Protein AF-A0A2T7P1R1-F1 (afdb_monomer)

Solvent-accessible surface area (backbone atoms only — not comparable to full-atom values): 69213 Å² total; per-residue (Å²): 134,92,81,88,89,84,87,91,80,90,84,89,86,89,85,93,90,84,89,88,86,89,87,84,90,86,80,84,81,90,82,87,88,85,83,91,80,88,87,81,92,81,88,85,82,89,59,103,78,83,73,90,87,89,89,87,87,83,90,79,90,82,96,78,89,86,86,85,87,86,88,88,86,88,86,89,87,87,91,80,94,73,84,82,79,66,96,85,70,65,67,47,66,36,38,63,54,80,79,52,82,91,86,77,96,69,100,64,36,40,35,37,44,75,50,29,29,43,46,54,66,71,33,78,72,79,47,53,31,37,38,31,36,27,38,30,46,50,71,72,76,76,31,31,19,33,38,39,49,90,87,58,80,74,47,77,28,65,37,41,79,77,46,60,80,55,64,59,90,72,69,91,55,94,46,41,44,33,35,36,29,35,38,26,60,50,94,66,65,78,91,70,46,83,72,23,25,39,34,69,34,74,51,99,65,68,80,92,26,49,8,38,27,42,63,47,41,72,42,60,76,35,85,88,26,29,33,38,31,24,45,67,43,47,45,94,79,64,53,59,37,61,43,48,46,42,54,52,48,42,46,62,32,57,45,59,34,36,38,37,31,36,48,74,55,51,71,70,49,46,50,54,51,52,51,37,36,75,72,59,36,39,47,77,41,86,48,70,69,81,56,56,68,77,83,63,69,98,43,80,86,43,65,80,42,78,50,44,61,37,69,49,24,40,40,37,52,50,38,52,48,52,50,42,30,25,50,34,39,30,42,48,48,83,50,48,42,82,44,46,65,87,48,81,33,46,64,66,50,46,42,63,68,40,67,83,30,93,46,57,9,33,42,33,29,23,26,21,47,25,33,60,80,70,41,59,71,36,71,73,32,45,41,68,76,56,12,43,28,35,20,38,63,74,33,70,71,86,19,34,38,39,31,29,44,54,32,43,66,50,52,45,73,63,48,72,42,46,32,93,87,33,41,71,48,76,46,57,65,80,54,26,28,27,44,34,58,41,71,72,60,88,87,45,98,56,84,74,68,79,68,43,79,54,66,77,69,52,82,45,46,83,64,48,51,48,70,59,43,74,73,74,79,94,73,75,94,69,80,97,80,69,86,58,61,48,69,37,46,58,48,82,80,52,85,88,83,64,49,47,61,43,37,36,35,40,38,68,49,33,35,46,50,55,67,78,34,81,73,77,48,48,32,41,36,32,39,25,40,31,37,64,70,67,76,79,30,30,24,36,36,36,43,90,91,54,78,75,45,77,27,64,36,40,80,79,43,58,83,51,62,60,89,71,67,90,55,96,50,52,49,35,45,33,28,34,37,25,66,46,100,57,59,75,78,72,46,69,78,14,30,37,33,66,35,73,49,97,68,70,82,86,59,69,77,57,42,39,64,44,42,72,46,61,76,36,87,89,26,33,31,36,33,33,52,76,43,49,42,95,78,64,53,57,66,61,44,44,47,44,53,50,50,42,48,63,30,58,48,60,34,36,38,37,34,36,57,58,63,49,71,70,50,47,51,53,52,51,52,36,36,74,71,60,36,38,47,78,43,86,47,76,60,81,53,62,68,74,79,58,68,98,44,82,85,42,68,79,42,79,56,44,60,49,66,58,21,44,52,41,51,52,36,54,57,54,48,41,32,28,49,33,40,30,44,47,48,86,49,48,43,84,42,51,66,87,51,79,40,48,60,69,55,50,50,47,61,50,60,78,35,82,44,53,13,34,40,32,29,27,29,24,48,25,34,60,85,74,42,60,73,36,74,78,45,92,43,70,81,61,12,44,31,36,19,37,63,77,33,75,93,67,34,34,40,38,30,27,44,65,37,44,66,45,54,41,76,68,48,72,40,48,34,92,87,36,42,72,50,75,46,57,65,82,54,25,28,24,45,35,59,42,69,74,56,88,89,47,95,62,94,73,73,74,72,42,78,56,67,76,71,55,81,46,46,86,60,46,54,59,49,37,47,51,51,31,41,76,75,61,73,48,82,92,76,88,52,71,59,51,76,77,45,58,80,58,66,83,90,72,67,87,77,85,48,79,68,73,51,68,41,69,52,65,71,70,100,66,57,79,78,69,40,61,83,36,65,48,71,86,68,97,54,98,61,79,79,77,56,73,88,68,44,46,75,53,80,79,50,63,74,34,88,88,26,32,33,39,35,28,52,67,44,54,48,89,81,63,52,55,66,56,43,45,48,41,53,48,48,42,49,60,31,56,46,60,36,36,39,36,37,35,52,59,59,53,69,69,45,44,40,54,52,51,48,37,35,75,73,61,37,36,48,77,41,86,53,79,75,80,51,67,69,74,82,65,70,96,45,81,85,39,66,79,41,83,56,44,66,44,62,51,31,41,41,41,48,56,38,51,60,54,49,43,32,26,55,32,37,29,47,48,49,81,50,49,44,80,43,55,63,87,50,83,38,48,63,66,53,49,52,56,63,50,62,74,38,93,44,47,14,33,41,32,24,30,27,24,48,25,34,60,82,76,41,59,74,35,82,82,44,93,43,71,78,57,12,44,28,35,20,36,65,78,35,74,93,71,25,36,40,38,32,27,46,92,36,41,66,48,50,49,84,65,50,72,44,46,34,95,87,35,42,73,48,75,47,54,66,82,53,26,30,25,41,35,58,43,68,73,56,88,91,44,97,59,90,75,71,75,67,44,79,54,67,75,68,54,79,44,44,86,56,49,51,59,51,33,44,52,51,28,32,68,64,24,65

Sequence (1197 aa):
MMMNVGDEWEKEGGGIDGSGKMNGKRGMDGGGGMDEADEWMMMREMDGGGGWRVLLFVSSPDNEPVENLTIYTVNPTTPGTTPVVRRDKLVEIFPNWTTADPHDAVPVKRVYLYSATLTLQQTPPSGSHIRLTAFQEKRVGQLTCCFRRHGSDTITSPAHIVHSLADPDNINDQREVFAVVYQCHVPFSPLELTGARVTVTPDPACPVEDNNYIPVYTPEVVKGGLAICGKVAFGSLLDPLKLVEWFEMQKLLGVDKIQILDFGNPENVTRVFKYYQNTGLLSIFPYKLPGRPWGRGFTDETRVLYQLNQDEDFPILECRLRLAGYEYVMGIDMDEIILPRNELSLKPCFQQIFGENPVLAAAFFHVQFFVEEFGPEDKDAPLHVLRYLKSTPARWECQKYTYIPARTNQGTTHSVSPYPGFYTTRIASDKAVIHHYRKCPHVWPTCTPTTITDRSITRFKTDLVPRVRPSVPETTSVPRNSPLVEIFPNWTTADPHDVVPVKRVYLYSATLTLHQTPPNGSHIRLTAFQEKRVGQLTCCLRGHGSDTVTSPAHIVHSLANPDNINDQREVFAVVYQCHVPFSPLDLTGARVTVTPDPACPVEDNYYIPVYTPEVVKGGLAICGKVAFGSLLDPLKLVEWFEMQRLLVVDKIQILDFGNPENVSRVFKYYQNTGLLSIFPYKLPGRPWGRGFTDETRVLYQLNQDEDFPILECRLRLAGYEYVMGIDMDEIILPRNELSLKPFLQQIFGDDPVLAAAYFYVQFFVEEFGPEDKDAPLHVLRYLRSTPARWECYKYTYIPARTNQGTTHGVSPYPGFDTTVIESDKAVIHHYRKCPHVWPTCTPTTITDRSITRFQTDLVPRVKDVLSKIGFYATVTSPAPIVHSLDDPEKVNDGRQVFAVVYQCHVPFSPLELTGARVTVTPDPACPVEDNCYIPVYTPEVVKGGLAICGKIAFGSLLDPLKLVEWFEMQRLLGVDKIQILDFGNPENVSRVFKYYQTLGLLSFYPYKLPGFPWGRGFTDETRVLYQLPQDENFALFECRLRLAGYDYVMGIDMDEIILPRNSKSLKPLFQEILSQSSELAAAYFYVQFFVEEFGPEDKDAPLHVLRYLRSTPARWECYKYTYIPARTNQGTTHSVSPYPGFDTTVVPSATAVLHHYRKCPHVWPTCTPVHITDRSIARFQRVLVPRVRDVLKTLKL

InterPro domains:
  IPR008166 Glycosyltransferase family 92 [PF01697] (228-446)
  IPR008166 Glycosyltransferase family 92 [PF01697] (622-853)
  IPR008166 Glycosyltransferase family 92 [PF01697] (947-1163)

Secondary structure (DSSP, 8-state):
---------------------------------PPP-----------TTS----------SS------------------------SS--EEEEE-GGG------S--EEEEEEEEEEPPTTSSSSS-EEEEEEEESS----EEEEEE-TTSPPEEEEEEEEEESS-TT----TT--EEEEEEEE--S-GGG-TT-EEEEESSSSPPS-TTSPEEEEPPP-EEEEEEEEPPPB-TTT--HHHHHHHHHHHHHTT--EEEEEE----HHHHHHHHHHHHTTSEEEEE----SSSTT--S-TTTTTSTHHHHHHHHHHHHHHHHTTTEEEEEE--TTEEEEESS-SSHHHHHHHHHHT-TTEEEEEEEEEEEEGGG--SSTT-SSHHHH--EEPPPEEEEEEEEE-GGGEEEE-SS-EEEPTT-EEEEEPTTTEEEEEEESPPTT-SSS----EE--GGGGGHHHHHHHHSPPPP--S---S-S--EEEEETGGGS-----S-PEEEEEEEEEEPPTTSSSPS-EEEEEEEESS----EEEEEE-TTS--EEEEEEEEEESS-TT----TT--EEEEEEEE--S-GGGGTT-EEEEESSSSPPSSGGG-EEEEPPP-EEEEEEEEPPPB-TTS--HHHHHHHHHHHHHTT--EEEEEES---HHHHHHHHHHHHTTSEEEEE----SSSTT--S-TTGGG-THHHHHHHHHHHHHHHHTTTEEEEEE--TTEEEEESS-S-HHHHHHHHHHH-TTEEEEEEEEEEEEGGG--S-TT-SSHHHH--EEPSPEEEEEEEEE-GGGEEEEETTEEEEPTT-EEEEE-TTTEEEEEEESPPTT-SSS----EE--GGGGGHHHHHHHHHHHHHHTT----------EEEESS-GGG--SS-----EEE-----S-TTTTTT-EE---SSSSPPS-GGG-EEPPPPP-EEEEEEEEPPPB-GGG--HHHHHHHHHHHHHHT--EEEEEES---HHHHHHHHHHHHTTSEEEEE----SSSTT--S-TTGGGSTHHHHHHHHHHHHHHHHTTTEEEEEE--TTEEEEESS-SSHHHHHHHHHTS-TTEEEEEEEEEEEEGGG--S-TT-SSHHHH--EEPSPEEEEEEEEE-GGGEEEE-SS-EEEPTT-EEEEE-TTTEEEEEEESPPTTSSSS----EE--GGGGGHHHHHHHHHHHHHHS--

Organism: Pomacea canaliculata (NCBI:txid400727)

Mean predicted aligned error: 21.73 Å

Foldseek 3Di:
DDDDDDDDDYDDDDDDDDDDDDDDDDDDDDDDDDDDDDDDDDDDDDDDPDDGDDDDDDDDPDDDDDDDDDDDDDDDDDDDDDDPPDPPAQEAEAEPCLVPAADDDDLGKYKYWDAKEWFDCLAPPRATKIKIKIKIQADHDWKKKWKDADPDDIDIFTKDFLDWPDDRVPDPDSFAITITMIMGGDPDDPVRLVFMWMAIGPDPDDDLFQALTDRYHYADADELAEEEQEWADDAQPDALALLLLLLLLQVQQPHQAYEYEYDDHDPSNVVSQVVCVVVVRYDYHYDDDYTPPPPDDDDPVCVVPPRVQRVGFSSVQVVLRNNLNGQKYWLDYSQKDKFFQPDRHVSVLVCVVPVVPVQAFKEKAFEWEQACVVDFPQLFQFAPCQGRQKTAPGHLPQIIMMGGSSFWRDDGSRDTHGDPSHDYYYDDVNGIHMYGYYHQDPPDPDSDDDIDGHNSCCVCSVPSVCSQPPDDDDDDDDDPDFQAEAEAECCLVDADDYGGPHWYKDWNAKEWDDCLAPPHATKIKTKTWTQADDPWKWKWKDFDPDDIDIFIWDWLDWPDDSHDDPDRQAITITIIMGHDPDDPVRLVFMWMAIGNDPDDDPDPSRTHTYHYADADELAEEEQAWEDDAVPDDLLLLLLLLLLCVQQVHQEYEYEYADHDPSNVLSQVLCVVVVRYDYHYDADDTPPHRDDPDPVCVPDPNVQRVRFSSVVVCLRNNLNGFKYWQDYSQKDKFFQPDRHVSVLVCVVCVVPVQAFKEKAFAWEQACVVDFPAQPQLGPVQRRQKTAPTHDPAIIMMGGSSQWSGDGNRDTDGDPSHDYYYDDVNGIHMYGYYHDDPVDPDSDHDIDGHNSVCVCVVPSVVSSQVVCVVSLRDDDDDFDFDFPDWPDDPVPPDPVQADFDTHTDGDDPDDLVSLQQPWDADDPDPDDRSDPVRTDRDDDADADVLAEEEQEWEDDDDPDDLLLLLLLLLLQVQQPHQAYEYEYPDYRPSNVLSQVVCVVVVRYDYHYDADDGPPHPDDPDPVCVPPPRPQRVGQVSQFVVLVNNLNGQKYWHDYSQKDKFFQPDSHCSVLCCVPQVVDPQAFKEKFFEWEQACVVDFPAPPQSGPVQRRQKTAPTHDPAIIMMGGSVQWDGDGNRDTHGDPRHDYYYDPVNGIHMYGYYHQDPVDPDSDDDIDGHNSCVVCSVPSVVSSSVSSSNSSD

Nearest PDB structures (foldseek):
  2z86-assembly1_B  TM=2.792E-01  e=9.702E-10  Escherichia coli
  2z87-assembly3_B  TM=2.874E-01  e=4.144E-09  Escherichia coli
  2z86-assembly2_C  TM=2.907E-01  e=4.899E-09  Escherichia coli
  2z87-assembly2_A  TM=2.815E-01  e=4.324E-08  Escherichia coli
  3j2y-assembly1_A  TM=4.107E-01  e=2.821E-01  Mus musculus

pLDDT: mean 77.03, std 19.68, range [20.84, 97.62]

Radius of gyration: 38.77 Å; Cα contacts (8 Å, |Δi|>4): 2301; chains: 1; bounding box: 122×95×92 Å

Structure (mmCIF, N/CA/C/O backbone):
data_AF-A0A2T7P1R1-F1
#
_entry.id   AF-A0A2T7P1R1-F1
#
loop_
_atom_site.group_PDB
_atom_site.id
_atom_site.type_symbol
_atom_site.label_atom_id
_atom_site.label_alt_id
_atom_site.label_comp_id
_atom_site.label_asym_id
_atom_site.label_entity_id
_atom_site.label_seq_id
_atom_site.pdbx_PDB_ins_code
_atom_site.Cartn_x
_atom_site.Cartn_y
_atom_site.Cartn_z
_atom_site.occupancy
_atom_site.B_iso_or_equiv
_atom_site.auth_seq_id
_atom_site.auth_comp_id
_atom_site.auth_asym_id
_atom_site.auth_atom_id
_atom_site.pdbx_PDB_model_num
ATOM 1 N N . MET A 1 1 ? 57.101 -28.926 31.310 1.00 27.59 1 MET A N 1
ATOM 2 C CA . MET A 1 1 ? 58.447 -29.495 31.531 1.00 27.59 1 MET A CA 1
ATOM 3 C C . MET A 1 1 ? 59.397 -28.660 30.674 1.00 27.59 1 MET A C 1
ATOM 5 O O . MET A 1 1 ? 59.111 -28.577 29.493 1.00 27.59 1 MET A O 1
ATOM 9 N N . MET A 1 2 ? 60.331 -27.941 31.329 1.00 21.30 2 MET A N 1
ATOM 10 C CA . MET A 1 2 ? 61.591 -27.255 30.901 1.00 21.30 2 MET A CA 1
ATOM 11 C C . MET A 1 2 ? 61.930 -27.149 29.395 1.00 21.30 2 MET A C 1
ATOM 13 O O . MET A 1 2 ? 61.678 -28.100 28.676 1.00 21.30 2 MET A O 1
ATOM 17 N N . MET A 1 3 ? 62.622 -26.151 28.824 1.00 20.84 3 MET A N 1
ATOM 18 C CA . MET A 1 3 ? 63.426 -24.957 29.195 1.00 20.84 3 MET A CA 1
ATOM 19 C C . MET A 1 3 ? 63.701 -24.246 27.830 1.00 20.84 3 MET A C 1
ATOM 21 O O . MET A 1 3 ? 63.849 -24.953 26.842 1.00 20.84 3 MET A O 1
ATOM 25 N N . ASN A 1 4 ? 63.568 -22.929 27.635 1.00 24.80 4 ASN A N 1
ATOM 26 C CA . ASN A 1 4 ? 64.412 -21.779 28.024 1.00 24.80 4 ASN A CA 1
ATOM 27 C C . ASN A 1 4 ? 65.618 -21.463 27.094 1.00 24.80 4 ASN A C 1
ATOM 29 O O . ASN A 1 4 ? 66.271 -22.383 26.612 1.00 24.80 4 ASN A O 1
ATOM 33 N N . VAL A 1 5 ? 65.943 -20.153 27.025 1.00 26.08 5 VAL A N 1
ATOM 34 C CA . VAL A 1 5 ? 67.156 -19.447 26.506 1.00 26.08 5 VAL A CA 1
ATOM 35 C C . VAL A 1 5 ? 67.137 -19.058 25.007 1.00 26.08 5 VAL A C 1
ATOM 37 O O . VAL A 1 5 ? 66.884 -19.914 24.172 1.00 26.08 5 VAL A O 1
ATOM 40 N N . GLY A 1 6 ? 67.424 -17.827 24.550 1.00 24.66 6 GLY A N 1
ATOM 41 C CA . GLY A 1 6 ? 67.847 -16.564 25.185 1.00 24.66 6 GLY A CA 1
ATOM 42 C C . GLY A 1 6 ? 68.648 -15.672 24.201 1.00 24.66 6 GLY A C 1
ATOM 43 O O . GLY A 1 6 ? 69.545 -16.177 23.537 1.00 24.66 6 GLY A O 1
ATOM 44 N N . ASP A 1 7 ? 68.278 -14.385 24.148 1.00 27.28 7 ASP A N 1
ATOM 45 C CA . ASP A 1 7 ? 69.118 -13.171 24.282 1.00 27.28 7 ASP A CA 1
ATOM 46 C C . ASP A 1 7 ? 70.105 -12.588 23.228 1.00 27.28 7 ASP A C 1
ATOM 48 O O . ASP A 1 7 ? 70.912 -13.278 22.613 1.00 27.28 7 ASP A O 1
ATOM 52 N N . GLU A 1 8 ? 70.067 -11.231 23.227 1.00 26.81 8 GLU A N 1
ATOM 53 C CA . GLU A 1 8 ? 71.158 -10.217 23.127 1.00 26.81 8 GLU A CA 1
ATOM 54 C C . GLU A 1 8 ? 71.694 -9.747 21.744 1.00 26.81 8 GLU A C 1
ATOM 56 O O . GLU A 1 8 ? 71.878 -10.553 20.845 1.00 26.81 8 GLU A O 1
ATOM 61 N N . TRP A 1 9 ? 72.063 -8.474 21.465 1.00 22.91 9 TRP A N 1
ATOM 62 C CA . TRP A 1 9 ? 71.916 -7.117 22.061 1.00 22.91 9 TRP A CA 1
ATOM 63 C C . TRP A 1 9 ? 72.583 -6.056 21.119 1.00 22.91 9 TRP A C 1
ATOM 65 O O . TRP A 1 9 ? 73.552 -6.399 20.452 1.00 22.91 9 TRP A O 1
ATOM 75 N N . GLU A 1 10 ? 72.121 -4.782 21.173 1.00 23.88 10 GLU A N 1
ATOM 76 C CA . GLU A 1 10 ? 72.886 -3.485 21.107 1.00 23.88 10 GLU A CA 1
ATOM 77 C C . GLU A 1 10 ? 73.664 -3.058 19.817 1.00 23.88 10 GLU A C 1
ATOM 79 O O . GLU A 1 10 ? 74.148 -3.898 19.080 1.00 23.88 10 GLU A O 1
ATOM 84 N N . LYS A 1 11 ? 73.903 -1.777 19.438 1.00 25.52 11 LYS A N 1
ATOM 85 C CA . LYS A 1 11 ? 73.641 -0.402 19.948 1.00 25.52 11 LYS A CA 1
ATOM 86 C C . LYS A 1 11 ? 74.073 0.668 18.899 1.00 25.52 11 LYS A C 1
ATOM 88 O O . LYS A 1 11 ? 74.751 0.329 17.939 1.00 25.52 11 LYS A O 1
ATOM 93 N N . GLU A 1 12 ? 73.805 1.945 19.242 1.00 23.95 12 GLU A N 1
ATOM 94 C CA . GLU A 1 12 ? 74.425 3.234 18.803 1.00 23.95 12 GLU A CA 1
ATOM 95 C C . GLU A 1 12 ? 73.909 3.900 17.503 1.00 23.95 12 GLU A C 1
ATOM 97 O O . GLU A 1 12 ? 73.775 3.253 16.479 1.00 23.95 12 GLU A O 1
ATOM 102 N N . GLY A 1 13 ? 73.614 5.211 17.415 1.00 23.92 13 GLY A N 1
ATOM 103 C CA . GLY A 1 13 ? 73.672 6.342 18.358 1.00 23.92 13 GLY A CA 1
ATOM 104 C C . GLY A 1 13 ? 73.860 7.701 17.630 1.00 23.92 13 GLY A C 1
ATOM 105 O O . GLY A 1 13 ? 74.651 7.783 16.697 1.00 23.92 13 GLY A O 1
ATOM 106 N N . GLY A 1 14 ? 73.182 8.768 18.100 1.00 22.91 14 GLY A N 1
ATOM 107 C CA . GLY A 1 14 ? 73.448 10.205 17.813 1.00 22.91 14 GLY A CA 1
ATOM 108 C C . GLY A 1 14 ? 72.397 10.925 16.936 1.00 22.91 14 GLY A C 1
ATOM 109 O O . GLY A 1 14 ? 71.988 10.388 15.922 1.00 22.91 14 GLY A O 1
ATOM 110 N N . GLY A 1 15 ? 71.894 12.143 17.191 1.00 25.75 15 GLY A N 1
ATOM 111 C CA . GLY A 1 15 ? 72.055 13.122 18.271 1.00 25.75 15 GLY A CA 1
ATOM 112 C C . GLY A 1 15 ? 71.672 14.558 17.811 1.00 25.75 15 GLY A C 1
ATOM 113 O O . GLY A 1 15 ? 72.291 15.070 16.893 1.00 25.75 15 GLY A O 1
ATOM 114 N N . ILE A 1 16 ? 70.722 15.184 18.533 1.00 28.22 16 ILE A N 1
ATOM 115 C CA . ILE A 1 16 ? 70.644 16.601 19.010 1.00 28.22 16 ILE A CA 1
ATOM 116 C C . ILE A 1 16 ? 70.150 17.793 18.120 1.00 28.22 16 ILE A C 1
ATOM 118 O O . ILE A 1 16 ? 70.612 18.024 17.010 1.00 28.22 16 ILE A O 1
ATOM 122 N N . ASP A 1 17 ? 69.315 18.609 18.810 1.00 26.72 17 ASP A N 1
ATOM 123 C CA . ASP A 1 17 ? 68.915 20.048 18.725 1.00 26.72 17 ASP A CA 1
ATOM 124 C C . ASP A 1 17 ? 67.609 20.402 17.967 1.00 26.72 17 ASP A C 1
ATOM 126 O O . ASP A 1 17 ? 67.440 20.019 16.821 1.00 26.72 17 ASP A O 1
ATOM 130 N N . GLY A 1 18 ? 66.605 21.146 18.462 1.00 27.33 18 GLY A N 1
ATOM 131 C CA . GLY A 1 18 ? 66.343 21.808 19.745 1.00 27.33 18 GLY A CA 1
ATOM 132 C C . GLY A 1 18 ? 65.264 22.909 19.634 1.00 27.33 18 GLY A C 1
ATOM 133 O O . GLY A 1 18 ? 65.469 23.924 18.981 1.00 27.33 18 GLY A O 1
ATOM 134 N N . SER A 1 19 ? 64.173 22.771 20.402 1.00 25.53 19 SER A N 1
ATOM 135 C CA . SER A 1 19 ? 63.571 23.815 21.269 1.00 25.53 19 SER A CA 1
ATOM 136 C C . SER A 1 19 ? 62.400 24.675 20.741 1.00 25.53 19 SER A C 1
ATOM 138 O O . SER A 1 19 ? 62.413 25.180 19.626 1.00 25.53 19 SER A O 1
ATOM 140 N N . GLY A 1 20 ? 61.403 24.908 21.616 1.00 23.91 20 GLY A N 1
ATOM 141 C CA . GLY A 1 20 ? 60.438 26.018 21.503 1.00 23.91 20 GLY A CA 1
ATOM 142 C C . GLY A 1 20 ? 58.989 25.686 21.891 1.00 23.91 20 GLY A C 1
ATOM 143 O O . GLY A 1 20 ? 58.289 24.998 21.166 1.00 23.91 20 GLY A O 1
ATOM 144 N N . LYS A 1 21 ? 58.531 26.192 23.043 1.00 23.33 21 LYS A N 1
ATOM 145 C CA . LYS A 1 21 ? 57.253 25.894 23.725 1.00 23.33 21 LYS A CA 1
ATOM 146 C C . LYS A 1 21 ? 56.028 26.714 23.250 1.00 23.33 21 LYS A C 1
ATOM 148 O O . LYS A 1 21 ? 56.143 27.907 23.016 1.00 23.33 21 LYS A O 1
ATOM 153 N N . MET A 1 22 ? 54.863 26.064 23.394 1.00 22.98 22 MET A N 1
ATOM 154 C CA . MET A 1 22 ? 53.559 26.505 23.958 1.00 22.98 22 MET A CA 1
ATOM 155 C C . MET A 1 22 ? 52.600 27.505 23.263 1.00 22.98 22 MET A C 1
ATOM 157 O O . MET A 1 22 ? 52.901 28.672 23.053 1.00 22.98 22 MET A O 1
ATOM 161 N N . ASN A 1 23 ? 51.341 27.025 23.244 1.00 23.25 23 ASN A N 1
ATOM 162 C CA . ASN A 1 23 ? 50.036 27.674 23.480 1.00 23.25 23 ASN A CA 1
ATOM 163 C C . ASN A 1 23 ? 49.254 28.336 22.325 1.00 23.25 23 ASN A C 1
ATOM 165 O O . ASN A 1 23 ? 49.557 29.441 21.899 1.00 23.25 23 ASN A O 1
ATOM 169 N N . GLY A 1 24 ? 48.070 27.758 22.044 1.00 23.66 24 GLY A N 1
ATOM 170 C CA . GLY A 1 24 ? 46.817 28.533 22.089 1.00 23.66 24 GLY A CA 1
ATOM 171 C C . GLY A 1 24 ? 45.878 28.509 20.872 1.00 23.66 24 GLY A C 1
ATOM 172 O O . GLY A 1 24 ? 45.910 29.424 20.065 1.00 23.66 24 GLY A O 1
ATOM 173 N N . LYS A 1 25 ? 44.935 27.551 20.872 1.00 25.78 25 LYS A N 1
ATOM 174 C CA . LYS A 1 25 ? 43.550 27.582 20.329 1.00 25.78 25 LYS A CA 1
ATOM 175 C C . LYS A 1 25 ? 43.285 28.086 18.891 1.00 25.78 25 LYS A C 1
ATOM 177 O O . LYS A 1 25 ? 43.161 29.287 18.669 1.00 25.78 25 LYS A O 1
ATOM 182 N N . ARG A 1 26 ? 42.866 27.155 18.018 1.00 23.72 26 ARG A N 1
ATOM 183 C CA . ARG A 1 26 ? 41.548 27.110 17.326 1.00 23.72 26 ARG A CA 1
ATOM 184 C C . ARG A 1 26 ? 41.481 25.895 16.393 1.00 23.72 26 ARG A C 1
ATOM 186 O O . ARG A 1 26 ? 42.444 25.639 15.687 1.00 23.72 26 ARG A O 1
ATOM 193 N N . GLY A 1 27 ? 40.306 25.269 16.317 1.00 22.86 27 GLY A N 1
ATOM 194 C CA . GLY A 1 27 ? 39.903 24.433 15.183 1.00 22.86 27 GLY A CA 1
ATOM 195 C C . GLY A 1 27 ? 39.558 22.993 15.548 1.00 22.86 27 GLY A C 1
ATOM 196 O O . GLY A 1 27 ? 40.408 22.296 16.073 1.00 22.86 27 GLY A O 1
ATOM 197 N N . MET A 1 28 ? 38.299 22.643 15.268 1.00 24.70 28 MET A N 1
ATOM 198 C CA . MET A 1 28 ? 37.817 21.415 14.617 1.00 24.70 28 MET A CA 1
ATOM 199 C C . MET A 1 28 ? 38.349 20.027 15.016 1.00 24.70 28 MET A C 1
ATOM 201 O O . MET A 1 28 ? 39.540 19.787 15.142 1.00 24.70 28 MET A O 1
ATOM 205 N N . ASP A 1 29 ? 37.372 19.118 15.011 1.00 24.70 29 ASP A N 1
ATOM 206 C CA . ASP A 1 29 ? 37.452 17.685 14.734 1.00 24.70 29 ASP A CA 1
ATOM 207 C C . ASP A 1 29 ? 38.053 16.737 15.777 1.00 24.70 29 ASP A C 1
ATOM 209 O O . ASP A 1 29 ? 39.151 16.910 16.289 1.00 24.70 29 ASP A O 1
ATOM 213 N N . GLY A 1 30 ? 37.309 15.643 15.971 1.00 28.42 30 GLY A N 1
ATOM 214 C CA . GLY A 1 30 ? 37.884 14.302 15.989 1.00 28.42 30 GLY A CA 1
ATOM 215 C C . GLY A 1 30 ? 38.500 13.819 17.301 1.00 28.42 30 GLY A C 1
ATOM 216 O O . GLY A 1 30 ? 39.574 14.235 17.711 1.00 28.42 30 GLY A O 1
ATOM 217 N N . GLY A 1 31 ? 37.855 12.813 17.883 1.00 22.67 31 GLY A N 1
ATOM 218 C CA . GLY A 1 31 ? 38.417 11.906 18.882 1.00 22.67 31 GLY A CA 1
ATOM 219 C C . GLY A 1 31 ? 37.264 11.087 19.461 1.00 22.67 31 GLY A C 1
ATOM 220 O O . GLY A 1 31 ? 36.418 11.648 20.141 1.00 22.67 31 GLY A O 1
ATOM 221 N N . GLY A 1 32 ? 37.062 9.808 19.151 1.00 25.23 32 GLY A N 1
ATOM 222 C CA . GLY A 1 32 ? 38.029 8.777 18.790 1.00 25.23 32 GLY A CA 1
ATOM 223 C C . GLY A 1 32 ? 38.183 7.842 19.988 1.00 25.23 32 GLY A C 1
ATOM 224 O O . GLY A 1 32 ? 38.808 8.215 20.973 1.00 25.23 32 GLY A O 1
ATOM 225 N N . GLY A 1 33 ? 37.591 6.652 19.895 1.00 23.02 33 GLY A N 1
ATOM 226 C CA . GLY A 1 33 ? 37.992 5.469 20.651 1.00 23.02 33 GLY A CA 1
ATOM 227 C C . GLY A 1 33 ? 38.470 4.446 19.625 1.00 23.02 33 GLY A C 1
ATOM 228 O O . GLY A 1 33 ? 37.676 4.022 18.788 1.00 23.02 33 GLY A O 1
ATOM 229 N N . MET A 1 34 ? 39.775 4.179 19.615 1.00 24.08 34 MET A N 1
ATOM 230 C CA . MET A 1 34 ? 40.464 3.211 18.757 1.00 24.08 34 MET A CA 1
ATOM 231 C C . MET A 1 34 ? 40.632 1.902 19.534 1.00 24.08 34 MET A C 1
ATOM 233 O O . MET A 1 34 ? 41.120 1.948 20.660 1.00 24.08 34 MET A O 1
ATOM 237 N N . ASP A 1 35 ? 40.284 0.778 18.908 1.00 28.78 35 ASP A N 1
ATOM 238 C CA . ASP A 1 35 ? 40.668 -0.573 19.331 1.00 28.78 35 ASP A CA 1
ATOM 239 C C . ASP A 1 35 ? 41.839 -1.048 18.447 1.00 28.78 35 ASP A C 1
ATOM 241 O O . ASP A 1 35 ? 41.817 -0.866 17.225 1.00 28.78 35 ASP A O 1
ATOM 245 N N . GLU A 1 36 ? 42.892 -1.565 19.085 1.00 26.75 36 GLU A N 1
ATOM 246 C CA . GLU A 1 36 ? 44.229 -1.804 18.520 1.00 26.75 36 GLU A CA 1
ATOM 247 C C . GLU A 1 36 ? 44.358 -3.071 17.657 1.00 26.75 36 GLU A C 1
ATOM 249 O O . GLU A 1 36 ? 43.597 -4.032 17.763 1.00 26.75 36 GLU A O 1
ATOM 254 N N . ALA A 1 37 ? 45.359 -3.011 16.778 1.00 24.34 37 ALA A N 1
ATOM 255 C CA . ALA A 1 37 ? 45.618 -3.858 15.624 1.00 24.34 37 ALA A CA 1
ATOM 256 C C . ALA A 1 37 ? 46.848 -4.763 15.818 1.00 24.34 37 ALA A C 1
ATOM 258 O O . ALA A 1 37 ? 47.795 -4.365 16.491 1.00 24.34 37 ALA A O 1
ATOM 259 N N . ASP A 1 38 ? 46.867 -5.908 15.125 1.00 24.47 38 ASP A N 1
ATOM 260 C CA . ASP A 1 38 ? 48.092 -6.660 14.820 1.00 24.47 38 ASP A CA 1
ATOM 261 C C . ASP A 1 38 ? 48.686 -6.228 13.463 1.00 24.47 38 ASP A C 1
ATOM 263 O O . ASP A 1 38 ? 47.985 -5.873 12.510 1.00 24.47 38 ASP A O 1
ATOM 267 N N . GLU A 1 39 ? 50.016 -6.239 13.428 1.00 24.70 39 GLU A N 1
ATOM 268 C CA . GLU A 1 39 ? 50.933 -5.526 12.537 1.00 24.70 39 GLU A CA 1
ATOM 269 C C . GLU A 1 39 ? 51.067 -6.082 11.101 1.00 24.70 39 GLU A C 1
ATOM 271 O O . GLU A 1 39 ? 51.135 -7.287 10.871 1.00 24.70 39 GLU A O 1
ATOM 276 N N . TRP A 1 40 ? 51.271 -5.177 10.131 1.00 23.75 40 TRP A N 1
ATOM 277 C CA . TRP A 1 40 ? 52.021 -5.445 8.894 1.00 23.75 40 TRP A CA 1
ATOM 278 C C . TRP A 1 40 ? 53.161 -4.423 8.771 1.00 23.75 40 TRP A C 1
ATOM 280 O O . TRP A 1 40 ? 52.917 -3.222 8.649 1.00 23.75 40 TRP A O 1
ATOM 290 N N . MET A 1 41 ? 54.412 -4.892 8.758 1.00 21.97 41 MET A N 1
ATOM 291 C CA . MET A 1 41 ? 55.586 -4.079 8.419 1.00 21.97 41 MET A CA 1
ATOM 292 C C . MET A 1 41 ? 55.661 -3.871 6.898 1.00 21.97 41 MET A C 1
ATOM 294 O O . MET A 1 41 ? 55.797 -4.824 6.134 1.00 21.97 41 MET A O 1
ATOM 298 N N . MET A 1 42 ? 55.625 -2.613 6.451 1.00 24.34 42 MET A N 1
ATOM 299 C CA . MET A 1 42 ? 55.897 -2.207 5.067 1.00 24.34 42 MET A CA 1
ATOM 300 C C . MET A 1 42 ? 57.222 -1.426 5.054 1.00 24.34 42 MET A C 1
ATOM 302 O O . MET A 1 42 ? 57.242 -0.248 5.405 1.00 24.34 42 MET A O 1
ATOM 306 N N . MET A 1 43 ? 58.342 -2.051 4.673 1.00 24.31 43 MET A N 1
ATOM 307 C CA . MET A 1 43 ? 59.584 -1.307 4.412 1.00 24.31 43 MET A CA 1
ATOM 308 C C . MET A 1 43 ? 59.588 -0.777 2.975 1.00 24.31 43 MET A C 1
ATOM 310 O O . MET A 1 43 ? 59.401 -1.526 2.017 1.00 24.31 43 MET A O 1
ATOM 314 N N . ARG A 1 44 ? 59.776 0.541 2.837 1.00 26.50 44 ARG A N 1
ATOM 315 C CA . ARG A 1 44 ? 59.998 1.241 1.566 1.00 26.50 44 ARG A CA 1
ATOM 316 C C . ARG A 1 44 ? 61.476 1.579 1.463 1.00 26.50 44 ARG A C 1
ATOM 318 O O . ARG A 1 44 ? 61.982 2.290 2.324 1.00 26.50 44 ARG A O 1
ATOM 325 N N . GLU A 1 45 ? 62.117 1.173 0.378 1.00 27.41 45 GLU A N 1
ATOM 326 C CA . GLU A 1 45 ? 63.431 1.689 0.003 1.00 27.41 45 GLU A CA 1
ATOM 327 C C . GLU A 1 45 ? 63.353 2.255 -1.421 1.00 27.41 45 GLU A C 1
ATOM 329 O O . GLU A 1 45 ? 62.786 1.635 -2.325 1.00 27.41 45 GLU A O 1
ATOM 334 N N . MET A 1 46 ? 63.840 3.487 -1.590 1.00 30.59 46 MET A N 1
ATOM 335 C CA . MET A 1 46 ? 64.052 4.108 -2.895 1.00 30.59 46 MET A CA 1
ATOM 336 C C . MET A 1 46 ? 65.452 3.751 -3.363 1.00 30.59 46 MET A C 1
ATOM 338 O O . MET A 1 46 ? 66.406 4.019 -2.641 1.00 30.59 46 MET A O 1
ATOM 342 N N . ASP A 1 47 ? 65.569 3.287 -4.604 1.00 34.34 47 ASP A N 1
ATOM 343 C CA . ASP A 1 47 ? 66.852 3.249 -5.296 1.00 34.34 47 ASP A CA 1
ATOM 344 C C . ASP A 1 47 ? 66.846 4.194 -6.504 1.00 34.34 47 ASP A C 1
ATOM 346 O O . ASP A 1 47 ? 65.800 4.456 -7.114 1.00 34.34 47 ASP A O 1
ATOM 350 N N . GLY A 1 48 ? 68.025 4.746 -6.807 1.00 41.41 48 GLY A N 1
ATOM 351 C CA . GLY A 1 48 ? 68.301 5.932 -7.638 1.00 41.41 48 GLY A CA 1
ATOM 352 C C . GLY A 1 48 ? 67.958 5.870 -9.136 1.00 41.41 48 GLY A C 1
ATOM 353 O O . GLY A 1 48 ? 68.736 6.339 -9.962 1.00 41.41 48 GLY A O 1
ATOM 354 N N . GLY A 1 49 ? 66.790 5.338 -9.501 1.00 37.66 49 GLY A N 1
ATOM 355 C CA . GLY A 1 49 ? 66.283 5.263 -10.876 1.00 37.66 49 GLY A CA 1
ATOM 356 C C . GLY A 1 49 ? 64.752 5.283 -11.031 1.00 37.66 49 GLY A C 1
ATOM 357 O O . GLY A 1 49 ? 64.267 5.066 -12.137 1.00 37.66 49 GLY A O 1
ATOM 358 N N . GLY A 1 50 ? 63.978 5.548 -9.968 1.00 38.59 50 GLY A N 1
ATOM 359 C CA . GLY A 1 50 ? 62.559 5.938 -10.074 1.00 38.59 50 GLY A CA 1
ATOM 360 C C . GLY A 1 50 ? 61.509 4.833 -10.305 1.00 38.59 50 GLY A C 1
ATOM 361 O O . GLY A 1 50 ? 60.521 5.095 -10.989 1.00 38.59 50 GLY A O 1
ATOM 362 N N . GLY A 1 51 ? 61.654 3.630 -9.731 1.00 31.36 51 GLY A N 1
ATOM 363 C CA . GLY A 1 51 ? 60.620 2.573 -9.764 1.00 31.36 51 GLY A CA 1
ATOM 364 C C . GLY A 1 51 ? 60.487 1.790 -8.446 1.00 31.36 51 GLY A C 1
ATOM 365 O O . GLY A 1 51 ? 61.470 1.630 -7.731 1.00 31.36 51 GLY A O 1
ATOM 366 N N . TRP A 1 52 ? 59.277 1.301 -8.127 1.00 30.70 52 TRP A N 1
ATOM 367 C CA . TRP A 1 52 ? 58.946 0.551 -6.895 1.00 30.70 52 TRP A CA 1
ATOM 368 C C . TRP A 1 52 ? 59.002 -0.981 -7.105 1.00 30.70 52 TRP A C 1
ATOM 370 O O . TRP A 1 52 ? 58.551 -1.467 -8.142 1.00 30.70 52 TRP A O 1
ATOM 380 N N . ARG A 1 53 ? 59.479 -1.757 -6.115 1.00 29.53 53 ARG A N 1
ATOM 381 C CA . ARG A 1 53 ? 59.389 -3.239 -6.048 1.00 29.53 53 ARG A CA 1
ATOM 382 C C . ARG A 1 53 ? 58.673 -3.686 -4.760 1.00 29.53 53 ARG A C 1
ATOM 384 O O . ARG A 1 53 ? 58.862 -3.062 -3.723 1.00 29.53 53 ARG A O 1
ATOM 391 N N . VAL A 1 54 ? 57.897 -4.775 -4.821 1.00 29.84 54 VAL A N 1
ATOM 392 C CA . VAL A 1 54 ? 57.275 -5.469 -3.669 1.00 29.84 54 VAL A CA 1
ATOM 393 C C . VAL A 1 54 ? 57.687 -6.949 -3.722 1.00 29.84 54 VAL A C 1
ATOM 395 O O . VAL A 1 54 ? 57.562 -7.568 -4.776 1.00 29.84 54 VAL A O 1
ATOM 398 N N . LEU A 1 55 ? 58.189 -7.502 -2.611 1.00 26.61 55 LEU A N 1
ATOM 399 C CA . LEU A 1 55 ? 58.561 -8.915 -2.420 1.00 26.61 55 LEU A CA 1
ATOM 400 C C . LEU A 1 55 ? 57.641 -9.540 -1.353 1.00 26.61 55 LEU A C 1
ATOM 402 O O . LEU A 1 55 ? 57.444 -8.934 -0.303 1.00 26.61 55 LEU A O 1
ATOM 406 N N . LEU A 1 56 ? 57.113 -10.745 -1.595 1.00 27.34 56 LEU A N 1
ATOM 407 C CA . LEU A 1 56 ? 56.401 -11.576 -0.608 1.00 27.34 56 LEU A CA 1
ATOM 408 C C . LEU A 1 56 ? 57.017 -12.986 -0.603 1.00 27.34 56 LEU A C 1
ATOM 410 O O . LEU A 1 56 ? 57.157 -13.596 -1.663 1.00 27.34 56 LEU A O 1
ATOM 414 N N . PHE A 1 57 ? 57.391 -13.480 0.582 1.00 26.03 57 PHE A N 1
ATOM 415 C CA . PHE A 1 57 ? 57.901 -14.837 0.826 1.00 26.03 57 PHE A CA 1
ATOM 416 C C . PHE A 1 57 ? 56.755 -15.798 1.190 1.00 26.03 57 PHE A C 1
ATOM 418 O O . PHE A 1 57 ? 55.817 -15.408 1.881 1.00 26.03 57 PHE A O 1
ATOM 425 N N . VAL A 1 58 ? 56.870 -17.066 0.782 1.00 28.17 58 VAL A N 1
ATOM 426 C CA . VAL A 1 58 ? 56.044 -18.196 1.249 1.00 28.17 58 VAL A CA 1
ATOM 427 C C . VAL A 1 58 ? 56.949 -19.126 2.063 1.00 28.17 58 VAL A C 1
ATOM 429 O O . VAL A 1 58 ? 58.029 -19.477 1.589 1.00 28.17 58 VAL A O 1
ATOM 432 N N . SER A 1 59 ? 56.538 -19.522 3.271 1.00 26.05 59 SER A N 1
ATOM 433 C CA . SER A 1 59 ? 57.193 -20.584 4.046 1.00 26.05 59 SER A CA 1
ATOM 434 C C . SER A 1 59 ? 56.557 -21.949 3.752 1.00 26.05 59 SER A C 1
ATOM 436 O O . SER A 1 59 ? 55.345 -22.065 3.582 1.00 26.05 59 SER A O 1
ATOM 438 N N . SER A 1 60 ? 57.396 -22.984 3.703 1.00 26.44 60 SER A N 1
ATOM 439 C CA . SER A 1 60 ? 57.030 -24.405 3.646 1.00 26.44 60 SER A CA 1
ATOM 440 C C . SER A 1 60 ? 57.480 -25.084 4.945 1.00 26.44 60 SER A C 1
ATOM 442 O O . SER A 1 60 ? 58.568 -24.751 5.421 1.00 26.44 60 SER A O 1
ATOM 444 N N . PRO A 1 61 ? 56.728 -26.039 5.516 1.00 29.03 61 PRO A N 1
ATOM 445 C CA . PRO A 1 61 ? 57.256 -26.993 6.480 1.00 29.03 61 PRO A CA 1
ATOM 446 C C . PRO A 1 61 ? 57.744 -28.263 5.752 1.00 29.03 61 PRO A C 1
ATOM 448 O O . PRO A 1 61 ? 57.014 -28.834 4.952 1.00 29.03 61 PRO A O 1
ATOM 451 N N . ASP A 1 62 ? 58.973 -28.675 6.069 1.00 26.22 62 ASP A N 1
ATOM 452 C CA . ASP A 1 62 ? 59.750 -29.840 5.596 1.00 26.22 62 ASP A CA 1
ATOM 453 C C . ASP A 1 62 ? 60.755 -29.591 4.442 1.00 26.22 62 ASP A C 1
ATOM 455 O O . ASP A 1 62 ? 60.422 -29.222 3.318 1.00 26.22 62 ASP A O 1
ATOM 459 N N . ASN A 1 63 ? 62.031 -29.778 4.808 1.00 37.22 63 ASN A N 1
ATOM 460 C CA . ASN A 1 63 ? 63.295 -29.452 4.133 1.00 37.22 63 ASN A CA 1
ATOM 461 C C . ASN A 1 63 ? 63.558 -30.187 2.799 1.00 37.22 63 ASN A C 1
ATOM 463 O O . ASN A 1 63 ? 63.961 -31.343 2.859 1.00 37.22 63 ASN A O 1
ATOM 467 N N . GLU A 1 64 ? 63.545 -29.487 1.654 1.00 28.48 64 GLU A N 1
ATOM 468 C CA . GLU A 1 64 ? 64.498 -29.663 0.528 1.00 28.48 64 GLU A CA 1
ATOM 469 C C . GLU A 1 64 ? 64.606 -28.362 -0.319 1.00 28.48 64 GLU A C 1
ATOM 471 O O . GLU A 1 64 ? 63.649 -27.585 -0.365 1.00 28.48 64 GLU A O 1
ATOM 476 N N . PRO A 1 65 ? 65.764 -28.052 -0.947 1.00 26.89 65 PRO A N 1
ATOM 477 C CA . PRO A 1 65 ? 66.040 -26.737 -1.530 1.00 26.89 65 PRO A CA 1
ATOM 478 C C . PRO A 1 65 ? 65.464 -26.576 -2.947 1.00 26.89 65 PRO A C 1
ATOM 480 O O . PRO A 1 65 ? 65.675 -27.413 -3.820 1.00 26.89 65 PRO A O 1
ATOM 483 N N . VAL A 1 66 ? 64.804 -25.443 -3.206 1.00 27.95 66 VAL A N 1
ATOM 484 C CA . VAL A 1 66 ? 64.411 -25.015 -4.559 1.00 27.95 66 VAL A CA 1
ATOM 485 C C . VAL A 1 66 ? 65.493 -24.090 -5.120 1.00 27.95 66 VAL A C 1
ATOM 487 O O . VAL A 1 66 ? 65.636 -22.952 -4.673 1.00 27.95 66 VAL A O 1
ATOM 490 N N . GLU A 1 67 ? 66.246 -24.560 -6.115 1.00 28.22 67 GLU A N 1
ATOM 491 C CA . GLU A 1 67 ? 67.091 -23.706 -6.954 1.00 28.22 67 GLU A CA 1
ATOM 492 C C . GLU A 1 67 ? 66.276 -23.082 -8.105 1.00 28.22 67 GLU A C 1
ATOM 494 O O . GLU A 1 67 ? 65.534 -23.764 -8.809 1.00 28.22 67 GLU A O 1
ATOM 499 N N . ASN A 1 68 ? 66.525 -21.784 -8.322 1.00 26.62 68 ASN A N 1
ATOM 500 C CA . ASN A 1 68 ? 66.198 -20.936 -9.481 1.00 26.62 68 ASN A CA 1
ATOM 501 C C . ASN A 1 68 ? 64.818 -20.251 -9.547 1.00 26.62 68 ASN A C 1
ATOM 503 O O . ASN A 1 68 ? 63.874 -20.709 -10.186 1.00 26.62 68 ASN A O 1
ATOM 507 N N . LEU A 1 69 ? 64.788 -19.022 -9.015 1.00 23.30 69 LEU A N 1
ATOM 508 C CA . LEU A 1 69 ? 63.850 -17.955 -9.379 1.00 23.30 69 LEU A CA 1
ATOM 509 C C . LEU A 1 69 ? 64.419 -17.135 -10.557 1.00 23.30 69 LEU A C 1
ATOM 511 O O . LEU A 1 69 ? 65.589 -16.757 -10.537 1.00 23.30 69 LEU A O 1
ATOM 515 N N . THR A 1 70 ? 63.601 -16.772 -11.550 1.00 23.06 70 THR A N 1
ATOM 516 C CA . THR A 1 70 ? 63.953 -15.746 -12.556 1.00 23.06 70 THR A CA 1
ATOM 517 C C . THR A 1 70 ? 62.860 -14.678 -12.615 1.00 23.06 70 THR A C 1
ATOM 519 O O . THR A 1 70 ? 61.683 -14.996 -12.759 1.00 23.06 70 THR A O 1
ATOM 522 N N . ILE A 1 71 ? 63.256 -13.408 -12.490 1.00 23.56 71 ILE A N 1
ATOM 523 C CA . ILE A 1 71 ? 62.382 -12.223 -12.453 1.00 23.56 71 ILE A CA 1
ATOM 524 C C . ILE A 1 71 ? 62.518 -11.460 -13.780 1.00 23.56 71 ILE A C 1
ATOM 526 O O . ILE A 1 71 ? 63.640 -11.208 -14.216 1.00 23.56 71 ILE A O 1
ATOM 530 N N . TYR A 1 72 ? 61.407 -11.009 -14.377 1.00 23.61 72 TYR A N 1
ATOM 531 C CA . TYR A 1 72 ? 61.418 -10.056 -15.500 1.00 23.61 72 TYR A CA 1
ATOM 532 C C . TYR A 1 72 ? 60.814 -8.703 -15.099 1.00 23.61 72 TYR A C 1
ATOM 534 O O . TYR A 1 72 ? 59.798 -8.639 -14.413 1.00 23.61 72 TYR A O 1
ATOM 542 N N . THR A 1 73 ? 61.449 -7.618 -15.556 1.00 23.12 73 THR A N 1
ATOM 543 C CA . THR A 1 73 ? 61.029 -6.215 -15.364 1.00 23.12 73 THR A CA 1
ATOM 544 C C . THR A 1 73 ? 60.937 -5.543 -16.738 1.00 23.12 73 THR A C 1
ATOM 546 O O . THR A 1 73 ? 61.837 -5.756 -17.547 1.00 23.12 73 THR A O 1
ATOM 549 N N . VAL A 1 74 ? 59.922 -4.710 -17.014 1.00 24.98 74 VAL A N 1
ATOM 550 C CA . VAL A 1 74 ? 59.864 -3.879 -18.240 1.00 24.98 74 VAL A CA 1
ATOM 551 C C . VAL A 1 74 ? 59.324 -2.474 -17.934 1.00 24.98 74 VAL A C 1
ATOM 553 O O . VAL A 1 74 ? 58.305 -2.338 -17.263 1.00 24.98 74 VAL A O 1
ATOM 556 N N . ASN A 1 75 ? 60.013 -1.452 -18.462 1.00 23.14 75 ASN A N 1
ATOM 557 C CA . ASN A 1 75 ? 59.688 -0.015 -18.416 1.00 23.14 75 ASN A CA 1
ATOM 558 C C . ASN A 1 75 ? 59.429 0.548 -19.848 1.00 23.14 75 ASN A C 1
ATOM 560 O O . ASN A 1 75 ? 59.781 -0.115 -20.825 1.00 23.14 75 ASN A O 1
ATOM 564 N N . PRO A 1 76 ? 58.820 1.748 -19.998 1.00 37.09 76 PRO A N 1
ATOM 565 C CA . PRO A 1 76 ? 57.971 2.125 -21.139 1.00 37.09 76 PRO A CA 1
ATOM 566 C C . PRO A 1 76 ? 58.624 3.070 -22.168 1.00 37.09 76 PRO A C 1
ATOM 568 O O . PRO A 1 76 ? 59.413 3.934 -21.800 1.00 37.09 76 PRO A O 1
ATOM 571 N N . THR A 1 77 ? 58.191 3.006 -23.437 1.00 26.27 77 THR A N 1
ATOM 572 C CA . THR A 1 77 ? 58.271 4.126 -24.407 1.00 26.27 77 THR A CA 1
ATOM 573 C C . THR A 1 77 ? 57.113 4.085 -25.430 1.00 26.27 77 THR A C 1
ATOM 575 O O . THR A 1 77 ? 56.826 3.058 -26.036 1.00 26.27 77 THR A O 1
ATOM 578 N N . THR A 1 78 ? 56.417 5.218 -25.582 1.00 31.53 78 THR A N 1
ATOM 579 C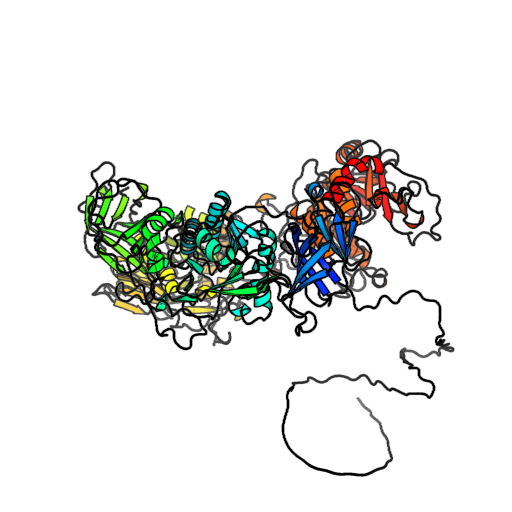 CA . THR A 1 78 ? 55.348 5.580 -26.559 1.00 31.53 78 THR A CA 1
ATOM 580 C C . THR A 1 78 ? 55.939 6.124 -27.884 1.00 31.53 78 THR A C 1
ATOM 582 O O . THR A 1 78 ? 57.123 6.460 -27.834 1.00 31.53 78 THR A O 1
ATOM 585 N N . PRO A 1 79 ? 55.207 6.334 -29.026 1.00 39.59 79 PRO A N 1
ATOM 586 C CA . PRO A 1 79 ? 53.769 6.675 -29.154 1.00 39.59 79 PRO A CA 1
ATOM 587 C C . PRO A 1 79 ? 52.976 6.110 -30.372 1.00 39.59 79 PRO A C 1
ATOM 589 O O . PRO A 1 79 ? 53.445 6.070 -31.504 1.00 39.59 79 PRO A O 1
ATOM 592 N N . GLY A 1 80 ? 51.687 5.816 -30.159 1.00 26.62 80 GLY A N 1
ATOM 593 C CA . GLY A 1 80 ? 50.680 5.592 -31.206 1.00 26.62 80 GLY A CA 1
ATOM 594 C C . GLY A 1 80 ? 49.282 5.664 -30.588 1.00 26.62 80 GLY A C 1
ATOM 595 O O . GLY A 1 80 ? 48.930 4.851 -29.743 1.00 26.62 80 GLY A O 1
ATOM 596 N N . THR A 1 81 ? 48.530 6.713 -30.903 1.00 39.12 81 THR A N 1
ATOM 597 C CA . THR A 1 81 ? 47.344 7.168 -30.163 1.00 39.12 81 THR A CA 1
ATOM 598 C C . THR A 1 81 ? 46.085 6.335 -30.423 1.00 39.12 81 THR A C 1
ATOM 600 O O . THR A 1 81 ? 45.474 6.461 -31.481 1.00 39.12 81 THR A O 1
ATOM 603 N N . THR A 1 82 ? 45.614 5.616 -29.403 1.00 24.53 82 THR A N 1
ATOM 604 C CA . THR A 1 82 ? 44.178 5.385 -29.151 1.00 24.53 82 THR A CA 1
ATOM 605 C C . THR A 1 82 ? 43.776 6.139 -27.882 1.00 24.53 82 THR A C 1
ATOM 607 O O . THR A 1 82 ? 44.567 6.182 -26.935 1.00 24.53 82 THR A O 1
ATOM 610 N N . PRO A 1 83 ? 42.596 6.784 -27.835 1.00 26.61 83 PRO A N 1
ATOM 611 C CA . PRO A 1 83 ? 42.274 7.720 -26.771 1.00 26.61 83 PRO A CA 1
ATOM 612 C C . PRO A 1 83 ? 42.046 6.973 -25.461 1.00 26.61 83 PRO A C 1
ATOM 614 O O . PRO A 1 83 ? 41.255 6.036 -25.384 1.00 26.61 83 PRO A O 1
ATOM 617 N N . VAL A 1 84 ? 42.700 7.452 -24.411 1.00 28.47 84 VAL A N 1
ATOM 618 C CA . VAL A 1 84 ? 42.331 7.185 -23.024 1.00 28.47 84 VAL A CA 1
ATOM 619 C C . VAL A 1 84 ? 40.861 7.576 -22.834 1.00 28.47 84 VAL A C 1
ATOM 621 O O . VAL A 1 84 ? 40.542 8.765 -22.760 1.00 28.47 84 VAL A O 1
ATOM 624 N N . VAL A 1 85 ? 39.952 6.606 -22.715 1.00 29.92 85 VAL A N 1
ATOM 625 C CA . VAL A 1 85 ? 38.653 6.866 -22.083 1.00 29.92 85 VAL A CA 1
ATOM 626 C C . VAL A 1 85 ? 38.907 6.859 -20.579 1.00 29.92 85 VAL A C 1
ATOM 628 O O . VAL A 1 85 ? 39.066 5.813 -19.954 1.00 29.92 85 VAL A O 1
ATOM 631 N N . ARG A 1 86 ? 39.044 8.061 -20.012 1.00 29.83 86 ARG A N 1
ATOM 632 C CA . ARG A 1 86 ? 39.203 8.281 -18.571 1.00 29.83 86 ARG A CA 1
ATOM 633 C C . ARG A 1 86 ? 38.050 7.626 -17.805 1.00 29.83 86 ARG A C 1
ATOM 635 O O . ARG A 1 86 ? 36.891 7.797 -18.182 1.00 29.83 86 ARG A O 1
ATOM 642 N N . ARG A 1 87 ? 38.366 6.970 -16.687 1.00 36.16 87 ARG A N 1
ATOM 643 C CA . ARG A 1 87 ? 37.435 6.327 -15.736 1.00 36.16 87 ARG A CA 1
ATOM 644 C C . ARG A 1 87 ? 36.564 7.323 -14.930 1.00 36.16 87 ARG A C 1
ATOM 646 O O . ARG A 1 87 ? 36.053 6.976 -13.875 1.00 36.16 87 ARG A O 1
ATOM 653 N N . ASP A 1 88 ? 36.318 8.527 -15.452 1.00 34.78 88 ASP A N 1
ATOM 654 C CA . ASP A 1 88 ? 35.670 9.643 -14.737 1.00 34.78 88 ASP A CA 1
ATOM 655 C C . ASP A 1 88 ? 34.184 9.854 -15.144 1.00 34.78 88 ASP A C 1
ATOM 657 O O . ASP A 1 88 ? 33.574 10.865 -14.781 1.00 34.78 88 ASP A O 1
ATOM 661 N N . LYS A 1 89 ? 33.596 8.960 -15.966 1.00 44.38 89 LYS A N 1
ATOM 662 C CA . LYS A 1 89 ? 32.388 9.250 -16.777 1.00 44.38 89 LYS A CA 1
ATOM 663 C C . LYS A 1 89 ? 31.327 8.129 -16.887 1.00 44.38 89 LYS A C 1
ATOM 665 O O . LYS A 1 89 ? 30.709 7.999 -17.940 1.00 44.38 89 LYS A O 1
ATOM 670 N N . LEU A 1 90 ? 31.063 7.331 -15.851 1.00 55.03 90 LEU A N 1
ATOM 671 C CA . LEU A 1 90 ? 29.852 6.490 -15.859 1.00 55.03 90 LEU A CA 1
ATOM 672 C C . LEU A 1 90 ? 28.641 7.378 -15.531 1.00 55.03 90 LEU A C 1
ATOM 674 O O . LEU A 1 90 ? 28.503 7.844 -14.398 1.00 55.03 90 LEU A O 1
ATOM 678 N N . VAL A 1 91 ? 27.843 7.688 -16.558 1.00 56.22 91 VAL A N 1
ATOM 679 C CA . VAL A 1 91 ? 26.583 8.431 -16.446 1.00 56.22 91 VAL A CA 1
ATOM 680 C C . VAL A 1 91 ? 25.442 7.497 -16.822 1.00 56.22 91 VAL A C 1
ATOM 682 O O . VAL A 1 91 ? 25.314 7.136 -17.989 1.00 56.22 91 VAL A O 1
ATOM 685 N N . GLU A 1 92 ? 24.627 7.108 -15.848 1.00 66.00 92 GLU A N 1
ATOM 686 C CA . GLU A 1 92 ? 23.452 6.260 -16.068 1.00 66.00 92 GLU A CA 1
ATOM 687 C C . GLU A 1 92 ? 22.209 7.121 -16.272 1.00 66.00 92 GLU A C 1
ATOM 689 O O . GLU A 1 92 ? 21.930 8.023 -15.482 1.00 66.00 92 GLU A O 1
ATOM 694 N N . ILE A 1 93 ? 21.455 6.842 -17.334 1.00 64.94 93 ILE A N 1
ATOM 695 C CA . ILE A 1 93 ? 20.199 7.525 -17.633 1.00 64.94 93 ILE A CA 1
ATOM 696 C C . ILE A 1 93 ? 19.053 6.587 -17.246 1.00 64.94 93 ILE A C 1
ATOM 698 O O . ILE A 1 93 ? 18.953 5.482 -17.773 1.00 64.94 93 ILE A O 1
ATOM 702 N N . PHE A 1 94 ? 18.176 7.031 -16.347 1.00 63.62 94 PHE A N 1
ATOM 703 C CA . PHE A 1 94 ? 16.997 6.301 -15.886 1.00 63.62 94 PHE A CA 1
ATOM 704 C C . PHE A 1 94 ? 15.741 6.992 -16.355 1.00 63.62 94 PHE A C 1
ATOM 706 O O . PHE A 1 94 ? 15.247 7.914 -15.702 1.00 63.62 94 PHE A O 1
ATOM 713 N N . PRO A 1 95 ? 15.140 6.554 -17.452 1.00 53.31 95 PRO A N 1
ATOM 714 C CA . PRO A 1 95 ? 13.796 6.978 -17.727 1.00 53.31 95 PRO A CA 1
ATOM 715 C C . PRO A 1 95 ? 12.864 5.947 -17.010 1.00 53.31 95 PRO A C 1
ATOM 717 O O . PRO A 1 95 ? 13.126 4.751 -17.006 1.00 53.31 95 PRO A O 1
ATOM 720 N N . ASN A 1 96 ? 11.717 6.367 -16.449 1.00 52.38 96 ASN A N 1
ATOM 721 C CA . ASN A 1 96 ? 10.685 5.496 -15.796 1.00 52.38 96 ASN A CA 1
ATOM 722 C C . ASN A 1 96 ? 10.962 5.010 -14.366 1.00 52.38 96 ASN A C 1
ATOM 724 O O . ASN A 1 96 ? 10.262 4.125 -13.866 1.00 52.38 96 ASN A O 1
ATOM 728 N N . TRP A 1 97 ? 11.920 5.631 -13.688 1.00 51.19 97 TRP A N 1
ATOM 729 C CA . TRP A 1 97 ? 12.212 5.426 -12.265 1.00 51.19 97 TRP A CA 1
ATOM 730 C C . TRP A 1 97 ? 10.981 5.600 -11.345 1.00 51.19 97 TRP A C 1
ATOM 732 O O . TRP A 1 97 ? 10.928 5.058 -10.249 1.00 51.19 97 TRP A O 1
ATOM 742 N N . THR A 1 98 ? 9.901 6.237 -11.810 1.00 44.53 98 THR A N 1
ATOM 743 C CA . THR A 1 98 ? 8.607 6.289 -11.104 1.00 44.53 98 THR A CA 1
ATOM 744 C C . THR A 1 98 ? 7.948 4.909 -10.890 1.00 44.53 98 THR A C 1
ATOM 746 O O . THR A 1 98 ? 6.921 4.812 -10.216 1.00 44.53 98 THR A O 1
ATOM 749 N N . THR A 1 99 ? 8.523 3.810 -11.399 1.00 34.66 99 THR A N 1
ATOM 750 C CA . THR A 1 99 ? 8.015 2.429 -11.243 1.00 34.66 99 THR A CA 1
ATOM 751 C C . THR A 1 99 ? 9.023 1.435 -10.632 1.00 34.66 99 THR A C 1
ATOM 753 O O . THR A 1 99 ? 8.638 0.320 -10.264 1.00 34.66 99 THR A O 1
ATOM 756 N N . ALA A 1 100 ? 10.289 1.816 -10.435 1.00 36.25 100 ALA A N 1
ATOM 757 C CA . ALA A 1 100 ? 11.325 0.976 -9.826 1.00 36.25 100 ALA A CA 1
ATOM 758 C C . ALA A 1 100 ? 12.421 1.835 -9.184 1.00 36.25 100 ALA A C 1
ATOM 760 O O . ALA A 1 100 ? 12.812 2.834 -9.779 1.00 36.25 100 ALA A O 1
ATOM 761 N N . ASP A 1 101 ? 12.878 1.435 -7.994 1.00 40.69 101 ASP A N 1
ATOM 762 C CA . ASP A 1 101 ? 13.920 2.144 -7.248 1.00 40.69 101 ASP A CA 1
ATOM 763 C C . ASP A 1 101 ? 15.292 1.483 -7.511 1.00 40.69 101 ASP A C 1
ATOM 765 O O . ASP A 1 101 ? 15.398 0.259 -7.366 1.00 40.69 101 ASP A O 1
ATOM 769 N N . PRO A 1 102 ? 16.321 2.242 -7.921 1.00 45.38 102 PRO A N 1
ATOM 770 C CA . PRO A 1 102 ? 17.695 1.760 -8.044 1.00 45.38 102 PRO A CA 1
ATOM 771 C C . PRO A 1 102 ? 18.285 1.361 -6.685 1.00 45.38 102 PRO A C 1
ATOM 773 O O . PRO A 1 102 ? 18.360 2.185 -5.776 1.00 45.38 102 PRO A O 1
ATOM 776 N N . HIS A 1 103 ? 18.825 0.155 -6.525 1.00 45.91 103 HIS A N 1
ATOM 777 C CA . HIS A 1 103 ? 19.585 -0.213 -5.321 1.00 45.91 103 HIS A CA 1
ATOM 778 C C . HIS A 1 103 ? 20.943 -0.806 -5.710 1.00 45.91 103 HIS A C 1
ATOM 780 O O . HIS A 1 103 ? 21.076 -2.017 -5.799 1.00 45.91 103 HIS A O 1
ATOM 786 N N . ASP A 1 104 ? 21.957 0.047 -5.909 1.00 44.91 104 ASP A N 1
ATOM 787 C CA . ASP A 1 104 ? 23.349 -0.383 -6.131 1.00 44.91 104 ASP A CA 1
ATOM 788 C C . ASP A 1 104 ? 24.335 0.299 -5.166 1.00 44.91 104 ASP A C 1
ATOM 790 O O . ASP A 1 104 ? 24.109 1.414 -4.687 1.00 44.91 104 ASP A O 1
ATOM 794 N N . ALA A 1 105 ? 25.454 -0.373 -4.876 1.00 38.34 105 ALA A N 1
ATOM 795 C CA . ALA A 1 105 ? 26.481 0.038 -3.906 1.00 38.34 105 ALA A CA 1
ATOM 796 C C . ALA A 1 105 ? 27.660 0.851 -4.503 1.00 38.34 105 ALA A C 1
ATOM 798 O O . ALA A 1 105 ? 28.606 1.164 -3.782 1.00 38.34 105 ALA A O 1
ATOM 799 N N . VAL A 1 106 ? 27.630 1.202 -5.796 1.00 39.22 106 VAL A N 1
ATOM 800 C CA . VAL A 1 106 ? 28.773 1.784 -6.542 1.00 39.22 106 VAL A CA 1
ATOM 801 C C . VAL A 1 106 ? 28.565 3.289 -6.820 1.00 39.22 106 VAL A C 1
ATOM 803 O O . VAL A 1 106 ? 27.437 3.684 -7.116 1.00 39.22 106 VAL A O 1
ATOM 806 N N . PRO A 1 107 ? 29.603 4.158 -6.768 1.00 47.88 107 PRO A N 1
ATOM 807 C CA . PRO A 1 107 ? 29.447 5.592 -7.028 1.00 47.88 107 PRO A CA 1
ATOM 808 C C . PRO A 1 107 ? 29.368 5.882 -8.541 1.00 47.88 107 PRO A C 1
ATOM 810 O O . PRO A 1 107 ? 30.375 6.185 -9.183 1.00 47.88 107 PRO A O 1
ATOM 813 N N . VAL A 1 108 ? 28.166 5.793 -9.116 1.00 56.94 108 VAL A N 1
ATOM 814 C CA . VAL A 1 108 ? 27.855 6.160 -10.513 1.00 56.94 108 VAL A CA 1
ATOM 815 C C . VAL A 1 108 ? 27.103 7.496 -10.538 1.00 56.94 108 VAL A C 1
ATOM 817 O O . VAL A 1 108 ? 26.329 7.769 -9.630 1.00 56.94 108 VAL A O 1
ATOM 820 N N . LYS A 1 109 ? 27.327 8.363 -11.540 1.00 69.81 109 LYS A N 1
ATOM 821 C CA . LYS A 1 109 ? 26.561 9.617 -11.682 1.00 69.81 109 LYS A CA 1
ATOM 822 C C . LYS A 1 109 ? 25.255 9.317 -12.417 1.00 69.81 109 LYS A C 1
ATOM 824 O O . LYS A 1 109 ? 25.305 8.826 -13.538 1.00 69.81 109 LYS A O 1
ATOM 829 N N . ARG A 1 110 ? 24.094 9.631 -11.846 1.00 77.69 110 ARG A N 1
ATOM 830 C CA . ARG A 1 110 ? 22.799 9.262 -12.450 1.00 77.69 110 ARG A CA 1
ATOM 831 C C . ARG A 1 110 ? 22.011 10.465 -12.954 1.00 77.69 110 ARG A C 1
ATOM 833 O O . ARG A 1 110 ? 22.116 11.545 -12.376 1.00 77.69 110 ARG A O 1
ATOM 840 N N . VAL A 1 111 ? 21.233 10.275 -14.022 1.00 82.06 111 VAL A N 1
ATOM 841 C CA . VAL A 1 111 ? 20.255 11.231 -14.568 1.00 82.06 111 VAL A CA 1
ATOM 842 C C . VAL A 1 111 ? 18.902 10.534 -14.723 1.00 82.06 111 VAL A C 1
ATOM 844 O O . VAL A 1 111 ? 18.745 9.621 -15.525 1.00 82.06 111 VAL A O 1
ATOM 847 N N . TYR A 1 112 ? 17.894 10.986 -13.993 1.00 85.25 112 TYR A N 1
ATOM 848 C CA . TYR A 1 112 ? 16.558 10.406 -13.937 1.00 85.25 112 TYR A CA 1
ATOM 849 C C . TYR A 1 112 ? 15.582 11.217 -14.795 1.00 85.25 112 TYR A C 1
ATOM 851 O O . TYR A 1 112 ? 15.058 12.236 -14.346 1.00 85.25 112 TYR A O 1
ATOM 859 N N . LEU A 1 113 ? 15.316 10.794 -16.034 1.00 84.31 113 LEU A N 1
ATOM 860 C CA . LEU A 1 113 ? 14.401 11.514 -16.929 1.00 84.31 113 LEU A CA 1
ATOM 861 C C . LEU A 1 113 ? 12.942 11.302 -16.509 1.00 84.31 113 LEU A C 1
ATOM 863 O O . LEU A 1 113 ? 12.477 10.165 -16.369 1.00 84.31 113 LEU A O 1
ATOM 867 N N . TYR A 1 114 ? 12.202 12.399 -16.374 1.00 86.44 114 TYR A N 1
ATOM 868 C CA . TYR A 1 114 ? 10.792 12.393 -15.995 1.00 86.44 114 TYR A CA 1
ATOM 869 C C . TYR A 1 114 ? 9.871 12.596 -17.201 1.00 86.44 114 TYR A C 1
ATOM 871 O O . TYR A 1 114 ? 9.001 11.763 -17.460 1.00 86.44 114 TYR A O 1
ATOM 879 N N . SER A 1 115 ? 10.084 13.662 -17.978 1.00 88.81 115 SER A N 1
ATOM 880 C CA . SER A 1 115 ? 9.247 13.989 -19.136 1.00 88.81 115 SER A CA 1
ATOM 881 C C . SER A 1 115 ? 10.042 14.579 -20.291 1.00 88.81 115 SER A C 1
ATOM 883 O O . SER A 1 115 ? 11.170 15.036 -20.119 1.00 88.81 115 SER A O 1
ATOM 885 N N . ALA A 1 116 ? 9.425 14.563 -21.471 1.00 89.12 116 ALA A N 1
ATOM 886 C CA . ALA A 1 116 ? 9.883 15.277 -22.645 1.00 89.12 116 ALA A CA 1
ATOM 887 C C . ALA A 1 116 ? 8.726 16.076 -23.225 1.00 89.12 116 ALA A C 1
ATOM 889 O O . ALA A 1 116 ? 7.662 15.519 -23.489 1.00 89.12 116 ALA A O 1
ATOM 890 N N . THR A 1 117 ? 8.941 17.364 -23.460 1.00 87.56 117 THR A N 1
ATOM 891 C CA . THR A 1 117 ? 7.904 18.277 -23.932 1.00 87.56 117 THR A CA 1
ATOM 892 C C . THR A 1 117 ? 8.395 19.078 -25.130 1.00 87.56 117 THR A C 1
ATOM 894 O O . THR A 1 117 ? 9.485 19.653 -25.101 1.00 87.56 117 THR A O 1
ATOM 897 N N . LEU A 1 118 ? 7.594 19.116 -26.194 1.00 85.56 118 LEU A N 1
ATOM 898 C CA . LEU A 1 118 ? 7.841 19.954 -27.362 1.00 85.56 118 LEU A CA 1
ATOM 899 C C . LEU A 1 118 ? 7.689 21.433 -26.987 1.00 85.56 118 LEU A C 1
ATOM 901 O O . LEU A 1 118 ? 6.656 21.844 -26.462 1.00 85.56 118 LEU A O 1
ATOM 905 N N . THR A 1 119 ? 8.694 22.248 -27.292 1.00 81.00 119 THR A N 1
ATOM 906 C CA . THR A 1 119 ? 8.605 23.701 -27.146 1.00 81.00 119 THR A CA 1
ATOM 907 C C . THR A 1 119 ? 7.792 24.280 -28.293 1.00 81.00 119 THR A C 1
ATOM 909 O O . THR A 1 119 ? 8.068 24.007 -29.464 1.00 81.00 119 THR A O 1
ATOM 912 N N . LEU A 1 120 ? 6.821 25.128 -27.976 1.00 73.31 120 LEU A N 1
ATOM 913 C CA . LEU A 1 120 ? 6.068 25.849 -28.995 1.00 73.31 120 LEU A CA 1
ATOM 914 C C . LEU A 1 120 ? 6.977 26.874 -29.693 1.00 73.31 120 LEU A C 1
ATOM 916 O O . LEU A 1 120 ? 7.881 27.437 -29.081 1.00 73.31 120 LEU A O 1
ATOM 920 N N . GLN A 1 121 ? 6.726 27.166 -30.972 1.00 59.91 121 GLN A N 1
ATOM 921 C CA . GLN A 1 121 ? 7.559 28.086 -31.773 1.00 59.91 121 GLN A CA 1
ATOM 922 C C . GLN A 1 121 ? 7.725 29.490 -31.165 1.00 59.91 121 GLN A C 1
ATOM 924 O O . GLN A 1 121 ? 8.663 30.207 -31.500 1.00 59.91 121 GLN A O 1
ATOM 929 N N . GLN A 1 122 ? 6.808 29.882 -30.281 1.00 59.00 122 GLN A N 1
ATOM 930 C CA . GLN A 1 122 ? 6.765 31.189 -29.629 1.00 59.00 122 GLN A CA 1
ATOM 931 C C . GLN A 1 122 ? 7.701 31.282 -28.408 1.00 59.00 122 GLN A C 1
ATOM 933 O O . GLN A 1 122 ? 7.916 32.375 -27.896 1.00 59.00 122 GLN A O 1
ATOM 938 N N . THR A 1 123 ? 8.254 30.157 -27.932 1.00 60.44 123 THR A N 1
ATOM 939 C CA . THR A 1 123 ? 9.203 30.112 -26.805 1.00 60.44 123 THR A CA 1
ATOM 940 C C . THR A 1 123 ? 10.656 30.166 -27.296 1.00 60.44 123 THR A C 1
ATOM 942 O O . THR A 1 123 ? 11.058 29.274 -28.038 1.00 60.44 123 THR A O 1
ATOM 945 N N . PRO A 1 124 ? 11.471 31.153 -26.872 1.00 59.94 124 PRO A N 1
ATOM 946 C CA . PRO A 1 124 ? 12.893 31.221 -27.208 1.00 59.94 124 PRO A CA 1
ATOM 947 C C . PRO A 1 124 ? 13.714 30.012 -26.705 1.00 59.94 124 PRO A C 1
ATOM 949 O O . PRO A 1 124 ? 13.451 29.508 -25.602 1.00 59.94 124 PRO A O 1
ATOM 952 N N . PRO A 1 125 ? 14.764 29.588 -27.443 1.00 57.47 125 PRO A N 1
ATOM 953 C CA . PRO A 1 125 ? 15.177 30.084 -28.764 1.00 57.47 125 PRO A CA 1
ATOM 954 C C . PRO A 1 125 ? 14.188 29.685 -29.874 1.00 57.47 125 PRO A C 1
ATOM 956 O O . PRO A 1 125 ? 13.566 28.632 -29.809 1.00 57.47 125 PRO A O 1
ATOM 959 N N . SER A 1 126 ? 14.025 30.545 -30.886 1.00 56.91 126 SER A N 1
ATOM 960 C CA . SER A 1 126 ? 13.097 30.320 -32.001 1.00 56.91 126 SER A CA 1
ATOM 961 C C . SER A 1 126 ? 13.532 29.107 -32.829 1.00 56.91 126 SER A C 1
ATOM 963 O O . SER A 1 126 ? 14.567 29.143 -33.496 1.00 56.91 126 SER A O 1
ATOM 965 N N . GLY A 1 127 ? 12.737 28.045 -32.778 1.00 61.31 127 GLY A N 1
ATOM 966 C CA . GLY A 1 127 ? 13.003 26.767 -33.424 1.00 61.31 127 GLY A CA 1
ATOM 967 C C . GLY A 1 127 ? 12.132 25.678 -32.802 1.00 61.31 127 GLY A C 1
ATOM 968 O O . GLY A 1 127 ? 11.511 25.881 -31.760 1.00 61.31 127 GLY A O 1
ATOM 969 N N . SER A 1 128 ? 12.057 24.515 -33.440 1.00 68.12 128 SER A N 1
ATOM 970 C CA . SER A 1 128 ? 11.385 23.357 -32.845 1.00 68.12 128 SER A CA 1
ATOM 971 C C . SER A 1 128 ? 12.385 22.676 -31.912 1.00 68.12 128 SER A C 1
ATOM 973 O O . SER A 1 128 ? 13.396 22.150 -32.374 1.00 68.12 128 SER A O 1
ATOM 975 N N . HIS A 1 129 ? 12.159 22.727 -30.600 1.00 84.62 129 HIS A N 1
ATOM 976 C CA . HIS A 1 129 ? 13.017 22.085 -29.602 1.00 84.62 129 HIS A CA 1
ATOM 977 C C . HIS A 1 129 ? 12.206 21.120 -28.741 1.00 84.62 129 HIS A C 1
ATOM 979 O O . HIS A 1 129 ? 11.009 21.294 -28.548 1.00 84.62 129 HIS A O 1
ATOM 985 N N . ILE A 1 130 ? 12.855 20.104 -28.187 1.00 87.06 130 ILE A N 1
ATOM 986 C CA . ILE A 1 130 ? 12.265 19.269 -27.139 1.00 87.06 130 ILE A CA 1
ATOM 987 C C . ILE A 1 130 ? 13.038 19.520 -25.852 1.00 87.06 130 ILE A C 1
ATOM 989 O O . ILE A 1 130 ? 14.269 19.492 -25.852 1.00 87.06 130 ILE A O 1
ATOM 993 N N . ARG A 1 131 ? 12.315 19.786 -24.764 1.00 89.56 131 ARG A N 1
ATOM 994 C CA . ARG A 1 131 ? 12.880 19.939 -23.423 1.00 89.56 131 ARG A CA 1
ATOM 995 C C . ARG A 1 131 ? 12.597 18.699 -22.590 1.00 89.56 131 ARG A C 1
ATOM 997 O O . ARG A 1 131 ? 11.449 18.266 -22.540 1.00 89.56 131 ARG A O 1
ATOM 1004 N N . LEU A 1 132 ? 13.624 18.143 -21.953 1.00 90.19 132 LEU A N 1
ATOM 1005 C CA . LEU A 1 132 ? 13.491 17.031 -21.018 1.00 90.19 132 LEU A CA 1
ATOM 1006 C C . LEU A 1 132 ? 13.703 17.508 -19.588 1.00 90.19 132 LEU A C 1
ATOM 1008 O O . LEU A 1 132 ? 14.751 18.083 -19.300 1.00 90.19 132 LEU A O 1
ATOM 1012 N N . THR A 1 133 ? 12.755 17.218 -18.704 1.00 90.00 133 THR A N 1
ATOM 1013 C CA . THR A 1 133 ? 12.886 17.460 -17.260 1.00 90.00 133 THR A CA 1
ATOM 1014 C C . THR A 1 133 ? 13.453 16.212 -16.587 1.00 90.00 133 THR A C 1
ATOM 1016 O O . THR A 1 133 ? 12.979 15.102 -16.856 1.00 90.00 133 THR A O 1
ATOM 1019 N N . ALA A 1 134 ? 14.454 16.365 -15.719 1.00 89.81 134 ALA A N 1
ATOM 1020 C CA . ALA A 1 134 ? 15.138 15.246 -15.073 1.00 89.81 134 ALA A CA 1
ATOM 1021 C C . ALA A 1 134 ? 15.725 15.597 -13.697 1.00 89.81 134 ALA A C 1
ATOM 1023 O O . ALA A 1 134 ? 15.919 16.771 -13.397 1.00 89.81 134 ALA A O 1
ATOM 1024 N N . PHE A 1 135 ? 16.040 14.586 -12.884 1.00 87.44 135 PHE A N 1
ATOM 1025 C CA . PHE A 1 135 ? 16.928 14.722 -11.719 1.00 87.44 135 PHE A CA 1
ATOM 1026 C C . PHE A 1 135 ? 18.343 14.251 -12.053 1.00 87.44 135 PHE A C 1
ATOM 1028 O O . PHE A 1 135 ? 18.505 13.407 -12.928 1.00 87.44 135 PHE A O 1
ATOM 1035 N N . GLN A 1 136 ? 19.367 14.742 -11.358 1.00 84.38 136 GLN A N 1
ATOM 1036 C CA . GLN A 1 136 ? 20.761 14.365 -11.595 1.00 84.38 136 GLN A CA 1
ATOM 1037 C C . GLN A 1 136 ? 21.594 14.366 -10.304 1.00 84.38 136 GLN A C 1
ATOM 1039 O O . GLN A 1 136 ? 21.445 15.274 -9.506 1.00 84.38 136 GLN A O 1
ATOM 1044 N N . GLU A 1 137 ? 22.485 13.389 -10.093 1.00 76.06 137 GLU A N 1
ATOM 1045 C CA . GLU A 1 137 ? 23.275 13.264 -8.841 1.00 76.06 137 GLU A CA 1
ATOM 1046 C C . GLU A 1 137 ? 24.552 14.133 -8.818 1.00 76.06 137 GLU A C 1
ATOM 1048 O O . GLU A 1 137 ? 24.938 14.649 -7.777 1.00 76.06 137 GLU A O 1
ATOM 1053 N N . LYS A 1 138 ? 25.232 14.333 -9.962 1.00 72.00 138 LYS A N 1
ATOM 1054 C CA . LYS A 1 138 ? 26.437 15.194 -10.108 1.00 72.00 138 LYS A CA 1
ATOM 1055 C C . LYS A 1 138 ? 26.587 15.694 -11.538 1.00 72.00 138 LYS A C 1
ATOM 1057 O O . LYS A 1 138 ? 25.992 15.115 -12.441 1.00 72.00 138 LYS A O 1
ATOM 1062 N N . ARG A 1 139 ? 27.434 16.700 -11.803 1.00 70.06 139 ARG A N 1
ATOM 1063 C CA . ARG A 1 139 ? 27.724 17.155 -13.178 1.00 70.06 139 ARG A CA 1
ATOM 1064 C C . ARG A 1 139 ? 28.168 16.006 -14.095 1.00 70.06 139 ARG A C 1
ATOM 1066 O O . ARG A 1 139 ? 29.163 15.315 -13.831 1.00 70.06 139 ARG A O 1
ATOM 1073 N N . VAL A 1 140 ? 27.427 15.844 -15.186 1.00 73.75 140 VAL A N 1
ATOM 1074 C CA . VAL A 1 140 ? 27.681 14.880 -16.262 1.00 73.75 140 VAL A CA 1
ATOM 1075 C C . VAL A 1 140 ? 28.325 15.584 -17.460 1.00 73.75 140 VAL A C 1
ATOM 1077 O O . VAL A 1 140 ? 28.225 16.803 -17.600 1.00 73.75 140 VAL A O 1
ATOM 1080 N N . GLY A 1 141 ? 29.053 14.832 -18.292 1.00 71.19 141 GLY A N 1
ATOM 1081 C CA . GLY A 1 141 ? 29.646 15.364 -19.526 1.00 71.19 141 GLY A CA 1
ATOM 1082 C C . GLY A 1 141 ? 28.587 15.784 -20.555 1.00 71.19 141 GLY A C 1
ATOM 1083 O O . GLY A 1 141 ? 27.393 15.629 -20.319 1.00 71.19 141 GLY A O 1
ATOM 1084 N N . GLN A 1 142 ? 29.017 16.310 -21.708 1.00 82.19 142 GLN A N 1
ATOM 1085 C CA . GLN A 1 142 ? 28.094 16.671 -22.788 1.00 82.19 142 GLN A CA 1
ATOM 1086 C C . GLN A 1 142 ? 27.282 15.448 -23.230 1.00 82.19 142 GLN A C 1
ATOM 1088 O O . GLN A 1 142 ? 27.864 14.418 -23.564 1.00 82.19 142 GLN A O 1
ATOM 1093 N N . LEU A 1 143 ? 25.954 15.578 -23.206 1.00 88.56 143 LEU A N 1
ATOM 1094 C CA . LEU A 1 143 ? 25.035 14.533 -23.642 1.00 88.56 143 LEU A CA 1
ATOM 1095 C C . LEU A 1 143 ? 24.549 14.818 -25.072 1.00 88.56 143 LEU A C 1
ATOM 1097 O O . LEU A 1 143 ? 24.538 15.960 -25.536 1.00 88.56 143 LEU A O 1
ATOM 1101 N N . THR A 1 144 ? 24.107 13.772 -25.754 1.00 88.19 144 THR A N 1
ATOM 1102 C CA . THR A 1 144 ? 23.490 13.779 -27.079 1.00 88.19 144 THR A CA 1
ATOM 1103 C C . THR A 1 144 ? 22.028 13.385 -26.931 1.00 88.19 144 THR A C 1
ATOM 1105 O O . THR A 1 144 ? 21.712 12.377 -26.306 1.00 88.19 144 THR A O 1
ATOM 1108 N N . CYS A 1 145 ? 21.121 14.175 -27.494 1.00 89.56 145 CYS A N 1
ATOM 1109 C CA . CYS A 1 145 ? 19.718 13.823 -27.624 1.00 89.56 145 CYS A CA 1
ATOM 1110 C C . CYS A 1 145 ? 19.490 12.910 -28.815 1.00 89.56 145 CYS A C 1
ATOM 1112 O O . CYS A 1 145 ? 20.041 13.126 -29.894 1.00 89.56 145 CYS A O 1
ATOM 1114 N N . CYS A 1 146 ? 18.592 11.958 -28.623 1.00 87.31 146 CYS A N 1
ATOM 1115 C CA . CYS A 1 146 ? 18.226 10.973 -29.619 1.00 87.31 146 CYS A CA 1
ATOM 1116 C C . CYS A 1 146 ? 16.724 11.011 -29.839 1.00 87.31 146 CYS A C 1
ATOM 1118 O O . CYS A 1 146 ? 15.963 10.814 -28.892 1.00 87.31 146 CYS A O 1
ATOM 1120 N N . PHE A 1 147 ? 16.299 11.251 -31.077 1.00 84.94 147 PHE A N 1
ATOM 1121 C CA . PHE A 1 147 ? 14.893 11.290 -31.466 1.00 84.94 147 PHE A CA 1
ATOM 1122 C C . PHE A 1 147 ? 14.511 10.030 -32.222 1.00 84.94 147 PHE A C 1
ATOM 1124 O O . PHE A 1 147 ? 15.222 9.606 -33.133 1.00 84.94 147 PHE A O 1
ATOM 1131 N N . ARG A 1 148 ? 13.353 9.466 -31.879 1.00 76.44 148 ARG A N 1
ATOM 1132 C CA . ARG A 1 148 ? 12.803 8.284 -32.539 1.00 76.44 148 ARG A CA 1
ATOM 1133 C C . ARG A 1 148 ? 11.345 8.503 -32.944 1.00 76.44 148 ARG A C 1
ATOM 1135 O O . ARG A 1 148 ? 10.519 8.889 -32.116 1.00 76.44 148 ARG A O 1
ATOM 1142 N N . ARG A 1 149 ? 11.032 8.234 -34.217 1.00 69.69 149 ARG A N 1
ATOM 1143 C CA . ARG A 1 149 ? 9.679 8.258 -34.809 1.00 69.69 149 ARG A CA 1
ATOM 1144 C C . ARG A 1 149 ? 9.176 6.826 -35.021 1.00 69.69 149 ARG A C 1
ATOM 1146 O O . ARG A 1 149 ? 9.958 5.879 -35.050 1.00 69.69 149 ARG A O 1
ATOM 1153 N N . HIS A 1 150 ? 7.864 6.660 -35.176 1.00 56.84 150 HIS A N 1
ATOM 1154 C CA . HIS A 1 150 ? 7.245 5.380 -35.519 1.00 56.84 150 HIS A CA 1
ATOM 1155 C C . HIS A 1 150 ? 7.726 4.887 -36.905 1.00 56.84 150 HIS A C 1
ATOM 1157 O O . HIS A 1 150 ? 7.146 5.239 -37.927 1.00 56.84 150 HIS A O 1
ATOM 1163 N N . GLY A 1 151 ? 8.802 4.090 -36.936 1.00 51.84 151 GLY A N 1
ATOM 1164 C CA . GLY A 1 151 ? 9.281 3.384 -38.132 1.00 51.84 151 GLY A CA 1
ATOM 1165 C C . GLY A 1 151 ? 10.397 4.038 -38.967 1.00 51.84 151 GLY A C 1
ATOM 1166 O O . GLY A 1 151 ? 10.576 3.595 -40.096 1.00 51.84 151 GLY A O 1
ATOM 1167 N N . SER A 1 152 ? 11.148 5.033 -38.466 1.00 54.25 152 SER A N 1
ATOM 1168 C CA . SER A 1 152 ? 12.291 5.649 -39.186 1.00 54.25 152 SER A CA 1
ATOM 1169 C C . SER A 1 152 ? 13.561 5.797 -38.325 1.00 54.25 152 SER A C 1
ATOM 1171 O O . SER A 1 152 ? 13.495 5.637 -37.104 1.00 54.25 152 SER A O 1
ATOM 1173 N N . ASP A 1 153 ? 14.691 6.125 -38.970 1.00 57.41 153 ASP A N 1
ATOM 1174 C CA . ASP A 1 153 ? 16.036 6.272 -38.382 1.00 57.41 153 ASP A CA 1
ATOM 1175 C C . ASP A 1 153 ? 16.101 7.242 -37.187 1.00 57.41 153 ASP A C 1
ATOM 1177 O O . ASP A 1 153 ? 15.372 8.237 -37.121 1.00 57.41 153 ASP A O 1
ATOM 1181 N N . THR A 1 154 ? 16.993 6.951 -36.230 1.00 67.44 154 THR A N 1
ATOM 1182 C CA . THR A 1 154 ? 17.275 7.818 -35.076 1.00 67.44 154 THR A CA 1
ATOM 1183 C C . THR A 1 154 ? 18.082 9.031 -35.497 1.00 67.44 154 THR A C 1
ATOM 1185 O O . THR A 1 154 ? 19.194 8.895 -36.003 1.00 67.44 154 THR A O 1
ATOM 1188 N N . ILE A 1 155 ? 17.549 10.216 -35.224 1.00 74.56 155 ILE A N 1
ATOM 1189 C CA . ILE A 1 155 ? 18.248 11.469 -35.494 1.00 74.56 155 ILE A CA 1
ATOM 1190 C C . ILE A 1 155 ? 18.832 11.994 -34.183 1.00 74.56 155 ILE A C 1
ATOM 1192 O O . ILE A 1 155 ? 18.170 11.943 -33.144 1.00 74.56 155 ILE A O 1
ATOM 1196 N N . THR A 1 156 ? 20.067 12.486 -34.224 1.00 83.69 156 THR A N 1
ATOM 1197 C CA . THR A 1 156 ? 20.760 13.051 -33.066 1.00 83.69 156 THR A CA 1
ATOM 1198 C C . THR A 1 156 ? 20.755 14.572 -33.085 1.00 83.69 156 THR A C 1
ATOM 1200 O O . THR A 1 156 ? 20.791 15.214 -34.133 1.00 83.69 156 THR A O 1
ATOM 1203 N N . SER A 1 157 ? 20.770 15.166 -31.899 1.00 86.44 157 SER A N 1
ATOM 1204 C CA . SER A 1 157 ? 21.165 16.562 -31.706 1.00 86.44 157 SER A CA 1
ATOM 1205 C C . SER A 1 157 ? 21.917 16.684 -30.386 1.00 86.44 157 SER A C 1
ATOM 1207 O O . SER A 1 157 ? 21.560 15.968 -29.458 1.00 86.44 157 SER A O 1
ATOM 1209 N N . PRO A 1 158 ? 22.872 17.603 -30.212 1.00 87.50 158 PRO A N 1
ATOM 1210 C CA . PRO A 1 158 ? 23.473 17.836 -28.901 1.00 87.50 158 PRO A CA 1
ATOM 1211 C C . PRO A 1 158 ? 22.422 18.203 -27.837 1.00 87.50 158 PRO A C 1
ATOM 1213 O O . PRO A 1 158 ? 21.480 18.947 -28.121 1.00 87.50 158 PRO A O 1
ATOM 1216 N N . ALA A 1 159 ? 22.588 17.685 -26.618 1.00 88.75 159 ALA A N 1
ATOM 1217 C CA . ALA A 1 159 ? 21.783 18.060 -25.462 1.00 88.75 159 ALA A CA 1
ATOM 1218 C C . ALA A 1 159 ? 22.451 19.219 -24.726 1.00 88.75 159 ALA A C 1
ATOM 1220 O O . ALA A 1 159 ? 23.601 19.129 -24.287 1.00 88.75 159 ALA A O 1
ATOM 1221 N N . HIS A 1 160 ? 21.709 20.304 -24.551 1.00 88.31 160 HIS A N 1
ATOM 1222 C CA . HIS A 1 160 ? 22.180 21.465 -23.811 1.00 88.31 160 HIS A CA 1
ATOM 1223 C C . HIS A 1 160 ? 21.404 21.589 -22.510 1.00 88.31 160 HIS A C 1
ATOM 1225 O O . HIS A 1 160 ? 20.176 21.611 -22.530 1.00 88.31 160 HIS A O 1
ATOM 1231 N N . ILE A 1 161 ? 22.101 21.697 -21.380 1.00 86.38 161 ILE A N 1
ATOM 1232 C CA . ILE A 1 161 ? 21.447 22.099 -20.134 1.00 86.38 161 ILE A CA 1
ATOM 1233 C C . ILE A 1 161 ? 21.026 23.554 -20.307 1.00 86.38 161 ILE A C 1
ATOM 1235 O O . ILE A 1 161 ? 21.868 24.434 -20.481 1.00 86.38 161 ILE A O 1
ATOM 1239 N N . VAL A 1 162 ? 19.720 23.793 -20.292 1.00 83.56 162 VAL A N 1
ATOM 1240 C CA . VAL A 1 162 ? 19.145 25.142 -20.371 1.00 83.56 162 VAL A CA 1
ATOM 1241 C C . VAL A 1 162 ? 18.668 25.636 -19.013 1.00 83.56 162 VAL A C 1
ATOM 1243 O O . VAL A 1 162 ? 18.455 26.834 -18.847 1.00 83.56 162 VAL A O 1
ATOM 1246 N N . HIS A 1 163 ? 18.520 24.730 -18.043 1.00 81.19 163 HIS A N 1
ATOM 1247 C CA . HIS A 1 163 ? 18.170 25.073 -16.673 1.00 81.19 163 HIS A CA 1
ATOM 1248 C C . HIS A 1 163 ? 18.645 24.011 -15.665 1.00 81.19 163 HIS A C 1
ATOM 1250 O O . HIS A 1 163 ? 18.650 22.822 -15.980 1.00 81.19 163 HIS A O 1
ATOM 1256 N N . SER A 1 164 ? 19.013 24.450 -14.459 1.00 83.75 164 SER A N 1
ATOM 1257 C CA . SER A 1 164 ? 19.368 23.625 -13.297 1.00 83.75 164 SER A CA 1
ATOM 1258 C C . SER A 1 164 ? 18.998 24.384 -12.019 1.00 83.75 164 SER A C 1
ATOM 1260 O O . SER A 1 164 ? 19.237 25.591 -11.952 1.00 83.75 164 SER A O 1
ATOM 1262 N N . LEU A 1 165 ? 18.433 23.702 -11.019 1.00 76.38 165 LEU A N 1
ATOM 1263 C CA . LEU A 1 165 ? 18.055 24.312 -9.731 1.00 76.38 165 LEU A CA 1
ATOM 1264 C C . LEU A 1 165 ? 19.196 24.389 -8.713 1.00 76.38 165 LEU A C 1
ATOM 1266 O O . LEU A 1 165 ? 19.089 25.121 -7.732 1.00 76.38 165 LEU A O 1
ATOM 1270 N N . ALA A 1 166 ? 20.272 23.637 -8.922 1.00 73.12 166 ALA A N 1
ATOM 1271 C CA . ALA A 1 166 ? 21.492 23.709 -8.125 1.00 73.12 166 ALA A CA 1
ATOM 1272 C C . ALA A 1 166 ? 22.702 23.902 -9.042 1.00 73.12 166 ALA A C 1
ATOM 1274 O O . ALA A 1 166 ? 22.655 23.537 -10.223 1.00 73.12 166 ALA A O 1
ATOM 1275 N N . ASP A 1 167 ? 23.780 24.470 -8.497 1.00 66.69 167 ASP A N 1
ATOM 1276 C CA . ASP A 1 167 ? 25.073 24.483 -9.178 1.00 66.69 167 ASP A CA 1
ATOM 1277 C C . ASP A 1 167 ? 25.636 23.051 -9.178 1.00 66.69 167 ASP A C 1
ATOM 1279 O O . ASP A 1 167 ? 25.933 22.522 -8.102 1.00 66.69 167 ASP A O 1
ATOM 1283 N N . PRO A 1 168 ? 25.794 22.409 -10.351 1.00 61.34 168 PRO A N 1
ATOM 1284 C CA . PRO A 1 168 ? 26.294 21.040 -10.443 1.00 61.34 168 PRO A CA 1
ATOM 1285 C C . PRO A 1 168 ? 27.694 20.840 -9.845 1.00 61.34 168 PRO A C 1
ATOM 1287 O O . PRO A 1 168 ? 28.077 19.693 -9.603 1.00 61.34 168 PRO A O 1
ATOM 1290 N N . ASP A 1 169 ? 28.456 21.925 -9.660 1.00 60.09 169 ASP A N 1
ATOM 1291 C CA . ASP A 1 169 ? 29.827 21.917 -9.146 1.00 60.09 169 ASP A CA 1
ATOM 1292 C C . ASP A 1 169 ? 29.908 22.188 -7.622 1.00 60.09 169 ASP A C 1
ATOM 1294 O O . ASP A 1 169 ? 30.988 22.063 -7.047 1.00 60.09 169 ASP A O 1
ATOM 1298 N N . ASN A 1 170 ? 28.789 22.503 -6.948 1.00 57.19 170 ASN A N 1
ATOM 1299 C CA . ASN A 1 170 ? 28.743 22.901 -5.526 1.00 57.19 170 ASN A CA 1
ATOM 1300 C C . ASN A 1 170 ? 27.842 21.996 -4.650 1.00 57.19 170 ASN A C 1
ATOM 1302 O O . ASN A 1 170 ? 27.284 22.436 -3.644 1.00 57.19 170 ASN A O 1
ATOM 1306 N N . ILE A 1 171 ? 27.659 20.731 -5.044 1.00 61.28 171 ILE A N 1
ATOM 1307 C CA . ILE A 1 171 ? 26.874 19.735 -4.293 1.00 61.28 171 ILE A CA 1
ATOM 1308 C C . ILE A 1 171 ? 27.817 18.963 -3.366 1.00 61.28 171 ILE A C 1
ATOM 1310 O O . ILE A 1 171 ? 28.663 18.192 -3.826 1.00 61.28 171 ILE A O 1
ATOM 1314 N N . ASN A 1 172 ? 27.683 19.195 -2.059 1.00 52.97 172 ASN A N 1
ATOM 1315 C CA . ASN A 1 172 ? 28.619 18.702 -1.044 1.00 52.97 172 ASN A CA 1
ATOM 1316 C C . ASN A 1 172 ? 28.348 17.254 -0.588 1.00 52.97 172 ASN A C 1
ATOM 1318 O O . ASN A 1 172 ? 29.265 16.612 -0.075 1.00 52.97 172 ASN A O 1
ATOM 1322 N N . ASP A 1 173 ? 27.139 16.714 -0.787 1.00 57.62 173 ASP A N 1
ATOM 1323 C CA . ASP A 1 173 ? 26.773 15.344 -0.394 1.00 57.62 173 ASP A CA 1
ATOM 1324 C C . ASP A 1 173 ? 26.600 14.437 -1.627 1.00 57.62 173 ASP A C 1
ATOM 1326 O O . ASP A 1 173 ? 25.905 14.769 -2.583 1.00 57.62 173 ASP A O 1
ATOM 1330 N N . GLN A 1 174 ? 27.220 13.252 -1.615 1.00 56.53 174 GLN A N 1
ATOM 1331 C CA . GLN A 1 174 ? 27.113 12.275 -2.709 1.00 56.53 174 GLN A CA 1
ATOM 1332 C C . GLN A 1 174 ? 25.749 11.565 -2.775 1.00 56.53 174 GLN A C 1
ATOM 1334 O O . GLN A 1 174 ? 25.559 10.705 -3.633 1.00 56.53 174 GLN A O 1
ATOM 1339 N N . ARG A 1 175 ? 24.829 11.875 -1.854 1.00 57.84 175 ARG A N 1
ATOM 1340 C CA . ARG A 1 175 ? 23.496 11.265 -1.741 1.00 57.84 175 ARG A CA 1
ATOM 1341 C C . ARG A 1 175 ? 22.375 12.090 -2.385 1.00 57.84 175 ARG A C 1
ATOM 1343 O O . ARG A 1 175 ? 21.282 11.553 -2.552 1.00 57.84 175 ARG A O 1
ATOM 1350 N N . GLU A 1 176 ? 22.641 13.343 -2.748 1.00 69.06 176 GLU A N 1
ATOM 1351 C CA . GLU A 1 176 ? 21.643 14.306 -3.237 1.00 69.06 176 GLU A CA 1
ATOM 1352 C C . GLU A 1 176 ? 21.483 14.288 -4.773 1.00 69.06 176 GLU A C 1
ATOM 1354 O O . GLU A 1 176 ? 22.407 13.951 -5.513 1.00 69.06 176 GLU A O 1
ATOM 1359 N N . VAL A 1 177 ? 20.294 14.666 -5.255 1.00 79.19 177 VAL A N 1
ATOM 1360 C CA . VAL A 1 177 ? 19.931 14.874 -6.665 1.00 79.19 177 VAL A CA 1
ATOM 1361 C C . VAL A 1 177 ? 19.391 16.287 -6.899 1.00 79.19 177 VAL A C 1
ATOM 1363 O O . VAL A 1 177 ? 18.648 16.829 -6.089 1.00 79.19 177 VAL A O 1
ATOM 1366 N N . PHE A 1 178 ? 19.673 16.879 -8.055 1.00 82.81 178 PHE A N 1
ATOM 1367 C CA . PHE A 1 178 ? 19.156 18.195 -8.438 1.00 82.81 178 PHE A CA 1
ATOM 1368 C C . PHE A 1 178 ? 18.328 18.140 -9.716 1.00 82.81 178 PHE A C 1
ATOM 1370 O O . PHE A 1 178 ? 18.582 17.323 -10.602 1.00 82.81 178 PHE A O 1
ATOM 1377 N N . ALA A 1 179 ? 17.336 19.021 -9.824 1.00 86.94 179 ALA A N 1
ATOM 1378 C CA . ALA A 1 179 ? 16.505 19.112 -11.017 1.00 86.94 179 ALA A CA 1
ATOM 1379 C C . ALA A 1 179 ? 17.243 19.831 -12.157 1.00 86.94 179 ALA A C 1
ATOM 1381 O O . ALA A 1 179 ? 17.846 20.890 -11.962 1.00 86.94 179 ALA A O 1
ATOM 1382 N N . VAL A 1 180 ? 17.146 19.282 -13.366 1.00 88.19 180 VAL A N 1
ATOM 1383 C CA . VAL A 1 180 ? 17.806 19.766 -14.582 1.00 88.19 180 VAL A CA 1
ATOM 1384 C C . VAL A 1 180 ? 16.858 19.681 -15.781 1.00 88.19 180 VAL A C 1
ATOM 1386 O O . VAL A 1 180 ? 16.073 18.740 -15.911 1.00 88.19 180 VAL A O 1
ATOM 1389 N N . VAL A 1 181 ? 16.936 20.669 -16.680 1.00 89.56 181 VAL A N 1
ATOM 1390 C CA . VAL A 1 181 ? 16.223 20.673 -17.964 1.00 89.56 181 VAL A CA 1
ATOM 1391 C C . VAL A 1 181 ? 17.219 20.648 -19.115 1.00 89.56 181 VAL A C 1
ATOM 1393 O O . VAL A 1 181 ? 17.996 21.588 -19.317 1.00 89.56 181 VAL A O 1
ATOM 1396 N N . TYR A 1 182 ? 17.149 19.583 -19.905 1.00 90.38 182 TYR A N 1
ATOM 1397 C CA . TYR A 1 182 ? 17.904 19.424 -21.142 1.00 90.38 182 TYR A CA 1
ATOM 1398 C C . TYR A 1 182 ? 17.095 19.933 -22.330 1.00 90.38 182 TYR A C 1
ATOM 1400 O O . TYR A 1 182 ? 15.897 19.693 -22.406 1.00 90.38 182 TYR A O 1
ATOM 1408 N N . GLN A 1 183 ? 17.737 20.600 -23.284 1.00 90.12 183 GLN A N 1
ATOM 1409 C CA . GLN A 1 183 ? 17.139 21.041 -24.538 1.00 90.12 183 GLN A CA 1
ATOM 1410 C C . GLN A 1 183 ? 17.818 20.362 -25.720 1.00 90.12 183 GLN A C 1
ATOM 1412 O O . GLN A 1 183 ? 19.043 20.384 -25.850 1.00 90.12 183 GLN A O 1
ATOM 1417 N N . CYS A 1 184 ? 16.983 19.832 -26.604 1.00 88.69 184 CYS A N 1
ATOM 1418 C CA . CYS A 1 184 ? 17.358 19.141 -27.824 1.00 88.69 184 CYS A CA 1
ATOM 1419 C C . CYS A 1 184 ? 16.791 19.893 -29.028 1.00 88.69 184 CYS A C 1
ATOM 1421 O O . CYS A 1 184 ? 15.625 20.291 -29.015 1.00 88.69 184 CYS A O 1
ATOM 1423 N N . HIS A 1 185 ? 17.587 20.098 -30.074 1.00 86.00 185 HIS A N 1
ATOM 1424 C CA . HIS A 1 185 ? 17.109 20.727 -31.306 1.00 86.00 185 HIS A CA 1
ATOM 1425 C C . HIS A 1 185 ? 16.424 19.692 -32.198 1.00 86.00 185 HIS A C 1
ATOM 1427 O O . HIS A 1 185 ? 17.020 18.659 -32.473 1.00 86.00 185 HIS A O 1
ATOM 1433 N N . VAL A 1 186 ? 15.189 19.953 -32.640 1.00 77.44 186 VAL A N 1
ATOM 1434 C CA . VAL A 1 186 ? 14.428 19.041 -33.506 1.00 77.44 186 VAL A CA 1
ATOM 1435 C C . VAL A 1 186 ? 14.755 19.351 -34.971 1.00 77.44 186 VAL A C 1
ATOM 1437 O O . VAL A 1 186 ? 14.392 20.424 -35.452 1.00 77.44 186 VAL A O 1
ATOM 1440 N N . PRO A 1 187 ? 15.399 18.431 -35.708 1.00 65.62 187 PRO A N 1
ATOM 1441 C CA . PRO A 1 187 ? 15.864 18.681 -37.074 1.00 65.62 187 PRO A CA 1
ATOM 1442 C C . PRO A 1 187 ? 14.811 18.390 -38.167 1.00 65.62 187 PRO A C 1
ATOM 1444 O O . PRO A 1 187 ? 15.159 18.305 -39.341 1.00 65.62 187 PRO A O 1
ATOM 1447 N N . PHE A 1 188 ? 13.532 18.220 -37.810 1.00 66.75 188 PHE A N 1
ATOM 1448 C CA . PHE A 1 188 ? 12.425 17.874 -38.720 1.00 66.75 188 PHE A CA 1
ATOM 1449 C C . PHE A 1 188 ? 11.136 18.657 -38.397 1.00 66.75 188 PHE A C 1
ATOM 1451 O O . PHE A 1 188 ? 11.050 19.349 -37.380 1.00 66.75 188 PHE A O 1
ATOM 1458 N N . SER A 1 189 ? 10.138 18.599 -39.290 1.00 62.12 189 SER A N 1
ATOM 1459 C CA . SER A 1 189 ? 8.933 19.445 -39.227 1.00 62.12 189 SER A CA 1
ATOM 1460 C C . SER A 1 189 ? 8.037 19.129 -38.012 1.00 62.12 189 SER A C 1
ATOM 1462 O O . SER A 1 189 ? 7.797 17.954 -37.729 1.00 62.12 189 SER A O 1
ATOM 1464 N N . PRO A 1 190 ? 7.451 20.139 -37.328 1.00 58.19 190 PRO A N 1
ATOM 1465 C CA . PRO A 1 190 ? 6.555 19.928 -36.187 1.00 58.19 190 PRO A CA 1
ATOM 1466 C C . PRO A 1 190 ? 5.329 19.052 -36.460 1.00 58.19 190 PRO A C 1
ATOM 1468 O O . PRO A 1 190 ? 4.842 18.373 -35.562 1.00 58.19 190 PRO A O 1
ATOM 1471 N N . LEU A 1 191 ? 4.840 19.049 -37.704 1.00 56.56 191 LEU A N 1
ATOM 1472 C CA . LEU A 1 191 ? 3.702 18.232 -38.146 1.00 56.56 191 LEU A CA 1
ATOM 1473 C C . LEU A 1 191 ? 4.002 16.723 -38.106 1.00 56.56 191 LEU A C 1
ATOM 1475 O O . LEU A 1 191 ? 3.085 15.910 -38.160 1.00 56.56 191 LEU A O 1
ATOM 1479 N N . GLU A 1 192 ? 5.275 16.342 -37.988 1.00 57.62 192 GLU A N 1
ATOM 1480 C CA . GLU A 1 192 ? 5.732 14.951 -37.952 1.00 57.62 192 GLU A CA 1
ATOM 1481 C C . GLU A 1 192 ? 6.013 14.432 -36.529 1.00 57.62 192 GLU A C 1
ATOM 1483 O O . GLU A 1 192 ? 6.455 13.294 -36.365 1.00 57.62 192 GLU A O 1
ATOM 1488 N N . LEU A 1 193 ? 5.754 15.246 -35.494 1.00 61.78 193 LEU A N 1
ATOM 1489 C CA . LEU A 1 193 ? 6.056 14.932 -34.088 1.00 61.78 193 LEU A CA 1
ATOM 1490 C C . LEU A 1 193 ? 5.020 14.043 -33.391 1.00 61.78 193 LEU A C 1
ATOM 1492 O O . LEU A 1 193 ? 5.280 13.560 -32.287 1.00 61.78 193 LEU A O 1
ATOM 1496 N N . THR A 1 194 ? 3.858 13.801 -34.001 1.00 59.94 194 THR A N 1
ATOM 1497 C CA . THR A 1 194 ? 2.824 12.938 -33.419 1.00 59.94 194 THR A CA 1
ATOM 1498 C C . THR A 1 194 ? 3.363 11.510 -33.256 1.00 59.94 194 THR A C 1
ATOM 1500 O O . THR A 1 194 ? 3.560 10.788 -34.231 1.00 59.94 194 THR A O 1
ATOM 1503 N N . GLY A 1 195 ? 3.632 11.108 -32.009 1.00 63.53 195 GLY A N 1
ATOM 1504 C CA . GLY A 1 195 ? 4.205 9.799 -31.667 1.00 63.53 195 GLY A CA 1
ATOM 1505 C C . GLY A 1 195 ? 5.737 9.750 -31.561 1.00 63.53 195 GLY A C 1
ATOM 1506 O O . GLY A 1 195 ? 6.290 8.655 -31.431 1.00 63.53 195 GLY A O 1
ATOM 1507 N N . ALA A 1 196 ? 6.428 10.897 -31.600 1.00 75.56 196 ALA A N 1
ATOM 1508 C CA . ALA A 1 196 ? 7.873 10.980 -31.391 1.00 75.56 196 ALA A CA 1
ATOM 1509 C C . ALA A 1 196 ? 8.270 10.690 -29.931 1.00 75.56 196 ALA A C 1
ATOM 1511 O O . ALA A 1 196 ? 7.538 10.992 -28.984 1.00 75.56 196 ALA A O 1
ATOM 1512 N N . ARG A 1 197 ? 9.456 10.107 -29.743 1.00 84.81 197 ARG A N 1
ATOM 1513 C CA . ARG A 1 197 ? 10.054 9.824 -28.432 1.00 84.81 197 ARG A CA 1
ATOM 1514 C C . ARG A 1 197 ? 11.490 10.320 -28.395 1.00 84.81 197 ARG A C 1
ATOM 1516 O O . ARG A 1 197 ? 12.154 10.353 -29.431 1.00 84.81 197 ARG A O 1
ATOM 1523 N N . VAL A 1 198 ? 11.971 10.697 -27.216 1.00 86.62 198 VAL A N 1
ATOM 1524 C CA . VAL A 1 198 ? 13.317 11.258 -27.040 1.00 86.62 198 VAL A CA 1
ATOM 1525 C C . VAL A 1 198 ? 14.017 10.681 -25.812 1.00 86.62 198 VAL A C 1
ATOM 1527 O O . VAL A 1 198 ? 13.366 10.332 -24.828 1.00 86.62 198 VAL A O 1
ATOM 1530 N N . THR A 1 199 ? 15.342 10.611 -25.866 1.00 88.31 199 THR A N 1
ATOM 1531 C CA . THR A 1 199 ? 16.217 10.363 -24.714 1.00 88.31 199 THR A CA 1
ATOM 1532 C C . THR A 1 199 ? 17.499 11.188 -24.823 1.00 88.31 199 THR A C 1
ATOM 1534 O O . THR A 1 199 ? 17.715 11.852 -25.840 1.00 88.31 199 THR A O 1
ATOM 1537 N N . VAL A 1 200 ? 18.341 11.148 -23.792 1.00 86.62 200 VAL A N 1
ATOM 1538 C CA . VAL A 1 200 ? 19.699 11.712 -23.791 1.00 86.62 200 VAL A CA 1
ATOM 1539 C C . VAL A 1 200 ? 20.706 10.626 -23.448 1.00 86.62 200 VAL A C 1
ATOM 1541 O O . VAL A 1 200 ? 20.381 9.698 -22.719 1.00 86.62 200 VAL A O 1
ATOM 1544 N N . THR A 1 201 ? 21.923 10.736 -23.965 1.00 84.56 201 THR A N 1
ATOM 1545 C CA . THR A 1 201 ? 22.999 9.769 -23.721 1.00 84.56 201 THR A CA 1
ATOM 1546 C C . THR A 1 201 ? 24.361 10.465 -23.703 1.00 84.56 201 THR A C 1
ATOM 1548 O O . THR A 1 201 ? 24.557 11.411 -24.461 1.00 84.56 201 THR A O 1
ATOM 1551 N N . PRO A 1 202 ? 25.323 10.051 -22.861 1.00 79.12 202 PRO A N 1
ATOM 1552 C CA . PRO A 1 202 ? 26.710 10.514 -22.967 1.00 79.12 202 PRO A CA 1
ATOM 1553 C C . PRO A 1 202 ? 27.453 9.897 -24.167 1.00 79.12 202 PRO A C 1
ATOM 1555 O O . PRO A 1 202 ? 28.570 10.316 -24.472 1.00 79.12 202 PRO A O 1
ATOM 1558 N N . ASP A 1 203 ? 26.864 8.887 -24.813 1.00 76.56 203 ASP A N 1
ATOM 1559 C CA . ASP A 1 203 ? 27.453 8.140 -25.922 1.00 76.56 203 ASP A CA 1
ATOM 1560 C C . ASP A 1 203 ? 27.252 8.877 -27.268 1.00 76.56 203 ASP A C 1
ATOM 1562 O O . ASP A 1 203 ? 26.200 9.489 -27.492 1.00 76.56 203 ASP A O 1
ATOM 1566 N N . PRO A 1 204 ? 28.235 8.852 -28.188 1.00 66.69 204 PRO A N 1
ATOM 1567 C CA . PRO A 1 204 ? 28.034 9.284 -29.572 1.00 66.69 204 PRO A CA 1
ATOM 1568 C C . PRO A 1 204 ? 26.923 8.522 -30.325 1.00 66.69 204 PRO A C 1
ATOM 1570 O O . PRO A 1 204 ? 26.380 9.068 -31.287 1.00 66.69 204 PRO A O 1
ATOM 1573 N N . ALA A 1 205 ? 26.570 7.300 -29.916 1.00 75.44 205 ALA A N 1
ATOM 1574 C CA . ALA A 1 205 ? 25.501 6.497 -30.504 1.00 75.44 205 ALA A CA 1
ATOM 1575 C C . ALA A 1 205 ? 24.203 6.539 -29.676 1.00 75.44 205 ALA A C 1
ATOM 1577 O O . ALA A 1 205 ? 24.201 6.464 -28.446 1.00 75.44 205 ALA A O 1
ATOM 1578 N N . CYS A 1 206 ? 23.064 6.619 -30.367 1.00 80.19 206 CYS A N 1
ATOM 1579 C CA . CYS A 1 206 ? 21.756 6.610 -29.722 1.00 80.19 206 CYS A CA 1
ATOM 1580 C C . CYS A 1 206 ? 21.374 5.239 -29.159 1.00 80.19 206 CYS A C 1
ATOM 1582 O O . CYS A 1 206 ? 21.594 4.239 -29.846 1.00 80.19 206 CYS A O 1
ATOM 1584 N N . PRO A 1 207 ? 20.700 5.173 -27.990 1.00 75.56 207 PRO A N 1
ATOM 1585 C CA . PRO A 1 207 ? 20.199 3.910 -27.459 1.00 75.56 207 PRO A CA 1
ATOM 1586 C C . PRO A 1 207 ? 19.303 3.206 -28.484 1.00 75.56 207 PRO A C 1
ATOM 1588 O O . PRO A 1 207 ? 18.398 3.816 -29.051 1.00 75.56 207 PRO A O 1
ATOM 1591 N N . VAL A 1 208 ? 19.527 1.920 -28.752 1.00 69.44 208 VAL A N 1
ATOM 1592 C CA . VAL A 1 208 ? 18.774 1.137 -29.770 1.00 69.44 208 VAL A CA 1
ATOM 1593 C C . VAL A 1 208 ? 17.342 0.824 -29.321 1.00 69.44 208 VAL A C 1
ATOM 1595 O O . VAL A 1 208 ? 16.460 0.420 -30.066 1.00 69.44 208 VAL A O 1
ATOM 1598 N N . GLU A 1 209 ? 17.052 1.197 -28.106 1.00 68.88 209 GLU A N 1
ATOM 1599 C CA . GLU A 1 209 ? 16.279 0.440 -27.168 1.00 68.88 209 GLU A CA 1
ATOM 1600 C C . GLU A 1 209 ? 15.166 1.478 -26.843 1.00 68.88 209 GLU A C 1
ATOM 1602 O O . GLU A 1 209 ? 15.407 2.552 -26.298 1.00 68.88 209 GLU A O 1
ATOM 1607 N N . ASP A 1 210 ? 13.993 1.319 -27.486 1.00 67.06 210 ASP A N 1
ATOM 1608 C CA . ASP A 1 210 ? 12.831 2.262 -27.614 1.00 67.06 210 ASP A CA 1
ATOM 1609 C C . ASP A 1 210 ? 12.317 2.841 -26.273 1.00 67.06 210 ASP A C 1
ATOM 1611 O O . ASP A 1 210 ? 11.578 3.822 -26.147 1.00 67.06 210 ASP A O 1
ATOM 1615 N N . ASN A 1 211 ? 12.709 2.118 -25.272 1.00 67.00 211 ASN A N 1
ATOM 1616 C CA . ASN A 1 211 ? 12.462 2.093 -23.890 1.00 67.00 211 ASN A CA 1
ATOM 1617 C C . ASN A 1 211 ? 13.137 3.321 -23.378 1.00 67.00 211 ASN A C 1
ATOM 1619 O O . ASN A 1 211 ? 12.494 4.120 -22.719 1.00 67.00 211 ASN A O 1
ATOM 1623 N N . ASN A 1 212 ? 14.445 3.451 -23.620 1.00 70.06 212 ASN A N 1
ATOM 1624 C CA . ASN A 1 212 ? 15.275 4.526 -23.109 1.00 70.06 212 ASN A CA 1
ATOM 1625 C C . ASN A 1 212 ? 14.670 5.895 -23.468 1.00 70.06 212 ASN A C 1
ATOM 1627 O O . ASN A 1 212 ? 14.983 6.906 -22.844 1.00 70.06 212 ASN A O 1
ATOM 1631 N N . TYR A 1 213 ? 13.758 5.924 -24.443 1.00 79.25 213 TYR A N 1
ATOM 1632 C CA . TYR A 1 213 ? 13.017 7.074 -24.909 1.00 79.25 213 TYR A CA 1
ATOM 1633 C C . TYR A 1 213 ? 11.687 7.247 -24.188 1.00 79.25 213 TYR A C 1
ATOM 1635 O O . TYR A 1 213 ? 10.859 6.340 -24.106 1.00 79.25 213 TYR A O 1
ATOM 1643 N N . ILE A 1 214 ? 11.412 8.473 -23.772 1.00 82.38 214 ILE A N 1
ATOM 1644 C CA . ILE A 1 214 ? 10.108 8.889 -23.260 1.00 82.38 214 ILE A CA 1
ATOM 1645 C C . ILE A 1 214 ? 9.263 9.535 -24.356 1.00 82.38 214 ILE A C 1
ATOM 1647 O O . ILE A 1 214 ? 9.818 10.165 -25.259 1.00 82.38 214 ILE A O 1
ATOM 1651 N N . PRO A 1 215 ? 7.926 9.370 -24.312 1.00 84.19 215 PRO A N 1
ATOM 1652 C CA . PRO A 1 215 ? 7.039 10.031 -25.258 1.00 84.19 215 PRO A CA 1
ATOM 1653 C C . PRO A 1 215 ? 7.171 11.547 -25.161 1.00 84.19 215 PRO A C 1
ATOM 1655 O O . PRO A 1 215 ? 7.209 12.105 -24.065 1.00 84.19 215 PRO A O 1
ATOM 1658 N N . VAL A 1 216 ? 7.225 12.199 -26.323 1.00 83.94 216 VAL A N 1
ATOM 1659 C CA . VAL A 1 216 ? 7.205 13.656 -26.417 1.00 83.94 216 VAL A CA 1
ATOM 1660 C C . VAL A 1 216 ? 5.767 14.123 -26.246 1.00 83.94 216 VAL A C 1
ATOM 1662 O O . VAL A 1 216 ? 4.892 13.831 -27.062 1.00 83.94 216 VAL A O 1
ATOM 1665 N N . TYR A 1 217 ? 5.523 14.862 -25.174 1.00 85.19 217 TYR A N 1
ATOM 1666 C CA . TYR A 1 217 ? 4.271 15.555 -24.945 1.00 85.19 217 TYR A CA 1
ATOM 1667 C C . TYR A 1 217 ? 4.223 16.831 -25.789 1.00 85.19 217 TYR A C 1
ATOM 1669 O O . TYR A 1 217 ? 5.181 17.605 -25.822 1.00 85.19 217 TYR A O 1
ATOM 1677 N N . THR A 1 218 ? 3.101 17.057 -26.468 1.00 83.94 218 THR A N 1
ATOM 1678 C CA . THR A 1 218 ? 2.843 18.314 -27.177 1.00 83.94 218 THR A CA 1
ATOM 1679 C C . THR A 1 218 ? 1.899 19.157 -26.326 1.00 83.94 218 THR A C 1
ATOM 1681 O O . THR A 1 218 ? 0.780 18.705 -26.078 1.00 83.94 218 THR A O 1
ATOM 1684 N N . PRO A 1 219 ? 2.324 20.346 -25.861 1.00 85.50 219 PRO A N 1
ATOM 1685 C CA . PRO A 1 219 ? 1.456 21.244 -25.112 1.00 85.50 219 PRO A CA 1
ATOM 1686 C C . PRO A 1 219 ? 0.211 21.627 -25.908 1.00 85.50 219 PRO A C 1
ATOM 1688 O O . PRO A 1 219 ? 0.295 21.962 -27.091 1.00 85.50 219 PRO A O 1
ATOM 1691 N N . GLU A 1 220 ? -0.939 21.608 -25.242 1.00 85.94 220 GLU A N 1
ATOM 1692 C CA . GLU A 1 220 ? -2.184 22.136 -25.790 1.00 85.94 220 GLU A CA 1
ATOM 1693 C C . GLU A 1 220 ? -2.075 23.658 -25.945 1.00 85.94 220 GLU A C 1
ATOM 1695 O O . GLU A 1 220 ? -1.599 24.341 -25.037 1.00 85.94 220 GLU A O 1
ATOM 1700 N N . VAL A 1 221 ? -2.522 24.190 -27.085 1.00 87.25 221 VAL A N 1
ATOM 1701 C CA . VAL A 1 221 ? -2.568 25.636 -27.328 1.00 87.25 221 VAL A CA 1
ATOM 1702 C C . VAL A 1 221 ? -3.966 26.149 -27.008 1.00 87.25 221 VAL A C 1
ATOM 1704 O O . VAL A 1 221 ? -4.904 25.928 -27.773 1.00 87.25 221 VAL A O 1
ATOM 1707 N N . VAL A 1 222 ? -4.091 26.868 -25.895 1.00 89.50 222 VAL A N 1
ATOM 1708 C CA . VAL A 1 222 ? -5.348 27.449 -25.413 1.00 89.50 222 VAL A CA 1
ATOM 1709 C C . VAL A 1 222 ? -5.206 28.967 -25.409 1.00 89.50 222 VAL A C 1
ATOM 1711 O O . VAL A 1 222 ? -4.706 29.573 -24.461 1.00 89.50 222 VAL A O 1
ATOM 1714 N N . LYS A 1 223 ? -5.626 29.603 -26.507 1.00 86.12 223 LYS A N 1
ATOM 1715 C CA . LYS A 1 223 ? -5.589 31.067 -26.652 1.00 86.12 223 LYS A CA 1
ATOM 1716 C C . LYS A 1 223 ? -6.518 31.722 -25.623 1.00 86.12 223 LYS A C 1
ATOM 1718 O O . LYS A 1 223 ? -7.658 31.290 -25.483 1.00 86.12 223 LYS A O 1
ATOM 1723 N N . GLY A 1 224 ? -6.059 32.754 -24.913 1.00 88.69 224 GLY A N 1
ATOM 1724 C CA . GLY A 1 224 ? -6.796 33.325 -23.780 1.00 88.69 224 GLY A CA 1
ATOM 1725 C C . GLY A 1 224 ? -6.876 32.399 -22.564 1.00 88.69 224 GLY A C 1
ATOM 1726 O O . GLY A 1 224 ? -7.626 32.692 -21.633 1.00 88.69 224 GLY A O 1
ATOM 1727 N N . GLY A 1 225 ? -6.162 31.269 -22.583 1.00 93.88 225 GLY A N 1
ATOM 1728 C CA . GLY A 1 225 ? -6.181 30.267 -21.530 1.00 93.88 225 GLY A CA 1
ATOM 1729 C C . GLY A 1 225 ? -5.413 30.717 -20.292 1.00 93.88 225 GLY A C 1
ATOM 1730 O O . GLY A 1 225 ? -4.321 31.278 -20.396 1.00 93.88 225 GLY A O 1
ATOM 1731 N N . LEU A 1 226 ? -5.966 30.422 -19.122 1.00 96.94 226 LEU A N 1
ATOM 1732 C CA . LEU A 1 226 ? -5.349 30.600 -17.817 1.00 96.94 226 LEU A CA 1
ATOM 1733 C C . LEU A 1 226 ? -5.170 29.233 -17.160 1.00 96.94 226 LEU A C 1
ATOM 1735 O O . LEU A 1 226 ? -6.149 28.517 -16.949 1.00 96.94 226 LEU A O 1
ATOM 1739 N N . ALA A 1 227 ? -3.937 28.895 -16.792 1.00 97.12 227 ALA A N 1
ATOM 1740 C CA . ALA A 1 227 ? -3.647 27.653 -16.092 1.00 97.12 227 ALA A CA 1
ATOM 1741 C C . ALA A 1 227 ? -2.923 27.853 -14.757 1.00 97.12 227 ALA A C 1
ATOM 1743 O O . ALA A 1 227 ? -2.262 28.867 -14.527 1.00 97.12 227 ALA A O 1
ATOM 1744 N N . ILE A 1 228 ? -3.030 26.853 -13.885 1.00 96.69 228 ILE A N 1
ATOM 1745 C CA . ILE A 1 228 ? -2.276 26.758 -12.635 1.00 96.69 228 ILE A CA 1
ATOM 1746 C C . ILE A 1 228 ? -1.258 25.639 -12.730 1.00 96.69 228 ILE A C 1
ATOM 1748 O O . ILE A 1 228 ? -1.572 24.508 -13.105 1.00 96.69 228 ILE A O 1
ATOM 1752 N N . CYS A 1 229 ? -0.055 25.981 -12.298 1.00 93.19 229 CYS A N 1
ATOM 1753 C CA . CYS A 1 229 ? 1.040 25.087 -12.044 1.00 93.19 229 CYS A CA 1
ATOM 1754 C C . CYS A 1 229 ? 1.187 24.874 -10.541 1.00 93.19 229 CYS A C 1
ATOM 1756 O O . CYS A 1 229 ? 1.698 25.747 -9.839 1.00 93.19 229 CYS A O 1
ATOM 1758 N N . GLY A 1 230 ? 0.667 23.748 -10.054 1.00 88.69 230 GLY A N 1
ATOM 1759 C CA . GLY A 1 230 ? 0.642 23.439 -8.633 1.00 88.69 230 GLY A CA 1
ATOM 1760 C C . GLY A 1 230 ? 1.868 22.661 -8.171 1.00 88.69 230 GLY A C 1
ATOM 1761 O O . GLY A 1 230 ? 2.489 21.909 -8.928 1.00 88.69 230 GLY A O 1
ATOM 1762 N N . LYS A 1 231 ? 2.179 22.825 -6.886 1.00 85.88 231 LYS A N 1
ATOM 1763 C CA . LYS A 1 231 ? 3.159 22.014 -6.158 1.00 85.88 231 LYS A CA 1
ATOM 1764 C C . LYS A 1 231 ? 2.731 20.535 -6.090 1.00 85.88 231 LYS A C 1
ATOM 1766 O O . LYS A 1 231 ? 1.600 20.178 -6.428 1.00 85.88 231 LYS A O 1
ATOM 1771 N N . VAL A 1 232 ? 3.638 19.667 -5.637 1.00 85.12 232 VAL A N 1
ATOM 1772 C CA . VAL A 1 232 ? 3.346 18.255 -5.342 1.00 85.12 232 VAL A CA 1
ATOM 1773 C C . VAL A 1 232 ? 2.154 18.107 -4.382 1.00 85.12 232 VAL A C 1
ATOM 1775 O O . VAL A 1 232 ? 2.047 18.814 -3.381 1.00 85.12 232 VAL A O 1
ATOM 1778 N N . ALA A 1 233 ? 1.260 17.167 -4.689 1.00 83.31 233 ALA A N 1
ATOM 1779 C CA . ALA A 1 233 ? 0.127 16.782 -3.862 1.00 83.31 233 ALA A CA 1
ATOM 1780 C C . ALA A 1 233 ? 0.486 15.575 -2.989 1.00 83.31 233 ALA A C 1
ATOM 1782 O O . ALA A 1 233 ? 0.768 14.494 -3.512 1.00 83.31 233 ALA A O 1
ATOM 1783 N N . PHE A 1 234 ? 0.434 15.742 -1.666 1.00 77.44 234 PHE A N 1
ATOM 1784 C CA . PHE A 1 234 ? 0.816 14.716 -0.693 1.00 77.44 234 PHE A CA 1
ATOM 1785 C C . PHE A 1 234 ? -0.197 14.594 0.459 1.00 77.44 234 PHE A C 1
ATOM 1787 O O . PHE A 1 234 ? -0.659 15.591 1.021 1.00 77.44 234 PHE A O 1
ATOM 1794 N N . GLY A 1 235 ? -0.519 13.344 0.805 1.00 53.62 235 GLY A N 1
ATOM 1795 C CA . GLY A 1 235 ? -1.771 12.955 1.454 1.00 53.62 235 GLY A CA 1
ATOM 1796 C C . GLY A 1 235 ? -1.997 13.404 2.892 1.00 53.62 235 GLY A C 1
ATOM 1797 O O . GLY A 1 235 ? -3.151 13.567 3.278 1.00 53.62 235 GLY A O 1
ATOM 1798 N N . SER A 1 236 ? -0.952 13.642 3.686 1.00 53.03 236 SER A N 1
ATOM 1799 C CA . SER A 1 236 ? -1.131 14.037 5.093 1.00 53.03 236 SER A CA 1
ATOM 1800 C C . SER A 1 236 ? -1.486 15.519 5.278 1.00 53.03 236 SER A C 1
ATOM 1802 O O . SER A 1 236 ? -1.894 15.920 6.368 1.00 53.03 236 SER A O 1
ATOM 1804 N N . LEU A 1 237 ? -1.362 16.340 4.226 1.00 59.16 237 LEU A N 1
ATOM 1805 C CA . LEU A 1 237 ? -1.522 17.799 4.294 1.00 59.16 237 LEU A CA 1
ATOM 1806 C C . LEU A 1 237 ? -2.770 18.327 3.568 1.00 59.16 237 LEU A C 1
ATOM 1808 O O . LEU A 1 237 ? -3.110 19.501 3.729 1.00 59.16 237 LEU A O 1
ATOM 1812 N N . LEU A 1 238 ? -3.458 17.492 2.783 1.00 73.81 238 LEU A N 1
ATOM 1813 C CA . LEU A 1 238 ? -4.586 17.914 1.951 1.00 73.81 238 LEU A CA 1
ATOM 1814 C C . LEU A 1 238 ? -5.931 17.585 2.596 1.00 73.81 238 LEU A C 1
ATOM 1816 O O . LEU A 1 238 ? -6.269 16.433 2.850 1.00 73.81 238 LEU A O 1
ATOM 1820 N N . ASP A 1 239 ? -6.737 18.622 2.803 1.00 80.38 239 ASP A N 1
ATOM 1821 C CA . ASP A 1 239 ? -8.118 18.490 3.250 1.00 80.38 239 ASP A CA 1
ATOM 1822 C C . ASP A 1 239 ? -9.055 18.473 2.029 1.00 80.38 239 ASP A C 1
ATOM 1824 O O . ASP A 1 239 ? -9.098 19.474 1.306 1.00 80.38 239 ASP A O 1
ATOM 1828 N N . PRO A 1 240 ? -9.833 17.395 1.788 1.00 81.94 240 PRO A N 1
ATOM 1829 C CA . PRO A 1 240 ? -10.669 17.266 0.590 1.00 81.94 240 PRO A CA 1
ATOM 1830 C C . PRO A 1 240 ? -11.626 18.444 0.368 1.00 81.94 240 PRO A C 1
ATOM 1832 O O . PRO A 1 240 ? -11.960 18.770 -0.764 1.00 81.94 240 PRO A O 1
ATOM 1835 N N . LEU A 1 241 ? -12.051 19.102 1.447 1.00 79.69 241 LEU A N 1
ATOM 1836 C CA . LEU A 1 241 ? -13.029 20.183 1.419 1.00 79.69 241 LEU A CA 1
ATOM 1837 C C . LEU A 1 241 ? -12.417 21.517 1.048 1.00 79.69 241 LEU A C 1
ATOM 1839 O O . LEU A 1 241 ? -12.898 22.171 0.128 1.00 79.69 241 LEU A O 1
ATOM 1843 N N . LYS A 1 242 ? -11.317 21.885 1.705 1.00 86.50 242 LYS A N 1
ATOM 1844 C CA . LYS A 1 242 ? -10.531 23.055 1.294 1.00 86.50 242 LYS A CA 1
ATOM 1845 C C . LYS A 1 242 ? -10.041 22.911 -0.145 1.00 86.50 242 LYS A C 1
ATOM 1847 O O . LYS A 1 242 ? -9.968 23.893 -0.870 1.00 86.50 242 LYS A O 1
ATOM 1852 N N . LEU A 1 243 ? -9.764 21.681 -0.569 1.00 89.19 243 LEU A N 1
ATOM 1853 C CA . LEU A 1 243 ? -9.359 21.379 -1.931 1.00 89.19 243 LEU A CA 1
ATOM 1854 C C . LEU A 1 243 ? -10.501 21.601 -2.940 1.00 89.19 243 LEU A C 1
ATOM 1856 O O . LEU A 1 243 ? -10.286 22.266 -3.949 1.00 89.19 243 LEU A O 1
ATOM 1860 N N . VAL A 1 244 ? -11.719 21.116 -2.662 1.00 92.25 244 VAL A N 1
ATOM 1861 C CA . VAL A 1 244 ? -12.917 21.418 -3.478 1.00 92.25 244 VAL A CA 1
ATOM 1862 C C . VAL A 1 244 ? -13.184 22.923 -3.524 1.00 92.25 244 VAL A C 1
ATOM 1864 O O . VAL A 1 244 ? -13.439 23.466 -4.596 1.00 92.25 244 VAL A O 1
ATOM 1867 N N . GLU A 1 245 ? -13.088 23.601 -2.381 1.00 92.75 245 GLU A N 1
ATOM 1868 C CA . GLU A 1 245 ? -13.253 25.051 -2.276 1.00 92.75 245 GLU A CA 1
ATOM 1869 C C . GLU A 1 245 ? -12.250 25.807 -3.144 1.00 92.75 245 GLU A C 1
ATOM 1871 O O . GLU A 1 245 ? -12.632 26.697 -3.904 1.00 92.75 245 GLU A O 1
ATOM 1876 N N . TRP A 1 246 ? -10.978 25.417 -3.066 1.00 94.94 246 TRP A N 1
ATOM 1877 C CA . TRP A 1 246 ? -9.922 25.976 -3.888 1.00 94.94 246 TRP A CA 1
ATOM 1878 C C . TRP A 1 246 ? -10.215 25.733 -5.371 1.00 94.94 246 TRP A C 1
ATOM 1880 O O . TRP A 1 246 ? -10.257 26.697 -6.128 1.00 94.94 246 TRP A O 1
ATOM 1890 N N . PHE A 1 247 ? -10.531 24.501 -5.789 1.00 95.88 247 PHE A N 1
ATOM 1891 C CA . PHE A 1 247 ? -10.867 24.188 -7.184 1.00 95.88 247 PHE A CA 1
ATOM 1892 C C . PHE A 1 247 ? -12.036 25.026 -7.727 1.00 95.88 247 PHE A C 1
ATOM 1894 O O . PHE A 1 247 ? -11.929 25.597 -8.817 1.00 95.88 247 PHE A O 1
ATOM 1901 N N . GLU A 1 248 ? -13.139 25.142 -6.985 1.00 95.50 248 GLU A N 1
ATOM 1902 C CA . GLU A 1 248 ? -14.283 25.954 -7.414 1.00 95.50 248 GLU A CA 1
ATOM 1903 C C . GLU A 1 248 ? -13.964 27.455 -7.419 1.00 95.50 248 GLU A C 1
ATOM 1905 O O . GLU A 1 248 ? -14.412 28.173 -8.316 1.00 95.50 248 GLU A O 1
ATOM 1910 N N . MET A 1 249 ? -13.131 27.934 -6.491 1.00 95.94 249 MET A N 1
ATOM 1911 C CA . MET A 1 249 ? -12.659 29.318 -6.503 1.00 95.94 249 MET A CA 1
ATOM 1912 C C . MET A 1 249 ? -11.772 29.604 -7.718 1.00 95.94 249 MET A C 1
ATOM 1914 O O . MET A 1 249 ? -11.955 30.626 -8.380 1.00 95.94 249 MET A O 1
ATOM 1918 N N . GLN A 1 250 ? -10.867 28.690 -8.076 1.00 97.06 250 GLN A N 1
ATOM 1919 C CA . GLN A 1 250 ? -10.050 28.831 -9.282 1.00 97.06 250 GLN A CA 1
ATOM 1920 C C . GLN A 1 250 ? -10.925 28.871 -10.546 1.00 97.06 250 GLN A C 1
ATOM 1922 O O . GLN A 1 250 ? -10.707 29.715 -11.418 1.00 97.06 250 GLN A O 1
ATOM 1927 N N . LYS A 1 251 ? -11.980 28.046 -10.623 1.00 95.12 251 LYS A N 1
ATOM 1928 C CA . LYS A 1 251 ? -12.961 28.110 -11.724 1.00 95.12 251 LYS A CA 1
ATOM 1929 C C . LYS A 1 251 ? -13.657 29.469 -11.796 1.00 95.12 251 LYS A C 1
ATOM 1931 O O . LYS A 1 251 ? -13.780 30.020 -12.887 1.00 95.12 251 LYS A O 1
ATOM 1936 N N . LEU A 1 252 ? -14.094 30.029 -10.663 1.00 95.56 252 LEU A N 1
ATOM 1937 C CA . LEU A 1 252 ? -14.717 31.362 -10.628 1.00 95.56 252 LEU A CA 1
ATOM 1938 C C . LEU A 1 252 ? -13.771 32.469 -11.083 1.00 95.56 252 LEU A C 1
ATOM 1940 O O . LEU A 1 252 ? -14.187 33.394 -11.777 1.00 95.56 252 LEU A O 1
ATOM 1944 N N . LEU A 1 253 ? -12.491 32.349 -10.744 1.00 96.44 253 LEU A N 1
ATOM 1945 C CA . LEU A 1 253 ? -11.459 33.278 -11.191 1.00 96.44 253 LEU A CA 1
ATOM 1946 C C . LEU A 1 253 ? -11.097 33.115 -12.676 1.00 96.44 253 LEU A C 1
ATOM 1948 O O . LEU A 1 253 ? -10.319 33.913 -13.205 1.00 96.44 253 LEU A O 1
ATOM 1952 N N . GLY A 1 254 ? -11.697 32.141 -13.365 1.00 95.31 254 GLY A N 1
ATOM 1953 C CA . GLY A 1 254 ? -11.550 31.914 -14.798 1.00 95.31 254 GLY A CA 1
ATOM 1954 C C . GLY A 1 254 ? -10.381 31.005 -15.166 1.00 95.31 254 GLY A C 1
ATOM 1955 O O . GLY A 1 254 ? -9.875 31.123 -16.278 1.00 95.31 254 GLY A O 1
ATOM 1956 N N . VAL A 1 255 ? -9.918 30.144 -14.255 1.00 97.62 255 VAL A N 1
ATOM 1957 C CA . VAL A 1 255 ? -8.879 29.144 -14.543 1.00 97.62 255 VAL A CA 1
ATOM 1958 C C . VAL A 1 255 ? -9.464 28.014 -15.389 1.00 97.62 255 VAL A C 1
ATOM 1960 O O . VAL A 1 255 ? -10.479 27.421 -15.028 1.00 97.62 255 VAL A O 1
ATOM 1963 N N . ASP A 1 256 ? -8.799 27.696 -16.500 1.00 96.56 256 ASP A N 1
ATOM 1964 C CA . ASP A 1 256 ? -9.231 26.668 -17.453 1.00 96.56 256 ASP A CA 1
ATOM 1965 C C . ASP A 1 256 ? -8.566 25.308 -17.197 1.00 96.56 256 ASP A C 1
ATOM 1967 O O . ASP A 1 256 ? -9.136 24.264 -17.514 1.00 96.56 256 ASP A O 1
ATOM 1971 N N . LYS A 1 257 ? -7.347 25.304 -16.640 1.00 96.69 257 LYS A N 1
ATOM 1972 C CA . LYS A 1 257 ? -6.575 24.079 -16.400 1.00 96.69 257 LYS A CA 1
ATOM 1973 C C . LYS A 1 257 ? -5.721 24.176 -15.146 1.00 96.69 257 LYS A C 1
ATOM 1975 O O . LYS A 1 257 ? -5.130 25.208 -14.854 1.00 96.69 257 LYS A O 1
ATOM 1980 N N . ILE A 1 258 ? -5.604 23.073 -14.429 1.00 96.62 258 ILE A N 1
ATOM 1981 C CA . ILE A 1 258 ? -4.750 22.923 -13.257 1.00 96.62 258 ILE A CA 1
ATOM 1982 C C . ILE A 1 258 ? -3.909 21.677 -13.463 1.00 96.62 258 ILE A C 1
ATOM 1984 O O . ILE A 1 258 ? -4.439 20.623 -13.814 1.00 96.62 258 ILE A O 1
ATOM 1988 N N . GLN A 1 259 ? -2.605 21.790 -13.249 1.00 94.12 259 GLN A N 1
ATOM 1989 C CA . GLN A 1 259 ? -1.702 20.654 -13.283 1.00 94.12 259 GLN A CA 1
ATOM 1990 C C . GLN A 1 259 ? -1.019 20.462 -11.930 1.00 94.12 259 GLN A C 1
ATOM 1992 O O . GLN A 1 259 ? -0.441 21.408 -11.400 1.00 94.12 259 GLN A O 1
ATOM 1997 N N . ILE A 1 260 ? -1.037 19.226 -11.423 1.00 92.31 260 ILE A N 1
ATOM 1998 C CA . ILE A 1 260 ? -0.329 18.822 -10.198 1.00 92.31 260 ILE A CA 1
ATOM 1999 C C . ILE A 1 260 ? 0.370 17.466 -10.377 1.00 92.31 260 ILE A C 1
ATOM 2001 O O . ILE A 1 260 ? 0.038 16.683 -11.273 1.00 92.31 260 ILE A O 1
ATOM 2005 N N . LEU A 1 261 ? 1.337 17.186 -9.507 1.00 89.31 261 LEU A N 1
ATOM 2006 C CA . LEU A 1 261 ? 2.043 15.907 -9.422 1.00 89.31 261 LEU A CA 1
ATOM 2007 C C . LEU A 1 261 ? 1.600 15.161 -8.148 1.00 89.31 261 LEU A C 1
ATOM 2009 O O . LEU A 1 261 ? 1.598 15.752 -7.075 1.00 89.31 261 LEU A O 1
ATOM 2013 N N . ASP A 1 262 ? 1.212 13.889 -8.259 1.00 85.44 262 ASP A N 1
ATOM 2014 C CA . ASP A 1 262 ? 0.641 13.054 -7.188 1.00 85.44 262 ASP A CA 1
ATOM 2015 C C . ASP A 1 262 ? 1.696 12.164 -6.525 1.00 85.44 262 ASP A C 1
ATOM 2017 O O . ASP A 1 262 ? 2.271 11.292 -7.180 1.00 85.44 262 ASP A O 1
ATOM 2021 N N . PHE A 1 263 ? 1.910 12.359 -5.223 1.00 83.19 263 PHE A N 1
ATOM 2022 C CA . PHE A 1 263 ? 2.820 11.573 -4.392 1.00 83.19 263 PHE A CA 1
ATOM 2023 C C . PHE A 1 263 ? 2.054 10.667 -3.409 1.00 83.19 263 PHE A C 1
ATOM 2025 O O . PHE A 1 263 ? 2.268 10.711 -2.202 1.00 83.19 263 PHE A O 1
ATOM 2032 N N . GLY A 1 264 ? 1.127 9.853 -3.922 1.00 71.62 264 GLY A N 1
ATOM 2033 C CA . GLY A 1 264 ? 0.457 8.798 -3.153 1.00 71.62 264 GLY A CA 1
ATOM 2034 C C . GLY A 1 264 ? -0.532 9.332 -2.115 1.00 71.62 264 GLY A C 1
ATOM 2035 O O . GLY A 1 264 ? -0.250 9.354 -0.919 1.00 71.62 264 GLY A O 1
ATOM 2036 N N . ASN A 1 265 ? -1.713 9.749 -2.573 1.00 75.75 265 ASN A N 1
ATOM 2037 C CA . ASN A 1 265 ? -2.759 10.309 -1.716 1.00 75.75 265 ASN A CA 1
ATOM 2038 C C . ASN A 1 265 ? -3.793 9.262 -1.236 1.00 75.75 265 ASN A C 1
ATOM 2040 O O . ASN A 1 265 ? -4.061 8.285 -1.940 1.00 75.75 265 ASN A O 1
ATOM 2044 N N . PRO A 1 266 ? -4.429 9.473 -0.063 1.00 68.56 266 PRO A N 1
ATOM 2045 C CA . PRO A 1 266 ? -5.512 8.621 0.430 1.00 68.56 266 PRO A CA 1
ATOM 2046 C C . PRO A 1 266 ? -6.741 8.649 -0.494 1.00 68.56 266 PRO A C 1
ATOM 2048 O O . PRO A 1 266 ? -6.894 9.520 -1.361 1.00 68.56 266 PRO A O 1
ATOM 2051 N N . GLU A 1 267 ? -7.644 7.681 -0.316 1.00 74.88 267 GLU A N 1
ATOM 2052 C CA . GLU A 1 267 ? -8.771 7.471 -1.234 1.00 74.88 267 GLU A CA 1
ATOM 2053 C C . GLU A 1 267 ? -9.706 8.692 -1.333 1.00 74.88 267 GLU A C 1
ATOM 2055 O O . GLU A 1 267 ? -10.158 9.035 -2.424 1.00 74.88 267 GLU A O 1
ATOM 2060 N N . ASN A 1 268 ? -9.957 9.397 -0.230 1.00 69.56 268 ASN A N 1
ATOM 2061 C CA . ASN A 1 268 ? -10.827 10.576 -0.178 1.00 69.56 268 ASN A CA 1
ATOM 2062 C C . ASN A 1 268 ? -10.304 11.767 -1.009 1.00 69.56 268 ASN A C 1
ATOM 2064 O O . ASN A 1 268 ? -11.070 12.390 -1.744 1.00 69.56 268 ASN A O 1
ATOM 2068 N N . VAL A 1 269 ? -9.001 12.054 -0.957 1.00 79.94 269 VAL A N 1
ATOM 2069 C CA . VAL A 1 269 ? -8.337 13.063 -1.800 1.00 79.94 269 VAL A CA 1
ATOM 2070 C C . VAL A 1 269 ? -8.308 12.590 -3.255 1.00 79.94 269 VAL A C 1
ATOM 2072 O O . VAL A 1 269 ? -8.634 13.348 -4.170 1.00 79.94 269 VAL A O 1
ATOM 2075 N N . THR A 1 270 ? -8.031 11.301 -3.471 1.00 80.94 270 THR A N 1
ATOM 2076 C CA . THR A 1 270 ? -8.047 10.684 -4.805 1.00 80.94 270 THR A CA 1
ATOM 2077 C C . THR A 1 270 ? -9.424 10.791 -5.474 1.00 80.94 270 THR A C 1
ATOM 2079 O O . THR A 1 270 ? -9.505 10.999 -6.684 1.00 80.94 270 THR A O 1
ATOM 2082 N N . ARG A 1 271 ? -10.527 10.694 -4.719 1.00 80.56 271 ARG A N 1
ATOM 2083 C CA . ARG A 1 271 ? -11.892 10.896 -5.243 1.00 80.56 271 ARG A CA 1
ATOM 2084 C C . ARG A 1 271 ? -12.118 12.330 -5.731 1.00 80.56 271 ARG A C 1
ATOM 2086 O O . ARG A 1 271 ? -12.664 12.501 -6.820 1.00 80.56 271 ARG A O 1
ATOM 2093 N N . VAL A 1 272 ? -11.654 13.340 -4.988 1.00 85.25 272 VAL A N 1
ATOM 2094 C CA . VAL A 1 272 ? -11.729 14.754 -5.407 1.00 85.25 272 VAL A CA 1
ATOM 2095 C C . VAL A 1 272 ? -10.921 14.982 -6.683 1.00 85.25 272 VAL A C 1
ATOM 2097 O O . VAL A 1 272 ? -11.434 15.558 -7.643 1.00 85.25 272 VAL A O 1
ATOM 2100 N N . PHE A 1 273 ? -9.687 14.472 -6.742 1.00 91.06 273 PHE A N 1
ATOM 2101 C CA . PHE A 1 273 ? -8.871 14.567 -7.952 1.00 91.06 273 PHE A CA 1
ATOM 2102 C C . PHE A 1 273 ? -9.537 13.890 -9.149 1.00 91.06 273 PHE A C 1
ATOM 2104 O O . PHE A 1 273 ? -9.657 14.518 -10.198 1.00 91.06 273 PHE A O 1
ATOM 2111 N N . LYS A 1 274 ? -10.068 12.672 -8.987 1.00 85.50 274 LYS A N 1
ATOM 2112 C CA . LYS A 1 274 ? -10.808 11.976 -10.053 1.00 85.50 274 LYS A CA 1
ATOM 2113 C C . LYS A 1 274 ? -11.998 12.791 -10.557 1.00 85.50 274 LYS A C 1
ATOM 2115 O O . LYS A 1 274 ? -12.211 12.860 -11.765 1.00 85.50 274 LYS A O 1
ATOM 2120 N N . TYR A 1 275 ? -12.750 13.439 -9.667 1.00 90.06 275 TYR A N 1
ATOM 2121 C CA . TYR A 1 275 ? -13.851 14.314 -10.071 1.00 90.06 275 TYR A CA 1
ATOM 2122 C C . TYR A 1 275 ? -13.359 15.468 -10.959 1.00 90.06 275 TYR A C 1
ATOM 2124 O O . TYR A 1 275 ? -13.850 15.631 -12.074 1.00 90.06 275 TYR A O 1
ATOM 2132 N N . TYR A 1 276 ? -12.342 16.224 -10.531 1.00 91.12 276 TYR A N 1
ATOM 2133 C CA . TYR A 1 276 ? -11.831 17.352 -11.321 1.00 91.12 276 TYR A CA 1
ATOM 2134 C C . TYR A 1 276 ? -11.025 16.944 -12.560 1.00 91.12 276 TYR A C 1
ATOM 2136 O O . TYR A 1 276 ? -10.935 17.720 -13.512 1.00 91.12 276 TYR A O 1
ATOM 2144 N N . GLN A 1 277 ? -10.484 15.725 -12.600 1.00 89.62 277 GLN A N 1
ATOM 2145 C CA . GLN A 1 277 ? -9.958 15.136 -13.831 1.00 89.62 277 GLN A CA 1
ATOM 2146 C C . GLN A 1 277 ? -11.082 14.889 -14.837 1.00 89.62 277 GLN A C 1
ATOM 2148 O O . GLN A 1 277 ? -10.958 15.259 -16.002 1.00 89.62 277 GLN A O 1
ATOM 2153 N N . ASN A 1 278 ? -12.200 14.315 -14.381 1.00 86.94 278 ASN A N 1
ATOM 2154 C CA . ASN A 1 278 ? -13.348 14.013 -15.233 1.00 86.94 278 ASN A CA 1
ATOM 2155 C C . ASN A 1 278 ? -14.045 15.277 -15.756 1.00 86.94 278 ASN A C 1
ATOM 2157 O O . ASN A 1 278 ? -14.590 15.253 -16.856 1.00 86.94 278 ASN A O 1
ATOM 2161 N N . THR A 1 279 ? -14.006 16.389 -15.013 1.00 87.56 279 THR A N 1
ATOM 2162 C CA . THR A 1 279 ? -14.495 17.687 -15.516 1.00 87.56 279 THR A CA 1
ATOM 2163 C C . THR A 1 279 ? -13.540 18.350 -16.514 1.00 87.56 279 THR A C 1
ATOM 2165 O O . THR A 1 279 ? -13.908 19.341 -17.139 1.00 87.56 279 THR A O 1
ATOM 2168 N N . GLY A 1 280 ? -12.320 17.824 -16.680 1.00 88.00 280 GLY A N 1
ATOM 2169 C CA . GLY A 1 280 ? -11.293 18.363 -17.572 1.00 88.00 280 GLY A CA 1
ATOM 2170 C C . GLY A 1 280 ? -10.465 19.512 -16.985 1.00 88.00 280 GLY A C 1
ATOM 2171 O O . GLY A 1 280 ? -9.515 19.954 -17.641 1.00 88.00 280 GLY A O 1
ATOM 2172 N N . LEU A 1 281 ? -10.776 19.964 -15.762 1.00 93.94 281 LEU A N 1
ATOM 2173 C CA . LEU A 1 281 ? -10.042 21.029 -15.073 1.00 93.94 281 LEU A CA 1
ATOM 2174 C C . LEU A 1 281 ? -8.663 20.557 -14.597 1.00 93.94 281 LEU A C 1
ATOM 2176 O O . LEU A 1 281 ? -7.694 21.296 -14.729 1.00 93.94 281 LEU A O 1
ATOM 2180 N N . LEU A 1 282 ? -8.557 19.343 -14.051 1.00 96.38 282 LEU A N 1
ATOM 2181 C CA . LEU A 1 282 ? -7.331 18.833 -13.432 1.00 96.38 282 LEU A CA 1
ATOM 2182 C C . LEU A 1 282 ? -6.581 17.849 -14.340 1.00 96.38 282 LEU A C 1
ATOM 2184 O O . LEU A 1 282 ? -7.143 16.878 -14.836 1.00 96.38 282 LEU A O 1
ATOM 2188 N N . SER A 1 283 ? -5.276 18.056 -14.496 1.00 92.44 283 SER A N 1
ATOM 2189 C CA . SER A 1 283 ? -4.318 17.074 -15.010 1.00 92.44 283 SER A CA 1
ATOM 2190 C C . SER A 1 283 ? -3.374 16.658 -13.888 1.00 92.44 283 SER A C 1
ATOM 2192 O O . SER A 1 283 ? -2.643 17.483 -13.345 1.00 92.44 283 SER A O 1
ATOM 2194 N N . ILE A 1 284 ? -3.394 15.377 -13.535 1.00 89.31 284 ILE A N 1
ATOM 2195 C CA . ILE A 1 284 ? -2.591 14.817 -12.445 1.00 89.31 284 ILE A CA 1
ATOM 2196 C C . ILE A 1 284 ? -1.631 13.768 -12.999 1.00 89.31 284 ILE A C 1
ATOM 2198 O O . ILE A 1 284 ? -2.009 12.966 -13.857 1.00 89.31 284 ILE A O 1
ATOM 2202 N N . PHE A 1 285 ? -0.386 13.786 -12.530 1.00 86.62 285 PHE A N 1
ATOM 2203 C CA . PHE A 1 285 ? 0.666 12.880 -12.992 1.00 86.62 285 PHE A CA 1
ATOM 2204 C C . PHE A 1 285 ? 1.349 12.199 -11.807 1.00 86.62 285 PHE A C 1
ATOM 2206 O O . PHE A 1 285 ? 1.594 12.868 -10.807 1.00 86.62 285 PHE A O 1
ATOM 2213 N N . PRO A 1 286 ? 1.694 10.904 -11.896 1.00 81.06 286 PRO A N 1
ATOM 2214 C CA . PRO A 1 286 ? 2.366 10.214 -10.805 1.00 81.06 286 PRO A CA 1
ATOM 2215 C C . PRO A 1 286 ? 3.748 10.816 -10.543 1.00 81.06 286 PRO A C 1
ATOM 2217 O O . PRO A 1 286 ? 4.489 11.165 -11.471 1.00 81.06 286 PRO A O 1
ATOM 2220 N N . TYR A 1 287 ? 4.109 10.886 -9.270 1.00 83.44 287 TYR A N 1
ATOM 2221 C CA . TYR A 1 287 ? 5.389 11.385 -8.805 1.00 83.44 287 TYR A CA 1
ATOM 2222 C C . TYR A 1 287 ? 5.969 10.449 -7.753 1.00 83.44 287 TYR A C 1
ATOM 2224 O O . TYR A 1 287 ? 5.267 9.904 -6.906 1.00 83.44 287 TYR A O 1
ATOM 2232 N N . LYS A 1 288 ? 7.276 10.236 -7.845 1.00 76.56 288 LYS A N 1
ATOM 2233 C CA . LYS A 1 288 ? 8.089 9.549 -6.841 1.00 76.56 288 LYS A CA 1
ATOM 2234 C C . LYS A 1 288 ? 9.324 10.407 -6.598 1.00 76.56 288 LYS A C 1
ATOM 2236 O O . LYS A 1 288 ? 9.505 11.380 -7.318 1.00 76.56 288 LYS A O 1
ATOM 2241 N N . LEU A 1 289 ? 10.180 10.055 -5.646 1.00 79.12 289 LEU A N 1
ATOM 2242 C CA . LEU A 1 289 ? 11.440 10.768 -5.417 1.00 79.12 289 LEU A CA 1
ATOM 2243 C C . LEU A 1 289 ? 12.633 9.849 -5.723 1.00 79.12 289 LEU A C 1
ATOM 2245 O O . LEU A 1 289 ? 12.668 8.749 -5.176 1.00 79.12 289 LEU A O 1
ATOM 2249 N N . PRO A 1 290 ? 13.581 10.248 -6.599 1.00 72.56 290 PRO A N 1
ATOM 2250 C CA . PRO A 1 290 ? 14.777 9.465 -6.897 1.00 72.56 290 PRO A CA 1
ATOM 2251 C C . PRO A 1 290 ? 15.937 9.890 -5.988 1.00 72.56 290 PRO A C 1
ATOM 2253 O O . PRO A 1 290 ? 15.938 11.001 -5.459 1.00 72.56 290 PRO A O 1
ATOM 2256 N N . GLY A 1 291 ? 16.958 9.052 -5.827 1.00 64.94 291 GLY A N 1
ATOM 2257 C CA . GLY A 1 291 ? 18.131 9.368 -5.001 1.00 64.94 291 GLY A CA 1
ATOM 2258 C C . GLY A 1 291 ? 17.955 9.023 -3.516 1.00 64.94 291 GLY A C 1
ATOM 2259 O O . GLY A 1 291 ? 16.902 8.548 -3.090 1.00 64.94 291 GLY A O 1
ATOM 2260 N N . ARG A 1 292 ? 19.007 9.231 -2.716 1.00 66.69 292 ARG A N 1
ATOM 2261 C CA . ARG A 1 292 ? 19.098 8.718 -1.339 1.00 66.69 292 ARG A CA 1
ATOM 2262 C C . ARG A 1 292 ? 18.683 9.775 -0.297 1.00 66.69 292 ARG A C 1
ATOM 2264 O O . ARG A 1 292 ? 18.912 10.958 -0.518 1.00 66.69 292 ARG A O 1
ATOM 2271 N N . PRO A 1 293 ? 18.156 9.369 0.873 1.00 60.81 293 PRO A N 1
ATOM 2272 C CA . PRO A 1 293 ? 17.759 8.007 1.230 1.00 60.81 293 PRO A CA 1
ATOM 2273 C C . PRO A 1 293 ? 16.563 7.524 0.395 1.00 60.81 293 PRO A C 1
ATOM 2275 O O . PRO A 1 293 ? 15.672 8.303 0.052 1.00 60.81 293 PRO A O 1
ATOM 2278 N N . TRP A 1 294 ? 16.586 6.235 0.047 1.00 60.94 294 TRP A N 1
ATOM 2279 C CA . TRP A 1 294 ? 15.539 5.594 -0.750 1.00 60.94 294 TRP A CA 1
ATOM 2280 C C . TRP A 1 294 ? 14.207 5.609 0.002 1.00 60.94 294 TRP A C 1
ATOM 2282 O O . TRP A 1 294 ? 14.180 5.417 1.217 1.00 60.94 294 TRP A O 1
ATOM 2292 N N . GLY A 1 295 ? 13.109 5.857 -0.715 1.00 58.69 295 GLY A N 1
ATOM 2293 C CA . GLY A 1 295 ? 11.773 5.929 -0.115 1.00 58.69 295 GLY A CA 1
ATOM 2294 C C . GLY A 1 295 ? 11.505 7.165 0.754 1.00 58.69 295 GLY A C 1
ATOM 2295 O O . GLY A 1 295 ? 10.547 7.149 1.525 1.00 58.69 295 GLY A O 1
ATOM 2296 N N . ARG A 1 296 ? 12.310 8.236 0.648 1.00 69.06 296 ARG A N 1
ATOM 2297 C CA . ARG A 1 296 ? 12.025 9.499 1.355 1.00 69.06 296 ARG A CA 1
ATOM 2298 C C . ARG A 1 296 ? 10.681 10.094 0.914 1.00 69.06 296 ARG A C 1
ATOM 2300 O O . ARG A 1 296 ? 10.302 9.985 -0.252 1.00 69.06 296 ARG A O 1
ATOM 2307 N N . GLY A 1 297 ? 9.979 10.726 1.853 1.00 71.38 297 GLY A N 1
ATOM 2308 C CA . GLY A 1 297 ? 8.699 11.400 1.624 1.00 71.38 297 GLY A CA 1
ATOM 2309 C C . GLY A 1 297 ? 8.760 12.898 1.920 1.00 71.38 297 GLY A C 1
ATOM 2310 O O . GLY A 1 297 ? 9.834 13.445 2.130 1.00 71.38 297 GLY A O 1
ATOM 2311 N N . PHE A 1 298 ? 7.595 13.549 1.953 1.00 70.69 298 PHE A N 1
ATOM 2312 C CA . PHE A 1 298 ? 7.438 14.959 2.333 1.00 70.69 298 PHE A CA 1
ATOM 2313 C C . PHE A 1 298 ? 6.999 15.076 3.807 1.00 70.69 298 PHE A C 1
ATOM 2315 O O . PHE A 1 298 ? 5.898 15.545 4.098 1.00 70.69 298 PHE A O 1
ATOM 2322 N N . THR A 1 299 ? 7.835 14.607 4.740 1.00 64.69 299 THR A N 1
ATOM 2323 C CA . THR A 1 299 ? 7.574 14.621 6.199 1.00 64.69 299 THR A CA 1
ATOM 2324 C C . THR A 1 299 ? 8.392 15.693 6.928 1.00 64.69 299 THR A C 1
ATOM 2326 O O . THR A 1 299 ? 9.376 16.200 6.384 1.00 64.69 299 THR A O 1
ATOM 2329 N N . ASP A 1 300 ? 8.030 16.033 8.169 1.00 58.22 300 ASP A N 1
ATOM 2330 C CA . ASP A 1 300 ? 8.774 17.014 8.976 1.00 58.22 300 ASP A CA 1
ATOM 2331 C C . ASP A 1 300 ? 10.221 16.573 9.258 1.00 58.22 300 ASP A C 1
ATOM 2333 O O . ASP A 1 300 ? 11.136 17.395 9.229 1.00 58.22 300 ASP A O 1
ATOM 2337 N N . GLU A 1 301 ? 10.460 15.270 9.408 1.00 56.38 301 GLU A N 1
ATOM 2338 C CA . GLU A 1 301 ? 11.796 14.688 9.588 1.00 56.38 301 GLU A CA 1
ATOM 2339 C C . GLU A 1 301 ? 12.658 14.837 8.328 1.00 56.38 301 GLU A C 1
ATOM 2341 O O . GLU A 1 301 ? 13.876 14.968 8.413 1.00 56.38 301 GLU A O 1
ATOM 2346 N N . THR A 1 302 ? 12.034 14.851 7.147 1.00 63.44 302 THR A N 1
ATOM 2347 C CA . THR A 1 302 ? 12.723 15.070 5.864 1.00 63.44 302 THR A CA 1
ATOM 2348 C C . THR A 1 302 ? 12.842 16.548 5.477 1.00 63.44 302 THR A C 1
ATOM 2350 O O . THR A 1 302 ? 13.672 16.882 4.635 1.00 63.44 302 THR A O 1
ATOM 2353 N N . ARG A 1 303 ? 12.088 17.460 6.118 1.00 62.00 303 ARG A N 1
ATOM 2354 C CA . ARG A 1 303 ? 12.121 18.919 5.856 1.00 62.00 303 ARG A CA 1
ATOM 2355 C C . ARG A 1 303 ? 13.432 19.605 6.200 1.00 62.00 303 ARG A C 1
ATOM 2357 O O . ARG A 1 303 ? 13.679 20.710 5.725 1.00 62.00 303 ARG A O 1
ATOM 2364 N N . VAL A 1 304 ? 14.281 18.957 6.987 1.00 62.28 304 VAL A N 1
ATOM 2365 C CA . VAL A 1 304 ? 15.633 19.444 7.288 1.00 62.28 304 VAL A CA 1
ATOM 2366 C C . VAL A 1 304 ? 16.653 19.080 6.202 1.00 62.28 304 VAL A C 1
ATOM 2368 O O . VAL A 1 304 ? 17.777 19.577 6.240 1.00 62.28 304 VAL A O 1
ATOM 2371 N N . LEU A 1 305 ? 16.290 18.222 5.240 1.00 67.25 305 LEU A N 1
ATOM 2372 C CA . LEU A 1 305 ? 17.176 17.813 4.152 1.00 67.25 305 LEU A CA 1
ATOM 2373 C C . LEU A 1 305 ? 17.223 18.892 3.067 1.00 67.25 305 LEU A C 1
ATOM 2375 O O . LEU A 1 305 ? 16.187 19.340 2.576 1.00 67.25 305 LEU A O 1
ATOM 2379 N N . TYR A 1 306 ? 18.428 19.250 2.621 1.00 72.56 306 TYR A N 1
ATOM 2380 C CA . TYR A 1 306 ? 18.623 20.188 1.509 1.00 72.56 306 TYR A CA 1
ATOM 2381 C C . TYR A 1 306 ? 17.941 19.701 0.215 1.00 72.56 306 TYR A C 1
ATOM 2383 O O . TYR A 1 306 ? 17.373 20.502 -0.533 1.00 72.56 306 TYR A O 1
ATOM 2391 N N . GLN A 1 307 ? 17.899 18.378 0.024 1.00 78.06 307 GLN A N 1
ATOM 2392 C CA . GLN A 1 307 ? 17.206 17.690 -1.063 1.00 78.06 307 GLN A CA 1
ATOM 2393 C C . GLN A 1 307 ? 15.723 18.074 -1.216 1.00 78.06 307 GLN A C 1
ATOM 2395 O O . GLN A 1 307 ? 15.214 18.105 -2.337 1.00 78.06 307 GLN A O 1
ATOM 2400 N N . LEU A 1 308 ? 15.020 18.405 -0.126 1.00 78.25 308 LEU A N 1
ATOM 2401 C CA . LEU A 1 308 ? 13.576 18.627 -0.192 1.00 78.25 308 LEU A CA 1
ATOM 2402 C C . LEU A 1 308 ? 13.206 19.836 -1.068 1.00 78.25 308 LEU A C 1
ATOM 2404 O O . LEU A 1 308 ? 12.214 19.788 -1.787 1.00 78.25 308 LEU A O 1
ATOM 2408 N N . ASN A 1 309 ? 14.028 20.890 -1.087 1.00 76.94 309 ASN A N 1
ATOM 2409 C CA . ASN A 1 309 ? 13.780 22.060 -1.940 1.00 76.94 309 ASN A CA 1
ATOM 2410 C C . ASN A 1 309 ? 13.768 21.682 -3.432 1.00 76.94 309 ASN A C 1
ATOM 2412 O O . ASN A 1 309 ? 12.932 22.160 -4.194 1.00 76.94 309 ASN A O 1
ATOM 2416 N N . GLN A 1 310 ? 14.670 20.784 -3.843 1.00 81.06 310 GLN A N 1
ATOM 2417 C CA . GLN A 1 310 ? 14.730 20.266 -5.213 1.00 81.06 310 GLN A CA 1
ATOM 2418 C C . GLN A 1 310 ? 13.494 19.416 -5.530 1.00 81.06 310 GLN A C 1
ATOM 2420 O O . GLN A 1 310 ? 12.900 19.553 -6.600 1.00 81.06 310 GLN A O 1
ATOM 2425 N N . ASP A 1 311 ? 13.095 18.569 -4.581 1.00 84.88 311 ASP A N 1
ATOM 2426 C CA . ASP A 1 311 ? 11.938 17.682 -4.698 1.00 84.88 311 ASP A CA 1
ATOM 2427 C C . ASP A 1 311 ? 10.612 18.462 -4.800 1.00 84.88 311 ASP A C 1
ATOM 2429 O O . ASP A 1 311 ? 9.684 18.017 -5.482 1.00 84.88 311 ASP A O 1
ATOM 2433 N N . GLU A 1 312 ? 10.530 19.628 -4.151 1.00 83.06 312 GLU A N 1
ATOM 2434 C CA . GLU A 1 312 ? 9.371 20.528 -4.155 1.00 83.06 312 GLU A CA 1
ATOM 2435 C C . GLU A 1 312 ? 9.302 21.447 -5.384 1.00 83.06 312 GLU A C 1
ATOM 2437 O O . GLU A 1 312 ? 8.205 21.715 -5.880 1.00 83.06 312 GLU A O 1
ATOM 2442 N N . ASP A 1 313 ? 10.445 21.907 -5.898 1.00 85.44 313 ASP A N 1
ATOM 2443 C CA . ASP A 1 313 ? 10.516 22.805 -7.058 1.00 85.44 313 ASP A CA 1
ATOM 2444 C C . ASP A 1 313 ? 10.438 22.065 -8.405 1.00 85.44 313 ASP A C 1
ATOM 2446 O O . ASP A 1 313 ? 10.037 22.646 -9.420 1.00 85.44 313 ASP A O 1
ATOM 2450 N N . PHE A 1 314 ? 10.771 20.771 -8.433 1.00 88.62 314 PHE A N 1
ATOM 2451 C CA . PHE A 1 314 ? 10.698 19.938 -9.634 1.00 88.62 314 PHE A CA 1
ATOM 2452 C C . PHE A 1 314 ? 9.311 19.945 -10.323 1.00 88.62 314 PHE A C 1
ATOM 2454 O O . PHE A 1 314 ? 9.262 20.154 -11.542 1.00 88.62 314 PHE A O 1
ATOM 2461 N N . PRO A 1 315 ? 8.175 19.795 -9.604 1.00 88.94 315 PRO A N 1
ATOM 2462 C CA . PRO A 1 315 ? 6.833 19.978 -10.163 1.00 88.94 315 PRO A CA 1
ATOM 2463 C C . PRO A 1 315 ? 6.644 21.272 -10.964 1.00 88.94 315 PRO A C 1
ATOM 2465 O O . PRO A 1 315 ? 6.057 21.236 -12.045 1.00 88.94 315 PRO A O 1
ATOM 2468 N N . ILE A 1 316 ? 7.166 22.403 -10.477 1.00 87.81 316 ILE A N 1
ATOM 2469 C CA . ILE A 1 316 ? 7.002 23.719 -11.114 1.00 87.81 316 ILE A CA 1
ATOM 2470 C C . ILE A 1 316 ? 7.775 23.788 -12.434 1.00 87.81 316 ILE A C 1
ATOM 2472 O O . ILE A 1 316 ? 7.267 24.308 -13.435 1.00 87.81 316 ILE A O 1
ATOM 2476 N N . LEU A 1 317 ? 8.978 23.210 -12.466 1.00 86.38 317 LEU A N 1
ATOM 2477 C CA . LEU A 1 317 ? 9.765 23.092 -13.692 1.00 86.38 317 LEU A CA 1
ATOM 2478 C C . LEU A 1 317 ? 9.065 22.255 -14.752 1.00 86.38 317 LEU A C 1
ATOM 2480 O O . LEU A 1 317 ? 8.992 22.658 -15.914 1.00 86.38 317 LEU A O 1
ATOM 2484 N N . GLU A 1 318 ? 8.543 21.107 -14.340 1.00 87.25 318 GLU A N 1
ATOM 2485 C CA . GLU A 1 318 ? 7.867 20.170 -15.223 1.00 87.25 318 GLU A CA 1
ATOM 2486 C C . GLU A 1 318 ? 6.590 20.766 -15.816 1.00 87.25 318 GLU A C 1
ATOM 2488 O O . GLU A 1 318 ? 6.355 20.743 -17.029 1.00 87.25 318 GLU A O 1
ATOM 2493 N N . CYS A 1 319 ? 5.737 21.303 -14.954 1.00 88.69 319 CYS A N 1
ATOM 2494 C CA . CYS A 1 319 ? 4.420 21.746 -15.361 1.00 88.69 319 CYS A CA 1
ATOM 2495 C C . CYS A 1 319 ? 4.479 23.018 -16.229 1.00 88.69 319 CYS A C 1
ATOM 2497 O O . CYS A 1 319 ? 3.704 23.141 -17.182 1.00 88.69 319 CYS A O 1
ATOM 2499 N N . ARG A 1 320 ? 5.464 23.908 -16.020 1.00 87.19 320 ARG A N 1
ATOM 2500 C CA . ARG A 1 320 ? 5.693 25.054 -16.917 1.00 87.19 320 ARG A CA 1
ATOM 2501 C C . ARG A 1 320 ? 5.844 24.635 -18.380 1.00 87.19 320 ARG A C 1
ATOM 2503 O O . ARG A 1 320 ? 5.378 25.343 -19.271 1.00 87.19 320 ARG A O 1
ATOM 2510 N N . LEU A 1 321 ? 6.512 23.512 -18.643 1.00 87.44 321 LEU A N 1
ATOM 2511 C CA . LEU A 1 321 ? 6.706 23.034 -20.010 1.00 87.44 321 LEU A CA 1
ATOM 2512 C C . LEU A 1 321 ? 5.390 22.542 -20.619 1.00 87.44 321 LEU A C 1
ATOM 2514 O O . LEU A 1 321 ? 5.086 22.861 -21.767 1.00 87.44 321 LEU A O 1
ATOM 2518 N N . ARG A 1 322 ? 4.581 21.808 -19.852 1.00 88.62 322 ARG A N 1
ATOM 2519 C CA . ARG A 1 322 ? 3.310 21.239 -20.330 1.00 88.62 322 ARG A CA 1
ATOM 2520 C C . ARG A 1 322 ? 2.207 22.270 -20.517 1.00 88.62 322 ARG A C 1
ATOM 2522 O O . ARG A 1 322 ? 1.368 22.095 -21.397 1.00 88.62 322 ARG A O 1
ATOM 2529 N N . LEU A 1 323 ? 2.232 23.339 -19.726 1.00 91.25 323 LEU A N 1
ATOM 2530 C CA . LEU A 1 323 ? 1.289 24.453 -19.811 1.00 91.25 323 LEU A CA 1
ATOM 2531 C C . LEU A 1 323 ? 1.777 25.582 -20.736 1.00 91.25 323 LEU A C 1
ATOM 2533 O O . LEU A 1 323 ? 1.171 26.648 -20.773 1.00 91.25 323 LEU A O 1
ATOM 2537 N N . ALA A 1 324 ? 2.841 25.366 -21.518 1.00 88.56 324 ALA A N 1
ATOM 2538 C CA . ALA A 1 324 ? 3.448 26.411 -22.345 1.00 88.56 324 ALA A CA 1
ATOM 2539 C C . ALA A 1 324 ? 2.526 27.000 -23.432 1.00 88.56 324 ALA A C 1
ATOM 2541 O O . ALA A 1 324 ? 2.823 28.076 -23.949 1.00 88.56 324 ALA A O 1
ATOM 2542 N N . GLY A 1 325 ? 1.441 26.309 -23.798 1.00 88.62 325 GLY A N 1
ATOM 2543 C CA . GLY A 1 325 ? 0.459 26.793 -24.773 1.00 88.62 325 GLY A CA 1
ATOM 2544 C C . GLY A 1 325 ? -0.706 27.590 -24.190 1.00 88.62 325 GLY A C 1
ATOM 2545 O O . GLY A 1 325 ? -1.582 27.998 -24.951 1.00 88.62 325 GLY A O 1
ATOM 2546 N N . TYR A 1 326 ? -0.713 27.834 -22.879 1.00 93.12 326 TYR A N 1
ATOM 2547 C CA . TYR A 1 326 ? -1.643 28.755 -22.225 1.00 93.12 326 TYR A CA 1
ATOM 2548 C C . TYR A 1 326 ? -1.094 30.185 -22.276 1.00 93.12 326 TYR A C 1
ATOM 2550 O O . TYR A 1 326 ? 0.119 30.402 -22.298 1.00 93.12 326 TYR A O 1
ATOM 2558 N N . GLU A 1 327 ? -1.985 31.175 -22.292 1.00 91.94 327 GLU A N 1
ATOM 2559 C CA . GLU A 1 327 ? -1.594 32.587 -22.353 1.00 91.94 327 GLU A CA 1
ATOM 2560 C C . GLU A 1 327 ? -1.018 33.072 -21.017 1.00 91.94 327 GLU A C 1
ATOM 2562 O O . GLU A 1 327 ? 0.012 33.751 -20.991 1.00 91.94 327 GLU A O 1
ATOM 2567 N N . TYR A 1 328 ? -1.636 32.648 -19.913 1.00 94.94 328 TYR A N 1
ATOM 2568 C CA . TYR A 1 328 ? -1.187 32.933 -18.554 1.00 94.94 328 TYR A CA 1
ATOM 2569 C C . TYR A 1 328 ? -1.037 31.643 -17.752 1.00 94.94 328 TYR A C 1
ATOM 2571 O O . TYR A 1 328 ? -1.920 30.782 -17.774 1.00 94.94 328 TYR A O 1
ATOM 2579 N N . VAL A 1 329 ? 0.048 31.534 -16.987 1.00 95.25 329 VAL A N 1
ATOM 2580 C CA . VAL A 1 329 ? 0.260 30.432 -16.043 1.00 95.25 329 VAL A CA 1
ATOM 2581 C C . VAL A 1 329 ? 0.612 30.987 -14.669 1.00 95.25 329 VAL A C 1
ATOM 2583 O O . VAL A 1 329 ? 1.492 31.835 -14.540 1.00 95.25 329 VAL A O 1
ATOM 2586 N N . MET A 1 330 ? -0.061 30.493 -13.635 1.00 95.12 330 MET A N 1
ATOM 2587 C CA . MET A 1 330 ? 0.191 30.849 -12.237 1.00 95.12 330 MET A CA 1
ATOM 2588 C C . MET A 1 330 ? 0.970 29.739 -11.544 1.00 95.12 330 MET A C 1
ATOM 2590 O O . MET A 1 330 ? 0.590 28.579 -11.660 1.00 95.12 330 MET A O 1
ATOM 2594 N N . GLY A 1 331 ? 2.031 30.078 -10.816 1.00 93.12 331 GLY A N 1
ATOM 2595 C CA . GLY A 1 331 ? 2.694 29.148 -9.900 1.00 93.12 331 GLY A CA 1
ATOM 2596 C C . GLY A 1 331 ? 2.199 29.407 -8.486 1.00 93.12 331 GLY A C 1
ATOM 2597 O O . GLY A 1 331 ? 2.724 30.311 -7.846 1.00 93.12 331 GLY A O 1
ATOM 2598 N N . ILE A 1 332 ? 1.174 28.682 -8.037 1.00 92.62 332 ILE A N 1
ATOM 2599 C CA . ILE A 1 332 ? 0.558 28.841 -6.708 1.00 92.62 332 ILE A CA 1
ATOM 2600 C C . ILE A 1 332 ? 0.280 27.480 -6.072 1.00 92.62 332 ILE A C 1
ATOM 2602 O O . ILE A 1 332 ? 0.067 26.486 -6.772 1.00 92.62 332 ILE A O 1
ATOM 2606 N N . ASP A 1 333 ? 0.258 27.454 -4.747 1.00 91.00 333 ASP A N 1
ATOM 2607 C CA . ASP A 1 333 ? -0.018 26.270 -3.944 1.00 91.00 333 ASP A CA 1
ATOM 2608 C C . ASP A 1 333 ? -1.547 26.070 -3.770 1.00 91.00 333 ASP A C 1
ATOM 2610 O O . ASP A 1 333 ? -2.355 26.970 -4.019 1.00 91.00 333 ASP A O 1
ATOM 2614 N N . MET A 1 334 ? -1.977 24.866 -3.363 1.00 90.25 334 MET A N 1
ATOM 2615 C CA . MET A 1 334 ? -3.407 24.498 -3.233 1.00 90.25 334 MET A CA 1
ATOM 2616 C C . MET A 1 334 ? -4.124 25.151 -2.032 1.00 90.25 334 MET A C 1
ATOM 2618 O O . MET A 1 334 ? -5.278 24.844 -1.740 1.00 90.25 334 MET A O 1
ATOM 2622 N N . ASP A 1 335 ? -3.443 26.053 -1.334 1.00 90.12 335 ASP A N 1
ATOM 2623 C CA . ASP A 1 335 ? -3.929 26.889 -0.238 1.00 90.12 335 ASP A CA 1
ATOM 2624 C C . ASP A 1 335 ? -3.789 28.398 -0.542 1.00 90.12 335 ASP A C 1
ATOM 2626 O O . ASP A 1 335 ? -4.015 29.248 0.327 1.00 90.12 335 ASP A O 1
ATOM 2630 N N . GLU A 1 336 ? -3.455 28.743 -1.789 1.00 93.62 336 GLU A N 1
ATOM 2631 C CA . GLU A 1 336 ? -3.219 30.110 -2.246 1.00 93.62 336 GLU A CA 1
ATOM 2632 C C . GLU A 1 336 ? -4.190 30.533 -3.349 1.00 93.62 336 GLU A C 1
ATOM 2634 O O . GLU A 1 336 ? -4.524 29.771 -4.258 1.00 93.62 336 GLU A O 1
ATOM 2639 N N . ILE A 1 337 ? -4.646 31.784 -3.294 1.00 96.06 337 ILE A N 1
ATOM 2640 C CA . ILE A 1 337 ? -5.568 32.367 -4.273 1.00 96.06 337 ILE A CA 1
ATOM 2641 C C . ILE A 1 337 ? -5.053 33.747 -4.673 1.00 96.06 337 ILE A C 1
ATOM 2643 O O . ILE A 1 337 ? -4.997 34.652 -3.842 1.00 96.06 337 ILE A O 1
ATOM 2647 N N . ILE A 1 338 ? -4.713 33.943 -5.950 1.00 96.06 338 ILE A N 1
ATOM 2648 C CA . ILE A 1 338 ? -4.461 35.291 -6.478 1.00 96.06 338 ILE A CA 1
ATOM 2649 C C . ILE A 1 338 ? -5.812 35.982 -6.633 1.00 96.06 338 ILE A C 1
ATOM 2651 O O . ILE A 1 338 ? -6.673 35.520 -7.377 1.00 96.06 338 ILE A O 1
ATOM 2655 N N . LEU A 1 339 ? -5.999 37.092 -5.927 1.00 95.50 339 LEU A N 1
ATOM 2656 C CA . LEU A 1 339 ? -7.260 37.808 -5.881 1.00 95.50 339 LEU A CA 1
ATOM 2657 C C . LEU A 1 339 ? -7.107 39.223 -6.471 1.00 95.50 339 LEU A C 1
ATOM 2659 O O . LEU A 1 339 ? -6.459 40.082 -5.861 1.00 95.50 339 LEU A O 1
ATOM 2663 N N . PRO A 1 340 ? -7.707 39.510 -7.641 1.00 95.00 340 PRO A N 1
ATOM 2664 C CA . PRO A 1 340 ? -7.658 40.835 -8.255 1.00 95.00 340 PRO A CA 1
ATOM 2665 C C . PRO A 1 340 ? -8.597 41.792 -7.521 1.00 95.00 340 PRO A C 1
ATOM 2667 O O . PRO A 1 340 ? -9.755 41.462 -7.311 1.00 95.00 340 PRO A O 1
ATOM 2670 N N . ARG A 1 341 ? -8.158 42.985 -7.117 1.00 92.06 341 ARG A N 1
ATOM 2671 C CA . ARG A 1 341 ? -8.953 43.885 -6.254 1.00 92.06 341 ARG A CA 1
ATOM 2672 C C . ARG A 1 341 ? -10.153 44.520 -6.949 1.00 92.06 341 ARG A C 1
ATOM 2674 O O . ARG A 1 341 ? -11.191 44.671 -6.314 1.00 92.06 341 ARG A O 1
ATOM 2681 N N . ASN A 1 342 ? -10.021 44.825 -8.238 1.00 86.25 342 ASN A N 1
ATOM 2682 C CA . ASN A 1 342 ? -11.029 45.574 -8.998 1.00 86.25 342 ASN A CA 1
ATOM 2683 C C . ASN A 1 342 ? -11.808 44.718 -10.013 1.00 86.25 342 ASN A C 1
ATOM 2685 O O . ASN A 1 342 ? -12.836 45.161 -10.506 1.00 86.25 342 ASN A O 1
ATOM 2689 N N . GLU A 1 343 ? -11.359 43.490 -10.289 1.00 89.06 343 GLU A N 1
ATOM 2690 C CA . GLU A 1 343 ? -11.974 42.575 -11.264 1.00 89.06 343 GLU A CA 1
ATOM 2691 C C . GLU A 1 343 ? -12.570 41.338 -10.576 1.00 89.06 343 GLU A C 1
ATOM 2693 O O . GLU A 1 343 ? -12.145 40.973 -9.479 1.00 89.06 343 GLU A O 1
ATOM 2698 N N . LEU A 1 344 ? -13.534 40.665 -11.218 1.00 87.69 344 LEU A N 1
ATOM 2699 C CA . LEU A 1 344 ? -14.088 39.381 -10.743 1.00 87.69 344 LEU A CA 1
ATOM 2700 C C . LEU A 1 344 ? -13.349 38.155 -11.294 1.00 87.69 344 LEU A C 1
ATOM 2702 O O . LEU A 1 344 ? -13.519 37.059 -10.784 1.00 87.69 344 LEU A O 1
ATOM 2706 N N . SER A 1 345 ? -12.512 38.303 -12.316 1.00 92.12 345 SER A N 1
ATOM 2707 C CA . SER A 1 345 ? -11.720 37.191 -12.847 1.00 92.12 345 SER A CA 1
ATOM 2708 C C . SER A 1 345 ? -10.283 37.617 -13.098 1.00 92.12 345 SER A C 1
ATOM 2710 O O . SER A 1 345 ? -9.965 38.805 -13.191 1.00 92.12 345 SER A O 1
ATOM 2712 N N . LEU A 1 346 ? -9.393 36.634 -13.181 1.00 95.75 346 LEU A N 1
ATOM 2713 C CA . LEU A 1 346 ? -7.964 36.872 -13.334 1.00 95.75 346 LEU A CA 1
ATOM 2714 C C . LEU A 1 346 ? -7.585 37.257 -14.761 1.00 95.75 346 LEU A C 1
ATOM 2716 O O . LEU A 1 346 ? -6.670 38.052 -14.935 1.00 95.75 346 LEU A O 1
ATOM 2720 N N . LYS A 1 347 ? -8.302 36.771 -15.782 1.00 94.69 347 LYS A N 1
ATOM 2721 C CA . LYS A 1 347 ? -7.984 37.067 -17.189 1.00 94.69 347 LYS A CA 1
ATOM 2722 C C . LYS A 1 347 ? -8.034 38.572 -17.518 1.00 94.69 347 LYS A C 1
ATOM 2724 O O . LYS A 1 347 ? -7.040 39.063 -18.043 1.00 94.69 347 LYS A O 1
ATOM 2729 N N . PRO A 1 348 ? -9.086 39.349 -17.174 1.00 93.25 348 PRO A N 1
ATOM 2730 C CA . PRO A 1 348 ? -9.089 40.803 -17.371 1.00 93.25 348 PRO A CA 1
ATOM 2731 C C . PRO A 1 348 ? -7.991 41.518 -16.577 1.00 93.25 348 PRO A C 1
ATOM 2733 O O . PRO A 1 348 ? -7.339 42.418 -17.100 1.00 93.25 348 PRO A O 1
ATOM 2736 N N . CYS A 1 349 ? -7.733 41.083 -15.338 1.00 92.75 349 CYS A N 1
ATOM 2737 C CA . CYS A 1 349 ? -6.657 41.639 -14.516 1.00 92.75 349 CYS A CA 1
ATOM 2738 C C . CYS A 1 349 ? -5.279 41.396 -15.155 1.00 92.75 349 CYS A C 1
ATOM 2740 O O . CYS A 1 349 ? -4.460 42.308 -15.254 1.00 92.75 349 CYS A O 1
ATOM 2742 N N . PHE A 1 350 ? -5.028 40.186 -15.651 1.00 94.19 350 PHE A N 1
ATOM 2743 C CA . PHE A 1 350 ? -3.791 39.839 -16.343 1.00 94.19 350 PHE A CA 1
ATOM 2744 C C . PHE A 1 350 ? -3.689 40.537 -17.699 1.00 94.19 350 PHE A C 1
ATOM 2746 O O . PHE A 1 350 ? -2.605 40.990 -18.055 1.00 94.19 350 PHE A O 1
ATOM 2753 N N . GLN A 1 351 ? -4.800 40.752 -18.401 1.00 92.06 351 GLN A N 1
ATOM 2754 C CA . GLN A 1 351 ? -4.821 41.559 -19.617 1.00 92.06 351 GLN A CA 1
ATOM 2755 C C . GLN A 1 351 ? -4.422 43.016 -19.343 1.00 92.06 351 GLN A C 1
ATOM 2757 O O . GLN A 1 351 ? -3.671 43.589 -20.124 1.00 92.06 351 GLN A O 1
ATOM 2762 N N . GLN A 1 352 ? -4.845 43.608 -18.222 1.00 90.38 352 GLN A N 1
ATOM 2763 C CA . GLN A 1 352 ? -4.389 44.945 -17.815 1.00 90.38 352 GLN A CA 1
ATOM 2764 C C . GLN A 1 352 ? -2.901 44.953 -17.428 1.00 90.38 352 GLN A C 1
ATOM 2766 O O . GLN A 1 352 ? -2.177 45.882 -17.766 1.00 90.38 352 GLN A O 1
ATOM 2771 N N . ILE A 1 353 ? -2.421 43.913 -16.738 1.00 91.31 353 ILE A N 1
ATOM 2772 C CA . ILE A 1 353 ? -1.021 43.822 -16.291 1.00 91.31 353 ILE A CA 1
ATOM 2773 C C . ILE A 1 353 ? -0.056 43.592 -17.465 1.00 91.31 353 ILE A C 1
ATOM 2775 O O . ILE A 1 353 ? 0.987 44.241 -17.543 1.00 91.31 353 ILE A O 1
ATOM 2779 N N . PHE A 1 354 ? -0.376 42.656 -18.361 1.00 92.06 354 PHE A N 1
ATOM 2780 C CA . PHE A 1 354 ? 0.514 42.216 -19.438 1.00 92.06 354 PHE A CA 1
ATOM 2781 C C . PHE A 1 354 ? 0.183 42.817 -20.806 1.00 92.06 354 PHE A C 1
ATOM 2783 O O . PHE A 1 354 ? 1.086 42.960 -21.629 1.00 92.06 354 PHE A O 1
ATOM 2790 N N . GLY A 1 355 ? -1.081 43.142 -21.081 1.00 83.50 355 GLY A N 1
ATOM 2791 C CA . GLY A 1 355 ? -1.531 43.609 -22.397 1.00 83.50 355 GLY A CA 1
ATOM 2792 C C . GLY A 1 355 ? -0.980 44.984 -22.770 1.00 83.50 355 GLY A C 1
ATOM 2793 O O . GLY A 1 355 ? -0.667 45.220 -23.933 1.00 83.50 355 GLY A O 1
ATOM 2794 N N . GLU A 1 356 ? -0.769 45.858 -21.784 1.00 76.50 356 GLU A N 1
ATOM 2795 C CA . GLU A 1 356 ? -0.130 47.169 -21.976 1.00 76.50 356 GLU A CA 1
ATOM 2796 C C . GLU A 1 356 ? 1.395 47.070 -22.142 1.00 76.50 356 GLU A C 1
ATOM 2798 O O . GLU A 1 356 ? 2.048 48.039 -22.530 1.00 76.50 356 GLU A O 1
ATOM 2803 N N . ASN A 1 357 ? 1.984 45.904 -21.852 1.00 85.94 357 ASN A N 1
ATOM 2804 C CA . ASN A 1 357 ? 3.425 45.740 -21.766 1.00 85.94 357 ASN A CA 1
ATOM 2805 C C . ASN A 1 357 ? 3.934 44.498 -22.521 1.00 85.94 357 ASN A C 1
ATOM 2807 O O . ASN A 1 357 ? 3.985 43.389 -21.971 1.00 85.94 357 ASN A O 1
ATOM 2811 N N . PRO A 1 358 ? 4.391 44.666 -23.775 1.00 86.75 358 PRO A N 1
ATOM 2812 C CA . PRO A 1 358 ? 4.824 43.548 -24.608 1.00 86.75 358 PRO A CA 1
ATOM 2813 C C . PRO A 1 358 ? 6.112 42.869 -24.113 1.00 86.75 358 PRO A C 1
ATOM 2815 O O . PRO A 1 358 ? 6.393 41.749 -24.536 1.00 86.75 358 PRO A O 1
ATOM 2818 N N . VAL A 1 359 ? 6.871 43.502 -23.208 1.00 91.94 359 VAL A N 1
ATOM 2819 C CA . VAL A 1 359 ? 8.146 42.986 -22.674 1.00 91.94 359 VAL A CA 1
ATOM 2820 C C . VAL A 1 359 ? 8.058 42.520 -21.209 1.00 91.94 359 VAL A C 1
ATOM 2822 O O . VAL A 1 359 ? 9.055 42.078 -20.636 1.00 91.94 359 VAL A O 1
ATOM 2825 N N . LEU A 1 360 ? 6.874 42.553 -20.588 1.00 94.50 360 LEU A N 1
ATOM 2826 C CA . LEU A 1 360 ? 6.668 41.998 -19.248 1.00 94.50 360 LEU A CA 1
ATOM 2827 C C . LEU A 1 360 ? 6.511 40.472 -19.317 1.00 94.50 360 LEU A C 1
ATOM 2829 O O . LEU A 1 360 ? 5.607 39.975 -19.988 1.00 94.50 360 LEU A O 1
ATOM 2833 N N . ALA A 1 361 ? 7.369 39.728 -18.619 1.00 94.19 361 ALA A N 1
ATOM 2834 C CA . ALA A 1 361 ? 7.337 38.263 -18.593 1.00 94.19 361 ALA A CA 1
ATOM 2835 C C . ALA A 1 361 ? 6.520 37.688 -17.440 1.00 94.19 361 ALA A C 1
ATOM 2837 O O . ALA A 1 361 ? 5.766 36.737 -17.634 1.00 94.19 361 ALA A O 1
ATOM 2838 N N . ALA A 1 362 ? 6.685 38.249 -16.243 1.00 95.62 362 ALA A N 1
ATOM 2839 C CA . ALA A 1 362 ? 6.018 37.761 -15.048 1.00 95.62 362 ALA A CA 1
ATOM 2840 C C . ALA A 1 362 ? 5.696 38.889 -14.072 1.00 95.62 362 ALA A C 1
ATOM 2842 O O . ALA A 1 362 ? 6.375 39.920 -14.018 1.00 95.62 362 ALA A O 1
ATOM 2843 N N . ALA A 1 363 ? 4.664 38.650 -13.280 1.00 95.00 363 ALA A N 1
ATOM 2844 C CA . ALA A 1 363 ? 4.168 39.544 -12.257 1.00 95.00 363 ALA A CA 1
ATOM 2845 C C . ALA A 1 363 ? 4.141 38.799 -10.919 1.00 95.00 363 ALA A C 1
ATOM 2847 O O . ALA A 1 363 ? 3.489 37.762 -10.797 1.00 95.00 363 ALA A O 1
ATOM 2848 N N . PHE A 1 364 ? 4.864 39.328 -9.935 1.00 95.62 364 PHE A N 1
ATOM 2849 C CA . PHE A 1 364 ? 4.851 38.848 -8.557 1.00 95.62 364 PHE A CA 1
ATOM 2850 C C . PHE A 1 364 ? 3.782 39.574 -7.754 1.00 95.62 364 PHE A C 1
ATOM 2852 O O . PHE A 1 364 ? 3.615 40.788 -7.895 1.00 95.62 364 PHE A O 1
ATOM 2859 N N . PHE A 1 365 ? 3.119 38.852 -6.860 1.00 94.94 365 PHE A N 1
ATOM 2860 C CA . PHE A 1 365 ? 2.103 39.413 -5.981 1.00 94.94 365 PHE A CA 1
ATOM 2861 C C . PHE A 1 365 ? 2.556 39.305 -4.531 1.00 94.94 365 PHE A C 1
ATOM 2863 O O . PHE A 1 365 ? 3.185 38.327 -4.124 1.00 94.94 365 PHE A O 1
ATOM 2870 N N . HIS A 1 366 ? 2.239 40.331 -3.747 1.00 93.25 366 HIS A N 1
ATOM 2871 C CA . HIS A 1 366 ? 2.407 40.263 -2.302 1.00 93.25 366 HIS A CA 1
ATOM 2872 C C . HIS A 1 366 ? 1.426 39.262 -1.695 1.00 93.25 366 HIS A C 1
ATOM 2874 O O . HIS A 1 366 ? 0.331 39.055 -2.220 1.00 93.25 366 HIS A O 1
ATOM 2880 N N . VAL A 1 367 ? 1.821 38.673 -0.573 1.00 92.56 367 VAL A N 1
ATOM 2881 C CA . VAL A 1 367 ? 1.048 37.668 0.149 1.00 92.56 367 VAL A CA 1
ATOM 2882 C C . VAL A 1 367 ? 0.420 38.294 1.381 1.00 92.56 367 VAL A C 1
ATOM 2884 O O . VAL A 1 367 ? 1.076 38.970 2.174 1.00 92.56 367 VAL A O 1
ATOM 2887 N N . GLN A 1 368 ? -0.870 38.057 1.546 1.00 93.00 368 GLN A N 1
ATOM 2888 C CA . GLN A 1 368 ? -1.581 38.235 2.797 1.00 93.00 368 GLN A CA 1
ATOM 2889 C C . GLN A 1 368 ? -1.799 36.855 3.402 1.00 93.00 368 GLN A C 1
ATOM 2891 O O . GLN A 1 368 ? -2.490 36.014 2.827 1.00 93.00 368 GLN A O 1
ATOM 2896 N N . PHE A 1 369 ? -1.199 36.621 4.566 1.00 91.38 369 PHE A N 1
ATOM 2897 C CA . PHE A 1 369 ? -1.367 35.360 5.274 1.00 91.38 369 PHE A CA 1
ATOM 2898 C C . PHE A 1 369 ? -2.650 35.412 6.092 1.00 91.38 369 PHE A C 1
ATOM 2900 O O . PHE A 1 369 ? -2.748 36.199 7.035 1.00 91.38 369 PHE A O 1
ATOM 2907 N N . PHE A 1 370 ? -3.609 34.568 5.730 1.00 92.31 370 PHE A N 1
ATOM 2908 C CA . PHE A 1 370 ? -4.836 34.302 6.469 1.00 92.31 370 PHE A CA 1
ATOM 2909 C C . PHE A 1 370 ? -4.575 33.115 7.388 1.00 92.31 370 PHE A C 1
ATOM 2911 O O . PHE A 1 370 ? -4.693 31.951 6.998 1.00 92.31 370 PHE A O 1
ATOM 2918 N N . VAL A 1 371 ? -4.135 33.434 8.603 1.00 88.38 371 VAL A N 1
ATOM 2919 C CA . VAL A 1 371 ? -3.727 32.445 9.598 1.00 88.38 371 VAL A CA 1
ATOM 2920 C C . VAL A 1 371 ? -4.923 32.069 10.464 1.00 88.38 371 VAL A C 1
ATOM 2922 O O . VAL A 1 371 ? -5.583 32.945 11.023 1.00 88.38 371 VAL A O 1
ATOM 2925 N N . GLU A 1 372 ? -5.219 30.772 10.572 1.00 87.88 372 GLU A N 1
ATOM 2926 C CA . GLU A 1 372 ? -6.404 30.275 11.291 1.00 87.88 372 GLU A CA 1
ATOM 2927 C C . GLU A 1 372 ? -6.445 30.747 12.757 1.00 87.88 372 GLU A C 1
ATOM 2929 O O . GLU A 1 372 ? -7.510 31.059 13.297 1.00 87.88 372 GLU A O 1
ATOM 2934 N N . GLU A 1 373 ? -5.277 30.865 13.386 1.00 88.19 373 GLU A N 1
ATOM 2935 C CA . GLU A 1 373 ? -5.079 31.311 14.763 1.00 88.19 373 GLU A CA 1
ATOM 2936 C C . GLU A 1 373 ? -5.425 32.797 14.980 1.00 88.19 373 GLU A C 1
ATOM 2938 O O . GLU A 1 373 ? -5.672 33.203 16.114 1.00 88.19 373 GLU A O 1
ATOM 2943 N N . PHE A 1 374 ? -5.542 33.614 13.920 1.00 86.00 374 PHE A N 1
ATOM 2944 C CA . PHE A 1 374 ? -6.063 34.991 14.025 1.00 86.00 374 PHE A CA 1
ATOM 2945 C C . PHE A 1 374 ? -7.563 35.029 14.356 1.00 86.00 374 PHE A C 1
ATOM 2947 O O . PHE A 1 374 ? -8.112 36.073 14.735 1.00 86.00 374 PHE A O 1
ATOM 2954 N N . GLY A 1 375 ? -8.219 33.876 14.228 1.00 80.44 375 GLY A N 1
ATOM 2955 C CA . GLY A 1 375 ? -9.630 33.678 14.476 1.00 80.44 375 GLY A CA 1
ATOM 2956 C C . GLY A 1 375 ? -10.499 34.059 13.271 1.00 80.44 375 GLY A C 1
ATOM 2957 O O . GLY A 1 375 ? -10.170 34.975 12.512 1.00 80.44 375 GLY A O 1
ATOM 2958 N N . PRO A 1 376 ? -11.636 33.370 13.091 1.00 83.69 376 PRO A N 1
ATOM 2959 C CA . PRO A 1 376 ? -12.590 33.686 12.037 1.00 83.69 376 PRO A CA 1
ATOM 2960 C C . PRO A 1 376 ? -13.273 35.036 12.283 1.00 83.69 376 PRO A C 1
ATOM 2962 O O . PRO A 1 376 ? -13.623 35.370 13.417 1.00 83.69 376 PRO A O 1
ATOM 2965 N N . GLU A 1 377 ? -13.499 35.782 11.205 1.00 83.88 377 GLU A N 1
ATOM 2966 C CA . GLU A 1 377 ? -14.228 37.054 11.228 1.00 83.88 377 GLU A CA 1
ATOM 2967 C C . GLU A 1 377 ? -15.743 36.821 11.147 1.00 83.88 377 GLU A C 1
ATOM 2969 O O . GLU A 1 377 ? -16.510 37.442 11.874 1.00 83.88 377 GLU A O 1
ATOM 2974 N N . ASP A 1 378 ? -16.165 35.888 10.292 1.00 79.00 378 ASP A N 1
ATOM 2975 C CA . ASP A 1 378 ? -17.545 35.417 10.178 1.00 79.00 378 ASP A CA 1
ATOM 2976 C C . ASP A 1 378 ? -17.548 33.924 10.514 1.00 79.00 378 ASP A C 1
ATOM 2978 O O . ASP A 1 378 ? -17.222 33.098 9.670 1.00 79.00 378 ASP A O 1
ATOM 2982 N N . LYS A 1 379 ? -17.836 33.572 11.774 1.00 76.25 379 LYS A N 1
ATOM 2983 C CA . LYS A 1 379 ? -17.797 32.180 12.271 1.00 76.25 379 LYS A CA 1
ATOM 2984 C C . LYS A 1 379 ? -18.795 31.262 11.571 1.00 76.25 379 LYS A C 1
ATOM 2986 O O . LYS A 1 379 ? -18.546 30.060 11.533 1.00 76.25 379 LYS A O 1
ATOM 2991 N N . ASP A 1 380 ? -19.872 31.834 11.044 1.00 77.50 380 ASP A N 1
ATOM 2992 C CA . ASP A 1 380 ? -20.974 31.119 10.410 1.00 77.50 380 ASP A CA 1
ATOM 2993 C C . ASP A 1 380 ? -20.819 31.090 8.880 1.00 77.50 380 ASP A C 1
ATOM 2995 O O . ASP A 1 380 ? -21.581 30.413 8.184 1.00 77.50 380 ASP A O 1
ATOM 2999 N N . ALA A 1 381 ? -19.814 31.792 8.332 1.00 72.75 381 ALA A N 1
ATOM 3000 C CA . ALA A 1 381 ? -19.528 31.771 6.908 1.00 72.75 381 ALA A CA 1
ATOM 3001 C C . ALA A 1 381 ? -19.203 30.348 6.455 1.00 72.75 381 ALA A C 1
ATOM 3003 O O . ALA A 1 381 ? -18.284 29.735 7.009 1.00 72.75 381 ALA A O 1
ATOM 3004 N N . PRO A 1 382 ? -19.888 29.857 5.409 1.00 76.50 382 PRO A N 1
ATOM 3005 C CA . PRO A 1 382 ? -19.711 28.512 4.921 1.00 76.50 382 PRO A CA 1
ATOM 3006 C C . PRO A 1 382 ? -18.256 28.204 4.581 1.00 76.50 382 PRO A C 1
ATOM 3008 O O . PRO A 1 382 ? -17.559 27.489 5.286 1.00 76.50 382 PRO A O 1
ATOM 3011 N N . LEU A 1 383 ? -17.720 28.822 3.561 1.00 84.88 383 LEU A N 1
ATOM 3012 C CA . LEU A 1 383 ? -16.442 28.374 3.036 1.00 84.88 383 LEU A CA 1
ATOM 3013 C C . LEU A 1 383 ? -15.270 28.869 3.899 1.00 84.88 383 LEU A C 1
ATOM 3015 O O . LEU A 1 383 ? -15.378 29.920 4.539 1.00 84.88 383 LEU A O 1
ATOM 3019 N N . HIS A 1 384 ? -14.169 28.112 3.963 1.00 90.12 384 HIS A N 1
ATOM 3020 C CA . HIS A 1 384 ? -12.996 28.449 4.782 1.00 90.12 384 HIS A CA 1
ATOM 3021 C C . HIS A 1 384 ? -12.469 29.852 4.456 1.00 90.12 384 HIS A C 1
ATOM 3023 O O . HIS A 1 384 ? -12.287 30.664 5.367 1.00 90.12 384 HIS A O 1
ATOM 3029 N N . VAL A 1 385 ? -12.360 30.188 3.170 1.00 90.69 385 VAL A N 1
ATOM 3030 C CA . VAL A 1 385 ? -11.884 31.487 2.676 1.00 90.69 385 VAL A CA 1
ATOM 3031 C C . VAL A 1 385 ? -12.831 32.639 3.004 1.00 90.69 385 VAL A C 1
ATOM 3033 O O . VAL A 1 385 ? -12.400 33.785 3.091 1.00 90.69 385 VAL A O 1
ATOM 3036 N N . LEU A 1 386 ? -14.120 32.349 3.215 1.00 92.25 386 LEU A N 1
ATOM 3037 C CA . LEU A 1 386 ? -15.127 33.332 3.629 1.00 92.25 386 LEU A CA 1
ATOM 3038 C C . LEU A 1 386 ? -15.156 33.530 5.150 1.00 92.25 386 LEU A C 1
ATOM 3040 O O . LEU A 1 386 ? -15.633 34.561 5.623 1.00 92.25 386 LEU A O 1
ATOM 3044 N N . ARG A 1 387 ? -14.655 32.548 5.905 1.00 91.50 387 ARG A N 1
ATOM 3045 C CA . ARG A 1 387 ? -14.640 32.525 7.371 1.00 91.50 387 ARG A CA 1
ATOM 3046 C C . ARG A 1 387 ? -13.441 33.268 7.946 1.00 91.50 387 ARG A C 1
ATOM 3048 O O . ARG A 1 387 ? -13.577 34.067 8.876 1.00 91.50 387 ARG A O 1
ATOM 3055 N N . TYR A 1 388 ? -12.261 33.016 7.386 1.00 91.94 388 TYR A N 1
ATOM 3056 C CA . TYR A 1 388 ? -11.004 33.619 7.819 1.00 91.94 388 TYR A CA 1
ATOM 3057 C C . TYR A 1 388 ? -10.697 34.841 6.955 1.00 91.94 388 TYR A C 1
ATOM 3059 O O . TYR A 1 388 ? -10.096 34.724 5.897 1.00 91.94 388 TYR A O 1
ATOM 3067 N N . LEU A 1 389 ? -11.136 36.019 7.410 1.00 93.12 389 LEU A N 1
ATOM 3068 C CA . LEU A 1 389 ? -10.937 37.294 6.701 1.00 93.12 389 LEU A CA 1
ATOM 3069 C C . LEU A 1 389 ? -9.864 38.178 7.350 1.00 93.12 389 LEU A C 1
ATOM 3071 O O . LEU A 1 389 ? -9.561 39.253 6.841 1.00 93.12 389 LEU A O 1
ATOM 3075 N N . LYS A 1 390 ? -9.295 37.757 8.483 1.00 92.56 390 LYS A N 1
ATOM 3076 C CA . LYS A 1 390 ? -8.154 38.439 9.094 1.00 92.56 390 LYS A CA 1
ATOM 3077 C C . LYS A 1 390 ? -6.872 37.953 8.447 1.00 92.56 390 LYS A C 1
ATOM 3079 O O . LYS A 1 390 ? -6.638 36.749 8.368 1.00 92.56 390 LYS A O 1
ATOM 3084 N N . SER A 1 391 ? -6.032 38.891 8.043 1.00 91.75 391 SER A N 1
ATOM 3085 C CA . SER A 1 391 ? -4.742 38.604 7.438 1.00 91.75 391 SER A CA 1
ATOM 3086 C C . SER A 1 391 ? -3.646 39.483 8.015 1.00 91.75 391 SER A C 1
ATOM 3088 O O . SER A 1 391 ? -3.895 40.483 8.687 1.00 91.75 391 SER A O 1
ATOM 3090 N N . THR A 1 392 ? -2.397 39.169 7.704 1.00 91.44 392 THR A N 1
ATOM 3091 C CA . THR A 1 392 ? -1.327 40.165 7.814 1.00 91.44 392 THR A CA 1
ATOM 3092 C C . THR A 1 392 ? -1.538 41.294 6.796 1.00 91.44 392 THR A C 1
ATOM 3094 O O . THR A 1 392 ? -2.208 41.084 5.777 1.00 91.44 392 THR A O 1
ATOM 3097 N N . PRO A 1 393 ? -0.914 42.474 6.984 1.00 90.62 393 PRO A N 1
ATOM 3098 C CA . PRO A 1 393 ? -0.617 43.367 5.869 1.00 90.62 393 PRO A CA 1
ATOM 3099 C C . PRO A 1 393 ? 0.061 42.596 4.734 1.00 90.62 393 PRO A C 1
ATOM 3101 O O . PRO A 1 393 ? 0.741 41.600 4.994 1.00 90.62 393 PRO A O 1
ATOM 3104 N N . ALA A 1 394 ? -0.135 43.041 3.493 1.00 90.31 394 ALA A N 1
ATOM 3105 C CA . ALA A 1 394 ? 0.483 42.409 2.335 1.00 90.31 394 ALA A CA 1
ATOM 3106 C C . ALA A 1 394 ? 2.010 42.475 2.465 1.00 90.31 394 ALA A C 1
ATOM 3108 O O . ALA A 1 394 ? 2.570 43.556 2.665 1.00 90.31 394 ALA A O 1
ATOM 3109 N N . ARG A 1 395 ? 2.670 41.321 2.379 1.00 86.88 395 ARG A N 1
ATOM 3110 C CA . ARG A 1 395 ? 4.120 41.201 2.522 1.00 86.88 395 ARG A CA 1
ATOM 3111 C C . ARG A 1 395 ? 4.760 40.601 1.277 1.00 86.88 395 ARG A C 1
ATOM 3113 O O . ARG A 1 395 ? 4.079 40.014 0.439 1.00 86.88 395 ARG A O 1
ATOM 3120 N N . TRP A 1 396 ? 6.065 40.786 1.130 1.00 81.62 396 TRP A N 1
ATOM 3121 C CA . TRP A 1 396 ? 6.804 40.292 -0.036 1.00 81.62 396 TRP A CA 1
ATOM 3122 C C . TRP A 1 396 ? 7.368 38.882 0.190 1.00 81.62 396 TRP A C 1
ATOM 3124 O O . TRP A 1 396 ? 7.717 38.187 -0.765 1.00 81.62 396 TRP A O 1
ATOM 3134 N N . GLU A 1 397 ? 7.442 38.460 1.448 1.00 73.44 397 GLU A N 1
ATOM 3135 C CA . GLU A 1 397 ? 7.860 37.143 1.897 1.00 73.44 397 GLU A CA 1
ATOM 3136 C C . GLU A 1 397 ? 6.906 36.064 1.352 1.00 73.44 397 GLU A C 1
ATOM 3138 O O . GLU A 1 397 ? 5.688 36.217 1.405 1.00 73.44 397 GLU A O 1
ATOM 3143 N N . CYS A 1 398 ? 7.463 34.962 0.838 1.00 75.69 398 CYS A N 1
ATOM 3144 C CA . CYS A 1 398 ? 6.730 33.848 0.208 1.00 75.69 398 CYS A CA 1
ATOM 3145 C C . CYS A 1 398 ? 5.890 34.214 -1.030 1.00 75.69 398 CYS A C 1
ATOM 3147 O O . CYS A 1 398 ? 4.995 33.455 -1.390 1.00 75.69 398 CYS A O 1
ATOM 3149 N N . GLN A 1 399 ? 6.184 35.332 -1.704 1.00 87.19 399 GLN A N 1
ATOM 3150 C CA . GLN A 1 399 ? 5.521 35.725 -2.953 1.00 87.19 399 GLN A CA 1
ATOM 3151 C C . GLN A 1 399 ? 5.351 34.575 -3.956 1.00 87.19 399 GLN A C 1
ATOM 3153 O O . GLN A 1 399 ? 6.195 33.680 -4.070 1.00 87.19 399 GLN A O 1
ATOM 3158 N N . LYS A 1 400 ? 4.287 34.686 -4.747 1.00 92.31 400 LYS A N 1
ATOM 3159 C CA . LYS A 1 400 ? 4.028 33.855 -5.921 1.00 92.31 400 LYS A CA 1
ATOM 3160 C C . LYS A 1 400 ? 3.794 34.731 -7.132 1.00 92.31 400 LYS A C 1
ATOM 3162 O O . LYS A 1 400 ? 3.769 35.964 -7.039 1.00 92.31 400 LYS A O 1
ATOM 3167 N N . TYR A 1 401 ? 3.664 34.098 -8.284 1.00 94.25 401 TYR A N 1
ATOM 3168 C CA . TYR A 1 401 ? 3.704 34.806 -9.545 1.00 94.25 401 TYR A CA 1
ATOM 3169 C C . TYR A 1 401 ? 2.767 34.200 -10.578 1.00 94.25 401 TYR A C 1
ATOM 3171 O O . TYR A 1 401 ? 2.434 33.015 -10.565 1.00 94.25 401 TYR A O 1
ATOM 3179 N N . THR A 1 402 ? 2.390 35.052 -11.518 1.00 95.69 402 THR A N 1
ATOM 3180 C CA . THR A 1 402 ? 1.829 34.654 -12.804 1.00 95.69 402 THR A CA 1
ATOM 3181 C C . THR A 1 402 ? 2.814 35.048 -13.893 1.00 95.69 402 THR A C 1
ATOM 3183 O O . THR A 1 402 ? 3.554 36.028 -13.748 1.00 95.69 402 THR A O 1
ATOM 3186 N N . TYR A 1 403 ? 2.857 34.293 -14.978 1.00 94.75 403 TYR A N 1
ATOM 3187 C CA . TYR A 1 403 ? 3.798 34.532 -16.055 1.00 94.75 403 TYR A CA 1
ATOM 3188 C C . TYR A 1 403 ? 3.227 34.169 -17.419 1.00 94.75 403 TYR A C 1
ATOM 3190 O O . TYR A 1 403 ? 2.337 33.329 -17.539 1.00 94.75 403 TYR A O 1
ATOM 3198 N N . ILE A 1 404 ? 3.792 34.794 -18.451 1.00 92.44 404 ILE A N 1
ATOM 3199 C CA . ILE A 1 404 ? 3.562 34.427 -19.846 1.00 92.44 404 ILE A CA 1
ATOM 3200 C C . ILE A 1 404 ? 4.618 33.388 -20.228 1.00 92.44 404 ILE A C 1
ATOM 3202 O O . ILE A 1 404 ? 5.810 33.721 -20.249 1.00 92.44 404 ILE A O 1
ATOM 3206 N N . PRO A 1 405 ? 4.233 32.142 -20.560 1.00 90.12 405 PRO A N 1
ATOM 3207 C CA . PRO A 1 405 ? 5.198 31.080 -20.846 1.00 90.12 405 PRO A CA 1
ATOM 3208 C C . PRO A 1 405 ? 6.214 31.435 -21.938 1.00 90.12 405 PRO A C 1
ATOM 3210 O O . PRO A 1 405 ? 7.401 31.151 -21.782 1.00 90.12 405 PRO A O 1
ATOM 3213 N N . ALA A 1 406 ? 5.781 32.141 -22.989 1.00 86.38 406 ALA A N 1
ATOM 3214 C CA . ALA A 1 406 ? 6.632 32.586 -24.099 1.00 86.38 406 ALA A CA 1
ATOM 3215 C C . ALA A 1 406 ? 7.743 33.582 -23.699 1.00 86.38 406 ALA A C 1
ATOM 3217 O O . ALA A 1 406 ? 8.702 33.767 -24.444 1.00 86.38 406 ALA A O 1
ATOM 3218 N N . ARG A 1 407 ? 7.635 34.222 -22.528 1.00 89.75 407 ARG A N 1
ATOM 3219 C CA . ARG A 1 407 ? 8.535 35.297 -22.066 1.00 89.75 407 ARG A CA 1
ATOM 3220 C C . ARG A 1 407 ? 9.384 34.896 -20.855 1.00 89.75 407 ARG A C 1
ATOM 3222 O O . ARG A 1 407 ? 10.283 35.632 -20.451 1.00 89.75 407 ARG A O 1
ATOM 3229 N N . THR A 1 408 ? 9.124 33.724 -20.288 1.00 89.06 408 THR A N 1
ATOM 3230 C CA . THR A 1 408 ? 9.719 33.255 -19.034 1.00 89.06 408 THR A CA 1
ATOM 3231 C C . THR A 1 408 ? 10.709 32.134 -19.283 1.00 89.06 408 THR A C 1
ATOM 3233 O O . THR A 1 408 ? 10.382 31.206 -20.016 1.00 89.06 408 THR A O 1
ATOM 3236 N N . ASN A 1 409 ? 11.880 32.182 -18.636 1.00 82.44 409 ASN A N 1
ATOM 3237 C CA . ASN A 1 409 ? 12.982 31.230 -18.806 1.00 82.44 409 ASN A CA 1
ATOM 3238 C C . ASN A 1 409 ? 13.049 30.121 -17.741 1.00 82.44 409 ASN A C 1
ATOM 3240 O O . ASN A 1 409 ? 13.305 28.971 -18.097 1.00 82.44 409 ASN A O 1
ATOM 3244 N N . GLN A 1 410 ? 12.797 30.417 -16.465 1.00 79.69 410 GLN A N 1
ATOM 3245 C CA . GLN A 1 410 ? 12.856 29.440 -15.360 1.00 79.69 410 GLN A CA 1
ATOM 3246 C C . GLN A 1 410 ? 11.912 29.824 -14.222 1.00 79.69 410 GLN A C 1
ATOM 3248 O O . GLN A 1 410 ? 11.587 31.002 -14.093 1.00 79.69 410 GLN A O 1
ATOM 3253 N N . GLY A 1 411 ? 11.488 28.849 -13.414 1.00 79.50 411 GLY A N 1
ATOM 3254 C CA . GLY A 1 411 ? 10.605 29.073 -12.271 1.00 79.50 411 GLY A CA 1
ATOM 3255 C C . GLY A 1 411 ? 10.808 28.037 -11.169 1.00 79.50 411 GLY A C 1
ATOM 3256 O O . GLY A 1 411 ? 11.030 26.868 -11.457 1.00 79.50 411 GLY A O 1
ATOM 3257 N N . THR A 1 412 ? 10.735 28.493 -9.927 1.00 84.06 412 THR A N 1
ATOM 3258 C CA . THR A 1 412 ? 10.664 27.698 -8.698 1.00 84.06 412 THR A CA 1
ATOM 3259 C C . THR A 1 412 ? 9.375 28.039 -7.965 1.00 84.06 412 THR A C 1
ATOM 3261 O O . THR A 1 412 ? 8.621 28.911 -8.398 1.00 84.06 412 THR A O 1
ATOM 3264 N N . THR A 1 413 ? 9.126 27.420 -6.820 1.00 80.94 413 THR A N 1
ATOM 3265 C CA . THR A 1 413 ? 7.934 27.672 -6.005 1.00 80.94 413 THR A CA 1
ATOM 3266 C C . THR A 1 413 ? 7.740 29.156 -5.639 1.00 80.94 413 THR A C 1
ATOM 3268 O O . THR A 1 413 ? 6.603 29.598 -5.512 1.00 80.94 413 THR A O 1
ATOM 3271 N N . HIS A 1 414 ? 8.811 29.956 -5.517 1.00 83.38 414 HIS A N 1
ATOM 3272 C CA . HIS A 1 414 ? 8.741 31.375 -5.104 1.00 83.38 414 HIS A CA 1
ATOM 3273 C C . HIS A 1 414 ? 9.455 32.367 -6.037 1.00 83.38 414 HIS A C 1
ATOM 3275 O O . HIS A 1 414 ? 9.475 33.576 -5.779 1.00 83.38 414 HIS A O 1
ATOM 3281 N N . SER A 1 415 ? 10.069 31.884 -7.116 1.00 85.31 415 SER A N 1
ATOM 3282 C CA . SER A 1 415 ? 10.852 32.711 -8.033 1.00 85.31 415 SER A CA 1
ATOM 3283 C C . SER A 1 415 ? 10.552 32.363 -9.479 1.00 85.31 415 SER A C 1
ATOM 3285 O O . SER A 1 415 ? 10.259 31.223 -9.811 1.00 85.31 415 SER A O 1
ATOM 3287 N N . VAL A 1 416 ? 10.664 33.351 -10.358 1.00 89.69 416 VAL A N 1
ATOM 3288 C CA . VAL A 1 416 ? 10.564 33.176 -11.803 1.00 89.69 416 VAL A CA 1
ATOM 3289 C C . VAL A 1 416 ? 11.518 34.145 -12.476 1.00 89.69 416 VAL A C 1
ATOM 3291 O O . VAL A 1 416 ? 11.629 35.300 -12.067 1.00 89.69 416 VAL A O 1
ATOM 3294 N N . SER A 1 417 ? 12.250 33.678 -13.484 1.00 88.38 417 SER A N 1
ATOM 3295 C CA . SER A 1 417 ? 13.197 34.510 -14.226 1.00 88.38 417 SER A CA 1
ATOM 3296 C C . SER A 1 417 ? 12.786 34.628 -15.693 1.00 88.38 417 SER A C 1
ATOM 3298 O O . SER A 1 417 ? 12.411 33.622 -16.306 1.00 88.38 417 SER A O 1
ATOM 3300 N N . PRO A 1 418 ? 12.861 35.837 -16.273 1.00 91.56 418 PRO A N 1
ATOM 3301 C CA . PRO A 1 418 ? 12.445 36.104 -17.642 1.00 91.56 418 PRO A CA 1
ATOM 3302 C C . PRO A 1 418 ? 13.512 35.665 -18.655 1.00 91.56 418 PRO A C 1
ATOM 3304 O O . PRO A 1 418 ? 14.675 35.457 -18.302 1.00 91.56 418 PRO A O 1
ATOM 3307 N N . TYR A 1 419 ? 13.131 35.547 -19.928 1.00 87.50 419 TYR A N 1
ATOM 3308 C CA . TYR A 1 419 ? 14.110 35.502 -21.017 1.00 87.50 419 TYR A CA 1
ATOM 3309 C C . TYR A 1 419 ? 14.814 36.862 -21.182 1.00 87.50 419 TYR A C 1
ATOM 3311 O O . TYR A 1 419 ? 14.231 37.895 -20.842 1.00 87.50 419 TYR A O 1
ATOM 3319 N N . PRO A 1 420 ? 16.044 36.897 -21.736 1.00 87.12 420 PRO A N 1
ATOM 3320 C CA . PRO A 1 420 ? 16.716 38.152 -22.066 1.00 87.12 420 PRO A CA 1
ATOM 3321 C C . PRO A 1 420 ? 15.828 39.069 -22.921 1.00 87.12 420 PRO A C 1
ATOM 3323 O O . PRO A 1 420 ? 15.198 38.613 -23.872 1.00 87.12 420 PRO A O 1
ATOM 3326 N N . GLY A 1 421 ? 15.775 40.357 -22.575 1.00 87.31 421 GLY A N 1
ATOM 3327 C CA . GLY A 1 421 ? 14.896 41.342 -23.224 1.00 87.31 421 GLY A CA 1
ATOM 3328 C C . GLY A 1 421 ? 13.501 41.461 -22.603 1.00 87.31 421 GLY A C 1
ATOM 3329 O O . GLY A 1 421 ? 12.784 42.408 -22.917 1.00 87.31 421 GLY A O 1
ATOM 3330 N N . PHE A 1 422 ? 13.144 40.565 -21.680 1.00 93.00 422 PHE A N 1
ATOM 3331 C CA . PHE A 1 422 ? 11.943 40.670 -20.861 1.00 93.00 422 PHE A CA 1
ATOM 3332 C C . PHE A 1 422 ? 12.300 40.936 -19.400 1.00 93.00 422 PHE A C 1
ATOM 3334 O O . PHE A 1 422 ? 13.409 40.650 -18.947 1.00 93.00 422 PHE A O 1
ATOM 3341 N N . TYR A 1 423 ? 11.346 41.464 -18.640 1.00 94.50 423 TYR A N 1
ATOM 3342 C CA . TYR A 1 423 ? 11.539 41.733 -17.218 1.00 94.50 423 TYR A CA 1
ATOM 3343 C C . TYR A 1 423 ? 10.368 41.237 -16.371 1.00 94.50 423 TYR A C 1
ATOM 3345 O O . TYR A 1 423 ? 9.305 40.882 -16.885 1.00 94.50 423 TYR A O 1
ATOM 3353 N N . THR A 1 424 ? 10.570 41.196 -15.057 1.00 94.88 424 THR A N 1
ATOM 3354 C CA . THR A 1 424 ? 9.532 40.864 -14.074 1.00 94.88 424 THR A CA 1
ATOM 3355 C C . THR A 1 424 ? 9.186 42.085 -13.247 1.00 94.88 424 THR A C 1
ATOM 3357 O O . THR A 1 424 ? 10.076 42.865 -12.909 1.00 94.88 424 THR A O 1
ATOM 3360 N N . THR A 1 425 ? 7.925 42.228 -12.860 1.00 93.62 425 THR A N 1
ATOM 3361 C CA . THR A 1 425 ? 7.487 43.322 -11.988 1.00 93.62 425 THR A CA 1
ATOM 3362 C C . THR A 1 425 ? 6.800 42.795 -10.737 1.00 93.62 425 THR A C 1
ATOM 3364 O O . THR A 1 425 ? 6.341 41.654 -10.699 1.00 93.62 425 THR A O 1
ATOM 3367 N N . ARG A 1 426 ? 6.711 43.638 -9.710 1.00 92.44 426 ARG A N 1
ATOM 3368 C CA . ARG A 1 426 ? 5.871 43.400 -8.535 1.00 92.44 426 ARG A CA 1
ATOM 3369 C C . ARG A 1 426 ? 4.588 44.198 -8.689 1.00 92.44 426 ARG A C 1
ATOM 3371 O O . ARG A 1 426 ? 4.623 45.373 -9.050 1.00 92.44 426 ARG A O 1
ATOM 3378 N N . ILE A 1 427 ? 3.463 43.555 -8.425 1.00 93.19 427 ILE A N 1
ATOM 3379 C CA . ILE A 1 427 ? 2.146 44.172 -8.500 1.00 93.19 427 ILE A CA 1
ATOM 3380 C C . ILE A 1 427 ? 1.804 44.757 -7.139 1.00 93.19 427 ILE A C 1
ATOM 3382 O O . ILE A 1 427 ? 1.958 44.106 -6.104 1.00 93.19 427 ILE A O 1
ATOM 3386 N N . ALA A 1 428 ? 1.355 46.009 -7.151 1.00 91.25 428 ALA A N 1
ATOM 3387 C CA . ALA A 1 428 ? 0.884 46.673 -5.952 1.00 91.25 428 ALA A CA 1
ATOM 3388 C C . ALA A 1 428 ? -0.351 45.938 -5.395 1.00 91.25 428 ALA A C 1
ATOM 3390 O O . ALA A 1 428 ? -1.222 45.488 -6.143 1.00 91.25 428 ALA A O 1
ATOM 3391 N N . SER A 1 429 ? -0.413 45.790 -4.070 1.00 90.81 429 SER A N 1
ATOM 3392 C CA . SER A 1 429 ? -1.430 44.979 -3.378 1.00 90.81 429 SER A CA 1
ATOM 3393 C C . SER A 1 429 ? -2.862 45.521 -3.501 1.00 90.81 429 SER A C 1
ATOM 3395 O O . SER A 1 429 ? -3.822 44.809 -3.196 1.00 90.81 429 SER A O 1
ATOM 3397 N N . ASP A 1 430 ? -3.006 46.776 -3.929 1.00 89.50 430 ASP A N 1
ATOM 3398 C CA . ASP A 1 430 ? -4.266 47.437 -4.277 1.00 89.50 430 ASP A CA 1
ATOM 3399 C C . ASP A 1 430 ? -4.773 47.066 -5.683 1.00 89.50 430 ASP A C 1
ATOM 3401 O O . ASP A 1 430 ? -5.947 47.271 -5.974 1.00 89.50 430 ASP A O 1
ATOM 3405 N N . LYS A 1 431 ? -3.933 46.464 -6.538 1.00 91.00 431 LYS A N 1
ATOM 3406 C CA . LYS A 1 431 ? -4.337 45.878 -7.827 1.00 91.00 431 LYS A CA 1
ATOM 3407 C C . LYS A 1 431 ? -4.676 44.396 -7.703 1.00 91.00 431 LYS A C 1
ATOM 3409 O O . LYS A 1 431 ? -5.738 43.972 -8.153 1.00 91.00 431 LYS A O 1
ATOM 3414 N N . ALA A 1 432 ? -3.795 43.607 -7.092 1.00 94.25 432 ALA A N 1
ATOM 3415 C CA . ALA A 1 432 ? -4.005 42.183 -6.836 1.00 94.25 432 ALA A CA 1
ATOM 3416 C C . ALA A 1 432 ? -3.085 41.697 -5.712 1.00 94.25 432 ALA A C 1
ATOM 3418 O O . ALA A 1 432 ? -1.992 42.228 -5.514 1.00 94.25 432 ALA A O 1
ATOM 3419 N N . VAL A 1 433 ? -3.521 40.675 -4.983 1.00 95.19 433 VAL A N 1
ATOM 3420 C CA . VAL A 1 433 ? -2.802 40.125 -3.829 1.00 95.19 433 VAL A CA 1
ATOM 3421 C C . VAL A 1 433 ? -3.018 38.616 -3.756 1.00 95.19 433 VAL A C 1
ATOM 3423 O O . VAL A 1 433 ? -4.046 38.125 -4.214 1.00 95.19 433 VAL A O 1
ATOM 3426 N N . ILE A 1 434 ? -2.077 37.872 -3.186 1.00 96.25 434 ILE A N 1
ATOM 3427 C CA . ILE A 1 434 ? -2.281 36.457 -2.869 1.00 96.25 434 ILE A CA 1
ATOM 3428 C C . ILE A 1 434 ? -2.912 36.350 -1.492 1.00 96.25 434 ILE A C 1
ATOM 3430 O O . ILE A 1 434 ? -2.371 36.862 -0.513 1.00 96.25 434 ILE A O 1
ATOM 3434 N N . HIS A 1 435 ? -4.024 35.638 -1.411 1.00 95.81 435 HIS A N 1
ATOM 3435 C CA . HIS A 1 435 ? -4.537 35.124 -0.157 1.00 95.81 435 HIS A CA 1
ATOM 3436 C C . HIS A 1 435 ? -3.897 33.767 0.102 1.00 95.81 435 HIS A C 1
ATOM 3438 O O . HIS A 1 435 ? -4.124 32.841 -0.671 1.00 95.81 435 HIS A O 1
ATOM 3444 N N . HIS A 1 436 ? -3.111 33.650 1.171 1.00 93.25 436 HIS A N 1
ATOM 3445 C CA . HIS A 1 436 ? -2.523 32.380 1.599 1.00 93.25 436 HIS A CA 1
ATOM 3446 C C . HIS A 1 436 ? -3.197 31.901 2.882 1.00 93.25 436 HIS A C 1
ATOM 3448 O O . HIS A 1 436 ? -3.015 32.507 3.939 1.00 93.25 436 HIS A O 1
ATOM 3454 N N . TYR A 1 437 ? -3.979 30.828 2.790 1.00 91.44 437 TYR A N 1
ATOM 3455 C CA . TYR A 1 437 ? -4.772 30.286 3.891 1.00 91.44 437 TYR A CA 1
ATOM 3456 C C . TYR A 1 437 ? -4.037 29.154 4.599 1.00 91.44 437 TYR A C 1
ATOM 3458 O O . TYR A 1 437 ? -3.910 28.059 4.064 1.00 91.44 437 TYR A O 1
ATOM 3466 N N . ARG A 1 438 ? -3.581 29.375 5.835 1.00 86.00 438 ARG A N 1
ATOM 3467 C CA . ARG A 1 438 ? -2.720 28.396 6.518 1.00 86.00 438 ARG A CA 1
ATOM 3468 C C . ARG A 1 438 ? -2.849 28.401 8.038 1.00 86.00 438 ARG A C 1
ATOM 3470 O O . ARG A 1 438 ? -3.420 29.308 8.632 1.00 86.00 438 ARG A O 1
ATOM 3477 N N . LYS A 1 439 ? -2.254 27.388 8.670 1.00 84.44 439 LYS A N 1
ATOM 3478 C CA . LYS A 1 439 ? -1.914 27.397 10.103 1.00 84.44 439 LYS A CA 1
ATOM 3479 C C . LYS A 1 439 ? -0.699 28.283 10.371 1.00 84.44 439 LYS A C 1
ATOM 3481 O O . LYS A 1 439 ? 0.082 28.562 9.448 1.00 84.44 439 LYS A O 1
ATOM 3486 N N . CYS A 1 440 ? -0.518 28.667 11.631 1.00 79.00 440 CYS A N 1
ATOM 3487 C CA . CYS A 1 440 ? 0.586 29.518 12.043 1.00 79.00 440 CYS A CA 1
ATOM 3488 C C . CYS A 1 440 ? 1.946 28.961 11.569 1.00 79.00 440 CYS A C 1
ATOM 3490 O O . CYS A 1 440 ? 2.255 27.793 11.818 1.00 79.00 440 CYS A O 1
ATOM 3492 N N . PRO A 1 441 ? 2.765 29.759 10.859 1.00 70.06 441 PRO A N 1
ATOM 3493 C CA . PRO A 1 441 ? 4.088 29.325 10.427 1.00 70.06 441 PRO A CA 1
ATOM 3494 C C . PRO A 1 441 ? 5.039 29.150 11.619 1.00 70.06 441 PRO A C 1
ATOM 3496 O O . PRO A 1 441 ? 5.169 30.058 12.435 1.00 70.06 441 PRO A O 1
ATOM 3499 N N . HIS A 1 442 ? 5.802 28.054 11.656 1.00 63.34 442 HIS A N 1
ATOM 3500 C CA . HIS A 1 442 ? 6.826 27.809 12.689 1.00 63.34 442 HIS A CA 1
ATOM 3501 C C . HIS A 1 442 ? 7.923 28.888 12.760 1.00 63.34 442 HIS A C 1
ATOM 3503 O O . HIS A 1 442 ? 8.569 29.050 13.788 1.00 63.34 442 HIS A O 1
ATOM 3509 N N . VAL A 1 443 ? 8.133 29.636 11.672 1.00 62.88 443 VAL A N 1
ATOM 3510 C CA . VAL A 1 443 ? 9.120 30.728 11.589 1.00 62.88 443 VAL A CA 1
ATOM 3511 C C . VAL A 1 443 ? 8.649 32.030 12.236 1.00 62.88 443 VAL A C 1
ATOM 3513 O O . VAL A 1 443 ? 9.424 32.980 12.330 1.00 62.88 443 VAL A O 1
ATOM 3516 N N . TRP A 1 444 ? 7.384 32.123 12.649 1.00 69.50 444 TRP A N 1
ATOM 3517 C CA . TRP A 1 444 ? 6.899 33.282 13.385 1.00 69.50 444 TRP A CA 1
ATOM 3518 C C . TRP A 1 444 ? 7.175 33.095 14.881 1.00 69.50 444 TRP A C 1
ATOM 3520 O O . TRP A 1 444 ? 6.622 32.174 15.477 1.00 69.50 444 TRP A O 1
ATOM 3530 N N . PRO A 1 445 ? 7.979 33.979 15.513 1.00 65.88 445 PRO A N 1
ATOM 3531 C CA . PRO A 1 445 ? 8.288 33.886 16.943 1.00 65.88 445 PRO A CA 1
ATOM 3532 C C . PRO A 1 445 ? 7.031 33.922 17.820 1.00 65.88 445 PRO A C 1
ATOM 3534 O O . PRO A 1 445 ? 7.006 33.348 18.904 1.00 65.88 445 PRO A O 1
ATOM 3537 N N . THR A 1 446 ? 5.988 34.609 17.341 1.00 61.81 446 THR A N 1
ATOM 3538 C CA . THR A 1 446 ? 4.645 34.623 17.917 1.00 61.81 446 THR A CA 1
ATOM 3539 C C . THR A 1 446 ? 3.604 34.639 16.795 1.00 61.81 446 THR A C 1
ATOM 3541 O O . THR A 1 446 ? 3.764 35.321 15.782 1.00 61.81 446 THR A O 1
ATOM 3544 N N . CYS A 1 447 ? 2.489 33.928 16.977 1.00 71.00 447 CYS A N 1
ATOM 3545 C CA . CYS A 1 447 ? 1.362 33.913 16.033 1.00 71.00 447 CYS A CA 1
ATOM 3546 C C . CYS A 1 447 ? 0.455 35.155 16.158 1.00 71.00 447 CYS A C 1
ATOM 3548 O O . CYS A 1 447 ? -0.714 35.114 15.786 1.00 71.00 447 CYS A O 1
ATOM 3550 N N . THR A 1 448 ? 0.975 36.260 16.700 1.00 70.25 448 THR A N 1
ATOM 3551 C CA . THR A 1 448 ? 0.233 37.502 16.969 1.00 70.25 448 THR A CA 1
ATOM 3552 C C . THR A 1 448 ? 0.880 38.721 16.294 1.00 70.25 448 THR A C 1
ATOM 3554 O O . THR A 1 448 ? 1.185 39.706 16.973 1.00 70.25 448 THR A O 1
ATOM 3557 N N . PRO A 1 449 ? 1.153 38.697 14.975 1.00 78.19 449 PRO A N 1
ATOM 3558 C CA . PRO A 1 449 ? 1.563 39.904 14.272 1.00 78.19 449 PRO A CA 1
ATOM 3559 C C . PRO A 1 449 ? 0.397 40.902 14.203 1.00 78.19 449 PRO A C 1
ATOM 3561 O O . PRO A 1 449 ? -0.764 40.551 14.410 1.00 78.19 449 PRO A O 1
ATOM 3564 N N . THR A 1 450 ? 0.687 42.151 13.841 1.00 80.62 450 THR A N 1
ATOM 3565 C CA . THR A 1 450 ? -0.356 43.117 13.477 1.00 80.62 450 THR A CA 1
ATOM 3566 C C . THR A 1 450 ? -1.198 42.550 12.331 1.00 80.62 450 THR A C 1
ATOM 3568 O O . THR A 1 450 ? -0.647 42.164 11.295 1.00 80.62 450 THR A O 1
ATOM 3571 N N . THR A 1 451 ? -2.517 42.496 12.517 1.00 87.88 451 THR A N 1
ATOM 3572 C CA . THR A 1 451 ? -3.475 41.982 11.529 1.00 87.88 451 THR A CA 1
ATOM 3573 C C . THR A 1 451 ? -4.332 43.107 10.953 1.00 87.88 451 THR A C 1
ATOM 3575 O O . THR A 1 451 ? -4.534 44.147 11.578 1.00 87.88 451 THR A O 1
ATOM 3578 N N . ILE A 1 452 ? -4.825 42.892 9.739 1.00 92.56 452 ILE A N 1
ATOM 3579 C CA . ILE A 1 452 ? -5.847 43.689 9.063 1.00 92.56 452 ILE A CA 1
ATOM 3580 C C . ILE A 1 452 ? -7.006 42.765 8.687 1.00 92.56 452 ILE A C 1
ATOM 3582 O O . ILE A 1 452 ? -6.837 41.548 8.625 1.00 92.56 452 ILE A O 1
ATOM 3586 N N . THR A 1 453 ? -8.178 43.328 8.409 1.00 93.00 453 THR A N 1
ATOM 3587 C CA . THR A 1 453 ? -9.317 42.554 7.903 1.00 93.00 453 THR A CA 1
ATOM 3588 C C . THR A 1 453 ? -9.486 42.814 6.415 1.00 93.00 453 THR A C 1
ATOM 3590 O O . THR A 1 453 ? -9.707 43.949 5.998 1.00 93.00 453 THR A O 1
ATOM 3593 N N . ASP A 1 454 ? -9.431 41.752 5.623 1.00 92.56 454 ASP A N 1
ATOM 3594 C CA . ASP A 1 454 ? -9.593 41.778 4.180 1.00 92.56 454 ASP A CA 1
ATOM 3595 C C . ASP A 1 454 ? -10.838 40.987 3.767 1.00 92.56 454 ASP A C 1
ATOM 3597 O O . ASP A 1 454 ? -10.872 39.758 3.784 1.00 92.56 454 ASP A O 1
ATOM 3601 N N . ARG A 1 455 ? -11.902 41.706 3.397 1.00 93.38 455 ARG A N 1
ATOM 3602 C CA . ARG A 1 455 ? -13.186 41.102 3.000 1.00 93.38 455 ARG A CA 1
ATOM 3603 C C . ARG A 1 455 ? -13.316 40.905 1.494 1.00 93.38 455 ARG A C 1
ATOM 3605 O O . ARG A 1 455 ? -14.388 40.533 1.024 1.00 93.38 455 ARG A O 1
ATOM 3612 N N . SER A 1 456 ? -12.272 41.167 0.715 1.00 93.00 456 SER A N 1
ATOM 3613 C CA . SER A 1 456 ? -12.392 41.241 -0.745 1.00 93.00 456 SER A CA 1
ATOM 3614 C C . SER A 1 456 ? -12.805 39.919 -1.401 1.00 93.00 456 SER A C 1
ATOM 3616 O O . SER A 1 456 ? -13.430 39.942 -2.459 1.00 93.00 456 SER A O 1
ATOM 3618 N N . ILE A 1 457 ? -12.541 38.766 -0.780 1.00 93.75 457 ILE A N 1
ATOM 3619 C CA . ILE A 1 457 ? -12.979 37.463 -1.306 1.00 93.75 457 ILE A CA 1
ATOM 3620 C C . ILE A 1 457 ? -14.492 37.228 -1.151 1.00 93.75 457 ILE A C 1
ATOM 3622 O O . ILE A 1 457 ? -15.082 36.434 -1.878 1.00 93.75 457 ILE A O 1
ATOM 3626 N N . THR A 1 458 ? -15.167 37.979 -0.272 1.00 92.56 458 THR A N 1
ATOM 3627 C CA . THR A 1 458 ? -16.608 37.809 -0.011 1.00 92.56 458 THR A CA 1
ATOM 3628 C C . THR A 1 458 ? -17.505 38.196 -1.184 1.00 92.56 458 THR A C 1
ATOM 3630 O O . THR A 1 458 ? -18.639 37.728 -1.244 1.00 92.56 458 THR A O 1
ATOM 3633 N N . ARG A 1 459 ? -17.009 38.961 -2.165 1.00 94.06 459 ARG A N 1
ATOM 3634 C CA . ARG A 1 459 ? -17.766 39.262 -3.396 1.00 94.06 459 ARG A CA 1
ATOM 3635 C C . ARG A 1 459 ? -18.077 38.022 -4.240 1.00 94.06 459 ARG A C 1
ATOM 3637 O O . ARG A 1 459 ? -19.003 38.061 -5.033 1.00 94.06 459 ARG A O 1
ATOM 3644 N N . PHE A 1 460 ? -17.343 36.928 -4.033 1.00 93.50 460 PHE A N 1
ATOM 3645 C CA . PHE A 1 460 ? -17.577 35.640 -4.689 1.00 93.50 460 PHE A CA 1
ATOM 3646 C C . PHE A 1 460 ? -18.555 34.746 -3.921 1.00 93.50 460 PHE A C 1
ATOM 3648 O O . PHE A 1 460 ? -18.897 33.668 -4.392 1.00 93.50 460 PHE A O 1
ATOM 3655 N N . LYS A 1 461 ? -19.017 35.162 -2.734 1.00 90.62 461 LYS A N 1
ATOM 3656 C CA . LYS A 1 461 ? -19.838 34.337 -1.835 1.00 90.62 461 LYS A CA 1
ATOM 3657 C C . LYS A 1 461 ? -21.091 33.781 -2.514 1.00 90.62 461 LYS A C 1
ATOM 3659 O O . LYS A 1 461 ? -21.406 32.614 -2.308 1.00 90.62 461 LYS A O 1
ATOM 3664 N N . THR A 1 462 ? -21.796 34.594 -3.299 1.00 88.50 462 THR A N 1
ATOM 3665 C CA . THR A 1 462 ? -23.044 34.190 -3.970 1.00 88.50 462 THR A CA 1
ATOM 3666 C C . THR A 1 462 ? -22.830 33.094 -5.006 1.00 88.50 462 THR A C 1
ATOM 3668 O O . THR A 1 462 ? -23.700 32.244 -5.153 1.00 88.50 462 THR A O 1
ATOM 3671 N N . ASP A 1 463 ? -21.670 33.072 -5.665 1.00 90.69 463 ASP A N 1
ATOM 3672 C CA . ASP A 1 463 ? -21.364 32.096 -6.713 1.00 90.69 463 ASP A CA 1
ATOM 3673 C C . ASP A 1 463 ? -20.587 30.888 -6.184 1.00 90.69 463 ASP A C 1
ATOM 3675 O O . ASP A 1 463 ? -20.771 29.773 -6.667 1.00 90.69 463 ASP A O 1
ATOM 3679 N N . LEU A 1 464 ? -19.712 31.091 -5.195 1.00 91.25 464 LEU A N 1
ATOM 3680 C CA . LEU A 1 464 ? -18.824 30.053 -4.676 1.00 91.25 464 LEU A CA 1
ATOM 3681 C C . LEU A 1 464 ? -19.566 29.073 -3.762 1.00 91.25 464 LEU A C 1
ATOM 3683 O O . LEU A 1 464 ? -19.355 27.866 -3.860 1.00 91.25 464 LEU A O 1
ATOM 3687 N N . VAL A 1 465 ? -20.468 29.564 -2.904 1.00 88.44 465 VAL A N 1
ATOM 3688 C CA . VAL A 1 465 ? -21.197 28.716 -1.944 1.00 88.44 465 VAL A CA 1
ATOM 3689 C C . VAL A 1 465 ? -22.032 27.628 -2.635 1.00 88.44 465 VAL A C 1
ATOM 3691 O O . VAL A 1 465 ? -21.860 26.469 -2.263 1.00 88.44 465 VAL A O 1
ATOM 3694 N N . PRO A 1 466 ? -22.862 27.925 -3.656 1.00 83.81 466 PRO A N 1
ATOM 3695 C CA . PRO A 1 466 ? -23.667 26.900 -4.330 1.00 83.81 466 PRO A CA 1
ATOM 3696 C C . PRO A 1 466 ? -22.849 25.910 -5.172 1.00 83.81 466 PRO A C 1
ATOM 3698 O O . PRO A 1 466 ? -23.310 24.810 -5.459 1.00 83.81 466 PRO A O 1
ATOM 3701 N N . ARG A 1 467 ? -21.640 26.290 -5.606 1.00 84.00 467 ARG A N 1
ATOM 3702 C CA . ARG A 1 467 ? -20.750 25.414 -6.393 1.00 84.00 467 ARG A CA 1
ATOM 3703 C C . ARG A 1 467 ? -20.064 24.370 -5.536 1.00 84.00 467 ARG A C 1
ATOM 3705 O O . ARG A 1 467 ? -19.888 23.236 -5.962 1.00 84.00 467 ARG A O 1
ATOM 3712 N N . VAL A 1 468 ? -19.684 24.782 -4.335 1.00 79.44 468 VAL A N 1
ATOM 3713 C CA . VAL A 1 468 ? -19.075 23.910 -3.337 1.00 79.44 468 VAL A CA 1
ATOM 3714 C C . VAL A 1 468 ? -20.139 23.090 -2.603 1.00 79.44 468 VAL A C 1
ATOM 3716 O O . VAL A 1 468 ? -19.825 22.043 -2.065 1.00 79.44 468 VAL A O 1
ATOM 3719 N N . ARG A 1 469 ? -21.395 23.553 -2.592 1.00 65.00 469 ARG A N 1
ATOM 3720 C CA . ARG A 1 469 ? -22.549 22.861 -2.012 1.00 65.00 469 ARG A CA 1
ATOM 3721 C C . ARG A 1 469 ? -23.730 22.907 -2.974 1.00 65.00 469 ARG A C 1
ATOM 3723 O O . ARG A 1 469 ? -24.464 23.899 -2.942 1.00 65.00 469 ARG A O 1
ATOM 3730 N N . PRO A 1 470 ? -23.936 21.894 -3.829 1.00 40.03 470 PRO A N 1
ATOM 3731 C CA . PRO A 1 470 ? -25.065 21.909 -4.745 1.00 40.03 470 PRO A CA 1
ATOM 3732 C C . PRO A 1 470 ? -26.377 22.047 -3.962 1.00 40.03 470 PRO A C 1
ATOM 3734 O O . PRO A 1 470 ? -26.657 21.297 -3.028 1.00 40.03 470 PRO A O 1
ATOM 3737 N N . SER A 1 471 ? -27.164 23.058 -4.328 1.00 32.41 471 SER A N 1
ATOM 3738 C CA . SER A 1 471 ? -28.447 23.376 -3.711 1.00 32.41 471 SER A CA 1
ATOM 3739 C C . SER A 1 471 ? -29.443 22.227 -3.882 1.00 32.41 471 SER A C 1
ATOM 3741 O O . SER A 1 471 ? -29.860 21.921 -5.001 1.00 32.41 471 SER A O 1
ATOM 3743 N N . VAL A 1 472 ? -29.881 21.653 -2.760 1.00 28.33 472 VAL A N 1
ATOM 3744 C CA . VAL A 1 472 ? -31.215 21.047 -2.627 1.00 28.33 472 VAL A CA 1
ATOM 3745 C C . VAL A 1 472 ? -32.242 22.124 -3.031 1.00 28.33 472 VAL A C 1
ATOM 3747 O O . VAL A 1 472 ? -32.016 23.293 -2.702 1.00 28.33 472 VAL A O 1
ATOM 3750 N N . PRO A 1 473 ? -33.315 21.799 -3.780 1.00 26.33 473 PRO A N 1
ATOM 3751 C CA . PRO A 1 473 ? -34.247 22.798 -4.297 1.00 26.33 473 PRO A CA 1
ATOM 3752 C C . PRO A 1 473 ? -34.762 23.723 -3.193 1.00 26.33 473 PRO A C 1
ATOM 3754 O O . PRO A 1 473 ? -35.111 23.261 -2.107 1.00 26.33 473 PRO A O 1
ATOM 3757 N N . GLU A 1 474 ? -34.839 25.023 -3.488 1.00 28.69 474 GLU A N 1
ATOM 3758 C CA . GLU A 1 474 ? -35.516 26.011 -2.648 1.00 28.69 474 GLU A CA 1
ATOM 3759 C C . GLU A 1 474 ? -37.007 25.665 -2.543 1.00 28.69 474 GLU A C 1
ATOM 3761 O O . GLU A 1 474 ? -37.842 26.145 -3.310 1.00 28.69 474 GLU A O 1
ATOM 3766 N N . THR A 1 475 ? -37.369 24.844 -1.564 1.00 26.19 475 THR A N 1
ATOM 3767 C CA . THR A 1 475 ? -38.718 24.848 -1.010 1.00 26.19 475 THR A CA 1
ATOM 3768 C C . THR A 1 475 ? -38.686 25.502 0.356 1.00 26.19 475 THR A C 1
ATOM 3770 O O . THR A 1 475 ? -38.080 25.006 1.300 1.00 26.19 475 THR A O 1
ATOM 3773 N N . THR A 1 476 ? -39.413 26.615 0.417 1.00 26.06 476 THR A N 1
ATOM 3774 C CA . THR A 1 476 ? -39.843 27.365 1.598 1.00 26.06 476 THR A CA 1
ATOM 3775 C C . THR A 1 476 ? -38.751 28.092 2.379 1.00 26.06 476 THR A C 1
ATOM 3777 O O . THR A 1 476 ? -37.902 27.524 3.053 1.00 26.06 476 THR A O 1
ATOM 3780 N N . SER A 1 477 ? -38.846 29.418 2.307 1.00 31.95 477 SER A N 1
ATOM 3781 C CA . SER A 1 477 ? -38.188 30.387 3.169 1.00 31.95 477 SER A CA 1
ATOM 3782 C C . SER A 1 477 ? -38.357 30.032 4.651 1.00 31.95 477 SER A C 1
ATOM 3784 O O . SER A 1 477 ? -39.413 30.286 5.234 1.00 31.95 477 SER A O 1
ATOM 3786 N N . VAL A 1 478 ? -37.297 29.509 5.264 1.00 25.36 478 VAL A N 1
ATOM 3787 C CA . VAL A 1 478 ? -37.139 29.453 6.721 1.00 25.36 478 VAL A CA 1
ATOM 3788 C C . VAL A 1 478 ? -36.222 30.616 7.146 1.00 25.36 478 VAL A C 1
ATOM 3790 O O . VAL A 1 478 ? -35.265 30.930 6.431 1.00 25.36 478 VAL A O 1
ATOM 3793 N N . PRO A 1 479 ? -36.509 31.334 8.250 1.00 27.12 479 PRO A N 1
ATOM 3794 C CA . PRO A 1 479 ? -35.819 32.574 8.601 1.00 27.12 479 PRO A CA 1
ATOM 3795 C C . PRO A 1 479 ? -34.311 32.394 8.821 1.00 27.12 479 PRO A C 1
ATOM 3797 O O . PRO A 1 479 ? -33.850 31.447 9.452 1.00 27.12 479 PRO A O 1
ATOM 3800 N N . ARG A 1 480 ? -33.547 33.379 8.343 1.00 29.98 480 ARG A N 1
ATOM 3801 C CA . ARG A 1 480 ? -32.080 33.422 8.200 1.00 29.98 480 ARG A CA 1
ATOM 3802 C C . ARG A 1 480 ? -31.262 33.533 9.506 1.00 29.98 480 ARG A C 1
ATOM 3804 O O . ARG A 1 480 ? -30.228 34.185 9.490 1.00 29.98 480 ARG A O 1
ATOM 3811 N N . ASN A 1 481 ? -31.688 32.926 10.617 1.00 32.16 481 ASN A N 1
ATOM 3812 C CA . ASN A 1 481 ? -31.028 33.083 11.928 1.00 32.16 481 ASN A CA 1
ATOM 3813 C C . ASN A 1 481 ? -30.921 31.787 12.769 1.00 32.16 481 ASN A C 1
ATOM 3815 O O . ASN A 1 481 ? -31.109 31.812 13.983 1.00 32.16 481 ASN A O 1
ATOM 3819 N N . SER A 1 482 ? -30.591 30.636 12.179 1.00 33.31 482 SER A N 1
ATOM 3820 C CA . SER A 1 482 ? -30.206 29.446 12.965 1.00 33.31 482 SER A CA 1
ATOM 3821 C C . SER A 1 482 ? -28.934 28.803 12.405 1.00 33.31 482 SER A C 1
ATOM 3823 O O . SER A 1 482 ? -28.833 28.657 11.187 1.00 33.31 482 SER A O 1
ATOM 3825 N N . PRO A 1 483 ? -27.942 28.453 13.248 1.00 41.28 483 PRO A N 1
ATOM 3826 C CA . PRO A 1 483 ? -26.720 27.807 12.782 1.00 41.28 483 PRO A CA 1
ATOM 3827 C C . PRO A 1 483 ? -27.082 26.453 12.164 1.00 41.28 483 PRO A C 1
ATOM 3829 O O . PRO A 1 483 ? -27.667 25.607 12.837 1.00 41.28 483 PRO A O 1
ATOM 3832 N N . LEU A 1 484 ? -26.758 26.267 10.881 1.00 50.56 484 LEU A N 1
ATOM 3833 C CA . LEU A 1 484 ? -26.972 25.020 10.144 1.00 50.56 484 LEU A CA 1
ATOM 3834 C C . LEU A 1 484 ? -26.277 23.860 10.889 1.00 50.56 484 LEU A C 1
ATOM 3836 O O . LEU A 1 484 ? -25.063 23.890 11.106 1.00 50.56 484 LEU A O 1
ATOM 3840 N N . VAL A 1 485 ? -27.050 22.859 11.315 1.00 55.88 485 VAL A N 1
ATOM 3841 C CA . VAL A 1 485 ? -26.542 21.614 11.910 1.00 55.88 485 VAL A CA 1
ATOM 3842 C C . VAL A 1 485 ? -26.710 20.509 10.882 1.00 55.88 485 VAL A C 1
ATOM 3844 O O . VAL A 1 485 ? -27.825 20.266 10.430 1.00 55.88 485 VAL A O 1
ATOM 3847 N N . GLU A 1 486 ? -25.618 19.839 10.527 1.00 61.16 486 GLU A N 1
ATOM 3848 C CA . GLU A 1 486 ? -25.641 18.710 9.592 1.00 61.16 486 GLU A CA 1
ATOM 3849 C C . GLU A 1 486 ? -25.523 17.386 10.351 1.00 61.16 486 GLU A C 1
ATOM 3851 O O . GLU A 1 486 ? -24.669 17.223 11.226 1.00 61.16 486 GLU A O 1
ATOM 3856 N N . ILE A 1 487 ? -26.401 16.444 10.013 1.00 65.06 487 ILE A N 1
ATOM 3857 C CA . ILE A 1 487 ? -26.532 15.149 10.679 1.00 65.06 487 ILE A CA 1
ATOM 3858 C C . ILE A 1 487 ? -26.124 14.066 9.686 1.00 65.06 487 ILE A C 1
ATOM 3860 O O . ILE A 1 487 ? -26.727 13.948 8.621 1.00 65.06 487 ILE A O 1
ATOM 3864 N N . PHE A 1 488 ? -25.106 13.280 10.035 1.00 64.12 488 PHE A N 1
ATOM 3865 C CA . PHE A 1 488 ? -24.585 12.202 9.196 1.00 64.12 488 PHE A CA 1
ATOM 3866 C C . PHE A 1 488 ? -24.988 10.837 9.766 1.00 64.12 488 PHE A C 1
ATOM 3868 O O . PHE A 1 488 ? -24.346 10.349 10.701 1.00 64.12 488 PHE A O 1
ATOM 3875 N N . PRO A 1 489 ? -26.053 10.215 9.239 1.00 57.66 489 PRO A N 1
ATOM 3876 C CA . PRO A 1 489 ? -26.497 8.883 9.636 1.00 57.66 489 PRO A CA 1
ATOM 3877 C C . PRO A 1 489 ? -25.580 7.810 9.038 1.00 57.66 489 PRO A C 1
ATOM 3879 O O . PRO A 1 489 ? -25.307 7.821 7.840 1.00 57.66 489 PRO A O 1
ATOM 3882 N N . ASN A 1 490 ? -25.122 6.859 9.857 1.00 54.25 490 ASN A N 1
ATOM 3883 C CA . ASN A 1 490 ? -24.365 5.686 9.398 1.00 54.25 490 ASN A CA 1
ATOM 3884 C C . ASN A 1 490 ? -23.193 6.031 8.453 1.00 54.25 490 ASN A C 1
ATOM 3886 O O . ASN A 1 490 ? -22.954 5.388 7.432 1.00 54.25 490 ASN A O 1
ATOM 3890 N N . TRP A 1 491 ? -22.443 7.070 8.811 1.00 56.47 491 TRP A N 1
ATOM 3891 C CA . TRP A 1 491 ? -21.316 7.615 8.049 1.00 56.47 491 TRP A CA 1
ATOM 3892 C C . TRP A 1 491 ? -20.157 6.612 7.837 1.00 56.47 491 TRP A C 1
ATOM 3894 O O . TRP A 1 491 ? -19.207 6.888 7.108 1.00 56.47 491 TRP A O 1
ATOM 3904 N N . THR A 1 492 ? -20.245 5.408 8.415 1.00 49.59 492 THR A N 1
ATOM 3905 C CA . THR A 1 492 ? -19.281 4.314 8.231 1.00 49.59 492 THR A CA 1
ATOM 3906 C C . THR A 1 492 ? -19.198 3.814 6.776 1.00 49.59 492 THR A C 1
ATOM 3908 O O . THR A 1 492 ? -18.206 3.180 6.405 1.00 49.59 492 THR A O 1
ATOM 3911 N N . THR A 1 493 ? -20.162 4.147 5.905 1.00 36.91 493 THR A N 1
ATOM 3912 C CA . THR A 1 493 ? -20.199 3.701 4.496 1.00 36.91 493 THR A CA 1
ATOM 3913 C C . THR A 1 493 ? -19.785 4.751 3.453 1.00 36.91 493 THR A C 1
ATOM 3915 O O . THR A 1 493 ? -19.537 4.372 2.310 1.00 36.91 493 THR A O 1
ATOM 3918 N N . ALA A 1 494 ? -19.649 6.037 3.801 1.00 39.03 494 ALA A N 1
ATOM 3919 C CA . ALA A 1 494 ? -19.186 7.090 2.884 1.00 39.03 494 ALA A CA 1
ATOM 3920 C C . ALA A 1 494 ? -18.633 8.306 3.648 1.00 39.03 494 ALA A C 1
ATOM 3922 O O . ALA A 1 494 ? -19.255 8.754 4.608 1.00 39.03 494 ALA A O 1
ATOM 3923 N N . ASP A 1 495 ? -17.498 8.858 3.201 1.00 40.03 495 ASP A N 1
ATOM 3924 C CA . ASP A 1 495 ? -16.933 10.077 3.789 1.00 40.03 495 ASP A CA 1
ATOM 3925 C C . ASP A 1 495 ? -17.841 11.279 3.484 1.00 40.03 495 ASP A C 1
ATOM 3927 O O . ASP A 1 495 ? -18.113 11.558 2.310 1.00 40.03 495 ASP A O 1
ATOM 3931 N N . PRO A 1 496 ? -18.314 12.012 4.505 1.00 38.62 496 PRO A N 1
ATOM 3932 C CA . PRO A 1 496 ? -19.115 13.200 4.283 1.00 38.62 496 PRO A CA 1
ATOM 3933 C C . PRO A 1 496 ? -18.239 14.357 3.791 1.00 38.62 496 PRO A C 1
ATOM 3935 O O . PRO A 1 496 ? -17.533 15.018 4.558 1.00 38.62 496 PRO A O 1
ATOM 3938 N N . HIS A 1 497 ? -18.298 14.612 2.486 1.00 35.09 497 HIS A N 1
ATOM 3939 C CA . HIS A 1 497 ? -17.698 15.785 1.871 1.00 35.09 497 HIS A CA 1
ATOM 3940 C C . HIS A 1 497 ? -18.689 16.978 1.936 1.00 35.09 497 HIS A C 1
ATOM 3942 O O . HIS A 1 497 ? -19.739 16.877 1.322 1.00 35.09 497 HIS A O 1
ATOM 3948 N N . ASP A 1 498 ? -18.412 18.060 2.697 1.00 37.56 498 ASP A N 1
ATOM 3949 C CA . ASP A 1 498 ? -18.561 19.468 2.228 1.00 37.56 498 ASP A CA 1
ATOM 3950 C C . ASP A 1 498 ? -18.154 20.570 3.235 1.00 37.56 498 ASP A C 1
ATOM 3952 O O . ASP A 1 498 ? -18.059 20.349 4.435 1.00 37.56 498 ASP A O 1
ATOM 3956 N N . VAL A 1 499 ? -17.906 21.784 2.730 1.00 35.28 499 VAL A N 1
ATOM 3957 C CA . VAL A 1 499 ? -16.972 22.836 3.197 1.00 35.28 499 VAL A CA 1
ATOM 3958 C C . VAL A 1 499 ? -17.569 23.960 4.097 1.00 35.28 499 VAL A C 1
ATOM 3960 O O . VAL A 1 499 ? -17.327 25.130 3.840 1.00 35.28 499 VAL A O 1
ATOM 3963 N N . VAL A 1 500 ? -18.356 23.691 5.157 1.00 37.00 500 VAL A N 1
ATOM 3964 C CA . VAL A 1 500 ? -19.008 24.763 5.996 1.00 37.00 500 VAL A CA 1
ATOM 3965 C C . VAL A 1 500 ? -18.817 24.584 7.498 1.00 37.00 500 VAL A C 1
ATOM 3967 O O . VAL A 1 500 ? -18.661 23.428 7.901 1.00 37.00 500 VAL A O 1
ATOM 3970 N N . PRO A 1 501 ? -18.816 25.647 8.354 1.00 38.75 501 PRO A N 1
ATOM 3971 C CA . PRO A 1 501 ? -18.838 25.503 9.805 1.00 38.75 501 PRO A CA 1
ATOM 3972 C C . PRO A 1 501 ? -20.286 25.241 10.198 1.00 38.75 501 PRO A C 1
ATOM 3974 O O . PRO A 1 501 ? -20.916 25.983 10.943 1.00 38.75 501 PRO A O 1
ATOM 3977 N N . VAL A 1 502 ? -20.845 24.195 9.619 1.00 52.19 502 VAL A N 1
ATOM 3978 C CA . VAL A 1 502 ? -22.015 23.566 10.182 1.00 52.19 502 VAL A CA 1
ATOM 3979 C C . VAL A 1 502 ? -21.538 22.810 11.404 1.00 52.19 502 VAL A C 1
ATOM 3981 O O . VAL A 1 502 ? -20.510 22.139 11.356 1.00 52.19 502 VAL A O 1
ATOM 3984 N N . LYS A 1 503 ? -22.249 22.942 12.518 1.00 66.19 503 LYS A N 1
ATOM 3985 C CA . LYS A 1 503 ? -22.005 22.056 13.656 1.00 66.19 503 LYS A CA 1
ATOM 3986 C C . LYS A 1 503 ? -22.455 20.670 13.213 1.00 66.19 503 LYS A C 1
ATOM 3988 O O . LYS A 1 503 ? -23.608 20.516 12.817 1.00 66.19 503 LYS A O 1
ATOM 3993 N N . ARG A 1 504 ? -21.557 19.690 13.201 1.00 74.56 504 ARG A N 1
ATOM 3994 C CA . ARG A 1 504 ? -21.870 18.350 12.690 1.00 74.56 504 ARG A CA 1
ATOM 3995 C C . ARG A 1 504 ? -22.126 17.382 13.818 1.00 74.56 504 ARG A C 1
ATOM 3997 O O . ARG A 1 504 ? -21.471 17.446 14.859 1.00 74.56 504 ARG A O 1
ATOM 4004 N N . VAL A 1 505 ? -23.052 16.469 13.565 1.00 79.81 505 VAL A N 1
ATOM 4005 C CA . VAL A 1 505 ? -23.306 15.308 14.410 1.00 79.81 505 VAL A CA 1
ATOM 4006 C C . VAL A 1 505 ? -23.206 14.063 13.538 1.00 79.81 505 VAL A C 1
ATOM 4008 O O . VAL A 1 505 ? -24.004 13.857 12.626 1.00 79.81 505 VAL A O 1
ATOM 4011 N N . TYR A 1 506 ? -22.211 13.230 13.814 1.00 83.56 506 TYR A N 1
ATOM 4012 C CA . TYR A 1 506 ? -21.974 11.963 13.137 1.00 83.56 506 TYR A CA 1
ATOM 4013 C C . TYR A 1 506 ? -22.624 10.852 13.955 1.00 83.56 506 TYR A C 1
ATOM 4015 O O . TYR A 1 506 ? -22.043 10.382 14.932 1.00 83.56 506 TYR A O 1
ATOM 4023 N N . LEU A 1 507 ? -23.841 10.456 13.584 1.00 84.75 507 LEU A N 1
ATOM 4024 C CA . LEU A 1 507 ? -24.577 9.410 14.288 1.00 84.75 507 LEU A CA 1
ATOM 4025 C C . LEU A 1 507 ? -23.962 8.045 13.971 1.00 84.75 507 LEU A C 1
ATOM 4027 O O . LEU A 1 507 ? -23.922 7.630 12.809 1.00 84.75 507 LEU A O 1
ATOM 4031 N N . TYR A 1 508 ? -23.498 7.352 15.007 1.00 86.44 508 TYR A N 1
ATOM 4032 C CA . TYR A 1 508 ? -22.904 6.024 14.887 1.00 86.44 508 TYR A CA 1
ATOM 4033 C C . TYR A 1 508 ? -23.934 4.929 15.162 1.00 86.44 508 TYR A C 1
ATOM 4035 O O . TYR A 1 508 ? -24.165 4.071 14.311 1.00 86.44 508 TYR A O 1
ATOM 4043 N N . SER A 1 509 ? -24.598 4.974 16.320 1.00 89.38 509 SER A N 1
ATOM 4044 C CA . SER A 1 509 ? -25.633 4.004 16.669 1.00 89.38 509 SER A CA 1
ATOM 4045 C C . SER A 1 509 ? -26.762 4.619 17.489 1.00 89.38 509 SER A C 1
ATOM 4047 O O . SER A 1 509 ? -26.640 5.711 18.042 1.00 89.38 509 SER A O 1
ATOM 4049 N N . ALA A 1 510 ? -27.889 3.911 17.537 1.00 90.12 510 ALA A N 1
ATOM 4050 C CA . ALA A 1 510 ? -29.013 4.210 18.407 1.00 90.12 510 ALA A CA 1
ATOM 4051 C C . ALA A 1 510 ? -29.360 2.950 19.194 1.00 90.12 510 ALA A C 1
ATOM 4053 O O . ALA A 1 510 ? -29.568 1.896 18.601 1.00 90.12 510 ALA A O 1
ATOM 4054 N N . THR A 1 511 ? -29.430 3.055 20.517 1.00 88.25 511 THR A N 1
ATOM 4055 C CA . THR A 1 511 ? -29.647 1.926 21.422 1.00 88.25 511 THR A CA 1
ATOM 4056 C C . THR A 1 511 ? -30.784 2.229 22.393 1.00 88.25 511 THR A C 1
ATOM 4058 O O . THR A 1 511 ? -30.816 3.295 23.008 1.00 88.25 511 THR A O 1
ATOM 4061 N N . LEU A 1 512 ? -31.722 1.297 22.544 1.00 85.81 512 LEU A N 1
ATOM 4062 C CA . LEU A 1 512 ? -32.804 1.386 23.522 1.00 85.81 512 LEU A CA 1
ATOM 4063 C C . LEU A 1 512 ? -32.256 1.179 24.943 1.00 85.81 512 LEU A C 1
ATOM 4065 O O . LEU A 1 512 ? -31.519 0.228 25.196 1.00 85.81 512 LEU A O 1
ATOM 4069 N N . THR A 1 513 ? -32.615 2.049 25.886 1.00 79.25 513 THR A N 1
ATOM 4070 C CA . THR A 1 513 ? -32.233 1.885 27.294 1.00 79.25 513 THR A CA 1
ATOM 4071 C C . THR A 1 513 ? -33.080 0.811 27.960 1.00 79.25 513 THR A C 1
ATOM 4073 O O . THR A 1 513 ? -34.305 0.810 27.836 1.00 79.25 513 THR A O 1
ATOM 4076 N N . LEU A 1 514 ? -32.448 -0.063 28.741 1.00 74.88 514 LEU A N 1
ATOM 4077 C CA . LEU A 1 514 ? -33.172 -1.014 29.581 1.00 74.88 514 LEU A CA 1
ATOM 4078 C C . LEU A 1 514 ? -33.767 -0.291 30.798 1.00 74.88 514 LEU A C 1
ATOM 4080 O O . LEU A 1 514 ? -33.113 0.568 31.389 1.00 74.88 514 LEU A O 1
ATOM 4084 N N . HIS A 1 515 ? -34.980 -0.671 31.212 1.00 57.44 515 HIS A N 1
ATOM 4085 C CA . HIS A 1 515 ? -35.736 -0.021 32.299 1.00 57.44 515 HIS A CA 1
ATOM 4086 C C . HIS A 1 515 ? -34.990 0.101 33.639 1.00 57.44 515 HIS A C 1
ATOM 4088 O O . HIS A 1 515 ? -35.352 0.937 34.460 1.00 57.44 515 HIS A O 1
ATOM 4094 N N . GLN A 1 516 ? -33.975 -0.735 33.868 1.00 57.59 516 GLN A N 1
ATOM 4095 C CA . GLN A 1 516 ? -33.172 -0.762 35.094 1.00 57.59 516 GLN A CA 1
ATOM 4096 C C . GLN A 1 516 ? -31.963 0.189 35.052 1.00 57.59 516 GLN A C 1
ATOM 4098 O O . GLN A 1 516 ? -31.238 0.293 36.037 1.00 57.59 516 GLN A O 1
ATOM 4103 N N . THR A 1 517 ? -31.726 0.875 33.929 1.00 61.44 517 THR A N 1
ATOM 4104 C CA . THR A 1 517 ? -30.622 1.832 33.778 1.00 61.44 517 THR A CA 1
ATOM 4105 C C . THR A 1 517 ? -31.127 3.268 33.968 1.00 61.44 517 THR A C 1
ATOM 4107 O O . THR A 1 517 ? -32.026 3.683 33.239 1.00 61.44 517 THR A O 1
ATOM 4110 N N . PRO A 1 518 ? -30.580 4.052 34.918 1.00 59.97 518 PRO A N 1
ATOM 4111 C CA . PRO A 1 518 ? -31.006 5.432 35.130 1.00 59.97 518 PRO A CA 1
ATOM 4112 C C . PRO A 1 518 ? -30.764 6.340 33.905 1.00 59.97 518 PRO A C 1
ATOM 4114 O O . PRO A 1 518 ? -29.727 6.206 33.239 1.00 59.97 518 PRO A O 1
ATOM 4117 N N . PRO A 1 519 ? -31.652 7.322 33.638 1.00 56.50 519 PRO A N 1
ATOM 4118 C CA . PRO A 1 519 ? -32.926 7.571 34.324 1.00 56.50 519 PRO A CA 1
ATOM 4119 C C . PRO A 1 519 ? -34.021 6.557 33.934 1.00 56.50 519 PRO A C 1
ATOM 4121 O O . PRO A 1 519 ? -34.064 6.085 32.803 1.00 56.50 519 PRO A O 1
ATOM 4124 N N . ASN A 1 520 ? -34.919 6.246 34.875 1.00 54.72 520 ASN A N 1
ATOM 4125 C CA . ASN A 1 520 ? -36.001 5.276 34.675 1.00 54.72 520 ASN A CA 1
ATOM 4126 C C . ASN A 1 520 ? -36.989 5.756 33.591 1.00 54.72 520 ASN A C 1
ATOM 4128 O O . ASN A 1 520 ? -37.599 6.814 33.734 1.00 54.72 520 ASN A O 1
ATOM 4132 N N . GLY A 1 521 ? -37.180 4.954 32.539 1.00 61.16 521 GLY A N 1
ATOM 4133 C CA . GLY A 1 521 ? -38.090 5.241 31.423 1.00 61.16 521 GLY A CA 1
ATOM 4134 C C . GLY A 1 521 ? -37.665 4.543 30.126 1.00 61.16 521 GLY A C 1
ATOM 4135 O O . GLY A 1 521 ? -36.557 4.017 30.039 1.00 61.16 521 GLY A O 1
ATOM 4136 N N . SER A 1 522 ? -38.538 4.521 29.114 1.00 64.81 522 SER A N 1
ATOM 4137 C CA . SER A 1 522 ? -38.176 4.090 27.754 1.00 64.81 522 SER A CA 1
ATOM 4138 C C . SER A 1 522 ? -37.450 5.238 27.041 1.00 64.81 522 SER A C 1
ATOM 4140 O O . SER A 1 522 ? -38.075 6.210 26.608 1.00 64.81 522 SER A O 1
ATOM 4142 N N . HIS A 1 523 ? -36.124 5.162 26.936 1.00 81.62 523 HIS A N 1
ATOM 4143 C CA . HIS A 1 523 ? -35.317 6.149 26.221 1.00 81.62 523 HIS A CA 1
ATOM 4144 C C . HIS A 1 523 ? -34.535 5.501 25.080 1.00 81.62 523 HIS A C 1
ATOM 4146 O O . HIS A 1 523 ? -34.141 4.342 25.154 1.00 81.62 523 HIS A O 1
ATOM 4152 N N . ILE A 1 524 ? -34.261 6.272 24.031 1.00 86.88 524 ILE A N 1
ATOM 4153 C CA . ILE A 1 524 ? -33.308 5.882 22.986 1.00 86.88 524 ILE A CA 1
ATOM 4154 C C . ILE A 1 524 ? -32.056 6.733 23.162 1.00 86.88 524 ILE A C 1
ATOM 4156 O O . ILE A 1 524 ? -32.145 7.961 23.214 1.00 86.88 524 ILE A O 1
ATOM 4160 N N . ARG A 1 525 ? -30.895 6.085 23.271 1.00 89.12 525 ARG A N 1
ATOM 4161 C CA . ARG A 1 525 ? -29.586 6.735 23.345 1.00 89.12 525 ARG A CA 1
ATOM 4162 C C . ARG A 1 525 ? -28.883 6.655 21.999 1.00 89.12 525 ARG A C 1
ATOM 4164 O O . ARG A 1 525 ? -28.685 5.556 21.494 1.00 89.12 525 ARG A O 1
ATOM 4171 N N . LEU A 1 526 ? -28.502 7.795 21.433 1.00 90.25 526 LEU A N 1
ATOM 4172 C CA . LEU A 1 526 ? -27.717 7.860 20.204 1.00 90.25 526 LEU A CA 1
ATOM 4173 C C . LEU A 1 526 ? -26.264 8.175 20.540 1.00 90.25 526 LEU A C 1
ATOM 4175 O O . LEU A 1 526 ? -25.996 9.233 21.113 1.00 90.25 526 LEU A O 1
ATOM 4179 N N . THR A 1 527 ? -25.341 7.289 20.172 1.00 89.94 527 THR A N 1
ATOM 4180 C CA . THR A 1 527 ? -23.905 7.580 20.207 1.00 89.94 527 THR A CA 1
ATOM 4181 C C . THR A 1 527 ? -23.512 8.306 18.939 1.00 89.94 527 THR A C 1
ATOM 4183 O O . THR A 1 527 ? -23.884 7.930 17.821 1.00 89.94 527 THR A O 1
ATOM 4186 N N . ALA A 1 528 ? -22.768 9.386 19.118 1.00 88.88 528 ALA A N 1
ATOM 4187 C CA . ALA A 1 528 ? -22.348 10.221 18.018 1.00 88.88 528 ALA A CA 1
ATOM 4188 C C . ALA A 1 528 ? -20.991 10.852 18.293 1.00 88.88 528 ALA A C 1
ATOM 4190 O O . ALA A 1 528 ? -20.577 10.994 19.441 1.00 88.88 528 ALA A O 1
ATOM 4191 N N . PHE A 1 529 ? -20.338 11.290 17.227 1.00 85.81 529 PHE A N 1
ATOM 4192 C CA . PHE A 1 529 ? -19.306 12.311 17.328 1.00 85.81 529 PHE A CA 1
ATOM 4193 C C . PHE A 1 529 ? -19.915 13.668 17.014 1.00 85.81 529 PHE A C 1
ATOM 4195 O O . PHE A 1 529 ? -20.761 13.783 16.127 1.00 85.81 529 PHE A O 1
ATOM 4202 N N . GLN A 1 530 ? -19.485 14.700 17.724 1.00 81.31 530 GLN A N 1
ATOM 4203 C CA . GLN A 1 530 ? -20.021 16.043 17.571 1.00 81.31 530 GLN A CA 1
ATOM 4204 C C . GLN A 1 530 ? -18.898 17.078 17.444 1.00 81.31 530 GLN A C 1
ATOM 4206 O O . GLN A 1 530 ? -17.876 16.988 18.122 1.00 81.31 530 GLN A O 1
ATOM 4211 N N . GLU A 1 531 ? -19.106 18.085 16.592 1.00 72.75 531 GLU A N 1
ATOM 4212 C CA . GLU A 1 531 ? -18.234 19.262 16.461 1.00 72.75 531 GLU A CA 1
ATOM 4213 C C . GLU A 1 531 ? -18.801 20.446 17.266 1.00 72.75 531 GLU A C 1
ATOM 4215 O O . GLU A 1 531 ? -19.825 21.019 16.884 1.00 72.75 531 GLU A O 1
ATOM 4220 N N . LYS A 1 532 ? -18.127 20.845 18.362 1.00 68.38 532 LYS A N 1
ATOM 4221 C CA . LYS A 1 532 ? -18.582 21.858 19.358 1.00 68.38 532 LYS A CA 1
ATOM 4222 C C . LYS A 1 532 ? -20.012 21.633 19.880 1.00 68.38 532 LYS A C 1
ATOM 4224 O O . LYS A 1 532 ? -20.729 20.760 19.422 1.00 68.38 532 LYS A O 1
ATOM 4229 N N . ARG A 1 533 ? -20.495 22.414 20.853 1.00 65.88 533 ARG A N 1
ATOM 4230 C CA . ARG A 1 533 ? -21.893 22.306 21.315 1.00 65.88 533 ARG A CA 1
ATOM 4231 C C . ARG A 1 533 ? -22.904 22.730 20.239 1.00 65.88 533 ARG A C 1
ATOM 4233 O O . ARG A 1 533 ? -22.935 23.895 19.827 1.00 65.88 533 ARG A O 1
ATOM 4240 N N . VAL A 1 534 ? -23.763 21.804 19.819 1.00 70.81 534 VAL A N 1
ATOM 4241 C CA . VAL A 1 534 ? -24.932 22.059 18.969 1.00 70.81 534 VAL A CA 1
ATOM 4242 C C . VAL A 1 534 ? -26.088 22.585 19.834 1.00 70.81 534 VAL A C 1
ATOM 4244 O O . VAL A 1 534 ? -26.131 22.306 21.032 1.00 70.81 534 VAL A O 1
ATOM 4247 N N . GLY A 1 535 ? -26.983 23.403 19.264 1.00 69.25 535 GLY A N 1
ATOM 4248 C CA . GLY A 1 535 ? -28.212 23.829 19.948 1.00 69.25 535 GLY A CA 1
ATOM 4249 C C . GLY A 1 535 ? -29.116 22.642 20.307 1.00 69.25 535 GLY A C 1
ATOM 4250 O O . GLY A 1 535 ? -28.778 21.493 20.031 1.00 69.25 535 GLY A O 1
ATOM 4251 N N . GLN A 1 536 ? -30.264 22.907 20.934 1.00 81.31 536 GLN A N 1
ATOM 4252 C CA . GLN A 1 536 ? -31.227 21.849 21.249 1.00 81.31 536 GLN A CA 1
ATOM 4253 C C . GLN A 1 536 ? -31.673 21.150 19.958 1.00 81.31 536 GLN A C 1
ATOM 4255 O O . GLN A 1 536 ? -32.162 21.807 19.043 1.00 81.31 536 GLN A O 1
ATOM 4260 N N . LEU A 1 537 ? -31.468 19.834 19.886 1.00 87.44 537 LEU A N 1
ATOM 4261 C CA . LEU A 1 537 ? -31.910 19.010 18.764 1.00 87.44 537 LEU A CA 1
ATOM 4262 C C . LEU A 1 537 ? -33.239 18.336 19.110 1.00 87.44 537 LEU A C 1
ATOM 4264 O O . LEU A 1 537 ? -33.550 18.104 20.280 1.00 87.44 537 LEU A O 1
ATOM 4268 N N . THR A 1 538 ? -33.997 17.990 18.081 1.00 87.94 538 THR A N 1
ATOM 4269 C CA . THR A 1 538 ? -35.233 17.217 18.154 1.00 87.94 538 THR A CA 1
ATOM 4270 C C . THR A 1 538 ? -34.957 15.814 17.632 1.00 87.94 538 THR A C 1
ATOM 4272 O O . THR A 1 538 ? -34.435 15.640 16.535 1.00 87.94 538 THR A O 1
ATOM 4275 N N . CYS A 1 539 ? -35.293 14.798 18.412 1.00 89.31 539 CYS A N 1
ATOM 4276 C CA . CYS A 1 539 ? -35.329 13.416 17.972 1.00 89.31 539 CYS A CA 1
ATOM 4277 C C . CYS A 1 539 ? -36.565 13.170 17.115 1.00 89.31 539 CYS A C 1
ATOM 4279 O O . CYS A 1 539 ? -37.669 13.517 17.527 1.00 89.31 539 CYS A O 1
ATOM 4281 N N . CYS A 1 540 ? -36.377 12.503 15.984 1.00 87.94 540 CYS A N 1
ATOM 4282 C CA . CYS A 1 540 ? -37.439 12.048 15.099 1.00 87.94 540 CYS A CA 1
ATOM 4283 C C . CYS A 1 540 ? -37.453 10.525 15.091 1.00 87.94 540 CYS A C 1
ATOM 4285 O O . CYS A 1 540 ? -36.490 9.897 14.648 1.00 87.94 540 CYS A O 1
ATOM 4287 N N . LEU A 1 541 ? -38.531 9.937 15.603 1.00 85.12 541 LEU A N 1
ATOM 4288 C CA . LEU A 1 541 ? -38.705 8.497 15.736 1.00 85.12 541 LEU A CA 1
ATOM 4289 C C . LEU A 1 541 ? -39.787 8.001 14.777 1.00 85.12 541 LEU A C 1
ATOM 4291 O O . LEU A 1 541 ? -40.900 8.526 14.770 1.00 85.12 541 LEU A O 1
ATOM 4295 N N . ARG A 1 542 ? -39.472 6.951 14.016 1.00 81.38 542 ARG A N 1
ATOM 4296 C CA . ARG A 1 542 ? -40.413 6.259 13.129 1.00 81.38 542 ARG A CA 1
ATOM 4297 C C . ARG A 1 542 ? -40.624 4.821 13.587 1.00 81.38 542 ARG A C 1
ATOM 4299 O O . ARG A 1 542 ? -39.662 4.052 13.662 1.00 81.38 542 ARG A O 1
ATOM 4306 N N . GLY A 1 543 ? -41.878 4.480 13.885 1.00 68.19 543 GLY A N 1
ATOM 4307 C CA . GLY A 1 543 ? -42.333 3.108 14.119 1.00 68.19 543 GLY A CA 1
ATOM 4308 C C . GLY A 1 543 ? -42.763 2.424 12.818 1.00 68.19 543 GLY A C 1
ATOM 4309 O O . GLY A 1 543 ? -42.881 3.063 11.772 1.00 68.19 543 GLY A O 1
ATOM 4310 N N . HIS A 1 544 ? -43.004 1.113 12.865 1.00 57.94 544 HIS A N 1
ATOM 4311 C CA . HIS A 1 544 ? -43.454 0.351 11.700 1.00 57.94 544 HIS A CA 1
ATOM 4312 C C . HIS A 1 544 ? -44.902 0.733 11.324 1.00 57.94 544 HIS A C 1
ATOM 4314 O O . HIS A 1 544 ? -45.858 0.173 11.855 1.00 57.94 544 HIS A O 1
ATOM 4320 N N . GLY A 1 545 ? -45.064 1.685 10.397 1.00 54.59 545 GLY A N 1
ATOM 4321 C CA . GLY A 1 545 ? -46.360 2.075 9.821 1.00 54.59 545 GLY A CA 1
ATOM 4322 C C . GLY A 1 545 ? -47.141 3.171 10.562 1.00 54.59 545 GLY A C 1
ATOM 4323 O O . GLY A 1 545 ? -48.332 3.317 10.299 1.00 54.59 545 GLY A O 1
ATOM 4324 N N . SER A 1 546 ? -46.512 3.932 11.465 1.00 55.47 546 SER A N 1
ATOM 4325 C CA . SER A 1 546 ? -47.142 5.022 12.233 1.00 55.47 546 SER A CA 1
ATOM 4326 C C . SER A 1 546 ? -46.524 6.403 11.965 1.00 55.47 546 SER A C 1
ATOM 4328 O O . SER A 1 546 ? -45.423 6.516 11.420 1.00 55.47 546 SER A O 1
ATOM 4330 N N . ASP A 1 547 ? -47.251 7.456 12.361 1.00 60.97 547 ASP A N 1
ATOM 4331 C CA . ASP A 1 547 ? -46.816 8.855 12.293 1.00 60.97 547 ASP A CA 1
ATOM 4332 C C . ASP A 1 547 ? -45.492 9.088 13.045 1.00 60.97 547 ASP A C 1
ATOM 4334 O O . ASP A 1 547 ? -45.207 8.461 14.068 1.00 60.97 547 ASP A O 1
ATOM 4338 N N . THR A 1 548 ? -44.661 10.002 12.532 1.00 73.88 548 THR A N 1
ATOM 4339 C CA . THR A 1 548 ? -43.354 10.322 13.132 1.00 73.88 548 THR A CA 1
ATOM 4340 C C . THR A 1 548 ? -43.538 11.027 14.476 1.00 73.88 548 THR A C 1
ATOM 4342 O O . THR A 1 548 ? -44.266 12.013 14.570 1.00 73.88 548 THR A O 1
ATOM 4345 N N . VAL A 1 549 ? -42.845 10.552 15.511 1.00 80.31 549 VAL A N 1
ATOM 4346 C CA . VAL A 1 549 ? -42.938 11.093 16.873 1.00 80.31 549 VAL A CA 1
ATOM 4347 C C 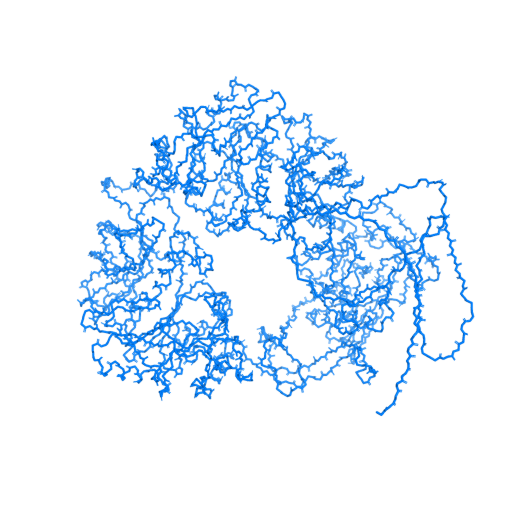. VAL A 1 549 ? -41.695 11.913 17.182 1.00 80.31 549 VAL A C 1
ATOM 4349 O O . VAL A 1 549 ? -40.569 11.444 17.002 1.00 80.31 549 VAL A O 1
ATOM 4352 N N . THR A 1 550 ? -41.903 13.136 17.665 1.00 85.44 550 THR A N 1
ATOM 4353 C CA . THR A 1 550 ? -40.832 14.069 18.027 1.00 85.44 550 THR A CA 1
ATOM 4354 C C . THR A 1 550 ? -40.610 14.128 19.530 1.00 85.44 550 THR A C 1
ATOM 4356 O O . THR A 1 550 ? -41.568 14.141 20.301 1.00 85.44 550 THR A O 1
ATOM 4359 N N . SER A 1 551 ? -39.356 14.242 19.957 1.00 86.69 551 SER A N 1
ATOM 4360 C CA . SER A 1 551 ? -38.987 14.429 21.366 1.00 86.69 551 SER A CA 1
ATOM 4361 C C . SER A 1 551 ? -37.699 15.244 21.480 1.00 86.69 551 SER A C 1
ATOM 4363 O O . SER A 1 551 ? -36.847 15.110 20.608 1.00 86.69 551 SER A O 1
ATOM 4365 N N . PRO A 1 552 ? -37.494 16.081 22.508 1.00 87.31 552 PRO A N 1
ATOM 4366 C CA . PRO A 1 552 ? -36.219 16.768 22.700 1.00 87.31 552 PRO A CA 1
ATOM 4367 C C . PRO A 1 552 ? -35.034 15.799 22.865 1.00 87.31 552 PRO A C 1
ATOM 4369 O O . PRO A 1 552 ? -35.120 14.818 23.605 1.00 87.31 552 PRO A O 1
ATOM 4372 N N . ALA A 1 553 ? -33.909 16.100 22.211 1.00 88.69 553 ALA A N 1
ATOM 4373 C CA . ALA A 1 553 ? -32.651 15.376 22.363 1.00 88.69 553 ALA A CA 1
ATOM 4374 C C . ALA A 1 553 ? -31.768 16.057 23.420 1.00 88.69 553 ALA A C 1
ATOM 4376 O O . ALA A 1 553 ? -31.332 17.199 23.247 1.00 88.69 553 ALA A O 1
ATOM 4377 N N . HIS A 1 554 ? -31.460 15.345 24.502 1.00 87.69 554 HIS A N 1
ATOM 4378 C CA . HIS A 1 554 ? -30.602 15.848 25.578 1.00 87.69 554 HIS A CA 1
ATOM 4379 C C . HIS A 1 554 ? -29.248 15.142 25.574 1.00 87.69 554 HIS A C 1
ATOM 4381 O O . HIS A 1 554 ? -29.202 13.918 25.508 1.00 87.69 554 HIS A O 1
ATOM 4387 N N . ILE A 1 555 ? -28.143 15.882 25.689 1.00 85.50 555 ILE A N 1
ATOM 4388 C CA . ILE A 1 555 ? -26.828 15.267 25.914 1.00 85.50 555 ILE A CA 1
ATOM 4389 C C . ILE A 1 555 ? -26.797 14.752 27.352 1.00 85.50 555 ILE A C 1
ATOM 4391 O O . ILE A 1 555 ? -26.904 15.536 28.294 1.00 85.50 555 ILE A O 1
ATOM 4395 N N . VAL A 1 556 ? -26.661 13.440 27.513 1.00 82.81 556 VAL A N 1
ATOM 4396 C CA . VAL A 1 556 ? -26.550 12.781 28.827 1.00 82.81 556 VAL A CA 1
ATOM 4397 C C . VAL A 1 556 ? -25.126 12.341 29.134 1.00 82.81 556 VAL A C 1
ATOM 4399 O O . VAL A 1 556 ? -24.801 12.062 30.285 1.00 82.81 556 VAL A O 1
ATOM 4402 N N . HIS A 1 557 ? -24.271 12.284 28.112 1.00 81.69 557 HIS A N 1
ATOM 4403 C CA . HIS A 1 557 ? -22.872 11.936 28.270 1.00 81.69 557 HIS A CA 1
ATOM 4404 C C . HIS A 1 557 ? -21.998 12.608 27.214 1.00 81.69 557 HIS A C 1
ATOM 4406 O O . HIS A 1 557 ? -22.430 12.785 26.075 1.00 81.69 557 HIS A O 1
ATOM 4412 N N . SER A 1 558 ? -20.772 12.958 27.595 1.00 84.38 558 SER A N 1
ATOM 4413 C CA . SER A 1 558 ? -19.781 13.575 26.719 1.00 84.38 558 SER A CA 1
ATOM 4414 C C . SER A 1 558 ? -18.383 13.266 27.242 1.00 84.38 558 SER A C 1
ATOM 4416 O O . SER A 1 558 ? -18.119 13.486 28.422 1.00 84.38 558 SER A O 1
ATOM 4418 N N . LEU A 1 559 ? -17.491 12.779 26.379 1.00 79.12 559 LEU A N 1
ATOM 4419 C CA . LEU A 1 559 ? -16.105 12.470 26.754 1.00 79.12 559 LEU A CA 1
ATOM 4420 C C . LEU A 1 559 ? -15.213 13.723 26.854 1.00 79.12 559 LEU A C 1
ATOM 4422 O O . LEU A 1 559 ? -14.113 13.657 27.394 1.00 79.12 559 LEU A O 1
ATOM 4426 N N . ALA A 1 560 ? -15.663 14.868 26.341 1.00 75.62 560 ALA A N 1
ATOM 4427 C CA . ALA A 1 560 ? -15.019 16.171 26.516 1.00 75.62 560 ALA A CA 1
ATOM 4428 C C . ALA A 1 560 ? -16.047 17.208 26.983 1.00 75.62 560 ALA A C 1
ATOM 4430 O O . ALA A 1 560 ? -17.245 17.044 26.745 1.00 75.62 560 ALA A O 1
ATOM 4431 N N . ASN A 1 561 ? -15.607 18.294 27.628 1.00 69.62 561 ASN A N 1
ATOM 4432 C CA . ASN A 1 561 ? -16.514 19.392 27.964 1.00 69.62 561 ASN A CA 1
ATOM 4433 C C . ASN A 1 561 ? -16.952 20.106 26.667 1.00 69.62 561 ASN A C 1
ATOM 4435 O O . ASN A 1 561 ? -16.103 20.741 26.035 1.00 69.62 561 ASN A O 1
ATOM 4439 N N . PRO A 1 562 ? -18.248 20.078 26.292 1.00 63.62 562 PRO A N 1
ATOM 4440 C CA . PRO A 1 562 ? -18.731 20.706 25.060 1.00 63.62 562 PRO A CA 1
ATOM 4441 C C . PRO A 1 562 ? -18.486 22.223 24.999 1.00 63.62 562 PRO A C 1
ATOM 4443 O O . PRO A 1 562 ? -18.485 22.796 23.907 1.00 63.62 562 PRO A O 1
ATOM 4446 N N . ASP A 1 563 ? -18.303 22.862 26.162 1.00 61.34 563 ASP A N 1
ATOM 4447 C CA . ASP A 1 563 ? -18.123 24.305 26.324 1.00 61.34 563 ASP A CA 1
ATOM 4448 C C . ASP A 1 563 ? -16.633 24.729 26.391 1.00 61.34 563 ASP A C 1
ATOM 4450 O O . ASP A 1 563 ? -16.346 25.923 26.326 1.00 61.34 563 ASP A O 1
ATOM 4454 N N . ASN A 1 564 ? -15.677 23.788 26.487 1.00 58.41 564 ASN A N 1
ATOM 4455 C CA . ASN A 1 564 ? -14.239 24.069 26.665 1.00 58.41 564 ASN A CA 1
ATOM 4456 C C . ASN A 1 564 ? -13.343 23.281 25.686 1.00 58.41 564 ASN A C 1
ATOM 4458 O O . ASN A 1 564 ? -12.368 22.646 26.085 1.00 58.41 564 ASN A O 1
ATOM 4462 N N . ILE A 1 565 ? -13.705 23.275 24.401 1.00 56.47 565 ILE A N 1
ATOM 4463 C CA . ILE A 1 565 ? -12.918 22.618 23.347 1.00 56.47 565 ILE A CA 1
ATOM 4464 C C . ILE A 1 565 ? -11.966 23.645 22.732 1.00 56.47 565 ILE A C 1
ATOM 4466 O O . ILE A 1 565 ? -12.408 24.613 22.104 1.00 56.47 565 ILE A O 1
ATOM 4470 N N . ASN A 1 566 ? -10.664 23.429 22.935 1.00 49.78 566 ASN A N 1
ATOM 4471 C CA . ASN A 1 566 ? -9.607 24.370 22.561 1.00 49.78 566 ASN A CA 1
ATOM 4472 C C . ASN A 1 566 ? -9.308 24.395 21.046 1.00 49.78 566 ASN A C 1
ATOM 4474 O O . ASN A 1 566 ? -8.935 25.453 20.538 1.00 49.78 566 ASN A O 1
ATOM 4478 N N . ASP A 1 567 ? -9.505 23.290 20.308 1.00 53.50 567 ASP A N 1
ATOM 4479 C CA . ASP A 1 567 ? -9.283 23.218 18.850 1.00 53.50 567 ASP A CA 1
ATOM 4480 C C . ASP A 1 567 ? -10.608 23.009 18.083 1.00 53.50 567 ASP A C 1
ATOM 4482 O O . ASP A 1 567 ? -11.454 22.193 18.432 1.00 53.50 567 ASP A O 1
ATOM 4486 N N . GLN A 1 568 ? -10.809 23.759 16.995 1.00 52.44 568 GLN A N 1
ATOM 4487 C CA . GLN A 1 568 ? -11.993 23.651 16.131 1.00 52.44 568 GLN A CA 1
ATOM 4488 C C . GLN A 1 568 ? -11.974 22.428 15.198 1.00 52.44 568 GLN A C 1
ATOM 4490 O O . GLN A 1 568 ? -12.916 22.254 14.426 1.00 52.44 568 GLN A O 1
ATOM 4495 N N . ARG A 1 569 ? -10.897 21.635 15.209 1.00 54.97 569 ARG A N 1
ATOM 4496 C CA . ARG A 1 569 ? -10.716 20.434 14.375 1.00 54.97 569 ARG A CA 1
ATOM 4497 C C . ARG A 1 569 ? -11.098 19.126 15.060 1.00 54.97 569 ARG A C 1
ATOM 4499 O O . ARG A 1 569 ? -11.229 18.118 14.368 1.00 54.97 569 ARG A O 1
ATOM 4506 N N . GLU A 1 570 ? -11.251 19.152 16.376 1.00 66.81 570 GLU A N 1
ATOM 4507 C CA . GLU A 1 570 ? -11.530 17.971 17.186 1.00 66.81 570 GLU A CA 1
ATOM 4508 C C . GLU A 1 570 ? -13.029 17.661 17.207 1.00 66.81 570 GLU A C 1
ATOM 4510 O O . GLU A 1 570 ? -13.881 18.557 17.233 1.00 66.81 570 GLU A O 1
ATOM 4515 N N . VAL A 1 571 ? -13.342 16.369 17.203 1.00 76.38 571 VAL A N 1
ATOM 4516 C CA . VAL A 1 571 ? -14.680 15.848 17.468 1.00 76.38 571 VAL A CA 1
ATOM 4517 C C . VAL A 1 571 ? -14.668 15.160 18.818 1.00 76.38 571 VAL A C 1
ATOM 4519 O O . VAL A 1 571 ? -13.706 14.498 19.192 1.00 76.38 571 VAL A O 1
ATOM 4522 N N . PHE A 1 572 ? -15.762 15.262 19.551 1.00 80.38 572 PHE A N 1
ATOM 4523 C CA . PHE A 1 572 ? -15.884 14.571 20.825 1.00 80.38 572 PHE A CA 1
ATOM 4524 C C . PHE A 1 572 ? -17.052 13.607 20.777 1.00 80.38 572 PHE A C 1
ATOM 4526 O O . PHE A 1 572 ? -18.065 13.854 20.114 1.00 80.38 572 PHE A O 1
ATOM 4533 N N . ALA A 1 573 ? -16.884 12.489 21.466 1.00 86.69 573 ALA A N 1
ATOM 4534 C CA . ALA A 1 573 ? -17.933 11.502 21.589 1.00 86.69 573 ALA A CA 1
ATOM 4535 C C . ALA A 1 573 ? -19.027 12.023 22.527 1.00 86.69 573 ALA A C 1
ATOM 4537 O O . ALA A 1 573 ? -18.747 12.472 23.644 1.00 86.69 573 ALA A O 1
ATOM 4538 N N . VAL A 1 574 ? -20.275 11.924 22.082 1.00 87.94 574 VAL A N 1
ATOM 4539 C CA . VAL A 1 574 ? -21.467 12.316 22.834 1.00 87.94 574 VAL A CA 1
ATOM 4540 C C . VAL A 1 574 ? -22.519 11.223 22.806 1.00 87.94 574 VAL A C 1
ATOM 4542 O O . VAL A 1 574 ? -22.614 10.437 21.862 1.00 87.94 574 VAL A O 1
ATOM 4545 N N . VAL A 1 575 ? -23.354 11.217 23.842 1.00 88.94 575 VAL A N 1
ATOM 4546 C CA . VAL A 1 575 ? -24.575 10.414 23.889 1.00 88.94 575 VAL A CA 1
ATOM 4547 C C . VAL A 1 575 ? -25.768 11.343 24.021 1.00 88.94 575 VAL A C 1
ATOM 4549 O O . VAL A 1 575 ? -25.944 12.004 25.050 1.00 88.94 575 VAL A O 1
ATOM 4552 N N . TYR A 1 576 ? -26.604 11.364 22.988 1.00 89.81 576 TYR A N 1
ATOM 4553 C CA . TYR A 1 576 ? -27.913 12.003 23.039 1.00 89.81 576 TYR A CA 1
ATOM 4554 C C . TYR A 1 576 ? -28.949 11.036 23.594 1.00 89.81 576 TYR A C 1
ATOM 4556 O O . TYR A 1 576 ? -28.903 9.848 23.303 1.00 89.81 576 TYR A O 1
ATOM 4564 N N . GLN A 1 577 ? -29.911 11.543 24.353 1.00 89.38 577 GLN A N 1
ATOM 4565 C CA . GLN A 1 577 ? -31.039 10.792 24.876 1.00 89.38 577 GLN A CA 1
ATOM 4566 C C . GLN A 1 577 ? -32.347 11.396 24.370 1.00 89.38 577 GLN A C 1
ATOM 4568 O O . GLN A 1 577 ? -32.614 12.579 24.581 1.00 89.38 577 GLN A O 1
ATOM 4573 N N . CYS A 1 578 ? -33.164 10.548 23.756 1.00 88.06 578 CYS A N 1
ATOM 4574 C CA . CYS A 1 578 ? -34.518 10.839 23.308 1.00 88.06 578 CYS A CA 1
ATOM 4575 C C . CYS A 1 578 ? -35.515 10.190 24.266 1.00 88.06 578 CYS A C 1
ATOM 4577 O O . CYS A 1 578 ? -35.406 8.996 24.557 1.00 88.06 578 CYS A O 1
ATOM 4579 N N . HIS A 1 579 ? -36.495 10.949 24.756 1.00 83.31 579 HIS A N 1
ATOM 4580 C CA . HIS A 1 579 ? -37.590 10.378 25.539 1.00 83.31 579 HIS A CA 1
ATOM 4581 C C . HIS A 1 579 ? -38.668 9.809 24.618 1.00 83.31 579 HIS A C 1
ATOM 4583 O O . HIS A 1 579 ? -39.061 10.481 23.664 1.00 83.31 579 HIS A O 1
ATOM 4589 N N . VAL A 1 580 ? -39.142 8.595 24.896 1.00 74.12 580 VAL A N 1
ATOM 4590 C CA . VAL A 1 580 ? -40.101 7.903 24.037 1.00 74.12 580 VAL A CA 1
ATOM 4591 C C . VAL A 1 580 ? -41.330 7.494 24.857 1.00 74.12 580 VAL A C 1
ATOM 4593 O O . VAL A 1 580 ? -41.170 6.808 25.864 1.00 74.12 580 VAL A O 1
ATOM 4596 N N . PRO A 1 581 ? -42.555 7.880 24.451 1.00 62.53 581 PRO A N 1
ATOM 4597 C CA . PRO A 1 581 ? -43.773 7.600 25.216 1.00 62.53 581 PRO A CA 1
ATOM 4598 C C . PRO A 1 581 ? -44.341 6.180 25.001 1.00 62.53 581 PRO A C 1
ATOM 4600 O O . PRO A 1 581 ? -45.443 5.895 25.461 1.00 62.53 581 PRO A O 1
ATOM 4603 N N . PHE A 1 582 ? -43.623 5.296 24.297 1.00 66.56 582 PHE A N 1
ATOM 4604 C CA . PHE A 1 582 ? -44.082 3.954 23.912 1.00 66.56 582 PHE A CA 1
ATOM 4605 C C . PHE A 1 582 ? -43.462 2.842 24.774 1.00 66.56 582 PHE A C 1
ATOM 4607 O O . PHE A 1 582 ? -42.412 3.022 25.404 1.00 66.56 582 PHE A O 1
ATOM 4614 N N . SER A 1 583 ? -44.101 1.668 24.784 1.00 62.59 583 SER A N 1
ATOM 4615 C CA . SER A 1 583 ? -43.546 0.464 25.411 1.00 62.59 583 SER A CA 1
ATOM 4616 C C . SER A 1 583 ? -42.316 -0.024 24.624 1.00 62.59 583 SER A C 1
ATOM 4618 O O . SER A 1 583 ? -42.316 0.082 23.397 1.00 62.59 583 SER A O 1
ATOM 4620 N N . PRO A 1 584 ? -41.276 -0.601 25.264 1.00 59.97 584 PRO A N 1
ATOM 4621 C CA . PRO A 1 584 ? -40.109 -1.163 24.568 1.00 59.97 584 PRO A CA 1
ATOM 4622 C C . PRO A 1 584 ? -40.451 -2.140 23.433 1.00 59.97 584 PRO A C 1
ATOM 4624 O O . PRO A 1 584 ? -39.742 -2.192 22.432 1.00 59.97 584 PRO A O 1
ATOM 4627 N N . LEU A 1 585 ? -41.552 -2.888 23.571 1.00 61.38 585 LEU A N 1
ATOM 4628 C CA . LEU A 1 585 ? -42.042 -3.840 22.565 1.00 61.38 585 LEU A CA 1
ATOM 4629 C C . LEU A 1 585 ? -42.473 -3.150 21.258 1.00 61.38 585 LEU A C 1
ATOM 4631 O O . LEU A 1 585 ? -42.216 -3.689 20.180 1.00 61.38 585 LEU A O 1
ATOM 4635 N N . ASP A 1 586 ? -43.031 -1.940 21.346 1.00 61.41 586 ASP A N 1
ATOM 4636 C CA . ASP A 1 586 ? -43.517 -1.149 20.203 1.00 61.41 586 ASP A CA 1
ATOM 4637 C C . ASP A 1 586 ? -42.372 -0.498 19.400 1.00 61.41 586 ASP A C 1
ATOM 4639 O O . ASP A 1 586 ? -42.590 0.055 18.323 1.00 61.41 586 ASP A O 1
ATOM 4643 N N . LEU A 1 587 ? -41.140 -0.554 19.921 1.00 65.94 587 LEU A N 1
ATOM 4644 C CA . LEU A 1 587 ? -39.942 0.050 19.324 1.00 65.94 587 LEU A CA 1
ATOM 4645 C C . LEU A 1 587 ? -39.082 -0.953 18.545 1.00 65.94 587 LEU A C 1
ATOM 4647 O O . LEU A 1 587 ? -38.045 -0.587 17.988 1.00 65.94 587 LEU A O 1
ATOM 4651 N N . THR A 1 588 ? -39.516 -2.211 18.466 1.00 64.38 588 THR A N 1
ATOM 4652 C CA . THR A 1 588 ? -38.830 -3.252 17.694 1.00 64.38 588 THR A CA 1
ATOM 4653 C C . THR A 1 588 ? -38.856 -2.898 16.203 1.00 64.38 588 THR A C 1
ATOM 4655 O O . THR A 1 588 ? -39.920 -2.812 15.595 1.00 64.38 588 THR A O 1
ATOM 4658 N N . GLY A 1 589 ? -37.682 -2.676 15.602 1.00 67.75 589 GLY A N 1
ATOM 4659 C CA . GLY A 1 589 ? -37.562 -2.241 14.202 1.00 67.75 589 GLY A CA 1
ATOM 4660 C C . GLY A 1 589 ? -37.754 -0.736 13.979 1.00 67.75 589 GLY A C 1
ATOM 4661 O O . GLY A 1 589 ? -37.784 -0.292 12.831 1.00 67.75 589 GLY A O 1
ATOM 4662 N N . ALA A 1 590 ? -37.859 0.058 15.051 1.00 80.62 590 ALA A N 1
ATOM 4663 C CA . ALA A 1 590 ? -37.923 1.509 14.952 1.00 80.62 590 ALA A CA 1
ATOM 4664 C C . ALA A 1 590 ? -36.614 2.101 14.408 1.00 80.62 590 ALA A C 1
ATOM 4666 O O . ALA A 1 590 ? -35.520 1.548 14.573 1.00 80.62 590 ALA A O 1
ATOM 4667 N N . ARG A 1 591 ? -36.729 3.269 13.776 1.00 86.12 591 ARG A N 1
ATOM 4668 C CA . ARG A 1 591 ? -35.584 4.046 13.292 1.00 86.12 591 ARG A CA 1
ATOM 4669 C C . ARG A 1 591 ? -35.637 5.448 13.868 1.00 86.12 591 ARG A C 1
ATOM 4671 O O . ARG A 1 591 ? -36.715 6.018 14.031 1.00 86.12 591 ARG A O 1
ATOM 4678 N N . VAL A 1 592 ? -34.474 6.008 14.167 1.00 87.88 592 VAL A N 1
ATOM 4679 C CA . VAL A 1 592 ? -34.360 7.315 14.813 1.00 87.88 592 VAL A CA 1
ATOM 4680 C C . VAL A 1 592 ? -33.320 8.179 14.117 1.00 87.88 592 VAL A C 1
ATOM 4682 O O . VAL A 1 592 ? -32.340 7.683 13.560 1.00 87.88 592 VAL A O 1
ATOM 4685 N N . THR A 1 593 ? -33.534 9.483 14.171 1.00 88.06 593 THR A N 1
ATOM 4686 C CA . THR A 1 593 ? -32.528 10.494 13.861 1.00 88.06 593 THR A CA 1
ATOM 4687 C C . THR A 1 593 ? -32.677 11.680 14.805 1.00 88.06 593 THR A C 1
ATOM 4689 O O . THR A 1 593 ? -33.633 11.745 15.582 1.00 88.06 593 THR A O 1
ATOM 4692 N N . VAL A 1 594 ? -31.740 12.617 14.748 1.00 86.69 594 VAL A N 1
ATOM 4693 C CA . VAL A 1 594 ? -31.855 13.921 15.409 1.00 86.69 594 VAL A CA 1
ATOM 4694 C C . VAL A 1 594 ? -31.807 15.010 14.347 1.00 86.69 594 VAL A C 1
ATOM 4696 O O . VAL A 1 594 ? -31.197 14.816 13.306 1.00 86.69 594 VAL A O 1
ATOM 4699 N N . THR A 1 595 ? -32.454 16.145 14.585 1.00 83.00 595 THR A N 1
ATOM 4700 C CA . THR A 1 595 ? -32.486 17.284 13.660 1.00 83.00 595 THR A CA 1
ATOM 4701 C C . THR A 1 595 ? -32.533 18.599 14.444 1.00 83.00 595 THR A C 1
ATOM 4703 O O . THR A 1 595 ? -33.120 18.636 15.526 1.00 83.00 595 THR A O 1
ATOM 4706 N N . PRO A 1 596 ? -31.907 19.686 13.964 1.00 75.00 596 PRO A N 1
ATOM 4707 C CA . PRO A 1 596 ? -32.128 21.021 14.525 1.00 75.00 596 PRO A CA 1
ATOM 4708 C C . PRO A 1 596 ? -33.516 21.592 14.180 1.00 75.00 596 PRO A C 1
ATOM 4710 O O . PRO A 1 596 ? -33.941 22.564 14.800 1.00 75.00 596 PRO A O 1
ATOM 4713 N N . ASP A 1 597 ? -34.194 21.031 13.175 1.00 71.50 597 ASP A N 1
ATOM 4714 C CA . ASP A 1 597 ? -35.483 21.500 12.665 1.00 71.50 597 ASP A CA 1
ATOM 4715 C C . ASP A 1 597 ? -36.642 20.916 13.502 1.00 71.50 597 ASP A C 1
ATOM 4717 O O . ASP A 1 597 ? -36.615 19.730 13.843 1.00 71.50 597 ASP A O 1
ATOM 4721 N N . PRO A 1 598 ? -37.675 21.705 13.852 1.00 65.56 598 PRO A N 1
ATOM 4722 C CA . PRO A 1 598 ? -38.915 21.176 14.421 1.00 65.56 598 PRO A CA 1
ATOM 4723 C C . PRO A 1 598 ? -39.615 20.126 13.539 1.00 65.56 598 PRO A C 1
ATOM 4725 O O . PRO A 1 598 ? -40.359 19.298 14.064 1.00 65.56 598 PRO A O 1
ATOM 4728 N N . ALA A 1 599 ? -39.407 20.159 12.219 1.00 75.12 599 ALA A N 1
ATOM 4729 C CA . ALA A 1 599 ? -39.943 19.199 11.264 1.00 75.12 599 ALA A CA 1
ATOM 4730 C C . ALA A 1 599 ? -38.975 18.028 11.019 1.00 75.12 599 ALA A C 1
ATOM 4732 O O . ALA A 1 599 ? -37.771 18.198 10.817 1.00 75.12 599 ALA A O 1
ATOM 4733 N N . CYS A 1 600 ? -39.516 16.809 10.998 1.00 80.25 600 CYS A N 1
ATOM 4734 C CA . CYS A 1 600 ? -38.717 15.604 10.801 1.00 80.25 600 CYS A CA 1
ATOM 4735 C C . CYS A 1 600 ? -38.364 15.349 9.327 1.00 80.25 600 CYS A C 1
ATOM 4737 O O . CYS A 1 600 ? -39.236 15.504 8.467 1.00 80.25 600 CYS A O 1
ATOM 4739 N N . PRO A 1 601 ? -37.137 14.873 9.021 1.00 75.12 601 PRO A N 1
ATOM 4740 C CA . PRO A 1 601 ? -36.746 14.507 7.661 1.00 75.12 601 PRO A CA 1
ATOM 4741 C C . PRO A 1 601 ? -37.692 13.466 7.065 1.00 75.12 601 PRO A C 1
ATOM 4743 O O . PRO A 1 601 ? -38.089 12.529 7.763 1.00 75.12 601 PRO A O 1
ATOM 4746 N N . VAL A 1 602 ? -38.046 13.616 5.785 1.00 72.00 602 VAL A N 1
ATOM 4747 C CA . VAL A 1 602 ? -38.973 12.702 5.094 1.00 72.00 602 VAL A CA 1
ATOM 4748 C C . VAL A 1 602 ? -38.252 11.449 4.585 1.00 72.00 602 VAL A C 1
ATOM 4750 O O . VAL A 1 602 ? -38.808 10.356 4.677 1.00 72.00 602 VAL A O 1
ATOM 4753 N N . GLU A 1 603 ? -37.014 11.586 4.112 1.00 69.00 603 GLU A N 1
ATOM 4754 C CA . GLU A 1 603 ? -36.235 10.496 3.516 1.00 69.00 603 GLU A CA 1
ATOM 4755 C C . GLU A 1 603 ? -35.672 9.516 4.570 1.00 69.00 603 GLU A C 1
ATOM 4757 O O . GLU A 1 603 ? -35.194 9.917 5.633 1.00 69.00 603 GLU A O 1
ATOM 4762 N N . ASP A 1 604 ? -35.705 8.211 4.271 1.00 69.19 604 ASP A N 1
ATOM 4763 C CA . ASP A 1 604 ? -35.293 7.141 5.201 1.00 69.19 604 ASP A CA 1
ATOM 4764 C C . ASP A 1 604 ? -33.773 7.016 5.393 1.00 69.19 604 ASP A C 1
ATOM 4766 O O . ASP A 1 604 ? -33.312 6.442 6.385 1.00 69.19 604 ASP A O 1
ATOM 4770 N N . ASN A 1 605 ? -32.984 7.556 4.463 1.00 65.88 605 ASN A N 1
ATOM 4771 C CA . ASN A 1 605 ? -31.523 7.647 4.556 1.00 65.88 605 ASN A CA 1
ATOM 4772 C C . ASN A 1 605 ? -31.066 8.454 5.787 1.00 65.88 605 ASN A C 1
ATOM 4774 O O . ASN A 1 605 ? -29.985 8.174 6.293 1.00 65.88 605 ASN A O 1
ATOM 4778 N N . TYR A 1 606 ? -31.891 9.372 6.312 1.00 72.19 606 TYR A N 1
ATOM 4779 C CA . TYR A 1 606 ? -31.596 10.161 7.515 1.00 72.19 606 TYR A CA 1
ATOM 4780 C C . TYR A 1 606 ? -31.718 9.394 8.834 1.00 72.19 606 TYR A C 1
ATOM 4782 O O . TYR A 1 606 ? -31.256 9.892 9.860 1.00 72.19 606 TYR A O 1
ATOM 4790 N N . TYR A 1 607 ? -32.312 8.198 8.830 1.00 81.19 607 TYR A N 1
ATOM 4791 C CA . TYR A 1 607 ? -32.646 7.454 10.043 1.00 81.19 607 TYR A CA 1
ATOM 4792 C C . TYR A 1 607 ? -31.773 6.210 10.217 1.00 81.19 607 TYR A C 1
ATOM 4794 O O . TYR A 1 607 ? -31.674 5.376 9.312 1.00 81.19 607 TYR A O 1
ATOM 4802 N N . ILE A 1 608 ? -31.230 6.017 11.420 1.00 84.25 608 ILE A N 1
ATOM 4803 C CA . ILE A 1 608 ? -30.490 4.807 11.803 1.00 84.25 608 ILE A CA 1
ATOM 4804 C C . ILE A 1 608 ? -31.390 3.826 12.573 1.00 84.25 608 ILE A C 1
ATOM 4806 O O . ILE A 1 608 ? -32.316 4.260 13.265 1.00 84.25 608 ILE A O 1
ATOM 4810 N N . PRO A 1 609 ? -31.168 2.505 12.447 1.00 85.81 609 PRO A N 1
ATOM 4811 C CA . PRO A 1 609 ? -31.952 1.512 13.175 1.00 85.81 609 PRO A CA 1
ATOM 4812 C C . PRO A 1 609 ? -31.685 1.585 14.683 1.00 85.81 609 PRO A C 1
ATOM 4814 O O . PRO A 1 609 ? -30.544 1.768 15.110 1.00 85.81 609 PRO A O 1
ATOM 4817 N N . VAL A 1 610 ? -32.738 1.407 15.484 1.00 87.00 610 VAL A N 1
ATOM 4818 C CA . VAL A 1 610 ? -32.635 1.306 16.944 1.00 87.00 610 VAL A CA 1
ATOM 4819 C C . VAL A 1 610 ? -32.286 -0.133 17.324 1.00 87.00 610 VAL A C 1
ATOM 4821 O O . VAL A 1 610 ? -33.035 -1.069 17.049 1.00 87.00 610 VAL A O 1
ATOM 4824 N N . TYR A 1 611 ? -31.141 -0.308 17.973 1.00 86.75 611 TYR A N 1
ATOM 4825 C CA . TYR A 1 611 ? -30.693 -1.573 18.537 1.00 86.75 611 TYR A CA 1
ATOM 4826 C C . TYR A 1 611 ? -31.307 -1.790 19.923 1.00 86.75 611 TYR A C 1
ATOM 4828 O O . TYR A 1 611 ? -31.313 -0.888 20.760 1.00 86.75 611 TYR A O 1
ATOM 4836 N N . THR A 1 612 ? -31.794 -3.001 20.184 1.00 85.25 612 THR A N 1
ATOM 4837 C CA . THR A 1 612 ? -32.252 -3.406 21.519 1.00 85.25 612 THR A CA 1
ATOM 4838 C C . THR A 1 612 ? -31.173 -4.277 22.157 1.00 85.25 612 THR A C 1
ATOM 4840 O O . THR A 1 612 ? -30.865 -5.327 21.591 1.00 85.25 612 THR A O 1
ATOM 4843 N N . PRO A 1 613 ? -30.583 -3.866 23.296 1.00 87.25 613 PRO A N 1
ATOM 4844 C CA . PRO A 1 613 ? -29.611 -4.685 24.011 1.00 87.25 613 PRO A CA 1
ATOM 4845 C C . PRO A 1 613 ? -30.187 -6.049 24.387 1.00 87.25 613 PRO A C 1
ATOM 4847 O O . PRO A 1 613 ? -31.320 -6.145 24.861 1.00 87.25 613 PRO A O 1
ATOM 4850 N N . GLU A 1 614 ? -29.387 -7.098 24.215 1.00 88.25 614 GLU A N 1
ATOM 4851 C CA . GLU A 1 614 ? -29.722 -8.423 24.729 1.00 88.25 614 GLU A CA 1
ATOM 4852 C C . GLU A 1 614 ? -29.630 -8.436 26.259 1.00 88.25 614 GLU A C 1
ATOM 4854 O O . GLU A 1 614 ? -28.751 -7.800 26.841 1.00 88.25 614 GLU A O 1
ATOM 4859 N N . VAL A 1 615 ? -30.547 -9.153 26.913 1.00 88.31 615 VAL A N 1
ATOM 4860 C CA . VAL A 1 615 ? -30.577 -9.295 28.375 1.00 88.31 615 VAL A CA 1
ATOM 4861 C C . VAL A 1 615 ? -30.117 -10.699 28.740 1.00 88.31 615 VAL A C 1
ATOM 4863 O O . VAL A 1 615 ? -30.824 -11.675 28.489 1.00 88.31 615 VAL A O 1
ATOM 4866 N N . VAL A 1 616 ? -28.940 -10.793 29.358 1.00 90.69 616 VAL A N 1
ATOM 4867 C CA . VAL A 1 616 ? -28.303 -12.049 29.765 1.00 90.69 616 VAL A CA 1
ATOM 4868 C C . VAL A 1 616 ? -28.047 -11.990 31.269 1.00 90.69 616 VAL A C 1
ATOM 4870 O O . VAL A 1 616 ? -27.037 -11.469 31.739 1.00 90.69 616 VAL A O 1
ATOM 4873 N N . LYS A 1 617 ? -28.994 -12.515 32.052 1.00 86.19 617 LYS A N 1
ATOM 4874 C CA . LYS A 1 617 ? -28.893 -12.561 33.519 1.00 86.19 617 LYS A CA 1
ATOM 4875 C C . LYS A 1 617 ? -27.713 -13.447 33.942 1.00 86.19 617 LYS A C 1
ATOM 4877 O O . LYS A 1 617 ? -27.592 -14.560 33.437 1.00 86.19 617 LYS A O 1
ATOM 4882 N N . GLY A 1 618 ? -26.855 -12.986 34.856 1.00 88.94 618 GLY A N 1
ATOM 4883 C CA . GLY A 1 618 ? -25.597 -13.671 35.181 1.00 88.94 618 GLY A CA 1
ATOM 4884 C C . GLY A 1 618 ? -24.549 -13.609 34.067 1.00 88.94 618 GLY A C 1
ATOM 4885 O O . GLY A 1 618 ? -23.554 -14.335 34.127 1.00 88.94 618 GLY A O 1
ATOM 4886 N N . GLY A 1 619 ? -24.792 -12.812 33.024 1.00 94.00 619 GLY A N 1
ATOM 4887 C CA . GLY A 1 619 ? -23.928 -12.705 31.861 1.00 94.00 619 GLY A CA 1
ATOM 4888 C C . GLY A 1 619 ? -22.656 -11.915 32.155 1.00 94.00 619 GLY A C 1
ATOM 4889 O O . GLY A 1 619 ? -22.703 -10.877 32.817 1.00 94.00 619 GLY A O 1
ATOM 4890 N N . LEU A 1 620 ? -21.539 -12.382 31.606 1.00 96.69 620 LEU A N 1
ATOM 4891 C CA . LEU A 1 620 ? -20.241 -11.722 31.603 1.00 96.69 620 LEU A CA 1
ATOM 4892 C C . LEU A 1 620 ? -19.846 -11.397 30.162 1.00 96.69 620 LEU A C 1
ATOM 4894 O O . LEU A 1 620 ? -19.705 -12.302 29.336 1.00 96.69 620 LEU A O 1
ATOM 4898 N N . ALA A 1 621 ? -19.629 -10.116 29.876 1.00 96.88 621 ALA A N 1
ATOM 4899 C CA . ALA A 1 621 ? -19.169 -9.662 28.571 1.00 96.88 621 ALA A CA 1
ATOM 4900 C C . ALA A 1 621 ? -17.819 -8.936 28.639 1.00 96.88 621 ALA A C 1
ATOM 4902 O O . ALA A 1 621 ? -17.457 -8.356 29.660 1.00 96.88 621 ALA A O 1
ATOM 4903 N N . ILE A 1 622 ? -17.089 -8.930 27.527 1.00 96.38 622 ILE A N 1
ATOM 4904 C CA . ILE A 1 622 ? -15.892 -8.114 27.317 1.00 96.38 622 ILE A CA 1
ATOM 4905 C C . ILE A 1 622 ? -16.214 -7.003 26.327 1.00 96.38 622 ILE A C 1
ATOM 4907 O O . ILE A 1 622 ? -16.767 -7.248 25.254 1.00 96.38 622 ILE A O 1
ATOM 4911 N N . CYS A 1 623 ? -15.804 -5.791 26.671 1.00 93.62 623 CYS A N 1
ATOM 4912 C CA . CYS A 1 623 ? -15.597 -4.712 25.730 1.00 93.62 623 CYS A CA 1
ATOM 4913 C C . CYS A 1 623 ? -14.112 -4.636 25.373 1.00 93.62 623 CYS A C 1
ATOM 4915 O O . CYS A 1 623 ? -13.294 -4.277 26.221 1.00 93.62 623 CYS A O 1
ATOM 4917 N N . GLY A 1 624 ? -13.780 -4.991 24.135 1.00 88.12 624 GLY A N 1
ATOM 4918 C CA . GLY A 1 624 ? -12.420 -4.894 23.628 1.00 88.12 624 GLY A CA 1
ATOM 4919 C C . GLY A 1 624 ? -12.139 -3.546 22.974 1.00 88.12 624 GLY A C 1
ATOM 4920 O O . GLY A 1 624 ? -13.041 -2.876 22.459 1.00 88.12 624 GLY A O 1
ATOM 4921 N N . LYS A 1 625 ? -10.858 -3.175 22.955 1.00 84.38 625 LYS A N 1
ATOM 4922 C CA . LYS A 1 625 ? -10.356 -2.042 22.172 1.00 84.38 625 LYS A CA 1
ATOM 4923 C C . LYS A 1 625 ? -10.549 -2.276 20.663 1.00 84.38 625 LYS A C 1
ATOM 4925 O O . LYS A 1 625 ? -10.888 -3.370 20.209 1.00 84.38 625 LYS A O 1
ATOM 4930 N N . VAL A 1 626 ? -10.337 -1.223 19.877 1.00 84.88 626 VAL A N 1
ATOM 4931 C CA . VAL A 1 626 ? -10.372 -1.265 18.409 1.00 84.88 626 VAL A CA 1
ATOM 4932 C C . VAL A 1 626 ? -9.422 -2.337 17.860 1.00 84.88 626 VAL A C 1
ATOM 4934 O O . VAL A 1 626 ? -8.245 -2.375 18.213 1.00 84.88 626 VAL A O 1
ATOM 4937 N N . ALA A 1 627 ? -9.926 -3.178 16.957 1.00 81.31 627 ALA A N 1
ATOM 4938 C CA . ALA A 1 627 ? -9.149 -4.176 16.235 1.00 81.31 627 ALA A CA 1
ATOM 4939 C C . ALA A 1 627 ? -8.522 -3.575 14.971 1.00 81.31 627 ALA A C 1
ATOM 4941 O O . ALA A 1 627 ? -9.240 -3.181 14.049 1.00 81.31 627 ALA A O 1
ATOM 4942 N N . PHE A 1 628 ? -7.187 -3.542 14.919 1.00 77.00 628 PHE A N 1
ATOM 4943 C CA . PHE A 1 628 ? -6.417 -2.956 13.820 1.00 77.00 628 PHE A CA 1
ATOM 4944 C C . PHE A 1 628 ? -5.320 -3.905 13.313 1.00 77.00 628 PHE A C 1
ATOM 4946 O O . PHE A 1 628 ? -4.452 -4.350 14.067 1.00 77.00 628 PHE A O 1
ATOM 4953 N N . GLY A 1 629 ? -5.361 -4.202 12.012 1.00 59.84 629 GLY A N 1
ATOM 4954 C CA . GLY A 1 629 ? -4.750 -5.397 11.430 1.00 59.84 629 GLY A CA 1
ATOM 4955 C C . GLY A 1 629 ? -3.227 -5.514 11.428 1.00 59.84 629 GLY A C 1
ATOM 4956 O O . GLY A 1 629 ? -2.730 -6.626 11.279 1.00 59.84 629 GLY A O 1
ATOM 4957 N N . SER A 1 630 ? -2.466 -4.429 11.595 1.00 56.94 630 SER A N 1
ATOM 4958 C CA . SER A 1 630 ? -0.994 -4.514 11.641 1.00 56.94 630 SER A CA 1
ATOM 4959 C C . SER A 1 630 ? -0.452 -5.037 12.976 1.00 56.94 630 SER A C 1
ATOM 4961 O O . SER A 1 630 ? 0.727 -5.377 13.057 1.00 56.94 630 SER A O 1
ATOM 4963 N N . LEU A 1 631 ? -1.294 -5.103 14.014 1.00 63.66 631 LEU A N 1
ATOM 4964 C CA . LEU A 1 631 ? -0.897 -5.449 15.382 1.00 63.66 631 LEU A CA 1
ATOM 4965 C C . LEU A 1 631 ? -1.439 -6.805 15.860 1.00 63.66 631 LEU A C 1
ATOM 4967 O O . LEU A 1 631 ? -1.112 -7.224 16.968 1.00 63.66 631 LEU A O 1
ATOM 4971 N N . LEU A 1 632 ? -2.262 -7.490 15.057 1.00 77.69 632 LEU A N 1
ATOM 4972 C CA . LEU A 1 632 ? -2.949 -8.719 15.462 1.00 77.69 632 LEU A CA 1
ATOM 4973 C C . LEU A 1 632 ? -2.325 -9.965 14.829 1.00 77.69 632 LEU A C 1
ATOM 4975 O O . LEU A 1 632 ? -2.210 -10.072 13.609 1.00 77.69 632 LEU A O 1
ATOM 4979 N N . ASP A 1 633 ? -1.988 -10.936 15.678 1.00 82.81 633 ASP A N 1
ATOM 4980 C CA . ASP A 1 633 ? -1.537 -12.268 15.279 1.00 82.81 633 ASP A CA 1
ATOM 4981 C C . ASP A 1 633 ? -2.692 -13.287 15.405 1.00 82.81 633 ASP A C 1
ATOM 4983 O O . ASP A 1 633 ? -3.289 -13.386 16.482 1.00 82.81 633 ASP A O 1
ATOM 4987 N N . PRO A 1 634 ? -3.032 -14.056 14.349 1.00 83.94 634 PRO A N 1
ATOM 4988 C CA . PRO A 1 634 ? -4.157 -14.991 14.388 1.00 83.94 634 PRO A CA 1
ATOM 4989 C C . PRO A 1 634 ? -4.050 -16.093 15.450 1.00 83.94 634 PRO A C 1
ATOM 4991 O O . PRO A 1 634 ? -5.077 -16.469 16.012 1.00 83.94 634 PRO A O 1
ATOM 4994 N N . LEU A 1 635 ? -2.848 -16.615 15.736 1.00 83.94 635 LEU A N 1
ATOM 4995 C CA . LEU A 1 635 ? -2.666 -17.657 16.752 1.00 83.94 635 LEU A CA 1
ATOM 4996 C C . LEU A 1 635 ? -2.921 -17.072 18.141 1.00 83.94 635 LEU A C 1
ATOM 4998 O O . LEU A 1 635 ? -3.774 -17.584 18.865 1.00 83.94 635 LEU A O 1
ATOM 5002 N N . LYS A 1 636 ? -2.240 -15.971 18.484 1.00 88.12 636 LYS A N 1
ATOM 5003 C CA . LYS A 1 636 ? -2.409 -15.298 19.785 1.00 88.12 636 LYS A CA 1
ATOM 5004 C C . LYS A 1 636 ? -3.855 -14.870 20.021 1.00 88.12 636 LYS A C 1
ATOM 5006 O O . LYS A 1 636 ? -4.354 -14.930 21.139 1.00 88.12 636 LYS A O 1
ATOM 5011 N N . LEU A 1 637 ? -4.551 -14.484 18.955 1.00 91.56 637 LEU A N 1
ATOM 5012 C CA . LEU A 1 637 ? -5.952 -14.102 19.021 1.00 91.56 637 LEU A CA 1
ATOM 5013 C C . LEU A 1 637 ? -6.869 -15.297 19.335 1.00 91.56 637 LEU A C 1
ATOM 5015 O O . LEU A 1 637 ? -7.763 -15.171 20.169 1.00 91.56 637 LEU A O 1
ATOM 5019 N N . VAL A 1 638 ? -6.644 -16.464 18.716 1.00 93.81 638 VAL A N 1
ATOM 5020 C CA . VAL A 1 638 ? -7.378 -17.699 19.059 1.00 93.81 638 VAL A CA 1
ATOM 5021 C C . VAL A 1 638 ? -7.057 -18.147 20.487 1.00 93.81 638 VAL A C 1
ATOM 5023 O O . VAL A 1 638 ? -7.972 -18.524 21.218 1.00 93.81 638 VAL A O 1
ATOM 5026 N N . GLU A 1 639 ? -5.789 -18.063 20.906 1.00 93.88 639 GLU A N 1
ATOM 5027 C CA . GLU A 1 639 ? -5.386 -18.316 22.296 1.00 93.88 639 GLU A CA 1
ATOM 5028 C C . GLU A 1 639 ? -6.174 -17.440 23.270 1.00 93.88 639 GLU A C 1
ATOM 5030 O O . GLU A 1 639 ? -6.765 -17.950 24.223 1.00 93.88 639 GLU A O 1
ATOM 5035 N N . TRP A 1 640 ? -6.240 -16.137 22.996 1.00 95.62 640 TRP A N 1
ATOM 5036 C CA . TRP A 1 640 ? -6.984 -15.190 23.812 1.00 95.62 640 TRP A CA 1
ATOM 5037 C C . TRP A 1 640 ? -8.479 -15.531 23.850 1.00 95.62 640 TRP A C 1
ATOM 5039 O O . TRP A 1 640 ? -9.035 -15.673 24.937 1.00 95.62 640 TRP A O 1
ATOM 5049 N N . PHE A 1 641 ? -9.132 -15.759 22.704 1.00 96.94 641 PHE A N 1
ATOM 5050 C CA . PHE A 1 641 ? -10.561 -16.096 22.653 1.00 96.94 641 PHE A CA 1
ATOM 5051 C C . PHE A 1 641 ? -10.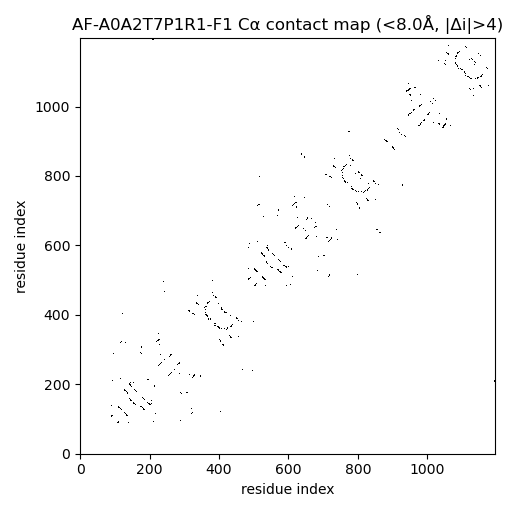913 -17.390 23.402 1.00 96.94 641 PHE A C 1
ATOM 5053 O O . PHE A 1 641 ? -11.904 -17.426 24.140 1.00 96.94 641 PHE A O 1
ATOM 5060 N N . GLU A 1 642 ? -10.129 -18.458 23.230 1.00 96.56 642 GLU A N 1
ATOM 5061 C CA . GLU A 1 642 ? -10.371 -19.710 23.954 1.00 96.56 642 GLU A CA 1
ATOM 5062 C C . GLU A 1 642 ? -10.086 -19.568 25.450 1.00 96.56 642 GLU A C 1
ATOM 5064 O O . GLU A 1 642 ? -10.808 -20.151 26.262 1.00 96.56 642 GLU A O 1
ATOM 5069 N N . MET A 1 643 ? -9.114 -18.738 25.834 1.00 96.62 643 MET A N 1
ATOM 5070 C CA . MET A 1 643 ? -8.891 -18.412 27.238 1.00 96.62 643 MET A CA 1
ATOM 5071 C C . MET A 1 643 ? -10.092 -17.668 27.841 1.00 96.62 643 MET A C 1
ATOM 5073 O O . MET A 1 643 ? -10.564 -18.043 28.915 1.00 96.62 643 MET A O 1
ATOM 5077 N N . GLN A 1 644 ? -10.670 -16.688 27.133 1.00 96.81 644 GLN A N 1
ATOM 5078 C CA . GLN A 1 644 ? -11.884 -16.001 27.598 1.00 96.81 644 GLN A CA 1
ATOM 5079 C C . GLN A 1 644 ? -13.074 -16.965 27.749 1.00 96.81 644 GLN A C 1
ATOM 5081 O O . GLN A 1 644 ? -13.841 -16.874 28.709 1.00 96.81 644 GLN A O 1
ATOM 5086 N N . ARG A 1 645 ? -13.211 -17.950 26.851 1.00 95.50 645 ARG A N 1
ATOM 5087 C CA . ARG A 1 645 ? -14.229 -19.006 26.982 1.00 95.50 645 ARG A CA 1
ATOM 5088 C C . ARG A 1 645 ? -14.024 -19.883 28.210 1.00 95.50 645 ARG A C 1
ATOM 5090 O O . ARG A 1 645 ? -15.005 -20.201 28.879 1.00 95.50 645 ARG A O 1
ATOM 5097 N N . LEU A 1 646 ? -12.784 -20.272 28.515 1.00 95.69 646 LEU A N 1
ATOM 5098 C CA . LEU A 1 646 ? -12.475 -21.042 29.728 1.00 95.69 646 LEU A CA 1
ATOM 5099 C C . LEU A 1 646 ? -12.810 -20.261 30.998 1.00 95.69 646 LEU A C 1
ATOM 5101 O O . LEU A 1 646 ? -13.305 -20.840 31.961 1.00 95.69 646 LEU A O 1
ATOM 5105 N N . LEU A 1 647 ? -12.633 -18.941 30.966 1.00 96.00 647 LEU A N 1
ATOM 5106 C CA . LEU A 1 647 ? -13.030 -18.046 32.051 1.00 96.00 647 LEU A CA 1
ATOM 5107 C C . LEU A 1 647 ? -14.545 -17.769 32.108 1.00 96.00 647 LEU A C 1
ATOM 5109 O O . LEU A 1 647 ? -14.999 -17.041 32.995 1.00 96.00 647 LEU A O 1
ATOM 5113 N N . VAL A 1 648 ? -15.332 -18.417 31.239 1.00 94.75 648 VAL A N 1
ATOM 5114 C CA . VAL A 1 648 ? -16.801 -18.355 31.168 1.00 94.75 648 VAL A CA 1
ATOM 5115 C C . VAL A 1 648 ? -17.309 -16.964 30.766 1.00 94.75 648 VAL A C 1
ATOM 5117 O O . VAL A 1 648 ? -18.292 -16.460 31.307 1.00 94.75 648 VAL A O 1
ATOM 5120 N N . VAL A 1 649 ? -16.634 -16.330 29.806 1.00 96.75 649 VAL A N 1
ATOM 5121 C CA . VAL A 1 649 ? -17.136 -15.125 29.131 1.00 96.75 649 VAL A CA 1
ATOM 5122 C C . VAL A 1 649 ? -18.194 -15.524 28.102 1.00 96.75 649 VAL A C 1
ATOM 5124 O O . VAL A 1 649 ? -17.956 -16.392 27.262 1.00 96.75 649 VAL A O 1
ATOM 5127 N N . ASP A 1 650 ? -19.360 -14.879 28.150 1.00 96.31 650 ASP A N 1
ATOM 5128 C CA . ASP A 1 650 ? -20.484 -15.182 27.256 1.00 96.31 650 ASP A CA 1
ATOM 5129 C C . ASP A 1 650 ? -20.416 -14.389 25.948 1.00 96.31 650 ASP A C 1
ATOM 5131 O O . ASP A 1 650 ? -20.872 -14.861 24.905 1.00 96.31 650 ASP A O 1
ATOM 5135 N N . LYS A 1 651 ? -19.861 -13.172 26.000 1.00 96.50 651 LYS A N 1
ATOM 5136 C CA . LYS A 1 651 ? -19.868 -12.241 24.871 1.00 96.50 651 LYS A CA 1
ATOM 5137 C C . LYS A 1 651 ? -18.637 -11.361 24.831 1.00 96.50 651 LYS A C 1
ATOM 5139 O O . LYS A 1 651 ? -18.146 -10.907 25.855 1.00 96.50 651 LYS A O 1
ATOM 5144 N N . ILE A 1 652 ? -18.171 -11.063 23.632 1.00 96.62 652 ILE A N 1
ATOM 5145 C CA . ILE A 1 652 ? -17.074 -10.142 23.371 1.00 96.62 652 ILE A CA 1
ATOM 5146 C C . ILE A 1 652 ? -17.560 -9.171 22.307 1.00 96.62 652 ILE A C 1
ATOM 5148 O O . ILE A 1 652 ? -18.076 -9.592 21.273 1.00 96.62 652 ILE A O 1
ATOM 5152 N N . GLN A 1 653 ? -17.414 -7.875 22.556 1.00 94.50 653 GLN A N 1
ATOM 5153 C CA . GLN A 1 653 ? -17.704 -6.838 21.580 1.00 94.50 653 GLN A CA 1
ATOM 5154 C C . GLN A 1 653 ? -16.431 -6.079 21.226 1.00 94.50 653 GLN A C 1
ATOM 5156 O O . GLN A 1 653 ? -15.752 -5.584 22.122 1.00 94.50 653 GLN A O 1
ATOM 5161 N N . ILE A 1 654 ? -16.149 -5.944 19.929 1.00 92.19 654 ILE A N 1
ATOM 5162 C CA . ILE A 1 654 ? -15.027 -5.147 19.415 1.00 92.19 654 ILE A CA 1
ATOM 5163 C C . ILE A 1 654 ? -15.461 -4.282 18.230 1.00 92.19 654 ILE A C 1
ATOM 5165 O O . ILE A 1 654 ? -16.454 -4.561 17.551 1.00 92.19 654 ILE A O 1
ATOM 5169 N N . LEU A 1 655 ? -14.698 -3.225 17.975 1.00 88.94 655 LEU A N 1
ATOM 5170 C CA . LEU A 1 655 ? -14.867 -2.347 16.821 1.00 88.94 655 LEU A CA 1
ATOM 5171 C C . LEU A 1 655 ? -13.743 -2.623 15.807 1.00 88.94 655 LEU A C 1
ATOM 5173 O O . LEU A 1 655 ? -12.577 -2.656 16.183 1.00 88.94 655 LEU A O 1
ATOM 5177 N N . ASP A 1 656 ? -14.088 -2.847 14.540 1.00 85.50 656 ASP A N 1
ATOM 5178 C CA . ASP A 1 656 ? -13.179 -3.235 13.452 1.00 85.50 656 ASP A CA 1
ATOM 5179 C C . ASP A 1 656 ? -12.710 -2.019 12.650 1.00 85.50 656 ASP A C 1
ATOM 5181 O O . ASP A 1 656 ? -13.520 -1.360 11.998 1.00 85.50 656 ASP A O 1
ATOM 5185 N N . PHE A 1 657 ? -11.402 -1.755 12.663 1.00 80.62 657 PHE A N 1
ATOM 5186 C CA . PHE A 1 657 ? -10.755 -0.685 11.899 1.00 80.62 657 PHE A CA 1
ATOM 5187 C C . PHE A 1 657 ? -9.936 -1.231 10.712 1.00 80.62 657 PHE A C 1
ATOM 5189 O O . PHE A 1 657 ? -8.895 -0.688 10.348 1.00 80.62 657 PHE A O 1
ATOM 5196 N N . GLY A 1 658 ? -10.400 -2.322 10.097 1.00 72.62 658 GLY A N 1
ATOM 5197 C CA . GLY A 1 658 ? -9.785 -2.940 8.925 1.00 72.62 658 GLY A CA 1
ATOM 5198 C C . GLY A 1 658 ? -8.702 -3.954 9.296 1.00 72.62 658 GLY A C 1
ATOM 5199 O O . GLY A 1 658 ? -7.700 -3.629 9.937 1.00 72.62 658 GLY A O 1
ATOM 5200 N N . ASN A 1 659 ? -8.895 -5.201 8.858 1.00 75.19 659 ASN A N 1
ATOM 5201 C CA . ASN A 1 659 ? -8.039 -6.334 9.205 1.00 75.19 659 ASN A CA 1
ATOM 5202 C C . ASN A 1 659 ? -7.694 -7.204 7.976 1.00 75.19 659 ASN A C 1
ATOM 5204 O O . ASN A 1 659 ? -8.505 -7.297 7.051 1.00 75.19 659 ASN A O 1
ATOM 5208 N N . PRO A 1 660 ? -6.504 -7.840 7.942 1.00 70.38 660 PRO A N 1
ATOM 5209 C CA . PRO A 1 660 ? -6.121 -8.779 6.887 1.00 70.38 660 PRO A CA 1
ATOM 5210 C C . PRO A 1 660 ? -6.959 -10.068 6.931 1.00 70.38 660 PRO A C 1
ATOM 5212 O O . PRO A 1 660 ? -7.529 -10.425 7.963 1.00 70.38 660 PRO A O 1
ATOM 5215 N N . GLU A 1 661 ? -7.004 -10.803 5.812 1.00 74.44 661 GLU A N 1
ATOM 5216 C CA . GLU A 1 661 ? -7.905 -11.956 5.628 1.00 74.44 661 GLU A CA 1
ATOM 5217 C C . GLU A 1 661 ? -7.752 -13.039 6.712 1.00 74.44 661 GLU A C 1
ATOM 5219 O O . GLU A 1 661 ? -8.741 -13.603 7.179 1.00 74.44 661 GLU A O 1
ATOM 5224 N N . ASN A 1 662 ? -6.523 -13.315 7.149 1.00 71.12 662 ASN A N 1
ATOM 5225 C CA . ASN A 1 662 ? -6.218 -14.290 8.197 1.00 71.12 662 ASN A CA 1
ATOM 5226 C C . ASN A 1 662 ? -6.862 -13.924 9.552 1.00 71.12 662 ASN A C 1
ATOM 5228 O O . ASN A 1 662 ? -7.452 -14.791 10.194 1.00 71.12 662 ASN A O 1
ATOM 5232 N N . VAL A 1 663 ? -6.825 -12.651 9.954 1.00 83.00 663 VAL A N 1
ATOM 5233 C CA . VAL A 1 663 ? -7.497 -12.144 11.165 1.00 83.00 663 VAL A CA 1
ATOM 5234 C C . VAL A 1 663 ? -9.017 -12.136 10.973 1.00 83.00 663 VAL A C 1
ATOM 5236 O O . VAL A 1 663 ? -9.761 -12.574 11.853 1.00 83.00 663 VAL A O 1
ATOM 5239 N N . SER A 1 664 ? -9.500 -11.741 9.789 1.00 83.69 664 SER A N 1
ATOM 5240 C CA . SER A 1 664 ? -10.932 -11.772 9.465 1.00 83.69 664 SER A CA 1
ATOM 5241 C C . SER A 1 664 ? -11.534 -13.181 9.549 1.00 83.69 664 SER A C 1
ATOM 5243 O O . SER A 1 664 ? -12.686 -13.323 9.961 1.00 83.69 664 SER A O 1
ATOM 5245 N N . ARG A 1 665 ? -10.780 -14.239 9.207 1.00 84.12 665 ARG A N 1
ATOM 5246 C CA . ARG A 1 665 ? -11.228 -15.639 9.364 1.00 84.12 665 ARG A CA 1
ATOM 5247 C C . ARG A 1 665 ? -11.459 -16.009 10.832 1.00 84.12 665 ARG A C 1
ATOM 5249 O O . ARG A 1 665 ? -12.485 -16.619 11.134 1.00 84.12 665 ARG A O 1
ATOM 5256 N N . VAL A 1 666 ? -10.559 -15.602 11.733 1.00 90.19 666 VAL A N 1
ATOM 5257 C CA . VAL A 1 666 ? -10.700 -15.821 13.185 1.00 90.19 666 VAL A CA 1
ATOM 5258 C C . VAL A 1 666 ? -11.946 -15.110 13.711 1.00 90.19 666 VAL A C 1
ATOM 5260 O O . VAL A 1 666 ? -12.799 -15.740 14.337 1.00 90.19 666 VAL A O 1
ATOM 5263 N N . PHE A 1 667 ? -12.114 -13.821 13.396 1.00 92.44 667 PHE A N 1
ATOM 5264 C CA . PHE A 1 667 ? -13.300 -13.070 13.815 1.00 92.44 667 PHE A CA 1
ATOM 5265 C C . PHE A 1 667 ? -14.593 -13.685 13.282 1.00 92.44 667 PHE A C 1
ATOM 5267 O O . PHE A 1 667 ? -15.526 -13.896 14.054 1.00 92.44 667 PHE A O 1
ATOM 5274 N N . LYS A 1 668 ? -14.633 -14.072 12.002 1.00 90.62 668 LYS A N 1
ATOM 5275 C CA . LYS A 1 668 ? -15.806 -14.721 11.406 1.00 90.62 668 LYS A CA 1
ATOM 5276 C C . LYS A 1 668 ? -16.171 -16.026 12.116 1.00 90.62 668 LYS A C 1
ATOM 5278 O O . LYS A 1 668 ? -17.354 -16.290 12.331 1.00 90.62 668 LYS A O 1
ATOM 5283 N N . TYR A 1 669 ? -15.184 -16.832 12.510 1.00 93.75 669 TYR A N 1
ATOM 5284 C CA . TYR A 1 669 ? -15.428 -18.041 13.297 1.00 93.75 669 TYR A CA 1
ATOM 5285 C C . TYR A 1 669 ? -16.101 -17.712 14.634 1.00 93.75 669 TYR A C 1
ATOM 5287 O O . TYR A 1 669 ? -17.168 -18.248 14.935 1.00 93.75 669 TYR A O 1
ATOM 5295 N N . TYR A 1 670 ? -15.544 -16.778 15.407 1.00 95.81 670 TYR A N 1
ATOM 5296 C CA . TYR A 1 670 ? -16.109 -16.423 16.710 1.00 95.81 670 TYR A CA 1
ATOM 5297 C C . TYR A 1 670 ? -17.447 -15.681 16.619 1.00 95.81 670 TYR A C 1
ATOM 5299 O O . TYR A 1 670 ? -18.294 -15.877 17.493 1.00 95.81 670 TYR A O 1
ATOM 5307 N N . GLN A 1 671 ? -17.698 -14.928 15.544 1.00 94.50 671 GLN A N 1
ATOM 5308 C CA . GLN A 1 671 ? -19.023 -14.380 15.241 1.00 94.50 671 GLN A CA 1
ATOM 5309 C C . GLN A 1 671 ? -20.052 -15.494 15.043 1.00 94.50 671 GLN A C 1
ATOM 5311 O O . GLN A 1 671 ? -21.114 -15.469 15.660 1.00 94.50 671 GLN A O 1
ATOM 5316 N N . ASN A 1 672 ? -19.720 -16.507 14.236 1.00 93.94 672 ASN A N 1
ATOM 5317 C CA . ASN A 1 672 ? -20.615 -17.634 13.964 1.00 93.94 672 ASN A CA 1
ATOM 5318 C C . ASN A 1 672 ? -20.916 -18.461 15.219 1.00 93.94 672 ASN A C 1
ATOM 5320 O O . ASN A 1 672 ? -21.986 -19.050 15.328 1.00 93.94 672 ASN A O 1
ATOM 5324 N N . THR A 1 673 ? -19.988 -18.502 16.177 1.00 94.75 673 THR A N 1
ATOM 5325 C CA . THR A 1 673 ? -20.218 -19.175 17.463 1.00 94.75 673 THR A CA 1
ATOM 5326 C C . THR A 1 673 ? -21.097 -18.375 18.428 1.00 94.75 673 THR A C 1
ATOM 5328 O O . THR A 1 673 ? -21.449 -18.885 19.486 1.00 94.75 673 THR A O 1
ATOM 5331 N N . GLY A 1 674 ? -21.411 -17.117 18.106 1.00 93.50 674 GLY A N 1
ATOM 5332 C CA . GLY A 1 674 ? -22.155 -16.198 18.965 1.00 93.50 674 GLY A CA 1
ATOM 5333 C C . GLY A 1 674 ? -21.309 -15.456 20.005 1.00 93.50 674 GLY A C 1
ATOM 5334 O O . GLY A 1 674 ? -21.798 -14.468 20.554 1.00 93.50 674 GLY A O 1
ATOM 5335 N N . LEU A 1 675 ? -20.050 -15.861 20.229 1.00 95.69 675 LEU A N 1
ATOM 5336 C CA . LEU A 1 675 ? -19.153 -15.230 21.204 1.00 95.69 675 LEU A CA 1
ATOM 5337 C C . LEU A 1 675 ? -18.801 -13.787 20.818 1.00 95.69 675 LEU A C 1
ATOM 5339 O O . LEU A 1 675 ? -18.784 -12.921 21.684 1.00 95.69 675 LEU A O 1
ATOM 5343 N N . LEU A 1 676 ? -18.522 -13.515 19.539 1.00 96.50 676 LEU A N 1
ATOM 5344 C CA . LEU A 1 676 ? -18.029 -12.210 19.087 1.00 96.50 676 LEU A CA 1
ATOM 5345 C C . LEU A 1 676 ? -19.114 -11.382 18.383 1.00 96.50 676 LEU A C 1
ATOM 5347 O O . LEU A 1 676 ? -19.701 -11.819 17.396 1.00 96.50 676 LEU A O 1
ATOM 5351 N N . SER A 1 677 ? -19.309 -10.146 18.835 1.00 93.88 677 SER A N 1
ATOM 5352 C CA . SER A 1 677 ? -19.977 -9.073 18.096 1.00 93.88 677 SER A CA 1
ATOM 5353 C C . SER A 1 677 ? -18.926 -8.080 17.606 1.00 93.88 677 SER A C 1
ATOM 5355 O O . SER A 1 677 ? -18.260 -7.429 18.406 1.00 93.88 677 SER A O 1
ATOM 5357 N N . ILE A 1 678 ? -18.780 -7.945 16.293 1.00 90.12 678 ILE A N 1
ATOM 5358 C CA . ILE A 1 678 ? -17.820 -7.027 15.671 1.00 90.12 678 ILE A CA 1
ATOM 5359 C C . ILE A 1 678 ? -18.569 -6.005 14.820 1.00 90.12 678 ILE A C 1
ATOM 5361 O O . ILE A 1 678 ? -19.483 -6.365 14.073 1.00 90.12 678 ILE A O 1
ATOM 5365 N N . PHE A 1 679 ? -18.207 -4.731 14.961 1.00 87.75 679 PHE A N 1
ATOM 5366 C CA . PHE A 1 679 ? -18.871 -3.619 14.280 1.00 87.75 679 PHE A CA 1
ATOM 5367 C C . PHE A 1 679 ? -17.859 -2.771 13.507 1.00 87.75 679 PHE A C 1
ATOM 5369 O O . PHE A 1 679 ? -16.792 -2.494 14.048 1.00 87.75 679 PHE A O 1
ATOM 5376 N N . PRO A 1 680 ? -18.168 -2.335 12.274 1.00 83.25 680 PRO A N 1
ATOM 5377 C CA . PRO A 1 680 ? -17.255 -1.512 11.494 1.00 83.25 680 PRO A CA 1
ATOM 5378 C C . PRO A 1 680 ? -17.039 -0.158 12.169 1.00 83.25 680 PRO A C 1
ATOM 5380 O O . PRO A 1 680 ? -17.995 0.519 12.547 1.00 83.25 680 PRO A O 1
ATOM 5383 N N . TYR A 1 681 ? -15.783 0.259 12.261 1.00 83.31 681 TYR A N 1
ATOM 5384 C CA . TYR A 1 681 ? -15.387 1.519 12.858 1.00 83.31 681 TYR A CA 1
ATOM 5385 C C . TYR A 1 681 ? -14.541 2.330 11.890 1.00 83.31 681 TYR A C 1
ATOM 5387 O O . TYR A 1 681 ? -13.648 1.833 11.210 1.00 83.31 681 TYR A O 1
ATOM 5395 N N . LYS A 1 682 ? -14.856 3.615 11.826 1.00 75.38 682 LYS A N 1
ATOM 5396 C CA . LYS A 1 682 ? -14.076 4.637 11.139 1.00 75.38 682 LYS A CA 1
ATOM 5397 C C . LYS A 1 682 ? -13.895 5.785 12.124 1.00 75.38 682 LYS A C 1
ATOM 5399 O O . LYS A 1 682 ? -14.593 5.828 13.136 1.00 75.38 682 LYS A O 1
ATOM 5404 N N . LEU A 1 683 ? -13.011 6.733 11.821 1.00 76.62 683 LEU A N 1
ATOM 5405 C CA . LEU A 1 683 ? -12.786 7.916 12.658 1.00 76.62 683 LEU A CA 1
ATOM 5406 C C . LEU A 1 683 ? -13.294 9.186 11.950 1.00 76.62 683 LEU A C 1
ATOM 5408 O O . LEU A 1 683 ? -12.789 9.503 10.869 1.00 76.62 683 LEU A O 1
ATOM 5412 N N . PRO A 1 684 ? -14.296 9.909 12.503 1.00 70.25 684 PRO A N 1
ATOM 5413 C CA . PRO A 1 684 ? -14.841 11.113 11.880 1.00 70.25 684 PRO A CA 1
ATOM 5414 C C . PRO A 1 684 ? -14.069 12.344 12.355 1.00 70.25 684 PRO A C 1
ATOM 5416 O O . PRO A 1 684 ? -13.441 12.309 13.409 1.00 70.25 684 PRO A O 1
ATOM 5419 N N . GLY A 1 685 ? -14.108 13.455 11.627 1.00 62.62 685 GLY A N 1
ATOM 5420 C CA . GLY A 1 685 ? -13.372 14.668 12.007 1.00 62.62 685 GLY A CA 1
ATOM 5421 C C . GLY A 1 685 ? -11.952 14.726 11.433 1.00 62.62 685 GLY A C 1
ATOM 5422 O O . GLY A 1 685 ? -11.526 13.832 10.701 1.00 62.62 685 GLY A O 1
ATOM 5423 N N . ARG A 1 686 ? -11.227 15.819 11.707 1.00 58.69 686 ARG A N 1
ATOM 5424 C CA . ARG A 1 686 ? -9.990 16.170 10.986 1.00 58.69 686 ARG A CA 1
ATOM 5425 C C . ARG A 1 686 ? -8.720 15.774 11.767 1.00 58.69 686 ARG A C 1
ATOM 5427 O O . ARG A 1 686 ? -8.672 16.016 12.968 1.00 58.69 686 ARG A O 1
ATOM 5434 N N . PRO A 1 687 ? -7.658 15.280 11.099 1.00 55.66 687 PRO A N 1
ATOM 5435 C CA . PRO A 1 687 ? -7.606 14.947 9.677 1.00 55.66 687 PRO A CA 1
ATOM 5436 C C . PRO A 1 687 ? -8.456 13.709 9.356 1.00 55.66 687 PRO A C 1
ATOM 5438 O O . PRO A 1 687 ? -8.526 12.755 10.133 1.00 55.66 687 PRO A O 1
ATOM 5441 N N . TRP A 1 688 ? -9.124 13.760 8.204 1.00 55.66 688 TRP A N 1
ATOM 5442 C CA . TRP A 1 688 ? -9.933 12.655 7.700 1.00 55.66 688 TRP A CA 1
ATOM 5443 C C . TRP A 1 688 ? -9.040 11.473 7.335 1.00 55.66 688 TRP A C 1
ATOM 5445 O O . TRP A 1 688 ? -8.000 11.665 6.709 1.00 55.66 688 TRP A O 1
ATOM 5455 N N . GLY A 1 689 ? -9.454 10.258 7.693 1.00 54.81 689 GLY A N 1
ATOM 5456 C CA . GLY A 1 689 ? -8.651 9.058 7.446 1.00 54.81 689 GLY A CA 1
ATOM 5457 C C . GLY A 1 689 ? -7.476 8.883 8.411 1.00 54.81 689 GLY A C 1
ATOM 5458 O O . GLY A 1 689 ? -6.570 8.107 8.115 1.00 54.81 689 GLY A O 1
ATOM 5459 N N . ARG A 1 690 ? -7.478 9.578 9.561 1.00 68.62 690 ARG A N 1
ATOM 5460 C CA . ARG A 1 690 ? -6.556 9.255 10.660 1.00 68.62 690 ARG A CA 1
ATOM 5461 C C . ARG A 1 690 ? -6.760 7.804 11.107 1.00 68.62 690 ARG A C 1
ATOM 5463 O O . ARG A 1 690 ? -7.887 7.312 11.089 1.00 68.62 690 ARG A O 1
ATOM 5470 N N . GLY A 1 691 ? -5.671 7.141 11.482 1.00 69.81 691 GLY A N 1
ATOM 5471 C CA . GLY A 1 691 ? -5.671 5.767 11.985 1.00 69.81 691 GLY A CA 1
ATOM 5472 C C . GLY A 1 691 ? -5.053 5.668 13.374 1.00 69.81 691 GLY A C 1
ATOM 5473 O O . GLY A 1 691 ? -4.833 6.684 14.021 1.00 69.81 691 GLY A O 1
ATOM 5474 N N . PHE A 1 692 ? -4.759 4.444 13.810 1.00 69.06 692 PHE A N 1
ATOM 5475 C CA . PHE A 1 692 ? -4.063 4.154 15.065 1.00 69.06 692 PHE A CA 1
ATOM 5476 C C . PHE A 1 692 ? -2.571 3.877 14.785 1.00 69.06 692 PHE A C 1
ATOM 5478 O O . PHE A 1 692 ? -2.107 2.745 14.911 1.00 69.06 692 PHE A O 1
ATOM 5485 N N . THR A 1 693 ? -1.827 4.896 14.336 1.00 62.50 693 THR A N 1
ATOM 5486 C CA . THR A 1 693 ? -0.373 4.835 14.053 1.00 62.50 693 THR A CA 1
ATOM 5487 C C . THR A 1 693 ? 0.443 5.607 15.095 1.00 62.50 693 THR A C 1
ATOM 5489 O O . THR A 1 693 ? -0.093 6.479 15.782 1.00 62.50 693 THR A O 1
ATOM 5492 N N . ASP A 1 694 ? 1.751 5.345 15.201 1.00 56.16 694 ASP A N 1
ATOM 5493 C CA . ASP A 1 694 ? 2.633 6.083 16.125 1.00 56.16 694 ASP A CA 1
ATOM 5494 C C . ASP A 1 694 ? 2.646 7.598 15.855 1.00 56.16 694 ASP A C 1
ATOM 5496 O O . ASP A 1 694 ? 2.672 8.395 16.788 1.00 56.16 694 ASP A O 1
ATOM 5500 N N . GLU A 1 695 ? 2.507 8.005 14.594 1.00 53.75 695 GLU A N 1
ATOM 5501 C CA . GLU A 1 695 ? 2.398 9.412 14.181 1.00 53.75 695 GLU A CA 1
ATOM 5502 C C . GLU A 1 695 ? 1.101 10.068 14.678 1.00 53.75 695 GLU A C 1
ATOM 5504 O O . GLU A 1 695 ? 1.069 11.258 14.972 1.00 53.75 695 GLU A O 1
ATOM 5509 N N . THR A 1 696 ? 0.015 9.300 14.800 1.00 59.25 696 THR A N 1
ATOM 5510 C CA . THR A 1 696 ? -1.266 9.795 15.333 1.00 59.25 696 THR A CA 1
ATOM 5511 C C . THR A 1 696 ? -1.342 9.765 16.860 1.00 59.25 696 THR A C 1
ATOM 5513 O O . THR A 1 696 ? -2.202 10.438 17.428 1.00 59.25 696 THR A O 1
ATOM 5516 N N . ARG A 1 697 ? -0.420 9.063 17.544 1.00 59.06 697 ARG A N 1
ATOM 5517 C CA . ARG A 1 697 ? -0.372 8.971 19.020 1.00 59.06 697 ARG A CA 1
ATOM 5518 C C . ARG A 1 697 ? -0.115 10.290 19.735 1.00 59.06 697 ARG A C 1
ATOM 5520 O O . ARG A 1 697 ? -0.398 10.395 20.922 1.00 59.06 697 ARG A O 1
ATOM 5527 N N . VAL A 1 698 ? 0.364 11.305 19.022 1.00 58.66 698 VAL A N 1
ATOM 5528 C CA . VAL A 1 698 ? 0.563 12.654 19.570 1.00 58.66 698 VAL A CA 1
ATOM 5529 C C . VAL A 1 698 ? -0.696 13.531 19.512 1.00 58.66 698 VAL A C 1
ATOM 5531 O O . VAL A 1 698 ? -0.687 14.641 20.043 1.00 58.66 698 VAL A O 1
ATOM 5534 N N . LEU A 1 699 ? -1.778 13.077 18.868 1.00 64.75 699 LEU A N 1
ATOM 5535 C CA . LEU A 1 699 ? -3.018 13.845 18.746 1.00 64.75 699 LEU A CA 1
ATOM 5536 C C . LEU A 1 699 ? -3.883 13.690 20.002 1.00 64.75 699 LEU A C 1
ATOM 5538 O O . LEU A 1 699 ? -4.206 12.577 20.404 1.00 64.75 699 LEU A O 1
ATOM 5542 N N . TYR A 1 700 ? -4.359 14.806 20.563 1.00 71.62 700 TYR A N 1
ATOM 5543 C CA . TYR A 1 700 ? -5.295 14.794 21.699 1.00 71.62 700 TYR A CA 1
ATOM 5544 C C . TYR A 1 700 ? -6.600 14.035 21.382 1.00 71.62 700 TYR A C 1
ATOM 5546 O O . TYR A 1 700 ? -7.151 13.344 22.240 1.00 71.62 700 TYR A O 1
ATOM 5554 N N . GLN A 1 701 ? -7.034 14.088 20.117 1.00 77.81 701 GLN A N 1
ATOM 5555 C CA . GLN A 1 701 ? -8.174 13.345 19.575 1.00 77.81 701 GLN A CA 1
ATOM 5556 C C . GLN A 1 701 ? -8.065 11.821 19.764 1.00 77.81 701 GLN A C 1
ATOM 5558 O O . GLN A 1 701 ? -9.096 11.163 19.894 1.00 77.81 701 GLN A O 1
ATOM 5563 N N . LEU A 1 702 ? -6.854 11.252 19.821 1.00 77.62 702 LEU A N 1
ATOM 5564 C CA . LEU A 1 702 ? -6.687 9.800 19.892 1.00 77.62 702 LEU A CA 1
ATOM 5565 C C . LEU A 1 702 ? -7.338 9.205 21.148 1.00 77.62 702 LEU A C 1
ATOM 5567 O O . LEU A 1 702 ? -7.971 8.160 21.063 1.00 77.62 702 LEU A O 1
ATOM 5571 N N . ASN A 1 703 ? -7.268 9.893 22.291 1.00 78.12 703 ASN A N 1
ATOM 5572 C CA . ASN A 1 703 ? -7.895 9.414 23.528 1.00 78.12 703 ASN A CA 1
ATOM 5573 C C . ASN A 1 703 ? -9.418 9.258 23.368 1.00 78.12 703 ASN A C 1
ATOM 5575 O O . ASN A 1 703 ? -9.994 8.271 23.809 1.00 78.12 703 ASN A O 1
ATOM 5579 N N . GLN A 1 704 ? -10.073 10.200 22.679 1.00 81.62 704 GLN A N 1
ATOM 5580 C CA . GLN A 1 704 ? -11.508 10.122 22.372 1.00 81.62 704 GLN A CA 1
ATOM 5581 C C . GLN A 1 704 ? -11.813 8.961 21.419 1.00 81.62 704 GLN A C 1
ATOM 5583 O O . GLN A 1 704 ? -12.814 8.266 21.582 1.00 81.62 704 GLN A O 1
ATOM 5588 N N . ASP A 1 705 ? -10.948 8.760 20.424 1.00 84.25 705 ASP A N 1
ATOM 5589 C CA . ASP A 1 705 ? -11.091 7.709 19.417 1.00 84.25 705 ASP A CA 1
ATOM 5590 C C . ASP A 1 705 ? -10.924 6.304 20.018 1.00 84.25 705 ASP A C 1
ATOM 5592 O O . ASP A 1 705 ? -11.593 5.369 19.569 1.00 84.25 705 ASP A O 1
AT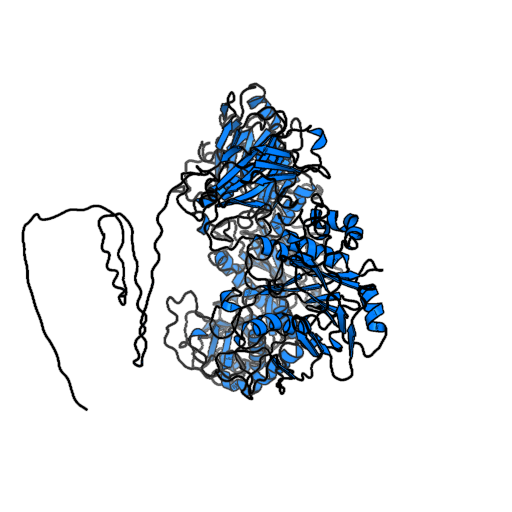OM 5596 N N . GLU A 1 706 ? -10.061 6.168 21.032 1.00 82.56 706 GLU A N 1
ATOM 5597 C CA . GLU A 1 706 ? -9.844 4.943 21.811 1.00 82.56 706 GLU A CA 1
ATOM 5598 C C . GLU A 1 706 ? -10.955 4.688 22.840 1.00 82.56 706 GLU A C 1
ATOM 5600 O O . GLU A 1 706 ? -11.362 3.541 23.028 1.00 82.56 706 GLU A O 1
ATOM 5605 N N . ASP A 1 707 ? -11.497 5.741 23.457 1.00 86.31 707 ASP A N 1
ATOM 5606 C CA . ASP A 1 707 ? -12.550 5.637 24.475 1.00 86.31 707 ASP A CA 1
ATOM 5607 C C . ASP A 1 707 ? -13.962 5.463 23.884 1.00 86.31 707 ASP A C 1
ATOM 5609 O O . ASP A 1 707 ? -14.855 4.920 24.542 1.00 86.31 707 ASP A O 1
ATOM 5613 N N . PHE A 1 708 ? -14.195 5.883 22.637 1.00 87.94 708 PHE A N 1
ATOM 5614 C CA . PHE A 1 708 ? -15.485 5.725 21.954 1.00 87.94 708 PHE A CA 1
ATOM 5615 C C . PHE A 1 708 ? -15.986 4.261 21.887 1.00 87.94 708 PHE A C 1
ATOM 5617 O O . PHE A 1 708 ? -17.155 4.024 22.204 1.00 87.94 708 PHE A O 1
ATOM 5624 N N . PRO A 1 709 ? -15.156 3.254 21.546 1.00 88.88 709 PRO A N 1
ATOM 5625 C CA . PRO A 1 709 ? -15.497 1.837 21.703 1.00 88.88 709 PRO A CA 1
ATOM 5626 C C . PRO A 1 709 ? -16.097 1.473 23.067 1.00 88.88 709 PRO A C 1
ATOM 5628 O O . PRO A 1 709 ? -17.119 0.787 23.130 1.00 88.88 709 PRO A O 1
ATOM 5631 N N . ILE A 1 710 ? -15.500 1.970 24.155 1.00 88.50 710 ILE A N 1
ATOM 5632 C CA . ILE A 1 710 ? -15.931 1.687 25.530 1.00 88.50 710 ILE A CA 1
ATOM 5633 C C . ILE A 1 710 ? -17.308 2.303 25.804 1.00 88.50 710 ILE A C 1
ATOM 5635 O O . ILE A 1 710 ? -18.185 1.657 26.390 1.00 88.50 710 ILE A O 1
ATOM 5639 N N . LEU A 1 711 ? -17.530 3.528 25.318 1.00 87.00 711 LEU A N 1
ATOM 5640 C CA . LEU A 1 711 ? -18.826 4.204 25.366 1.00 87.00 711 LEU A CA 1
ATOM 5641 C C . LEU A 1 711 ? -19.920 3.381 24.664 1.00 87.00 711 LEU A C 1
ATOM 5643 O O . LEU A 1 711 ? -21.011 3.202 25.210 1.00 87.00 711 LEU A O 1
ATOM 5647 N N . GLU A 1 712 ? -19.626 2.865 23.471 1.00 88.06 712 GLU A N 1
ATOM 5648 C CA . GLU A 1 712 ? -20.564 2.072 22.675 1.00 88.06 712 GLU A CA 1
ATOM 5649 C C . GLU A 1 712 ? -20.884 0.724 23.340 1.00 88.06 712 GLU A C 1
ATOM 5651 O O . GLU A 1 712 ? -22.049 0.320 23.426 1.00 88.06 712 GLU A O 1
ATOM 5656 N N . CYS A 1 713 ? -19.866 0.028 23.852 1.00 89.19 713 CYS A N 1
ATOM 5657 C CA . CYS A 1 713 ? -20.041 -1.217 24.598 1.00 89.19 713 CYS A CA 1
ATOM 5658 C C . CYS A 1 713 ? -20.959 -1.048 25.798 1.00 89.19 713 CYS A C 1
ATOM 5660 O O . CYS A 1 713 ? -21.838 -1.881 26.008 1.00 89.19 713 CYS A O 1
ATOM 5662 N N . ARG A 1 714 ? -20.795 0.035 26.565 1.00 86.75 714 ARG A N 1
ATOM 5663 C CA . ARG A 1 714 ? -21.623 0.288 27.746 1.00 86.75 714 ARG A CA 1
ATOM 5664 C C . ARG A 1 714 ? -23.116 0.291 27.417 1.00 86.75 714 ARG A C 1
ATOM 5666 O O . ARG A 1 714 ? -23.918 -0.137 28.242 1.00 86.75 714 ARG A O 1
ATOM 5673 N N . LEU A 1 715 ? -23.499 0.775 26.235 1.00 87.56 715 LEU A N 1
ATOM 5674 C CA . LEU A 1 715 ? -24.898 0.793 25.808 1.00 87.56 715 LEU A CA 1
ATOM 5675 C C . LEU A 1 715 ? -25.349 -0.564 25.263 1.00 87.56 715 LEU A C 1
ATOM 5677 O O . LEU A 1 715 ? -26.409 -1.054 25.649 1.00 87.56 715 LEU A O 1
ATOM 5681 N N . ARG A 1 716 ? -24.555 -1.191 24.389 1.00 89.44 716 ARG A N 1
ATOM 5682 C CA . ARG A 1 716 ? -24.930 -2.461 23.740 1.00 89.44 716 ARG A CA 1
ATOM 5683 C C . ARG A 1 716 ? -24.920 -3.658 24.681 1.00 89.44 716 ARG A C 1
ATOM 5685 O O . ARG A 1 716 ? -25.736 -4.560 24.512 1.00 89.44 716 ARG A O 1
ATOM 5692 N N . LEU A 1 717 ? -24.022 -3.646 25.662 1.00 91.31 717 LEU A N 1
ATOM 5693 C CA . LEU A 1 717 ? -23.849 -4.695 26.664 1.00 91.31 717 LEU A CA 1
ATOM 5694 C C . LEU A 1 717 ? -24.587 -4.373 27.974 1.00 91.31 717 LEU A C 1
ATOM 5696 O O . LEU A 1 717 ? -24.375 -5.042 28.979 1.00 91.31 717 LEU A O 1
ATOM 5700 N N . ALA A 1 718 ? -25.479 -3.375 27.983 1.00 89.00 718 ALA A N 1
ATOM 5701 C CA . ALA A 1 718 ? -26.185 -2.935 29.189 1.00 89.00 718 ALA A CA 1
ATOM 5702 C C . ALA A 1 718 ? -27.062 -4.018 29.846 1.00 89.00 718 ALA A C 1
ATOM 5704 O O . ALA A 1 718 ? -27.422 -3.876 31.012 1.00 89.00 718 ALA A O 1
ATOM 5705 N N . GLY A 1 719 ? -27.440 -5.067 29.106 1.00 89.31 719 GLY A N 1
ATOM 5706 C CA . GLY A 1 719 ? -28.221 -6.190 29.628 1.00 89.31 719 GLY A CA 1
ATOM 5707 C C . GLY A 1 719 ? -27.394 -7.345 30.196 1.00 89.31 719 GLY A C 1
ATOM 5708 O O . GLY A 1 719 ? -27.985 -8.342 30.609 1.00 89.31 719 GLY A O 1
ATOM 5709 N N . TYR A 1 720 ? -26.064 -7.221 30.226 1.00 93.12 720 TYR A N 1
ATOM 5710 C CA . TYR A 1 720 ? -25.169 -8.134 30.937 1.00 93.12 720 TYR A CA 1
ATOM 5711 C C . TYR A 1 720 ? -25.009 -7.706 32.399 1.00 93.12 720 TYR A C 1
ATOM 5713 O O . TYR A 1 720 ? -25.128 -6.527 32.733 1.00 93.12 720 TYR A O 1
ATOM 5721 N N . GLU A 1 721 ? -24.724 -8.666 33.278 1.00 92.44 721 GLU A N 1
ATOM 5722 C CA . GLU A 1 721 ? -24.531 -8.391 34.705 1.00 92.44 721 GLU A CA 1
ATOM 5723 C C . GLU A 1 721 ? -23.156 -7.770 34.976 1.00 92.44 721 GLU A C 1
ATOM 5725 O O . GLU A 1 721 ? -23.055 -6.799 35.727 1.00 92.44 721 GLU A O 1
ATOM 5730 N N . TYR A 1 722 ? -22.124 -8.271 34.291 1.00 94.88 722 TYR A N 1
ATOM 5731 C CA . TYR A 1 722 ? -20.751 -7.783 34.386 1.00 94.88 722 TYR A CA 1
ATOM 5732 C C . TYR A 1 722 ? -20.170 -7.499 32.999 1.00 94.88 722 TYR A C 1
ATOM 5734 O O . TYR A 1 722 ? -20.335 -8.294 32.070 1.00 94.88 722 TYR A O 1
ATOM 5742 N N . VAL A 1 723 ? -19.435 -6.394 32.870 1.00 95.12 723 VAL A N 1
ATOM 5743 C CA . VAL A 1 723 ? -18.692 -6.040 31.656 1.00 95.12 723 VAL A CA 1
ATOM 5744 C C . VAL A 1 723 ? -17.241 -5.726 32.008 1.00 95.12 723 VAL A C 1
ATOM 5746 O O . VAL A 1 723 ? -16.975 -4.911 32.889 1.00 95.12 723 VAL A O 1
ATOM 5749 N N . MET A 1 724 ? -16.297 -6.359 31.314 1.00 95.12 724 MET A N 1
ATOM 5750 C CA . MET A 1 724 ? -14.856 -6.125 31.461 1.00 95.12 724 MET A CA 1
ATOM 5751 C C . MET A 1 724 ? -14.356 -5.217 30.343 1.00 95.12 724 MET A C 1
ATOM 5753 O O . MET A 1 724 ? -14.686 -5.454 29.184 1.00 95.12 724 MET A O 1
ATOM 5757 N N . GLY A 1 725 ? -13.566 -4.197 30.666 1.00 93.12 725 GLY A N 1
ATOM 5758 C CA . GLY A 1 725 ? -12.861 -3.391 29.666 1.00 93.12 725 GLY A CA 1
ATOM 5759 C C . GLY A 1 725 ? -11.403 -3.817 29.607 1.00 93.12 725 GLY A C 1
ATOM 5760 O O . GLY A 1 725 ? -10.643 -3.369 30.455 1.00 93.12 725 GLY A O 1
ATOM 5761 N N . ILE A 1 726 ? -11.028 -4.684 28.665 1.00 92.31 726 ILE A N 1
ATOM 5762 C CA . ILE A 1 726 ? -9.662 -5.225 28.518 1.00 92.31 726 ILE A CA 1
ATOM 5763 C C . ILE A 1 726 ? -9.251 -5.289 27.043 1.00 92.31 726 ILE A C 1
ATOM 5765 O O . ILE A 1 726 ? -10.103 -5.376 26.157 1.00 92.31 726 ILE A O 1
ATOM 5769 N N . ASP A 1 727 ? -7.950 -5.263 26.781 1.00 90.06 727 ASP A N 1
ATOM 5770 C CA . ASP A 1 727 ? -7.367 -5.329 25.441 1.00 90.06 727 ASP A CA 1
ATOM 5771 C C . ASP A 1 727 ? -7.182 -6.802 24.981 1.00 90.06 727 ASP A C 1
ATOM 5773 O O . ASP A 1 727 ? -7.262 -7.744 25.774 1.00 90.06 727 ASP A O 1
ATOM 5777 N N . MET A 1 728 ? -6.977 -7.038 23.674 1.00 89.69 728 MET A N 1
ATOM 5778 C CA . MET A 1 728 ? -6.900 -8.396 23.073 1.00 89.69 728 MET A CA 1
ATOM 5779 C C . MET A 1 728 ? -5.584 -9.153 23.354 1.00 89.69 728 MET A C 1
ATOM 5781 O O . MET A 1 728 ? -5.296 -10.181 22.746 1.00 89.69 728 MET A O 1
ATOM 5785 N N . ASP A 1 729 ? -4.783 -8.640 24.272 1.00 89.31 729 ASP A N 1
ATOM 5786 C CA . ASP A 1 729 ? -3.540 -9.196 24.800 1.00 89.31 729 ASP A CA 1
ATOM 5787 C C . ASP A 1 729 ? -3.546 -9.236 26.344 1.00 89.31 729 ASP A C 1
ATOM 5789 O O . ASP A 1 729 ? -2.531 -9.553 26.975 1.00 89.31 729 ASP A O 1
ATOM 5793 N N . GLU A 1 730 ? -4.702 -8.946 26.954 1.00 93.25 730 GLU A N 1
ATOM 5794 C CA . GLU A 1 730 ? -4.918 -8.885 28.396 1.00 93.25 730 GLU A CA 1
ATOM 5795 C C . GLU A 1 730 ? -5.887 -9.978 28.870 1.00 93.25 730 GLU A C 1
ATOM 5797 O O . GLU A 1 730 ? -6.916 -10.248 28.247 1.00 93.25 730 GLU A O 1
ATOM 5802 N N . ILE A 1 731 ? -5.582 -10.616 30.001 1.00 95.62 731 ILE A N 1
ATOM 5803 C CA . ILE A 1 731 ? -6.421 -11.656 30.615 1.00 95.62 731 ILE A CA 1
ATOM 5804 C C . ILE A 1 731 ? -6.545 -11.368 32.113 1.00 95.62 731 ILE A C 1
ATOM 5806 O O . ILE A 1 731 ? -5.548 -11.429 32.828 1.00 95.62 731 ILE A O 1
ATOM 5810 N N . ILE A 1 732 ? -7.757 -11.094 32.610 1.00 95.62 732 ILE A N 1
ATOM 5811 C CA . ILE A 1 732 ? -8.012 -11.028 34.060 1.00 95.62 732 ILE A CA 1
ATOM 5812 C C . ILE A 1 732 ? -8.039 -12.457 34.603 1.00 95.62 732 ILE A C 1
ATOM 5814 O O . ILE A 1 732 ? -8.897 -13.256 34.230 1.00 95.62 732 ILE A O 1
ATOM 5818 N N . LEU A 1 733 ? -7.107 -12.769 35.500 1.00 95.62 733 LEU A N 1
ATOM 5819 C CA . LEU A 1 733 ? -6.907 -14.107 36.035 1.00 95.62 733 LEU A CA 1
ATOM 5820 C C . LEU A 1 733 ? -7.108 -14.130 37.561 1.00 95.62 733 LEU A C 1
ATOM 5822 O O . LEU A 1 733 ? -6.253 -13.631 38.301 1.00 95.62 733 LEU A O 1
ATOM 5826 N N . PRO A 1 734 ? -8.203 -14.732 38.066 1.00 95.12 734 PRO A N 1
ATOM 5827 C CA . PRO A 1 734 ? -8.366 -15.001 39.494 1.00 95.12 734 PRO A CA 1
ATOM 5828 C C . PRO A 1 734 ? -7.289 -15.965 39.993 1.00 95.12 734 PRO A C 1
ATOM 5830 O O . PRO A 1 734 ? -6.925 -16.908 39.293 1.00 95.12 734 PRO A O 1
ATOM 5833 N N . ARG A 1 735 ? -6.758 -15.784 41.198 1.00 91.62 735 ARG A N 1
ATOM 5834 C CA . ARG A 1 735 ? -5.673 -16.635 41.712 1.00 91.62 735 ARG A CA 1
ATOM 5835 C C . ARG A 1 735 ? -6.164 -18.005 42.168 1.00 91.62 735 ARG A C 1
ATOM 5837 O O . ARG A 1 735 ? -5.449 -18.980 41.949 1.00 91.62 735 ARG A O 1
ATOM 5844 N N . ASN A 1 736 ? -7.388 -18.102 42.690 1.00 87.50 736 ASN A N 1
ATOM 5845 C CA . ASN A 1 736 ? -7.907 -19.336 43.290 1.00 87.50 736 ASN A CA 1
ATOM 5846 C C . ASN A 1 736 ? -9.076 -19.963 42.509 1.00 87.50 736 ASN A C 1
ATOM 5848 O O . ASN A 1 736 ? -9.334 -21.157 42.640 1.00 87.50 736 ASN A O 1
ATOM 5852 N N . GLU A 1 737 ? -9.761 -19.193 41.665 1.00 88.62 737 GLU A N 1
ATOM 5853 C CA . GLU A 1 737 ? -10.949 -19.615 40.924 1.00 88.62 737 GLU A CA 1
ATOM 5854 C C . GLU A 1 737 ? -10.629 -19.924 39.453 1.00 88.62 737 GLU A C 1
ATOM 5856 O O . GLU A 1 737 ? -9.851 -19.226 38.804 1.00 88.62 737 GLU A O 1
ATOM 5861 N N . LEU A 1 738 ? -11.274 -20.948 38.883 1.00 88.00 738 LEU A N 1
ATOM 5862 C CA . LEU A 1 738 ? -11.119 -21.303 37.461 1.00 88.00 738 LEU A CA 1
ATOM 5863 C C . LEU A 1 738 ? -11.984 -20.453 36.516 1.00 88.00 738 LEU A C 1
ATOM 5865 O O . LEU A 1 738 ? -11.757 -20.457 35.313 1.00 88.00 738 LEU A O 1
ATOM 5869 N N . SER A 1 739 ? -12.966 -19.724 37.043 1.00 90.81 739 SER A N 1
ATOM 5870 C CA . SER A 1 739 ? -13.941 -18.960 36.258 1.00 90.81 739 SER A CA 1
ATOM 5871 C C . SER A 1 739 ? -14.150 -17.574 36.849 1.00 90.81 739 SER A C 1
ATOM 5873 O O . SER A 1 739 ? -14.174 -17.431 38.072 1.00 90.81 739 SER A O 1
ATOM 5875 N N . LEU A 1 740 ? -14.389 -16.574 35.999 1.00 94.94 740 LEU A N 1
ATOM 5876 C CA . LEU A 1 740 ? -14.570 -15.193 36.447 1.00 94.94 740 LEU A CA 1
ATOM 5877 C C . LEU A 1 740 ? -15.919 -14.957 37.133 1.00 94.94 740 LEU A C 1
ATOM 5879 O O . LEU A 1 740 ? -15.981 -14.204 38.095 1.00 94.94 740 LEU A O 1
ATOM 5883 N N . LYS A 1 741 ? -17.002 -15.606 36.690 1.00 93.69 741 LYS A N 1
ATOM 5884 C CA . LYS A 1 741 ? -18.351 -15.327 37.217 1.00 93.69 741 LYS A CA 1
ATOM 5885 C C . LYS A 1 741 ? -18.492 -15.520 38.738 1.00 93.69 741 LYS A C 1
ATOM 5887 O O . LYS A 1 741 ? -18.931 -14.569 39.374 1.00 93.69 741 LYS A O 1
ATOM 5892 N N . PRO A 1 742 ? -18.113 -16.661 39.352 1.00 92.06 742 PRO A N 1
ATOM 5893 C CA . PRO A 1 742 ? -18.216 -16.836 40.805 1.00 92.06 742 PRO A CA 1
ATOM 5894 C C . PRO A 1 742 ? -17.348 -15.841 41.579 1.00 92.06 742 PRO A C 1
ATOM 5896 O O . PRO A 1 742 ? -17.772 -15.313 42.602 1.00 92.06 742 PRO A O 1
ATOM 5899 N N . PHE A 1 743 ? -16.158 -15.543 41.055 1.00 94.25 743 PHE A N 1
ATOM 5900 C CA . PHE A 1 743 ? -15.245 -14.567 41.639 1.00 94.25 743 PHE A CA 1
ATOM 5901 C C . PHE A 1 743 ? -15.844 -13.150 41.631 1.00 94.25 743 PHE A C 1
ATOM 5903 O O . PHE A 1 743 ? -15.850 -12.463 42.650 1.00 94.25 743 PHE A O 1
ATOM 5910 N N . LEU A 1 744 ? -16.429 -12.728 40.506 1.00 94.38 744 LEU A N 1
ATOM 5911 C CA . LEU A 1 744 ? -17.117 -11.441 40.391 1.00 94.38 744 LEU A CA 1
ATOM 5912 C C . LEU A 1 744 ? -18.394 -11.398 41.245 1.00 94.38 744 LEU A C 1
ATOM 5914 O O . LEU A 1 744 ? -18.658 -10.387 41.889 1.00 94.38 744 LEU A O 1
ATOM 5918 N N . GLN A 1 745 ? -19.157 -12.492 41.308 1.00 92.62 745 GLN A N 1
ATOM 5919 C CA . GLN A 1 745 ? -20.331 -12.610 42.181 1.00 92.62 745 GLN A CA 1
ATOM 5920 C C . GLN A 1 745 ? -19.975 -12.428 43.652 1.00 92.62 745 GLN A C 1
ATOM 5922 O O . GLN A 1 745 ? -20.718 -11.767 44.371 1.00 92.62 745 GLN A O 1
ATOM 5927 N N . GLN A 1 746 ? -18.839 -12.972 44.088 1.00 91.69 746 GLN A N 1
ATOM 5928 C CA . GLN A 1 746 ? -18.331 -12.748 45.433 1.00 91.69 746 GLN A CA 1
ATOM 5929 C C . GLN A 1 746 ? -17.954 -11.274 45.635 1.00 91.69 746 GLN A C 1
ATOM 5931 O O . GLN A 1 746 ? -18.498 -10.629 46.522 1.00 91.69 746 GLN A O 1
ATOM 5936 N N . ILE A 1 747 ? -17.110 -10.707 44.764 1.00 92.38 747 ILE A N 1
ATOM 5937 C CA . ILE A 1 747 ? -16.645 -9.312 44.887 1.00 92.38 747 ILE A CA 1
ATOM 5938 C C . ILE A 1 747 ? -17.807 -8.315 44.945 1.00 92.38 747 ILE A C 1
ATOM 5940 O O . ILE A 1 747 ? -17.848 -7.456 45.822 1.00 92.38 747 ILE A O 1
ATOM 5944 N N . PHE A 1 748 ? -18.746 -8.408 44.004 1.00 92.81 748 PHE A N 1
ATOM 5945 C CA . PHE A 1 748 ? -19.873 -7.477 43.911 1.00 92.81 748 PHE A CA 1
ATOM 5946 C C . PHE A 1 748 ? -21.043 -7.838 44.840 1.00 92.81 748 PHE A C 1
ATOM 5948 O O . PHE A 1 748 ? -21.957 -7.029 45.012 1.00 92.81 748 PHE A O 1
ATOM 5955 N N . GLY A 1 749 ? -21.049 -9.052 45.397 1.00 90.19 749 GLY A N 1
ATOM 5956 C CA . GLY A 1 749 ? -22.021 -9.509 46.389 1.00 90.19 749 GLY A CA 1
ATOM 5957 C C . GLY A 1 749 ? -21.645 -9.104 47.814 1.00 90.19 749 GLY A C 1
ATOM 5958 O O . GLY A 1 749 ? -22.536 -8.770 48.595 1.00 90.19 749 GLY A O 1
ATOM 5959 N N . ASP A 1 750 ? -20.345 -9.083 48.125 1.00 91.06 750 ASP A N 1
ATOM 5960 C CA . ASP A 1 750 ? -19.804 -8.656 49.420 1.00 91.06 750 ASP A CA 1
ATOM 5961 C C . ASP A 1 750 ? -20.039 -7.157 49.670 1.00 91.06 750 ASP A C 1
ATOM 5963 O O . ASP A 1 750 ? -20.261 -6.744 50.810 1.00 91.06 750 ASP A O 1
ATOM 5967 N N . ASP A 1 751 ? -20.042 -6.352 48.602 1.00 91.19 751 ASP A N 1
ATOM 5968 C CA . ASP A 1 751 ? -20.339 -4.924 48.659 1.00 91.19 751 ASP A CA 1
ATOM 5969 C C . ASP A 1 751 ? -21.456 -4.520 47.667 1.00 91.19 751 ASP A C 1
ATOM 5971 O O . ASP A 1 751 ? -21.216 -4.350 46.463 1.00 91.19 751 ASP A O 1
ATOM 5975 N N . PRO A 1 752 ? -22.697 -4.303 48.150 1.00 89.06 752 PRO A N 1
ATOM 5976 C CA . PRO A 1 752 ? -23.825 -3.951 47.296 1.00 89.06 752 PRO A CA 1
ATOM 5977 C C . PRO A 1 752 ? -23.728 -2.544 46.687 1.00 89.06 752 PRO A C 1
ATOM 5979 O O . PRO A 1 752 ? -24.465 -2.271 45.734 1.00 89.06 752 PRO A O 1
ATOM 5982 N N . VAL A 1 753 ? -22.854 -1.659 47.194 1.00 92.75 753 VAL A N 1
ATOM 5983 C CA . VAL A 1 753 ? -22.637 -0.322 46.610 1.00 92.75 753 VAL A CA 1
ATOM 5984 C C . VAL A 1 753 ? -21.535 -0.313 45.551 1.00 92.75 753 VAL A C 1
ATOM 5986 O O . VAL A 1 753 ? -21.320 0.707 44.900 1.00 92.75 753 VAL A O 1
ATOM 5989 N N . LEU A 1 754 ? -20.867 -1.436 45.294 1.00 94.75 754 LEU A N 1
ATOM 5990 C CA . LEU A 1 754 ? -19.784 -1.484 44.321 1.00 94.75 754 LEU A CA 1
ATOM 5991 C C . LEU A 1 754 ? -20.305 -1.434 42.874 1.00 94.75 754 LEU A C 1
ATOM 5993 O O . LEU A 1 754 ? -21.143 -2.243 42.464 1.00 94.75 754 LEU A O 1
ATOM 5997 N N . ALA A 1 755 ? -19.797 -0.494 42.078 1.00 94.06 755 ALA A N 1
ATOM 5998 C CA . ALA A 1 755 ? -20.069 -0.374 40.644 1.00 94.06 755 ALA A CA 1
ATOM 5999 C C . ALA A 1 755 ? -18.967 -0.977 39.774 1.00 94.06 755 ALA A C 1
ATOM 6001 O O . ALA A 1 755 ? -19.274 -1.529 38.717 1.00 94.06 755 ALA A O 1
ATOM 6002 N N . ALA A 1 756 ? -17.701 -0.871 40.191 1.00 95.62 756 ALA A N 1
ATOM 6003 C CA . ALA A 1 756 ? -16.565 -1.385 39.431 1.00 95.62 756 ALA A CA 1
ATOM 6004 C C . ALA A 1 756 ? -15.407 -1.859 40.317 1.00 95.62 756 ALA A C 1
ATOM 6006 O O . ALA A 1 756 ? -15.200 -1.354 41.419 1.00 95.62 756 ALA A O 1
ATOM 6007 N N . ALA A 1 757 ? -14.630 -2.799 39.789 1.00 95.75 757 ALA A N 1
ATOM 6008 C CA . ALA A 1 757 ? -13.432 -3.356 40.399 1.00 95.75 757 ALA 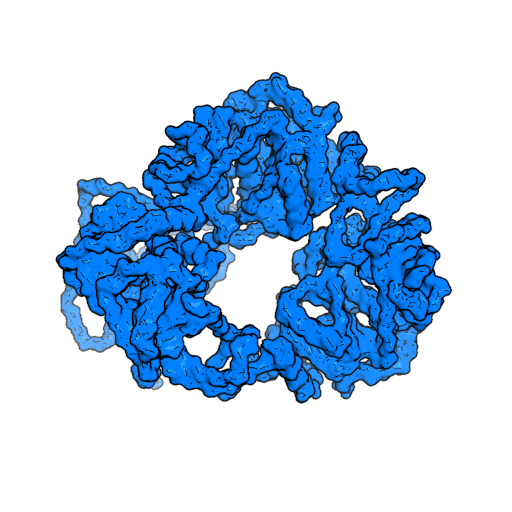A CA 1
ATOM 6009 C C . ALA A 1 757 ? -12.246 -3.233 39.427 1.00 95.75 757 ALA A C 1
ATOM 6011 O O . ALA A 1 757 ? -12.366 -3.646 38.271 1.00 95.75 757 ALA A O 1
ATOM 6012 N N . TYR A 1 758 ? -11.125 -2.673 39.885 1.00 95.75 758 TYR A N 1
ATOM 6013 C CA . TYR A 1 758 ? -9.873 -2.521 39.133 1.00 95.75 758 TYR A CA 1
ATOM 6014 C C . TYR A 1 758 ? -8.866 -3.622 39.485 1.00 95.75 758 TYR A C 1
ATOM 6016 O O . TYR A 1 758 ? -8.821 -4.071 40.626 1.00 95.75 758 TYR A O 1
ATOM 6024 N N . PHE A 1 759 ? -8.019 -4.020 38.534 1.00 95.31 759 PHE A N 1
ATOM 6025 C CA . PHE A 1 759 ? -7.077 -5.138 38.687 1.00 95.31 759 PHE A CA 1
ATOM 6026 C C . PHE A 1 759 ? -5.656 -4.742 38.305 1.00 95.31 759 PHE A C 1
ATOM 6028 O O . PHE A 1 759 ? -5.444 -4.183 37.226 1.00 95.31 759 PHE A O 1
ATOM 6035 N N . TYR A 1 760 ? -4.685 -5.009 39.184 1.00 93.69 760 TYR A N 1
ATOM 6036 C CA . TYR A 1 760 ? -3.267 -4.756 38.896 1.00 93.69 760 TYR A CA 1
ATOM 6037 C C . TYR A 1 760 ? -2.817 -5.512 37.642 1.00 93.69 760 TYR A C 1
ATOM 6039 O O . TYR A 1 760 ? -3.337 -6.587 37.348 1.00 93.69 760 TYR A O 1
ATOM 6047 N N . VAL A 1 761 ? -1.804 -4.991 36.947 1.00 92.12 761 VAL A N 1
ATOM 6048 C CA . VAL A 1 761 ? -1.261 -5.612 35.729 1.00 92.12 761 VAL A CA 1
ATOM 6049 C C . VAL A 1 761 ? 0.109 -6.223 35.984 1.00 92.12 761 VAL A C 1
ATOM 6051 O O . VAL A 1 761 ? 0.981 -5.605 36.591 1.00 92.12 761 VAL A O 1
ATOM 6054 N N . GLN A 1 762 ? 0.321 -7.432 35.480 1.00 93.00 762 GLN A N 1
ATOM 6055 C CA . GLN A 1 762 ? 1.630 -8.051 35.322 1.00 93.00 762 GLN A CA 1
ATOM 6056 C C . GLN A 1 762 ? 1.975 -8.109 33.837 1.00 93.00 762 GLN A C 1
ATOM 6058 O O . GLN A 1 762 ? 1.247 -8.700 33.040 1.00 93.00 762 GLN A O 1
ATOM 6063 N N . PHE A 1 763 ? 3.103 -7.504 33.467 1.00 91.38 763 PHE A N 1
ATOM 6064 C CA . PHE A 1 763 ? 3.564 -7.494 32.083 1.00 91.38 763 PHE A CA 1
ATOM 6065 C C . PHE A 1 763 ? 4.437 -8.711 31.811 1.00 91.38 763 PHE A C 1
ATOM 6067 O O . PHE A 1 763 ? 5.524 -8.823 32.383 1.00 91.38 763 PHE A O 1
ATOM 6074 N N . PHE A 1 764 ? 3.976 -9.583 30.922 1.00 92.31 764 PHE A N 1
ATOM 6075 C CA . PHE A 1 764 ? 4.709 -10.724 30.389 1.00 92.31 764 PHE A CA 1
ATOM 6076 C C . PHE A 1 764 ? 5.401 -10.285 29.100 1.00 92.31 764 PHE A C 1
ATOM 6078 O O . PHE A 1 764 ? 4.776 -10.190 28.041 1.00 92.31 764 PHE A O 1
ATOM 6085 N N . VAL A 1 765 ? 6.683 -9.937 29.220 1.00 88.19 765 VAL A N 1
ATOM 6086 C CA . VAL A 1 765 ? 7.465 -9.324 28.140 1.00 88.19 765 VAL A CA 1
ATOM 6087 C C . VAL A 1 765 ? 8.284 -10.387 27.414 1.00 88.19 765 VAL A C 1
ATOM 6089 O O . VAL A 1 765 ? 9.055 -11.108 28.047 1.00 88.19 765 VAL A O 1
ATOM 6092 N N . GLU A 1 766 ? 8.130 -10.482 26.091 1.00 87.56 766 GLU A N 1
ATOM 6093 C CA . GLU A 1 766 ? 8.774 -11.522 25.267 1.00 87.56 766 GLU A CA 1
ATOM 6094 C C . GLU A 1 766 ? 10.308 -11.531 25.414 1.00 87.56 766 GLU A C 1
ATOM 6096 O O . GLU A 1 766 ? 10.939 -12.590 25.453 1.00 87.56 766 GLU A O 1
ATOM 6101 N N . GLU A 1 767 ? 10.913 -10.354 25.569 1.00 88.44 767 GLU A N 1
ATOM 6102 C CA . GLU A 1 767 ? 12.352 -10.149 25.737 1.00 88.44 767 GLU A CA 1
ATOM 6103 C C . GLU A 1 767 ? 12.906 -10.700 27.066 1.00 88.44 767 GLU A C 1
ATOM 6105 O O . GLU A 1 767 ? 14.117 -10.875 27.191 1.00 88.44 767 GLU A O 1
ATOM 6110 N N . PHE A 1 768 ? 12.058 -11.041 28.048 1.00 87.56 768 PHE A N 1
ATOM 6111 C CA . PHE A 1 768 ? 12.495 -11.736 29.275 1.00 87.56 768 PHE A CA 1
ATOM 6112 C C . PHE A 1 768 ? 12.857 -13.210 29.031 1.00 87.56 768 PHE A C 1
ATOM 6114 O O . PHE A 1 768 ? 13.424 -13.874 29.911 1.00 87.56 768 PHE A O 1
ATOM 6121 N N . GLY A 1 769 ? 12.557 -13.698 27.826 1.00 82.44 769 GLY A N 1
ATOM 6122 C CA . GLY A 1 769 ? 12.820 -15.048 27.367 1.00 82.44 769 GLY A CA 1
ATOM 6123 C C . GLY A 1 769 ? 11.714 -16.036 27.757 1.00 82.44 769 GLY A C 1
ATOM 6124 O O . GLY A 1 769 ? 11.047 -15.863 28.782 1.00 82.44 769 GLY A O 1
ATOM 6125 N N . PRO A 1 770 ? 11.514 -17.087 26.945 1.00 85.00 770 PRO A N 1
ATOM 6126 C CA . PRO A 1 770 ? 10.578 -18.159 27.253 1.00 85.00 770 PRO A CA 1
ATOM 6127 C C . PRO A 1 770 ? 11.079 -18.988 28.442 1.00 85.00 770 PRO A C 1
ATOM 6129 O O . PRO A 1 770 ? 12.262 -19.325 28.520 1.00 85.00 770 PRO A O 1
ATOM 6132 N N . GLU A 1 771 ? 10.173 -19.335 29.351 1.00 86.62 771 GLU A N 1
ATOM 6133 C CA . GLU A 1 771 ? 10.472 -20.226 30.480 1.00 86.62 771 GLU A CA 1
ATOM 6134 C C . GLU A 1 771 ? 10.320 -21.698 30.069 1.00 86.62 771 GLU A C 1
ATOM 6136 O O . GLU A 1 771 ? 11.103 -22.543 30.492 1.00 86.62 771 GLU A O 1
ATOM 6141 N N . ASP A 1 772 ? 9.349 -21.985 29.200 1.00 79.00 772 ASP A N 1
ATOM 6142 C CA . ASP A 1 772 ? 9.157 -23.281 28.551 1.00 79.00 772 ASP A CA 1
ATOM 6143 C C . ASP A 1 772 ? 9.142 -23.067 27.034 1.00 79.00 772 ASP A C 1
ATOM 6145 O O . ASP A 1 772 ? 8.142 -22.634 26.462 1.00 79.00 772 ASP A O 1
ATOM 6149 N N . LYS A 1 773 ? 10.283 -23.316 26.384 1.00 74.75 773 LYS A N 1
ATOM 6150 C CA . LYS A 1 773 ? 10.451 -23.124 24.934 1.00 74.75 773 LYS A CA 1
ATOM 6151 C C . LYS A 1 773 ? 9.556 -24.048 24.112 1.00 74.75 773 LYS A C 1
ATOM 6153 O O . LYS A 1 773 ? 9.155 -23.665 23.014 1.00 74.75 773 LYS A O 1
ATOM 6158 N N . ASP A 1 774 ? 9.219 -25.208 24.666 1.00 74.38 774 ASP A N 1
ATOM 6159 C CA . ASP A 1 774 ? 8.485 -26.264 23.979 1.00 74.38 774 ASP A CA 1
ATOM 6160 C C . ASP A 1 774 ? 6.967 -26.134 24.182 1.00 74.38 774 ASP A C 1
ATOM 6162 O O . ASP A 1 774 ? 6.177 -26.831 23.537 1.00 74.38 774 ASP A O 1
ATOM 6166 N N . ALA A 1 775 ? 6.531 -25.205 25.042 1.00 73.31 775 ALA A N 1
ATOM 6167 C CA . ALA A 1 775 ? 5.122 -24.920 25.249 1.00 73.31 775 ALA A CA 1
ATOM 6168 C C . ALA A 1 775 ? 4.440 -24.506 23.923 1.00 73.31 775 ALA A C 1
ATOM 6170 O O . ALA A 1 775 ? 4.908 -23.592 23.226 1.00 73.31 775 ALA A O 1
ATOM 6171 N N . PRO A 1 776 ? 3.299 -25.133 23.572 1.00 74.69 776 PRO A N 1
ATOM 6172 C CA . PRO A 1 776 ? 2.677 -24.970 22.258 1.00 74.69 776 PRO A CA 1
ATOM 6173 C C . PRO A 1 776 ? 1.949 -23.633 22.078 1.00 74.69 776 PRO A C 1
ATOM 6175 O O . PRO A 1 776 ? 1.623 -23.293 20.947 1.00 74.69 776 PRO A O 1
ATOM 6178 N N . LEU A 1 777 ? 1.676 -22.905 23.166 1.00 84.31 777 LEU A N 1
ATOM 6179 C CA . LEU A 1 777 ? 0.937 -21.640 23.163 1.00 84.31 777 LEU A CA 1
ATOM 6180 C C . LEU A 1 777 ? 1.799 -20.508 23.720 1.00 84.31 777 LEU A C 1
ATOM 6182 O O . LEU A 1 777 ? 2.573 -20.722 24.659 1.00 84.31 777 LEU A O 1
ATOM 6186 N N . HIS A 1 778 ? 1.626 -19.298 23.190 1.00 89.69 778 HIS A N 1
ATOM 6187 C CA . HIS A 1 778 ? 2.370 -18.104 23.600 1.00 89.69 778 HIS A CA 1
ATOM 6188 C C . HIS A 1 778 ? 2.226 -17.826 25.099 1.00 89.69 778 HIS A C 1
ATOM 6190 O O . HIS A 1 778 ? 3.233 -17.697 25.801 1.00 89.69 778 HIS A O 1
ATOM 6196 N N . VAL A 1 779 ? 0.995 -17.855 25.616 1.00 91.00 779 VAL A N 1
ATOM 6197 C CA . VAL A 1 779 ? 0.712 -17.576 27.036 1.00 91.00 779 VAL A CA 1
ATOM 6198 C C . VAL A 1 779 ? 1.305 -18.603 28.010 1.00 91.00 779 VAL A C 1
ATOM 6200 O O . VAL A 1 779 ? 1.495 -18.300 29.187 1.00 91.00 779 VAL A O 1
ATOM 6203 N N . LEU A 1 780 ? 1.613 -19.814 27.528 1.00 91.69 780 LEU A N 1
ATOM 6204 C CA . LEU A 1 780 ? 2.246 -20.886 28.307 1.00 91.69 780 LEU A CA 1
ATOM 6205 C C . LEU A 1 780 ? 3.778 -20.860 28.205 1.00 91.69 780 LEU A C 1
ATOM 6207 O O . LEU A 1 780 ? 4.461 -21.348 29.101 1.00 91.69 780 LEU A O 1
ATOM 6211 N N . ARG A 1 781 ? 4.313 -20.276 27.128 1.00 91.06 781 ARG A N 1
ATOM 6212 C CA . ARG A 1 781 ? 5.749 -20.155 26.856 1.00 91.06 781 ARG A CA 1
ATOM 6213 C C . ARG A 1 781 ? 6.395 -19.027 27.660 1.00 91.06 781 ARG A C 1
ATOM 6215 O O . ARG A 1 781 ? 7.483 -19.192 28.219 1.00 91.06 781 ARG A O 1
ATOM 6222 N N . TYR A 1 782 ? 5.726 -17.877 27.733 1.00 91.94 782 TYR A N 1
ATOM 6223 C CA . TYR A 1 782 ? 6.228 -16.682 28.411 1.00 91.94 782 TYR A CA 1
ATOM 6224 C C . TYR A 1 782 ? 5.615 -16.554 29.805 1.00 91.94 782 TYR A C 1
ATOM 6226 O O . TYR A 1 782 ? 4.562 -15.954 29.979 1.00 91.94 782 TYR A O 1
ATOM 6234 N N . LEU A 1 783 ? 6.292 -17.121 30.807 1.00 93.38 783 LEU A N 1
ATOM 6235 C CA . LEU A 1 783 ? 5.837 -17.125 32.208 1.00 93.38 783 LEU A CA 1
ATOM 6236 C C . LEU A 1 783 ? 6.584 -16.119 33.095 1.00 93.38 783 LEU A C 1
ATOM 6238 O O . LEU A 1 783 ? 6.305 -16.005 34.287 1.00 93.38 783 LEU A O 1
ATOM 6242 N N . ARG A 1 784 ? 7.557 -15.395 32.535 1.00 92.44 784 ARG A N 1
ATOM 6243 C CA . ARG A 1 784 ? 8.273 -14.332 33.244 1.00 92.44 784 ARG A CA 1
ATOM 6244 C C . ARG A 1 784 ? 7.524 -13.023 33.090 1.00 92.44 784 ARG A C 1
ATOM 6246 O O . ARG A 1 784 ? 7.246 -12.597 31.971 1.00 92.44 784 ARG A O 1
ATOM 6253 N N . SER A 1 785 ? 7.254 -12.369 34.210 1.00 91.81 785 SER A N 1
ATOM 6254 C CA . SER A 1 785 ? 6.545 -11.099 34.244 1.00 91.81 785 SER A CA 1
ATOM 6255 C C . SER A 1 785 ? 7.224 -10.092 35.159 1.00 91.81 785 SER A C 1
ATOM 6257 O O . SER A 1 785 ? 8.120 -10.419 35.935 1.00 91.81 785 SER A O 1
ATOM 6259 N N . THR A 1 786 ? 6.769 -8.846 35.122 1.00 91.81 786 THR A N 1
ATOM 6260 C CA . THR A 1 786 ? 7.018 -7.916 36.229 1.00 91.81 786 THR A CA 1
ATOM 6261 C C . THR A 1 786 ? 6.219 -8.320 37.476 1.00 91.81 786 THR A C 1
ATOM 6263 O O . THR A 1 786 ? 5.201 -9.010 37.350 1.00 91.81 786 THR A O 1
ATOM 6266 N N . PRO A 1 787 ? 6.588 -7.830 38.677 1.00 90.94 787 PRO A N 1
ATOM 6267 C CA . PRO A 1 787 ? 5.647 -7.713 39.788 1.00 90.94 787 PRO A CA 1
ATOM 6268 C C . PRO A 1 787 ? 4.370 -6.980 39.363 1.00 90.94 787 PRO A C 1
ATOM 6270 O O . PRO A 1 787 ? 4.381 -6.253 38.366 1.00 90.94 787 PRO A O 1
ATOM 6273 N N . ALA A 1 788 ? 3.287 -7.168 40.117 1.00 90.62 788 ALA A N 1
ATOM 6274 C CA . ALA A 1 788 ? 2.025 -6.481 39.872 1.00 90.62 788 ALA A CA 1
ATOM 6275 C C . ALA A 1 788 ? 2.216 -4.957 39.950 1.00 90.62 788 ALA A C 1
ATOM 6277 O O . ALA A 1 788 ? 2.838 -4.442 40.880 1.00 90.62 788 ALA A O 1
ATOM 6278 N N . ARG A 1 789 ? 1.714 -4.253 38.937 1.00 86.62 789 ARG A N 1
ATOM 6279 C CA . ARG A 1 789 ? 1.931 -2.826 38.692 1.00 86.62 789 ARG A CA 1
ATOM 6280 C C . ARG A 1 789 ? 0.617 -2.067 38.647 1.00 86.62 789 ARG A C 1
ATOM 6282 O O . ARG A 1 789 ? -0.413 -2.617 38.252 1.00 86.62 789 ARG A O 1
ATOM 6289 N N . TRP A 1 790 ? 0.675 -0.808 39.065 1.00 79.50 790 TRP A N 1
ATOM 6290 C CA . TRP A 1 790 ? -0.479 0.085 39.152 1.00 79.50 790 TRP A CA 1
ATOM 6291 C C . TRP A 1 790 ? -0.629 0.958 37.898 1.00 79.50 790 TRP A C 1
ATOM 6293 O O . TRP A 1 790 ? -1.686 1.514 37.624 1.00 79.50 790 TRP A O 1
ATOM 6303 N N . GLU A 1 791 ? 0.422 1.059 37.093 1.00 69.88 791 GLU A N 1
ATOM 6304 C CA . GLU A 1 791 ? 0.557 2.044 36.025 1.00 69.88 791 GLU A CA 1
ATOM 6305 C C . GLU A 1 791 ? -0.363 1.799 34.808 1.00 69.88 791 GLU A C 1
ATOM 6307 O O . GLU A 1 791 ? -0.400 2.641 33.913 1.00 69.88 791 GLU A O 1
ATOM 6312 N N . CYS A 1 792 ? -1.120 0.689 34.758 1.00 72.38 792 CYS A N 1
ATOM 6313 C CA . CYS A 1 792 ? -2.000 0.329 33.630 1.00 72.38 792 CYS A CA 1
ATOM 6314 C C . CYS A 1 792 ? -3.269 -0.466 34.022 1.00 72.38 792 CYS A C 1
ATOM 6316 O O . CYS A 1 792 ? -3.692 -1.316 33.245 1.00 72.38 792 CYS A O 1
ATOM 6318 N N . TYR A 1 793 ? -3.881 -0.243 35.195 1.00 85.25 793 TYR A N 1
ATOM 6319 C CA . TYR A 1 793 ? -5.093 -0.986 35.594 1.00 85.25 793 TYR A CA 1
ATOM 6320 C C . TYR A 1 793 ? -6.169 -1.050 34.499 1.00 85.25 793 TYR A C 1
ATOM 6322 O O . TYR A 1 793 ? -6.418 -0.081 33.774 1.00 85.25 793 TYR A O 1
ATOM 6330 N N . LYS A 1 794 ? -6.881 -2.176 34.479 1.00 92.00 794 LYS A N 1
ATOM 6331 C CA . LYS A 1 794 ? -8.173 -2.324 33.804 1.00 92.00 794 LYS A CA 1
ATOM 6332 C C . LYS A 1 794 ? -9.218 -2.793 34.802 1.00 92.00 794 LYS A C 1
ATOM 6334 O O . LYS A 1 794 ? -8.914 -2.993 35.980 1.00 92.00 794 LYS A O 1
ATOM 6339 N N . TYR A 1 795 ? -10.458 -2.929 34.353 1.00 93.94 795 TYR A N 1
ATOM 6340 C CA . TYR A 1 795 ? -11.584 -3.041 35.266 1.00 93.94 795 TYR A CA 1
ATOM 6341 C C . TYR A 1 795 ? -12.700 -3.951 34.761 1.00 93.94 795 TYR A C 1
ATOM 6343 O O . TYR A 1 795 ? -12.859 -4.216 33.569 1.00 93.94 795 TYR A O 1
ATOM 6351 N N . THR A 1 796 ? -13.525 -4.374 35.711 1.00 95.75 796 THR A N 1
ATOM 6352 C CA . THR A 1 796 ? -14.847 -4.964 35.487 1.00 95.75 796 THR A CA 1
ATOM 6353 C C . THR A 1 796 ? -15.896 -4.088 36.156 1.00 95.75 796 THR A C 1
ATOM 6355 O O . THR A 1 796 ? -15.651 -3.580 37.247 1.00 95.75 796 THR A O 1
ATOM 6358 N N . TYR A 1 797 ? -17.059 -3.900 35.536 1.00 94.56 797 TYR A N 1
ATOM 6359 C CA . TYR A 1 797 ? -18.126 -3.060 36.076 1.00 94.56 797 TYR A CA 1
ATOM 6360 C C . TYR A 1 797 ? -19.521 -3.658 35.890 1.00 94.56 797 TYR A C 1
ATOM 6362 O O . TYR A 1 797 ? -19.745 -4.479 35.002 1.00 94.56 797 TYR A O 1
ATOM 6370 N N . ILE A 1 798 ? -20.465 -3.197 36.713 1.00 92.75 798 ILE A N 1
ATOM 6371 C CA . ILE A 1 798 ? -21.897 -3.490 36.589 1.00 92.75 798 ILE A CA 1
ATOM 6372 C C . ILE A 1 798 ? -22.554 -2.367 35.775 1.00 92.75 798 ILE A C 1
ATOM 6374 O O . ILE A 1 798 ? -22.630 -1.233 36.264 1.00 92.75 798 ILE A O 1
ATOM 6378 N N . PRO A 1 799 ? -23.083 -2.633 34.564 1.00 89.75 799 PRO A N 1
ATOM 6379 C CA . PRO A 1 799 ? -23.627 -1.585 33.697 1.00 89.75 799 PRO A CA 1
ATOM 6380 C C . PRO A 1 799 ? -24.697 -0.703 34.354 1.00 89.75 799 PRO A C 1
ATOM 6382 O O . PRO A 1 799 ? -24.684 0.514 34.175 1.00 89.75 799 PRO A O 1
ATOM 6385 N N . ALA A 1 800 ? -25.580 -1.288 35.172 1.00 86.31 800 ALA A N 1
ATOM 6386 C CA . ALA A 1 800 ? -26.652 -0.565 35.865 1.00 86.31 800 ALA A CA 1
ATOM 6387 C C . ALA A 1 800 ? -26.160 0.415 36.952 1.00 86.31 800 ALA A C 1
ATOM 6389 O O . ALA A 1 800 ? -26.900 1.316 37.342 1.00 86.31 800 ALA A O 1
ATOM 6390 N N . ARG A 1 801 ? -24.918 0.259 37.432 1.00 90.06 801 ARG A N 1
ATOM 6391 C CA . ARG A 1 801 ? -24.305 1.085 38.490 1.00 90.06 801 ARG A CA 1
ATOM 6392 C C . ARG A 1 801 ? -23.257 2.062 37.949 1.00 90.06 801 ARG A C 1
ATOM 6394 O O . ARG A 1 801 ? -22.773 2.921 38.683 1.00 90.06 801 ARG A O 1
ATOM 6401 N N . THR A 1 802 ? -22.948 1.977 36.657 1.00 88.62 802 THR A N 1
ATOM 6402 C CA . THR A 1 802 ? -21.860 2.724 36.022 1.00 88.62 802 THR A CA 1
ATOM 6403 C C . THR A 1 802 ? -22.371 3.866 35.152 1.00 88.62 802 THR A C 1
ATOM 6405 O O . THR A 1 802 ? -23.157 3.667 34.221 1.00 88.62 802 THR A O 1
ATOM 6408 N N . ASN A 1 803 ? -21.859 5.072 35.411 1.00 83.06 803 ASN A N 1
ATOM 6409 C CA . ASN A 1 803 ? -22.184 6.292 34.678 1.00 83.06 803 ASN A CA 1
ATOM 6410 C C . ASN A 1 803 ? -21.254 6.586 33.486 1.00 83.06 803 ASN A C 1
ATOM 6412 O O . ASN A 1 803 ? -21.679 7.253 32.546 1.00 83.06 803 ASN A O 1
ATOM 6416 N N . GLN A 1 804 ? -20.004 6.126 33.487 1.00 81.31 804 GLN A N 1
ATOM 6417 C CA . GLN A 1 804 ? -19.053 6.326 32.382 1.00 81.31 804 GLN A CA 1
ATOM 6418 C C . GLN A 1 804 ? -17.974 5.245 32.398 1.00 81.31 804 GLN A C 1
ATOM 6420 O O . GLN A 1 804 ? -17.612 4.783 33.473 1.00 81.31 804 GLN A O 1
ATOM 6425 N N . GLY A 1 805 ? -17.445 4.893 31.224 1.00 82.69 805 GLY A N 1
ATOM 6426 C CA . GLY A 1 805 ? -16.212 4.120 31.077 1.00 82.69 805 GLY A CA 1
ATOM 6427 C C . GLY A 1 805 ? -15.285 4.768 30.043 1.00 82.69 805 GLY A C 1
ATOM 6428 O O . GLY A 1 805 ? -15.764 5.384 29.092 1.00 82.69 805 GLY A O 1
ATOM 6429 N N . THR A 1 806 ? -13.983 4.628 30.252 1.00 84.75 806 THR A N 1
ATOM 6430 C CA . THR A 1 806 ? -12.871 4.969 29.350 1.00 84.75 806 THR A CA 1
ATOM 6431 C C . THR A 1 806 ? -11.899 3.792 29.307 1.00 84.75 806 THR A C 1
ATOM 6433 O O . THR A 1 806 ? -12.049 2.838 30.065 1.00 84.75 806 THR A O 1
ATOM 6436 N N . THR A 1 807 ? -10.867 3.831 28.476 1.00 80.25 807 THR A N 1
ATOM 6437 C CA . THR A 1 807 ? -9.901 2.729 28.328 1.00 80.25 807 THR A CA 1
ATOM 6438 C C . THR A 1 807 ? -9.221 2.328 29.649 1.00 80.25 807 THR A C 1
ATOM 6440 O O . THR A 1 807 ? -8.865 1.163 29.822 1.00 80.25 807 THR A O 1
ATOM 6443 N N . HIS A 1 808 ? -9.077 3.264 30.596 1.00 81.75 808 HIS A N 1
ATOM 6444 C CA . HIS A 1 808 ? -8.392 3.052 31.881 1.00 81.75 808 HIS A CA 1
ATOM 6445 C C . HIS A 1 808 ? -9.222 3.436 33.117 1.00 81.75 808 HIS A C 1
ATOM 6447 O O . HIS A 1 808 ? -8.715 3.378 34.234 1.00 81.75 808 HIS A O 1
ATOM 6453 N N . GLY A 1 809 ? -10.482 3.845 32.952 1.00 86.19 809 GLY A N 1
ATOM 6454 C CA . GLY A 1 809 ? -11.284 4.355 34.061 1.00 86.19 809 GLY A CA 1
ATOM 6455 C C . GLY A 1 809 ? -12.778 4.097 33.929 1.00 86.19 809 GLY A C 1
ATOM 6456 O O . GLY A 1 809 ? -13.323 3.934 32.843 1.00 86.19 809 GLY A O 1
ATOM 6457 N N . VAL A 1 810 ? -13.451 4.101 35.073 1.00 89.50 810 VAL A N 1
ATOM 6458 C CA . VAL A 1 810 ? -14.901 3.999 35.228 1.00 89.50 810 VAL A CA 1
ATOM 6459 C C . VAL A 1 810 ? -15.360 5.041 36.229 1.00 89.50 810 VAL A C 1
ATOM 6461 O O . VAL A 1 810 ? -14.740 5.220 37.276 1.00 89.50 810 VAL A O 1
ATOM 6464 N N . SER A 1 811 ? -16.477 5.701 35.934 1.00 89.31 811 SER A N 1
ATOM 6465 C CA . SER A 1 811 ? -17.165 6.573 36.887 1.00 89.31 811 SER A CA 1
ATOM 6466 C C . SER A 1 811 ? -18.511 5.961 37.288 1.00 89.31 811 SER A C 1
ATOM 6468 O O . SER A 1 811 ? -19.342 5.715 36.405 1.00 89.31 811 SER A O 1
ATOM 6470 N N . PRO A 1 812 ? -18.761 5.717 38.587 1.00 91.38 812 PRO A N 1
ATOM 6471 C CA . PRO A 1 812 ? -20.029 5.181 39.076 1.00 91.38 812 PRO A CA 1
ATOM 6472 C C . PRO A 1 812 ? -21.161 6.221 39.051 1.00 91.38 812 PRO A C 1
ATOM 6474 O O . PRO A 1 812 ? -20.926 7.428 38.956 1.00 91.38 812 PRO A O 1
ATOM 6477 N N . TYR A 1 813 ? -22.410 5.758 39.137 1.00 87.69 813 TYR A N 1
ATOM 6478 C CA . TYR A 1 813 ? -23.540 6.631 39.469 1.00 87.69 813 TYR A CA 1
ATOM 6479 C C . TYR A 1 813 ? -23.470 7.091 40.938 1.00 87.69 813 TYR A C 1
ATOM 6481 O O . TYR A 1 813 ? -22.898 6.384 41.770 1.00 87.69 813 TYR A O 1
ATOM 6489 N N . PRO A 1 814 ? -24.080 8.242 41.295 1.00 88.56 814 PRO A N 1
ATOM 6490 C CA . PRO A 1 814 ? -24.145 8.687 42.685 1.00 88.56 814 PRO A CA 1
ATOM 6491 C C . PRO A 1 814 ? -24.720 7.604 43.608 1.00 88.56 814 PRO A C 1
ATOM 6493 O O . PRO A 1 814 ? -25.780 7.049 43.322 1.00 88.56 814 PRO A O 1
ATOM 6496 N N . GLY A 1 815 ? -24.029 7.331 44.717 1.00 88.75 815 GLY A N 1
ATOM 6497 C CA . GLY A 1 815 ? -24.398 6.280 45.673 1.00 88.75 815 GLY A CA 1
ATOM 6498 C C . GLY A 1 815 ? -23.719 4.927 45.440 1.00 88.75 815 GLY A C 1
ATOM 6499 O O . GLY A 1 815 ? -23.933 4.023 46.243 1.00 88.75 815 GLY A O 1
ATOM 6500 N N . PHE A 1 816 ? -22.895 4.799 44.397 1.00 93.81 816 PHE A N 1
ATOM 6501 C CA . PHE A 1 816 ? -22.046 3.633 44.159 1.00 93.81 816 PHE A CA 1
ATOM 6502 C C . PHE A 1 816 ? -20.559 4.008 44.162 1.00 93.81 816 PHE A C 1
ATOM 6504 O O . PHE A 1 816 ? -20.212 5.161 43.899 1.00 93.81 816 PHE A O 1
ATOM 6511 N N . ASP A 1 817 ? -19.692 3.032 44.429 1.00 94.25 817 ASP A N 1
ATOM 6512 C CA . ASP A 1 817 ? -18.242 3.221 44.565 1.00 94.25 817 ASP A CA 1
ATOM 6513 C C . ASP A 1 817 ? -17.432 2.274 43.658 1.00 94.25 817 ASP A C 1
ATOM 6515 O O . ASP A 1 817 ? -17.981 1.414 42.962 1.00 94.25 817 ASP A O 1
ATOM 6519 N N . THR A 1 818 ? -16.112 2.437 43.642 1.00 95.06 818 THR A N 1
ATOM 6520 C CA . THR A 1 818 ? -15.162 1.566 42.946 1.00 95.06 818 THR A CA 1
ATOM 6521 C C . THR A 1 818 ? -14.099 1.044 43.903 1.00 95.06 818 THR A C 1
ATOM 6523 O O . THR A 1 818 ? -13.729 1.731 44.848 1.00 95.06 818 THR A O 1
ATOM 6526 N N . THR A 1 819 ? -13.562 -0.144 43.635 1.00 94.75 819 THR A N 1
ATOM 6527 C CA . THR A 1 819 ? -12.508 -0.749 44.462 1.00 94.75 819 THR A CA 1
ATOM 6528 C C . THR A 1 819 ? -11.348 -1.250 43.613 1.00 94.75 819 THR A C 1
ATOM 6530 O O . THR A 1 819 ? -11.507 -1.491 42.415 1.00 94.75 819 THR A O 1
ATOM 6533 N N . VAL A 1 820 ? -10.182 -1.430 44.227 1.00 94.19 820 VAL A N 1
ATOM 6534 C CA . VAL A 1 820 ? -9.022 -2.082 43.609 1.00 94.19 820 VAL A CA 1
ATOM 6535 C C . VAL A 1 820 ? -8.873 -3.466 44.229 1.00 94.19 820 VAL A C 1
ATOM 6537 O O . VAL A 1 820 ? -8.916 -3.625 45.446 1.00 94.19 820 VAL A O 1
ATOM 6540 N N . ILE A 1 821 ? -8.722 -4.480 43.386 1.00 94.56 821 ILE A N 1
ATOM 6541 C CA . ILE A 1 821 ? -8.558 -5.865 43.802 1.00 94.56 821 ILE A CA 1
ATOM 6542 C C . ILE A 1 821 ? -7.079 -6.148 44.020 1.00 94.56 821 ILE A C 1
ATOM 6544 O O . ILE A 1 821 ? -6.259 -5.942 43.126 1.00 94.56 821 ILE A O 1
ATOM 6548 N N . GLU A 1 822 ? -6.758 -6.646 45.210 1.00 93.19 822 GLU A N 1
ATOM 6549 C CA . GLU A 1 822 ? -5.407 -7.066 45.569 1.00 93.19 822 GLU A CA 1
ATOM 6550 C C . GLU A 1 822 ? -4.881 -8.157 44.619 1.00 93.19 822 GLU A C 1
ATOM 6552 O O . GLU A 1 822 ? -5.601 -9.078 44.218 1.00 93.19 822 GLU A O 1
ATOM 6557 N N . SER A 1 823 ? -3.599 -8.053 44.256 1.00 92.06 823 SER A N 1
ATOM 6558 C CA . SER A 1 823 ? -2.971 -8.915 43.235 1.00 92.06 823 SER A CA 1
ATOM 6559 C C . SER A 1 823 ? -2.847 -10.401 43.624 1.00 92.06 823 SER A C 1
ATOM 6561 O O . SER A 1 823 ? -2.617 -11.258 42.761 1.00 92.06 823 SER A O 1
ATOM 6563 N N . ASP A 1 824 ? -3.018 -10.717 44.912 1.00 92.06 824 ASP A N 1
ATOM 6564 C CA . ASP A 1 824 ? -3.098 -12.075 45.459 1.00 92.06 824 ASP A CA 1
ATOM 6565 C C . ASP A 1 824 ? -4.488 -12.714 45.278 1.00 92.06 824 ASP A C 1
ATOM 6567 O O . ASP A 1 824 ? -4.616 -13.934 45.379 1.00 92.06 824 ASP A O 1
ATOM 6571 N N . LYS A 1 825 ? -5.517 -11.919 44.953 1.00 93.94 825 LYS A N 1
ATOM 6572 C CA . LYS A 1 825 ? -6.865 -12.390 44.606 1.00 93.94 825 LYS A CA 1
ATOM 6573 C C . LYS A 1 825 ? -7.057 -12.518 43.103 1.00 93.94 825 LYS A C 1
ATOM 6575 O O . LYS A 1 825 ? -7.548 -13.544 42.643 1.00 93.94 825 LYS A O 1
ATOM 6580 N N . ALA A 1 826 ? -6.663 -11.508 42.331 1.00 95.31 826 ALA A N 1
ATOM 6581 C CA . ALA A 1 826 ? -6.680 -11.550 40.870 1.00 95.31 826 ALA A CA 1
ATOM 6582 C C . ALA A 1 826 ? -5.712 -10.532 40.272 1.00 95.31 826 ALA A C 1
ATOM 6584 O O . ALA A 1 826 ? -5.441 -9.488 40.860 1.00 95.31 826 ALA A O 1
ATOM 6585 N N . VAL A 1 827 ? -5.223 -10.819 39.070 1.00 95.00 827 VAL A N 1
ATOM 6586 C CA . VAL A 1 827 ? -4.295 -9.943 38.352 1.00 95.00 827 VAL A CA 1
ATOM 6587 C C . VAL A 1 827 ? -4.561 -10.014 36.853 1.00 95.00 827 VAL A C 1
ATOM 6589 O O . VAL A 1 827 ? -5.064 -11.019 36.355 1.00 95.00 827 VAL A O 1
ATOM 6592 N N . ILE A 1 828 ? -4.220 -8.961 36.122 1.00 95.62 828 ILE A N 1
ATOM 6593 C CA . ILE A 1 828 ? -4.226 -8.973 34.661 1.00 95.62 828 ILE A CA 1
ATOM 6594 C C . ILE A 1 828 ? -2.886 -9.488 34.167 1.00 95.62 828 ILE A C 1
ATOM 6596 O O . ILE A 1 828 ? -1.839 -8.934 34.501 1.00 95.62 828 ILE A O 1
ATOM 6600 N N . HIS A 1 829 ? -2.924 -10.506 33.322 1.00 95.38 829 HIS A N 1
ATOM 6601 C CA . HIS A 1 829 ? -1.785 -10.891 32.509 1.00 95.38 829 HIS A CA 1
ATOM 6602 C C . HIS A 1 829 ? -1.803 -10.061 31.233 1.00 95.38 829 HIS A C 1
ATOM 6604 O O . HIS A 1 829 ? -2.750 -10.179 30.460 1.00 95.38 829 HIS A O 1
ATOM 6610 N N . HIS A 1 830 ? -0.773 -9.245 31.010 1.00 93.00 830 HIS A N 1
ATOM 6611 C CA . HIS A 1 830 ? -0.605 -8.472 29.779 1.00 93.00 830 HIS A CA 1
ATOM 6612 C C . HIS A 1 830 ? 0.600 -8.986 28.993 1.00 93.00 830 HIS A C 1
ATOM 6614 O O . HIS A 1 830 ? 1.745 -8.771 29.397 1.00 93.00 830 HIS A O 1
ATOM 6620 N N . TYR A 1 831 ? 0.347 -9.670 27.879 1.00 90.81 831 TYR A N 1
ATOM 6621 C CA . TYR A 1 831 ? 1.373 -10.296 27.044 1.00 90.81 831 TYR A CA 1
ATOM 6622 C C . TYR A 1 831 ? 1.814 -9.368 25.914 1.00 90.81 831 TYR A C 1
ATOM 6624 O O . TYR A 1 831 ? 1.030 -9.060 25.022 1.00 90.81 831 TYR A O 1
ATOM 6632 N N . ARG A 1 832 ? 3.078 -8.930 25.907 1.00 85.25 832 ARG A N 1
ATOM 6633 C CA . ARG A 1 832 ? 3.539 -7.926 24.933 1.00 85.25 832 ARG A CA 1
ATOM 6634 C C . ARG A 1 832 ? 5.042 -7.952 24.670 1.00 85.25 832 ARG A C 1
ATOM 6636 O O . ARG A 1 832 ? 5.812 -8.551 25.409 1.00 85.25 832 ARG A O 1
ATOM 6643 N N . LYS A 1 833 ? 5.466 -7.218 23.640 1.00 83.75 833 LYS A N 1
ATOM 6644 C CA . LYS A 1 833 ? 6.868 -6.807 23.462 1.00 83.75 833 LYS A CA 1
ATOM 6645 C C . LYS A 1 833 ? 7.220 -5.640 24.376 1.00 83.75 833 LYS A C 1
ATOM 6647 O O . LYS A 1 833 ? 6.321 -4.940 24.869 1.00 83.75 833 LYS A O 1
ATOM 6652 N N . CYS A 1 834 ? 8.518 -5.419 24.571 1.00 79.44 834 CYS A N 1
ATOM 6653 C CA . CYS A 1 834 ? 9.018 -4.389 25.466 1.00 79.44 834 CYS A CA 1
ATOM 6654 C C . CYS A 1 834 ? 8.388 -3.014 25.155 1.00 79.44 834 CYS A C 1
ATOM 6656 O O . CYS A 1 834 ? 8.439 -2.551 24.011 1.00 79.44 834 CYS A O 1
ATOM 6658 N N . PRO A 1 835 ? 7.747 -2.355 26.140 1.00 69.94 835 PRO A N 1
ATOM 6659 C CA . PRO A 1 835 ? 7.127 -1.054 25.924 1.00 69.94 835 PRO A CA 1
ATOM 6660 C C . PRO A 1 835 ? 8.157 0.010 25.527 1.00 69.94 835 PRO A C 1
ATOM 6662 O O . PRO A 1 835 ? 9.142 0.201 26.230 1.00 69.94 835 PRO A O 1
ATOM 6665 N N . HIS A 1 836 ? 7.876 0.794 24.481 1.00 59.56 836 HIS A N 1
ATOM 6666 C CA . HIS A 1 836 ? 8.724 1.929 24.070 1.00 59.56 836 HIS A CA 1
ATOM 6667 C C . HIS A 1 836 ? 8.924 2.991 25.165 1.00 59.56 836 HIS A C 1
ATOM 6669 O O . HIS A 1 836 ? 9.888 3.748 25.128 1.00 59.56 836 HIS A O 1
ATOM 6675 N N . VAL A 1 837 ? 8.018 3.049 26.145 1.00 60.59 837 VAL A N 1
ATOM 6676 C CA . VAL A 1 837 ? 8.109 3.951 27.303 1.00 60.59 837 VAL A CA 1
ATOM 6677 C C . VAL A 1 837 ? 9.113 3.482 28.359 1.00 60.59 837 VAL A C 1
ATOM 6679 O O . VAL A 1 837 ? 9.409 4.235 29.282 1.00 60.59 837 VAL A O 1
ATOM 6682 N N . TRP A 1 838 ? 9.624 2.250 28.266 1.00 68.81 838 TRP A N 1
ATOM 6683 C CA . TRP A 1 838 ? 10.675 1.754 29.151 1.00 68.81 838 TRP A CA 1
ATOM 6684 C C . TRP A 1 838 ? 12.040 2.039 28.511 1.00 68.81 838 TRP A C 1
ATOM 6686 O O . TRP A 1 838 ? 12.363 1.429 27.494 1.00 68.81 838 TRP A O 1
ATOM 6696 N N . PRO A 1 839 ? 12.863 2.939 29.091 1.00 58.66 839 PRO A N 1
ATOM 6697 C CA . PRO A 1 839 ? 14.160 3.313 28.518 1.00 58.66 839 PRO A CA 1
ATOM 6698 C C . PRO A 1 839 ? 15.118 2.123 28.374 1.00 58.66 839 PRO A C 1
ATOM 6700 O O . PRO A 1 839 ? 15.977 2.118 27.497 1.00 58.66 839 PRO A O 1
ATOM 6703 N N . THR A 1 840 ? 14.968 1.115 29.240 1.00 59.06 840 THR A N 1
ATOM 6704 C CA . THR A 1 840 ? 15.654 -0.177 29.175 1.00 59.06 840 THR A CA 1
ATOM 6705 C C . THR A 1 840 ? 14.676 -1.302 29.531 1.00 59.06 840 THR A C 1
ATOM 6707 O O . THR A 1 840 ? 13.862 -1.175 30.448 1.00 59.06 840 THR A O 1
ATOM 6710 N N . CYS A 1 841 ? 14.762 -2.439 28.837 1.00 71.81 841 CYS A N 1
ATOM 6711 C CA . CYS A 1 841 ? 13.911 -3.617 29.067 1.00 71.81 841 CYS A CA 1
ATOM 6712 C C . CYS A 1 841 ? 14.443 -4.501 30.209 1.00 71.81 841 CYS A C 1
ATOM 6714 O O . CYS A 1 841 ? 14.534 -5.718 30.075 1.00 71.81 841 CYS A O 1
ATOM 6716 N N . THR A 1 842 ? 14.843 -3.889 31.326 1.00 69.75 842 THR A N 1
ATOM 6717 C CA . THR A 1 842 ? 15.507 -4.572 32.451 1.00 69.75 842 THR A CA 1
ATOM 6718 C C . THR A 1 842 ? 14.820 -4.338 33.808 1.00 69.75 842 THR A C 1
ATOM 6720 O O . THR A 1 842 ? 15.499 -3.975 34.772 1.00 69.75 842 THR A O 1
ATOM 6723 N N . PRO A 1 843 ? 13.485 -4.471 33.939 1.00 72.94 843 PRO A N 1
ATOM 6724 C CA . PRO A 1 843 ? 12.853 -4.423 35.252 1.00 72.94 843 PRO A CA 1
ATOM 6725 C C . PRO A 1 843 ? 13.144 -5.700 36.052 1.00 72.94 843 PRO A C 1
ATOM 6727 O O . PRO A 1 843 ? 13.485 -6.739 35.490 1.00 72.94 843 PRO A O 1
ATOM 6730 N N . THR A 1 844 ? 12.933 -5.651 37.369 1.00 81.88 844 THR A N 1
ATOM 6731 C CA . THR A 1 844 ? 12.866 -6.863 38.195 1.00 81.88 844 THR A CA 1
ATOM 6732 C C . THR A 1 844 ? 11.782 -7.791 37.651 1.00 81.88 844 THR A C 1
ATOM 6734 O O . THR A 1 844 ? 10.642 -7.355 37.457 1.00 81.88 844 THR A O 1
ATOM 6737 N N . THR A 1 845 ? 12.131 -9.055 37.421 1.00 88.12 845 THR A N 1
ATOM 6738 C CA . THR A 1 845 ? 11.214 -10.080 36.920 1.00 88.12 845 THR A CA 1
ATOM 6739 C C . THR A 1 845 ? 10.865 -11.091 38.010 1.00 88.12 845 THR A C 1
ATOM 6741 O O . THR A 1 845 ? 11.657 -11.376 38.908 1.00 88.12 845 THR A O 1
ATOM 6744 N N . ILE A 1 846 ? 9.653 -11.627 37.933 1.00 92.62 846 ILE A N 1
ATOM 6745 C CA . ILE A 1 846 ? 9.166 -12.782 38.687 1.00 92.62 846 ILE A CA 1
ATOM 6746 C C . ILE A 1 846 ? 8.704 -13.847 37.691 1.00 92.62 846 ILE A C 1
ATOM 6748 O O . ILE A 1 846 ? 8.518 -13.565 36.509 1.00 92.62 846 ILE A O 1
ATOM 6752 N N . THR A 1 847 ? 8.526 -15.081 38.154 1.00 93.69 847 THR A N 1
ATOM 6753 C CA . THR A 1 847 ? 7.907 -16.141 37.348 1.00 93.69 847 THR A CA 1
ATOM 6754 C C . THR A 1 847 ? 6.505 -16.400 37.872 1.00 93.69 847 THR A C 1
ATOM 6756 O O . THR A 1 847 ? 6.346 -16.752 39.040 1.00 93.69 847 THR A O 1
ATOM 6759 N N . ASP A 1 848 ? 5.505 -16.252 37.012 1.00 93.19 848 ASP A N 1
ATOM 6760 C CA . ASP A 1 848 ? 4.106 -16.501 37.328 1.00 93.19 848 ASP A CA 1
ATOM 6761 C C . ASP A 1 848 ? 3.585 -17.667 36.480 1.00 93.19 848 ASP A C 1
ATOM 6763 O O . ASP A 1 848 ? 3.499 -17.591 35.256 1.00 93.19 848 ASP A O 1
ATOM 6767 N N . ARG A 1 849 ? 3.259 -18.781 37.143 1.00 93.62 849 ARG A N 1
ATOM 6768 C CA . ARG A 1 849 ? 2.771 -20.008 36.493 1.00 93.62 849 ARG A CA 1
ATOM 6769 C C . ARG A 1 849 ? 1.258 -20.176 36.613 1.00 93.62 849 ARG A C 1
ATOM 6771 O O . ARG A 1 849 ? 0.739 -21.227 36.269 1.00 93.62 849 ARG A O 1
ATOM 6778 N N . SER A 1 850 ? 0.528 -19.181 37.111 1.00 93.44 850 SER A N 1
ATOM 6779 C CA . SER A 1 850 ? -0.900 -19.341 37.421 1.00 93.44 850 SER A CA 1
ATOM 6780 C C . SER A 1 850 ? -1.762 -19.686 36.201 1.00 93.44 850 SER A C 1
ATOM 6782 O O . SER A 1 850 ? -2.745 -20.413 36.340 1.00 93.44 850 SER A O 1
ATOM 6784 N N . ILE A 1 851 ? -1.371 -19.254 34.997 1.00 93.94 851 ILE A N 1
ATOM 6785 C CA . ILE A 1 851 ? -2.096 -19.570 33.759 1.00 93.94 851 ILE A CA 1
ATOM 6786 C C . ILE A 1 851 ? -1.947 -21.037 33.318 1.00 93.94 851 ILE A C 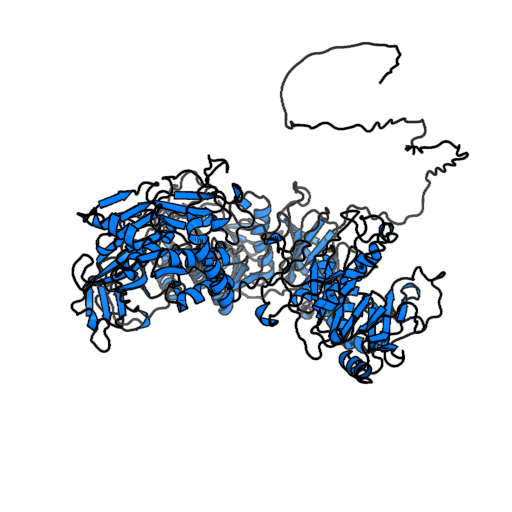1
ATOM 6788 O O . ILE A 1 851 ? -2.815 -21.558 32.618 1.00 93.94 851 ILE A O 1
ATOM 6792 N N . THR A 1 852 ? -0.906 -21.753 33.766 1.00 92.75 852 THR A N 1
ATOM 6793 C CA . THR A 1 852 ? -0.659 -23.142 33.335 1.00 92.75 852 THR A CA 1
ATOM 6794 C C . THR A 1 852 ? -1.706 -24.122 33.859 1.00 92.75 852 THR A C 1
ATOM 6796 O O . THR A 1 852 ? -1.884 -25.189 33.278 1.00 92.75 852 THR A O 1
ATOM 6799 N N . ARG A 1 853 ? -2.491 -23.751 34.883 1.00 94.25 853 ARG A N 1
ATOM 6800 C CA . ARG A 1 853 ? -3.621 -24.566 35.364 1.00 94.25 853 ARG A CA 1
ATOM 6801 C C . ARG A 1 853 ? -4.707 -24.796 34.304 1.00 94.25 853 ARG A C 1
ATOM 6803 O O . ARG A 1 853 ? -5.503 -25.711 34.455 1.00 94.25 853 ARG A O 1
ATOM 6810 N N . PHE A 1 854 ? -4.734 -23.981 33.246 1.00 94.44 854 PHE A N 1
ATOM 6811 C CA . PHE A 1 854 ? -5.654 -24.122 32.114 1.00 94.44 854 PHE A CA 1
ATOM 6812 C C . PHE A 1 854 ? -5.051 -24.892 30.938 1.00 94.44 854 PHE A C 1
ATOM 6814 O O . PHE A 1 854 ? -5.753 -25.161 29.970 1.00 94.44 854 PHE A O 1
ATOM 6821 N N . GLN A 1 855 ? -3.766 -25.256 30.985 1.00 91.81 855 GLN A N 1
ATOM 6822 C CA . GLN A 1 855 ? -3.047 -25.862 29.861 1.00 91.81 855 GLN A CA 1
ATOM 6823 C C . GLN A 1 855 ? -3.736 -27.115 29.306 1.00 91.81 855 GLN A C 1
ATOM 6825 O O . GLN A 1 855 ? -3.805 -27.282 28.088 1.00 91.81 855 GLN A O 1
ATOM 6830 N N . THR A 1 856 ? -4.263 -27.977 30.182 1.00 91.06 856 THR A N 1
ATOM 6831 C CA . THR A 1 856 ? -4.930 -29.231 29.796 1.00 91.06 856 THR A CA 1
ATOM 6832 C C . THR A 1 856 ? -6.188 -29.005 28.963 1.00 91.06 856 THR A C 1
ATOM 6834 O O . THR A 1 856 ? -6.487 -29.827 28.103 1.00 91.06 856 THR A O 1
ATOM 6837 N N . ASP A 1 857 ? -6.883 -27.884 29.169 1.00 94.56 857 ASP A N 1
ATOM 6838 C CA . ASP A 1 857 ? -8.108 -27.538 28.444 1.00 94.56 857 ASP A CA 1
ATOM 6839 C C . ASP A 1 857 ? -7.858 -26.553 27.296 1.00 94.56 857 ASP A C 1
ATOM 6841 O O . ASP A 1 857 ? -8.474 -26.661 26.234 1.00 94.56 857 ASP A O 1
ATOM 6845 N N . LEU A 1 858 ? -6.941 -25.600 27.481 1.00 93.25 858 LEU A N 1
ATOM 6846 C CA . LEU A 1 858 ? -6.659 -24.531 26.525 1.00 93.25 858 LEU A CA 1
ATOM 6847 C C . LEU A 1 858 ? -5.965 -25.066 25.270 1.00 93.25 858 LEU A C 1
ATOM 6849 O O . LEU A 1 858 ? -6.383 -24.747 24.160 1.00 93.25 858 LEU A O 1
ATOM 6853 N N . VAL A 1 859 ? -4.947 -25.922 25.422 1.00 88.88 859 VAL A N 1
ATOM 6854 C CA . VAL A 1 859 ? -4.175 -26.443 24.280 1.00 88.88 859 VAL A CA 1
ATOM 6855 C C . VAL A 1 859 ? -5.055 -27.227 23.296 1.00 88.88 859 VAL A C 1
ATOM 6857 O O . VAL A 1 859 ? -4.995 -26.928 22.100 1.00 88.88 859 VAL A O 1
ATOM 6860 N N . PRO A 1 860 ? -5.894 -28.194 23.727 1.00 85.56 860 PRO A N 1
ATOM 6861 C CA . PRO A 1 860 ? -6.772 -28.909 22.803 1.00 85.56 860 PRO A CA 1
ATOM 6862 C C . PRO A 1 860 ? -7.810 -28.004 22.135 1.00 85.56 860 PRO A C 1
ATOM 6864 O O . PRO A 1 860 ? -8.075 -28.176 20.949 1.00 85.56 860 PRO A O 1
ATOM 6867 N N . ARG A 1 861 ? -8.372 -27.026 22.860 1.00 92.94 861 ARG A N 1
ATOM 6868 C CA . ARG A 1 861 ? -9.363 -26.081 22.317 1.00 92.94 861 ARG A CA 1
ATOM 6869 C C . ARG A 1 861 ? -8.780 -25.190 21.235 1.00 92.94 861 ARG A C 1
ATOM 6871 O O . ARG A 1 861 ? -9.366 -25.075 20.163 1.00 92.94 861 ARG A O 1
ATOM 6878 N N . VAL A 1 862 ? -7.611 -24.609 21.497 1.00 87.19 862 VAL A N 1
ATOM 6879 C CA . VAL A 1 862 ? -6.903 -23.776 20.523 1.00 87.19 862 VAL A CA 1
ATOM 6880 C C . VAL A 1 862 ? -6.593 -24.601 19.275 1.00 87.19 862 VAL A C 1
ATOM 6882 O O . VAL A 1 862 ? -6.954 -24.190 18.178 1.00 87.19 862 VAL A O 1
ATOM 6885 N N . LYS A 1 863 ? -6.049 -25.817 19.425 1.00 81.50 863 LYS A N 1
ATOM 6886 C CA . LYS A 1 863 ? -5.807 -26.732 18.294 1.00 81.50 863 LYS A CA 1
ATOM 6887 C C . LYS A 1 863 ? -7.082 -27.079 17.515 1.00 81.50 863 LYS A C 1
ATOM 6889 O O . LYS A 1 863 ? -7.063 -27.041 16.289 1.00 81.50 863 LYS A O 1
ATOM 6894 N N . ASP A 1 864 ? -8.181 -27.395 18.199 1.00 84.62 864 ASP A N 1
ATOM 6895 C CA . ASP A 1 864 ? -9.471 -27.712 17.572 1.00 84.62 864 ASP A CA 1
ATOM 6896 C C . ASP A 1 864 ? -10.011 -26.529 16.761 1.00 84.62 864 ASP A C 1
ATOM 6898 O O . ASP A 1 864 ? -10.338 -26.690 15.584 1.00 84.62 864 ASP A O 1
ATOM 6902 N N . VAL A 1 865 ? -10.040 -25.326 17.340 1.00 87.19 865 VAL A N 1
ATOM 6903 C CA . VAL A 1 865 ? -10.467 -24.119 16.621 1.00 87.19 865 VAL A CA 1
ATOM 6904 C C . VAL A 1 865 ? -9.588 -23.893 15.410 1.00 87.19 865 VAL A C 1
ATOM 6906 O O . VAL A 1 865 ? -10.108 -23.786 14.303 1.00 87.19 865 VAL A O 1
ATOM 6909 N N . LEU A 1 866 ? -8.271 -23.880 15.609 1.00 79.44 866 LEU A N 1
ATOM 6910 C CA . LEU A 1 866 ? -7.295 -23.700 14.547 1.00 79.44 866 LEU A CA 1
ATOM 6911 C C . LEU A 1 866 ? -7.473 -24.730 13.429 1.00 79.44 866 LEU A C 1
ATOM 6913 O O . LEU A 1 866 ? -7.375 -24.361 12.266 1.00 79.44 866 LEU A O 1
ATOM 6917 N N . SER A 1 867 ? -7.807 -25.983 13.737 1.00 73.75 867 SER A N 1
ATOM 6918 C CA . SER A 1 867 ? -8.130 -26.987 12.717 1.00 73.75 867 SER A CA 1
ATOM 6919 C C . SER A 1 867 ? -9.411 -26.638 11.941 1.00 73.75 867 SER A C 1
ATOM 6921 O O . SER A 1 867 ? -9.415 -26.665 10.713 1.00 73.75 867 SER A O 1
ATOM 6923 N N . LYS A 1 868 ? -10.475 -26.204 12.632 1.00 78.88 868 LYS A N 1
ATOM 6924 C CA . LYS A 1 868 ? -11.765 -25.817 12.031 1.00 78.88 868 LYS A CA 1
ATOM 6925 C C . LYS A 1 868 ? -11.669 -24.576 11.149 1.00 78.88 868 LYS A C 1
ATOM 6927 O O . LYS A 1 868 ? -12.413 -24.466 10.178 1.00 78.88 868 LYS A O 1
ATOM 6932 N N . ILE A 1 869 ? -10.779 -23.642 11.485 1.00 75.94 869 ILE A N 1
ATOM 6933 C CA . ILE A 1 869 ? -10.522 -22.439 10.681 1.00 75.94 869 ILE A CA 1
ATOM 6934 C C . ILE A 1 869 ? -9.416 -22.635 9.631 1.00 75.94 869 ILE A C 1
ATOM 6936 O O . ILE A 1 869 ? -9.131 -21.702 8.878 1.00 75.94 869 ILE A O 1
ATOM 6940 N N . GLY A 1 870 ? -8.820 -23.833 9.554 1.00 63.47 870 GLY A N 1
ATOM 6941 C CA . GLY A 1 870 ? -7.818 -24.210 8.551 1.00 63.47 870 GLY A CA 1
ATOM 6942 C C . GLY A 1 870 ? -6.405 -23.674 8.812 1.00 63.47 870 GLY A C 1
ATOM 6943 O O . GLY A 1 870 ? -5.674 -23.424 7.862 1.00 63.47 870 GLY A O 1
ATOM 6944 N N . PHE A 1 871 ? -6.032 -23.448 10.075 1.00 61.84 871 PHE A N 1
ATOM 6945 C CA . PHE A 1 871 ? -4.740 -22.888 10.489 1.00 61.84 871 PHE A CA 1
ATOM 6946 C C . PHE A 1 871 ? -3.718 -23.915 11.005 1.00 61.84 871 PHE A C 1
ATOM 6948 O O . PHE A 1 871 ? -2.534 -23.724 10.753 1.00 61.84 871 PHE A O 1
ATOM 6955 N N . TYR A 1 872 ? -4.113 -24.979 11.724 1.00 50.50 872 TYR A N 1
ATOM 6956 C CA . TYR A 1 872 ? -3.148 -25.956 12.263 1.00 50.50 872 TYR A CA 1
ATOM 6957 C C . TYR A 1 872 ? -3.594 -27.399 12.074 1.00 50.50 872 TYR A C 1
ATOM 6959 O O . TYR A 1 872 ? -4.508 -27.889 12.735 1.00 50.50 872 TYR A O 1
ATOM 6967 N N . ALA A 1 873 ? -2.827 -28.106 11.259 1.00 52.53 873 ALA A N 1
ATOM 6968 C CA . ALA A 1 873 ? -2.614 -29.526 11.421 1.00 52.53 873 ALA A CA 1
ATOM 6969 C C . ALA A 1 873 ? -1.107 -29.778 11.267 1.00 52.53 873 ALA A C 1
ATOM 6971 O O . ALA A 1 873 ? -0.591 -29.879 10.156 1.00 52.53 873 ALA A O 1
ATOM 6972 N N . THR A 1 874 ? -0.372 -29.806 12.385 1.00 58.34 874 THR A N 1
ATOM 6973 C CA . THR A 1 874 ? 1.031 -30.241 12.369 1.00 58.34 874 THR A CA 1
ATOM 6974 C C . THR A 1 874 ? 1.032 -31.747 12.179 1.00 58.34 874 THR A C 1
ATOM 6976 O O . THR A 1 874 ? 0.650 -32.492 13.081 1.00 58.34 874 THR A O 1
ATOM 6979 N N . VAL A 1 875 ? 1.426 -32.193 10.993 1.00 61.31 875 VAL A N 1
ATOM 6980 C CA . VAL A 1 875 ? 1.591 -33.613 10.695 1.00 61.31 875 VAL A CA 1
ATOM 6981 C C . VAL A 1 875 ? 3.065 -33.924 10.606 1.00 61.31 875 VAL A C 1
ATOM 6983 O O . VAL A 1 875 ? 3.788 -33.336 9.805 1.00 61.31 875 VAL A O 1
ATOM 6986 N N . THR A 1 876 ? 3.490 -34.873 11.432 1.00 71.56 876 THR A N 1
ATOM 6987 C CA . THR A 1 876 ? 4.788 -35.511 11.293 1.00 71.56 876 THR A CA 1
ATOM 6988 C C . THR A 1 876 ? 4.650 -36.686 10.337 1.00 71.56 876 THR A C 1
ATOM 6990 O O . THR A 1 876 ? 3.717 -37.486 10.414 1.00 71.56 876 THR A O 1
ATOM 6993 N N . SER A 1 877 ? 5.587 -36.791 9.408 1.00 76.94 877 SER A N 1
ATOM 6994 C CA . SER A 1 877 ? 5.698 -37.939 8.518 1.00 76.94 877 SER A CA 1
ATOM 6995 C C . SER A 1 877 ? 7.171 -38.236 8.285 1.00 76.94 877 SER A C 1
ATOM 6997 O O . SER A 1 877 ? 7.956 -37.285 8.245 1.00 76.94 877 SER A O 1
ATOM 6999 N N . PRO A 1 878 ? 7.558 -39.504 8.068 1.00 82.69 878 PRO A N 1
ATOM 7000 C CA . PRO A 1 878 ? 8.887 -39.813 7.569 1.00 82.69 878 PRO A CA 1
ATOM 7001 C C . PRO A 1 878 ? 9.187 -38.978 6.322 1.00 82.69 878 PRO A C 1
ATOM 7003 O O . PRO A 1 878 ? 8.348 -38.877 5.426 1.00 82.69 878 PRO A O 1
ATOM 7006 N N . ALA A 1 879 ? 10.379 -38.392 6.291 1.00 84.38 879 ALA A N 1
ATOM 7007 C CA . ALA A 1 879 ? 10.878 -37.596 5.182 1.00 84.38 879 ALA A CA 1
ATOM 7008 C C . ALA A 1 879 ? 12.095 -38.309 4.568 1.00 84.38 879 ALA A C 1
ATOM 7010 O O . ALA A 1 879 ? 13.227 -37.890 4.803 1.00 84.38 879 ALA A O 1
ATOM 7011 N N . PRO A 1 880 ? 11.923 -39.441 3.857 1.00 87.38 880 PRO A N 1
ATOM 7012 C CA . PRO A 1 880 ? 13.026 -40.063 3.138 1.00 87.38 880 PRO A CA 1
ATOM 7013 C C . PRO A 1 880 ? 13.596 -39.115 2.078 1.00 87.38 880 PRO A C 1
ATOM 7015 O O . PRO A 1 880 ? 12.854 -38.389 1.407 1.00 87.38 880 PRO A O 1
ATOM 7018 N N . ILE A 1 881 ? 14.917 -39.174 1.895 1.00 83.62 881 ILE A N 1
ATOM 7019 C CA . ILE A 1 881 ? 15.561 -38.641 0.694 1.00 83.62 881 ILE A CA 1
ATOM 7020 C C . ILE A 1 881 ? 15.113 -39.529 -0.460 1.00 83.62 881 ILE A C 1
ATOM 7022 O O . ILE A 1 881 ? 15.422 -40.718 -0.491 1.00 83.62 881 ILE A O 1
ATOM 7026 N N . VAL A 1 882 ? 14.363 -38.959 -1.395 1.00 80.94 882 VAL A N 1
ATOM 7027 C CA . VAL A 1 882 ? 13.936 -39.679 -2.601 1.00 80.94 882 VAL A CA 1
ATOM 7028 C C . VAL A 1 882 ? 14.883 -39.426 -3.761 1.00 80.94 882 VAL A C 1
ATOM 7030 O O . VAL A 1 882 ? 15.079 -40.314 -4.588 1.00 80.94 882 VAL A O 1
ATOM 7033 N N . HIS A 1 883 ? 15.526 -38.254 -3.791 1.00 75.88 883 HIS A N 1
ATOM 7034 C CA . HIS A 1 883 ? 16.478 -37.869 -4.829 1.00 75.88 883 HIS A CA 1
ATOM 7035 C C . HIS A 1 883 ? 17.633 -37.056 -4.245 1.00 75.88 883 HIS A C 1
ATOM 7037 O O . HIS A 1 883 ? 17.432 -36.233 -3.352 1.00 75.88 883 HIS A O 1
ATOM 7043 N N . SER A 1 884 ? 18.827 -37.258 -4.793 1.00 79.06 884 SER A N 1
ATOM 7044 C CA . SER A 1 884 ? 20.040 -36.515 -4.457 1.00 79.06 884 SER A CA 1
ATOM 7045 C C . SER A 1 884 ? 20.871 -36.313 -5.722 1.00 79.06 884 SER A C 1
ATOM 7047 O O . SER A 1 884 ? 20.895 -37.194 -6.583 1.00 79.06 884 SER A O 1
ATOM 7049 N N . LEU A 1 885 ? 21.528 -35.159 -5.852 1.00 74.31 885 LEU A N 1
ATOM 7050 C CA . LEU A 1 885 ? 22.448 -34.895 -6.968 1.00 74.31 885 LEU A CA 1
ATOM 7051 C C . LEU A 1 885 ? 23.794 -35.625 -6.828 1.00 74.31 885 LEU A C 1
ATOM 7053 O O . LEU A 1 885 ? 24.504 -35.773 -7.821 1.00 74.31 885 LEU A O 1
ATOM 7057 N N . ASP A 1 886 ? 24.139 -36.068 -5.621 1.00 73.81 886 ASP A N 1
ATOM 7058 C CA . ASP A 1 886 ? 25.351 -36.833 -5.322 1.00 73.81 886 ASP A CA 1
ATOM 7059 C C . ASP A 1 886 ? 25.049 -37.962 -4.329 1.00 73.81 886 ASP A C 1
ATOM 7061 O O . ASP A 1 886 ? 23.994 -37.962 -3.691 1.00 73.81 886 ASP A O 1
ATOM 7065 N N . ASP A 1 887 ? 25.954 -38.927 -4.197 1.00 69.69 887 ASP A N 1
ATOM 7066 C CA . ASP A 1 887 ? 25.843 -39.995 -3.207 1.00 69.69 887 ASP A CA 1
ATOM 7067 C C . ASP A 1 887 ? 26.137 -39.436 -1.802 1.00 69.69 887 ASP A C 1
ATOM 7069 O O . ASP A 1 887 ? 27.291 -39.094 -1.516 1.00 69.69 887 ASP A O 1
ATOM 7073 N N . PRO A 1 888 ? 25.129 -39.345 -0.908 1.00 66.12 888 PRO A N 1
ATOM 7074 C CA . PRO A 1 888 ? 25.304 -38.783 0.429 1.00 66.12 888 PRO A CA 1
ATOM 7075 C C . PRO A 1 888 ? 26.386 -39.500 1.244 1.00 66.12 888 PRO A C 1
ATOM 7077 O O . PRO A 1 888 ? 26.986 -38.894 2.128 1.00 66.12 888 PRO A O 1
ATOM 7080 N N . GLU A 1 889 ? 26.651 -40.777 0.947 1.00 66.62 889 GLU A N 1
ATOM 7081 C CA . GLU A 1 889 ? 27.616 -41.611 1.669 1.00 66.62 889 GLU A CA 1
ATOM 7082 C C . GLU A 1 889 ? 29.063 -41.446 1.167 1.00 66.62 889 GLU A C 1
ATOM 7084 O O . GLU A 1 889 ? 29.990 -41.949 1.801 1.00 66.62 889 GLU A O 1
ATOM 7089 N N . LYS A 1 890 ? 29.290 -40.735 0.050 1.00 59.31 890 LYS A N 1
ATOM 7090 C CA . LYS A 1 890 ? 30.623 -40.550 -0.563 1.00 59.31 890 LYS A CA 1
ATOM 7091 C C . LYS A 1 890 ? 31.255 -39.172 -0.328 1.00 59.31 890 LYS A C 1
ATOM 7093 O O . LYS A 1 890 ? 32.369 -38.926 -0.797 1.00 59.31 890 LYS A O 1
ATOM 7098 N N . VAL A 1 891 ? 30.586 -38.274 0.399 1.00 61.47 891 VAL A N 1
ATOM 7099 C CA . VAL A 1 891 ? 31.087 -36.920 0.691 1.00 61.47 891 VAL A CA 1
ATOM 7100 C C . VAL A 1 891 ? 32.063 -36.964 1.874 1.00 61.47 891 VAL A C 1
ATOM 7102 O O . VAL A 1 891 ? 31.665 -37.122 3.024 1.00 61.47 891 VAL A O 1
ATOM 7105 N N . ASN A 1 892 ? 33.362 -36.832 1.590 1.00 52.84 892 ASN A N 1
ATOM 7106 C CA . ASN A 1 892 ? 34.434 -37.211 2.523 1.00 52.84 892 ASN A CA 1
ATOM 7107 C C . ASN A 1 892 ? 34.912 -36.127 3.520 1.00 52.84 892 ASN A C 1
ATOM 7109 O O . ASN A 1 892 ? 35.679 -36.475 4.415 1.00 52.84 892 ASN A O 1
ATOM 7113 N N . ASP A 1 893 ? 34.527 -34.842 3.407 1.00 59.28 893 ASP A N 1
ATOM 7114 C CA . ASP A 1 893 ? 35.152 -33.762 4.214 1.00 59.28 893 ASP A CA 1
ATOM 7115 C C . ASP A 1 893 ? 34.209 -32.873 5.057 1.00 59.28 893 ASP A C 1
ATOM 7117 O O . ASP A 1 893 ? 34.688 -32.005 5.791 1.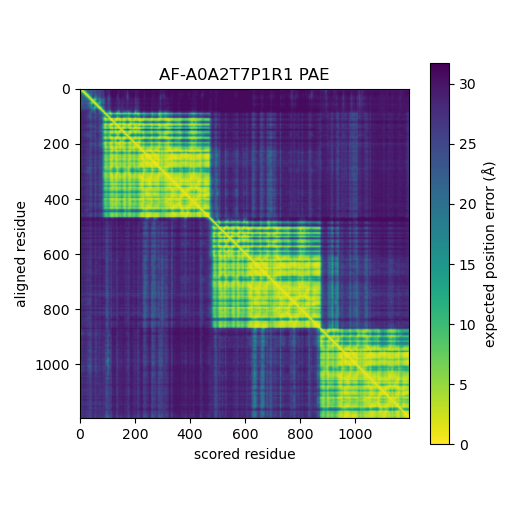00 59.28 893 ASP A O 1
ATOM 7121 N N . GLY A 1 894 ? 32.886 -33.065 4.976 1.00 59.44 894 GLY A N 1
ATOM 7122 C CA . GLY A 1 894 ? 31.890 -32.282 5.726 1.00 59.44 894 GLY A CA 1
ATOM 7123 C C . GLY A 1 894 ? 31.795 -30.788 5.363 1.00 59.44 894 GLY A C 1
ATOM 7124 O O . GLY A 1 894 ? 31.048 -30.056 6.011 1.00 59.44 894 GLY A O 1
ATOM 7125 N N . ARG A 1 895 ? 32.534 -30.311 4.352 1.00 63.44 895 ARG A N 1
ATOM 7126 C CA . ARG A 1 895 ? 32.517 -28.915 3.873 1.00 63.44 895 ARG A CA 1
ATOM 7127 C C . ARG A 1 895 ? 31.683 -28.733 2.607 1.00 63.44 895 ARG A C 1
ATOM 7129 O O . ARG A 1 895 ? 31.251 -27.614 2.327 1.00 63.44 895 ARG A O 1
ATOM 7136 N N . GLN A 1 896 ? 31.460 -29.812 1.862 1.00 67.94 896 GLN A N 1
ATOM 7137 C CA . GLN A 1 896 ? 30.645 -29.836 0.647 1.00 67.94 896 GLN A CA 1
ATOM 7138 C C . GLN A 1 896 ? 29.155 -30.012 0.968 1.00 67.94 896 GLN A C 1
ATOM 7140 O O . GLN A 1 896 ? 28.791 -30.747 1.886 1.00 67.94 896 GLN A O 1
ATOM 7145 N N . VAL A 1 897 ? 28.290 -29.354 0.191 1.00 76.19 897 VAL A N 1
ATOM 7146 C CA . VAL A 1 897 ? 26.828 -29.474 0.294 1.00 76.19 897 VAL A CA 1
ATOM 7147 C C . VAL A 1 897 ? 26.247 -29.936 -1.040 1.00 76.19 897 VAL A C 1
ATOM 7149 O O . VAL A 1 897 ? 26.692 -29.513 -2.103 1.00 76.19 897 VAL A O 1
ATOM 7152 N N . PHE A 1 898 ? 25.232 -30.790 -1.005 1.00 75.50 898 PHE A N 1
ATOM 7153 C CA . PHE A 1 898 ? 24.569 -31.308 -2.203 1.00 75.50 898 PHE A CA 1
ATOM 7154 C C . PHE A 1 898 ? 23.058 -31.116 -2.096 1.00 75.50 898 PHE A C 1
ATOM 7156 O O . PHE A 1 898 ? 22.495 -31.028 -1.003 1.00 75.50 898 PHE A O 1
ATOM 7163 N N . ALA A 1 899 ? 22.395 -31.010 -3.245 1.00 79.56 899 ALA A N 1
ATOM 7164 C CA . ALA A 1 899 ? 20.952 -30.834 -3.285 1.00 79.56 899 ALA A CA 1
ATOM 7165 C C . ALA A 1 899 ? 20.232 -32.172 -3.084 1.00 79.56 899 ALA A C 1
ATOM 7167 O O . ALA A 1 899 ? 20.546 -33.162 -3.749 1.00 79.56 899 ALA A O 1
ATOM 7168 N N . VAL A 1 900 ? 19.225 -32.166 -2.211 1.00 81.75 900 VAL A N 1
ATOM 7169 C CA . VAL A 1 900 ? 18.388 -33.326 -1.886 1.00 81.75 900 VAL A CA 1
ATOM 7170 C C . VAL A 1 900 ? 16.909 -32.966 -1.957 1.00 81.75 900 VAL A C 1
ATOM 7172 O O . VAL A 1 900 ? 16.519 -31.841 -1.648 1.00 81.75 900 VAL A O 1
ATOM 7175 N N . VAL A 1 901 ? 16.079 -33.934 -2.344 1.00 83.38 901 VAL A N 1
ATOM 7176 C CA . VAL A 1 901 ? 14.617 -33.851 -2.233 1.00 83.38 901 VAL A CA 1
ATOM 7177 C C . VAL A 1 901 ? 14.167 -34.813 -1.152 1.00 83.38 901 VAL A C 1
ATOM 7179 O O . VAL A 1 901 ? 14.340 -36.029 -1.266 1.00 83.38 901 VAL A O 1
ATOM 7182 N N . TYR A 1 902 ? 13.540 -34.242 -0.132 1.00 86.19 902 TYR A N 1
ATOM 7183 C CA . TYR A 1 902 ? 12.784 -34.979 0.864 1.00 86.19 902 TYR A CA 1
ATOM 7184 C C . TYR A 1 902 ? 11.340 -35.135 0.394 1.00 86.19 902 TYR A C 1
ATOM 7186 O O . TYR A 1 902 ? 10.734 -34.173 -0.080 1.00 86.19 902 TYR A O 1
ATOM 7194 N N . GLN A 1 903 ? 10.777 -36.333 0.542 1.00 85.12 903 GLN A N 1
ATOM 7195 C CA . GLN A 1 903 ? 9.366 -36.578 0.256 1.00 85.12 903 GLN A CA 1
ATOM 7196 C C . GLN A 1 903 ? 8.625 -36.950 1.533 1.00 85.12 903 GLN A C 1
ATOM 7198 O O . GLN A 1 903 ? 8.868 -37.999 2.114 1.00 85.12 903 GLN A O 1
ATOM 7203 N N . CYS A 1 904 ? 7.679 -36.105 1.926 1.00 82.19 904 CYS A N 1
ATOM 7204 C CA . CYS A 1 904 ? 6.822 -36.316 3.087 1.00 82.19 904 CYS A CA 1
ATOM 7205 C C . CYS A 1 904 ? 5.447 -36.829 2.638 1.00 82.19 904 CYS A C 1
ATOM 7207 O O . CYS A 1 904 ? 4.887 -36.327 1.661 1.00 82.19 904 CYS A O 1
ATOM 7209 N N . HIS A 1 905 ? 4.877 -37.803 3.350 1.00 80.31 905 HIS A N 1
ATOM 7210 C CA . HIS A 1 905 ? 3.490 -38.216 3.124 1.00 80.31 905 HIS A CA 1
ATOM 7211 C C . HIS A 1 905 ? 2.554 -37.376 3.995 1.00 80.31 905 HIS A C 1
ATOM 7213 O O . HIS A 1 905 ? 2.604 -37.466 5.219 1.00 80.31 905 HIS A O 1
ATOM 7219 N N . VAL A 1 906 ? 1.688 -36.579 3.368 1.00 73.31 906 VAL A N 1
ATOM 7220 C CA . VAL A 1 906 ? 0.731 -35.712 4.069 1.00 73.31 906 VAL A CA 1
ATOM 7221 C C . VAL A 1 906 ? -0.710 -36.168 3.804 1.00 73.31 906 VAL A C 1
ATOM 7223 O O . VAL A 1 906 ? -1.057 -36.418 2.650 1.00 73.31 906 VAL A O 1
ATOM 7226 N N . PRO A 1 907 ? -1.572 -36.272 4.833 1.00 65.94 907 PRO A N 1
ATOM 7227 C CA . PRO A 1 907 ? -2.953 -36.742 4.702 1.00 65.94 907 PRO A CA 1
ATOM 7228 C C . PRO A 1 907 ? -3.938 -35.633 4.280 1.00 65.94 907 PRO A C 1
ATOM 7230 O O . PRO A 1 907 ? -5.143 -35.798 4.446 1.00 65.94 907 PRO A O 1
ATOM 7233 N N . PHE A 1 908 ? -3.443 -34.502 3.766 1.00 65.94 908 PHE A N 1
ATOM 7234 C CA . PHE A 1 908 ? -4.240 -33.319 3.427 1.00 65.94 908 PHE A CA 1
ATOM 7235 C C . PHE A 1 908 ? -4.371 -33.136 1.920 1.00 65.94 908 PHE A C 1
ATOM 7237 O O . PHE A 1 908 ? -3.452 -33.440 1.155 1.00 65.94 908 PHE A O 1
ATOM 7244 N N . SER A 1 909 ? -5.501 -32.587 1.488 1.00 61.94 909 SER A N 1
ATOM 7245 C CA . SER A 1 909 ? -5.682 -32.137 0.113 1.00 61.94 909 SER A CA 1
ATOM 7246 C C . SER A 1 909 ? -4.831 -30.887 -0.180 1.00 61.94 909 SER A C 1
ATOM 7248 O O . SER A 1 909 ? -4.536 -30.106 0.727 1.00 61.94 909 SER A O 1
ATOM 7250 N N . PRO A 1 910 ? -4.471 -30.622 -1.451 1.00 58.12 910 PRO A N 1
ATOM 7251 C CA . PRO A 1 910 ? -3.706 -29.426 -1.819 1.00 58.12 910 PRO A CA 1
ATOM 7252 C C . PRO A 1 910 ? -4.346 -28.101 -1.370 1.00 58.12 910 PRO A C 1
ATOM 7254 O O . PRO A 1 910 ? -3.634 -27.156 -1.048 1.00 58.12 910 PRO A O 1
ATOM 7257 N N . LEU A 1 911 ? -5.682 -28.027 -1.310 1.00 52.72 911 LEU A N 1
ATOM 7258 C CA . LEU A 1 911 ? -6.395 -26.818 -0.887 1.00 52.72 911 LEU A CA 1
ATOM 7259 C C . LEU A 1 911 ? -6.208 -26.542 0.616 1.00 52.72 911 LEU A C 1
ATOM 7261 O O . LEU A 1 911 ? -6.075 -25.386 1.017 1.00 52.72 911 LEU A O 1
ATOM 7265 N N . GLU A 1 912 ? -6.141 -27.601 1.425 1.00 52.41 912 GLU A N 1
ATOM 7266 C CA . GLU A 1 912 ? -5.934 -27.548 2.880 1.00 52.41 912 GLU A CA 1
ATOM 7267 C C . GLU A 1 912 ? -4.495 -27.174 3.264 1.00 52.41 912 GLU A C 1
ATOM 7269 O O . GLU A 1 912 ? -4.253 -26.735 4.383 1.00 52.41 912 GLU A O 1
ATOM 7274 N N . LEU A 1 913 ? -3.541 -27.291 2.333 1.00 59.06 913 LEU A N 1
ATOM 7275 C CA . LEU A 1 913 ? -2.142 -26.899 2.535 1.00 59.06 913 LEU A CA 1
ATOM 7276 C C . LEU A 1 913 ? -1.878 -25.411 2.241 1.00 59.06 913 LEU A C 1
ATOM 7278 O O . LEU A 1 913 ? -0.746 -24.941 2.371 1.00 59.06 913 LEU A O 1
ATOM 7282 N N . THR A 1 914 ? -2.903 -24.643 1.860 1.00 54.09 914 THR A N 1
ATOM 7283 C CA . THR A 1 914 ? -2.764 -23.208 1.573 1.00 54.09 914 THR A CA 1
ATOM 7284 C C . THR A 1 914 ? -2.441 -22.436 2.855 1.00 54.09 914 THR A C 1
ATOM 7286 O O . THR A 1 914 ? -3.299 -22.268 3.717 1.00 54.09 914 THR A O 1
ATOM 7289 N N . GLY A 1 915 ? -1.208 -21.933 2.968 1.00 57.00 915 GLY A N 1
ATOM 7290 C CA . GLY A 1 915 ? -0.709 -21.265 4.179 1.00 57.00 915 GLY A CA 1
ATOM 7291 C C . GLY A 1 915 ? -0.008 -22.201 5.169 1.00 57.00 915 GLY A C 1
ATOM 7292 O O . GLY A 1 915 ? 0.483 -21.731 6.194 1.00 57.00 915 GLY A O 1
ATOM 7293 N N . ALA A 1 916 ? 0.095 -23.497 4.853 1.00 68.81 916 ALA A N 1
ATOM 7294 C CA . ALA A 1 916 ? 0.890 -24.440 5.625 1.00 68.81 916 ALA A CA 1
ATOM 7295 C C . ALA A 1 916 ? 2.386 -24.111 5.526 1.00 68.81 916 ALA A C 1
ATOM 7297 O O . ALA A 1 916 ? 2.862 -23.497 4.566 1.00 68.81 916 ALA A O 1
ATOM 7298 N N . ARG A 1 917 ? 3.148 -24.548 6.528 1.00 78.38 917 ARG A N 1
ATOM 7299 C CA . ARG A 1 917 ? 4.603 -24.406 6.574 1.00 78.38 917 ARG A CA 1
ATOM 7300 C C . ARG A 1 917 ? 5.225 -25.759 6.908 1.00 78.38 917 ARG A C 1
ATOM 7302 O O . ARG A 1 917 ? 4.605 -26.569 7.590 1.00 78.38 917 ARG A O 1
ATOM 7309 N N . VAL A 1 918 ? 6.426 -26.018 6.407 1.00 82.88 918 VAL A N 1
ATOM 7310 C CA . VAL A 1 918 ? 7.113 -27.309 6.532 1.00 82.88 918 VAL A CA 1
ATOM 7311 C C . VAL A 1 918 ? 8.550 -27.111 6.996 1.00 82.88 918 VAL A C 1
ATOM 7313 O O . VAL A 1 918 ? 9.176 -26.091 6.712 1.00 82.88 918 VAL A O 1
ATOM 7316 N N . THR A 1 919 ? 9.065 -28.093 7.726 1.00 86.56 919 THR A N 1
ATOM 7317 C CA . THR A 1 919 ? 10.467 -28.180 8.132 1.00 86.56 919 THR A CA 1
ATOM 7318 C C . THR A 1 919 ? 10.908 -29.642 8.134 1.00 86.56 919 THR A C 1
ATOM 7320 O O . THR A 1 919 ? 10.069 -30.543 8.204 1.00 86.56 919 THR A O 1
ATOM 7323 N N . VAL A 1 920 ? 12.214 -29.879 8.033 1.00 84.56 920 VAL A N 1
ATOM 7324 C CA . VAL A 1 920 ? 12.826 -31.209 8.134 1.00 84.56 920 VAL A CA 1
ATOM 7325 C C . VAL A 1 920 ? 13.787 -31.165 9.313 1.00 84.56 920 VAL A C 1
ATOM 7327 O O . VAL A 1 920 ? 14.663 -30.306 9.364 1.00 84.56 920 VAL A O 1
ATOM 7330 N N . THR A 1 921 ? 13.609 -32.074 10.268 1.00 81.31 921 THR A N 1
ATOM 7331 C CA . THR A 1 921 ? 14.408 -32.140 11.496 1.00 81.31 921 THR A CA 1
ATOM 7332 C C . THR A 1 921 ? 14.878 -33.577 11.739 1.00 81.31 921 THR A C 1
ATOM 7334 O O . THR A 1 921 ? 14.135 -34.511 11.428 1.00 81.31 921 THR A O 1
ATOM 7337 N N . PRO A 1 922 ? 16.101 -33.783 12.265 1.00 76.06 922 PRO A N 1
ATOM 7338 C CA . PRO A 1 922 ? 16.531 -35.094 12.749 1.00 76.06 922 PRO A CA 1
ATOM 7339 C C . PRO A 1 922 ? 15.840 -35.485 14.066 1.00 76.06 922 PRO A C 1
ATOM 7341 O O . PRO A 1 922 ? 15.888 -36.651 14.453 1.00 76.06 922 PRO A O 1
ATOM 7344 N N . ASP A 1 923 ? 15.223 -34.525 14.762 1.00 72.50 923 ASP A N 1
ATOM 7345 C CA . ASP A 1 923 ? 14.483 -34.756 16.000 1.00 72.50 923 ASP A CA 1
ATOM 7346 C C . ASP A 1 923 ? 13.097 -35.367 15.697 1.00 72.50 923 ASP A C 1
ATOM 7348 O O . ASP A 1 923 ? 12.403 -34.889 14.795 1.00 72.50 923 ASP A O 1
ATOM 7352 N N . PRO A 1 924 ? 12.652 -36.410 16.424 1.00 63.34 924 PRO A N 1
ATOM 7353 C CA . PRO A 1 924 ? 11.283 -36.916 16.320 1.00 63.34 924 PRO A CA 1
ATOM 7354 C C . PRO A 1 924 ? 10.193 -35.865 16.618 1.00 63.34 924 PRO A C 1
ATOM 7356 O O . PRO A 1 924 ? 9.048 -36.057 16.199 1.00 63.34 924 PRO A O 1
ATOM 7359 N N . ALA A 1 925 ? 10.514 -34.768 17.311 1.00 65.31 925 ALA A N 1
ATOM 7360 C CA . ALA A 1 925 ? 9.639 -33.618 17.508 1.00 65.31 925 ALA A CA 1
ATOM 7361 C C . ALA A 1 925 ? 9.948 -32.486 16.509 1.00 65.31 925 ALA A C 1
ATOM 7363 O O . ALA A 1 925 ? 11.095 -32.080 16.322 1.00 65.31 925 ALA A O 1
ATOM 7364 N N . CYS A 1 926 ? 8.908 -31.924 15.881 1.00 68.75 926 CYS A N 1
ATOM 7365 C CA . CYS A 1 926 ? 9.077 -30.733 15.047 1.00 68.75 926 CYS A CA 1
ATOM 7366 C C . CYS A 1 926 ? 9.416 -29.497 15.909 1.00 68.75 926 CYS A C 1
ATOM 7368 O O . CYS A 1 926 ? 8.816 -29.335 16.974 1.00 68.75 926 CYS A O 1
ATOM 7370 N N . PRO A 1 927 ? 10.312 -28.600 15.443 1.00 66.56 927 PRO A N 1
ATOM 7371 C CA . PRO A 1 927 ? 10.646 -27.349 16.125 1.00 66.56 927 PRO A CA 1
ATOM 7372 C C . PRO A 1 927 ? 9.407 -26.530 16.489 1.00 66.56 927 PRO A C 1
ATOM 7374 O O . PRO A 1 927 ? 8.463 -26.455 15.710 1.00 66.56 927 PRO A O 1
ATOM 7377 N N . VAL A 1 928 ? 9.404 -25.871 17.643 1.00 55.16 928 VAL A N 1
ATOM 7378 C CA . VAL A 1 928 ? 8.278 -25.011 18.053 1.00 55.16 928 VAL A CA 1
ATOM 7379 C C . VAL A 1 928 ? 8.437 -23.574 17.524 1.00 55.16 928 VAL A C 1
ATOM 7381 O O . VAL A 1 928 ? 7.478 -22.804 17.482 1.00 55.16 928 VAL A O 1
ATOM 7384 N N . GLU A 1 929 ? 9.641 -23.201 17.082 1.00 57.31 929 GLU A N 1
ATOM 7385 C CA . GLU A 1 929 ? 9.931 -21.871 16.545 1.00 57.31 929 GLU A CA 1
ATOM 7386 C C . GLU A 1 929 ? 9.476 -21.722 15.082 1.00 57.31 929 GLU A C 1
ATOM 7388 O O . GLU A 1 929 ? 9.910 -22.452 14.191 1.00 57.31 929 GLU A O 1
ATOM 7393 N N . ASP A 1 930 ? 8.651 -20.709 14.808 1.00 55.31 930 ASP A N 1
ATOM 7394 C CA . ASP A 1 930 ? 8.127 -20.419 13.465 1.00 55.31 930 ASP A CA 1
ATOM 7395 C C . ASP A 1 930 ? 9.208 -20.041 12.438 1.00 55.31 930 ASP A C 1
ATOM 7397 O O . ASP A 1 930 ? 8.983 -20.142 11.229 1.00 55.31 930 ASP A O 1
ATOM 7401 N N . ASN A 1 931 ? 10.380 -19.580 12.880 1.00 62.09 931 ASN A N 1
ATOM 7402 C CA . ASN A 1 931 ? 11.517 -19.259 12.006 1.00 62.09 931 ASN A CA 1
ATOM 7403 C C . ASN A 1 931 ? 12.155 -20.521 11.381 1.00 62.09 931 ASN A C 1
ATOM 7405 O O . ASN A 1 931 ? 12.835 -20.405 10.364 1.00 62.09 931 ASN A O 1
ATOM 7409 N N . CYS A 1 932 ? 11.903 -21.713 11.938 1.00 65.06 932 CYS A N 1
ATOM 7410 C CA . CYS A 1 932 ? 12.410 -22.991 11.440 1.00 65.06 932 CYS A CA 1
ATOM 7411 C C . CYS A 1 932 ? 11.575 -23.568 10.289 1.00 65.06 932 CYS A C 1
ATOM 7413 O O . CYS A 1 932 ? 11.959 -24.588 9.715 1.00 65.06 932 CYS A O 1
ATOM 7415 N N . TYR A 1 933 ? 10.441 -22.948 9.949 1.00 76.25 933 TYR A N 1
ATOM 7416 C CA . TYR A 1 933 ? 9.518 -23.443 8.933 1.00 76.25 933 TYR A CA 1
ATOM 7417 C C . TYR A 1 933 ? 9.515 -22.577 7.675 1.00 76.25 933 TYR A C 1
ATOM 7419 O O . TYR A 1 933 ? 9.357 -21.354 7.737 1.00 76.25 933 TYR A O 1
ATOM 7427 N N . ILE A 1 934 ? 9.561 -23.221 6.511 1.00 76.31 934 ILE A N 1
ATOM 7428 C CA . ILE A 1 934 ? 9.377 -22.570 5.209 1.00 76.31 934 ILE A CA 1
ATOM 7429 C C . ILE A 1 934 ? 7.920 -22.699 4.741 1.00 76.31 934 ILE A C 1
ATOM 7431 O O . ILE A 1 934 ? 7.274 -23.702 5.044 1.00 76.31 934 ILE A O 1
ATOM 7435 N N . PRO A 1 935 ? 7.360 -21.709 4.025 1.00 76.62 935 PRO A N 1
ATOM 7436 C CA . PRO A 1 935 ? 6.000 -21.809 3.501 1.00 76.62 935 PRO A CA 1
ATOM 7437 C C . PRO A 1 935 ? 5.890 -22.920 2.450 1.00 76.62 935 PRO A C 1
ATOM 7439 O O . PRO A 1 935 ? 6.756 -23.060 1.585 1.00 76.62 935 PRO A O 1
ATOM 7442 N N . VAL A 1 936 ? 4.798 -23.682 2.500 1.00 79.44 936 VAL A N 1
ATOM 7443 C CA . VAL A 1 936 ? 4.461 -24.676 1.478 1.00 79.44 936 VAL A CA 1
ATOM 7444 C C . VAL A 1 936 ? 3.950 -23.949 0.239 1.00 79.44 936 VAL A C 1
ATOM 7446 O O . VAL A 1 936 ? 3.007 -23.160 0.295 1.00 79.44 936 VAL A O 1
ATOM 7449 N N . TYR A 1 937 ? 4.582 -24.223 -0.898 1.00 79.25 937 TYR A N 1
ATOM 7450 C CA . TYR A 1 937 ? 4.148 -23.722 -2.194 1.00 79.25 937 TYR A CA 1
ATOM 7451 C C . TYR A 1 937 ? 3.285 -24.773 -2.893 1.00 79.25 937 TYR A C 1
ATOM 7453 O O . TYR A 1 937 ? 3.708 -25.918 -3.042 1.00 79.25 937 TYR A O 1
ATOM 7461 N N . THR A 1 938 ? 2.096 -24.374 -3.348 1.00 79.25 938 THR A N 1
ATOM 7462 C CA . THR A 1 938 ? 1.252 -25.217 -4.204 1.00 79.25 938 THR A CA 1
ATOM 7463 C C . THR A 1 938 ? 1.488 -24.824 -5.664 1.00 79.25 938 THR A C 1
ATOM 7465 O O . THR A 1 938 ? 1.205 -23.675 -6.014 1.00 79.25 938 THR A O 1
ATOM 7468 N N . PRO A 1 939 ? 2.008 -25.732 -6.514 1.00 81.94 939 PRO A N 1
ATOM 7469 C CA . PRO A 1 939 ? 2.198 -25.466 -7.934 1.00 81.94 939 PRO A CA 1
ATOM 7470 C C . PRO A 1 939 ? 0.894 -25.076 -8.624 1.00 81.94 939 PRO A C 1
ATOM 7472 O O . PRO A 1 939 ? -0.156 -25.680 -8.401 1.00 81.94 939 PRO A O 1
ATOM 7475 N N . GLU A 1 940 ? 0.974 -24.084 -9.502 1.00 82.62 940 GLU A N 1
ATOM 7476 C CA . GLU A 1 940 ? -0.139 -23.718 -10.372 1.00 82.62 940 GLU A CA 1
ATOM 7477 C C . GLU A 1 940 ? -0.408 -24.847 -11.377 1.00 82.62 940 GLU A C 1
ATOM 7479 O O . GLU A 1 940 ? 0.515 -25.327 -12.036 1.00 82.62 940 GLU A O 1
ATOM 7484 N N . VAL A 1 941 ? -1.672 -25.260 -11.511 1.00 85.69 941 VAL A N 1
ATOM 7485 C CA . VAL A 1 941 ? -2.080 -26.259 -12.506 1.00 85.69 941 VAL A CA 1
ATOM 7486 C C . VAL A 1 941 ? -2.527 -25.549 -13.777 1.00 85.69 941 VAL A C 1
ATOM 7488 O O . VAL A 1 941 ? -3.611 -24.966 -13.826 1.00 85.69 941 VAL A O 1
ATOM 7491 N N . VAL A 1 942 ? -1.712 -25.649 -14.825 1.00 88.31 942 VAL A N 1
ATOM 7492 C CA . VAL A 1 942 ? -1.971 -25.040 -16.132 1.00 88.31 942 VAL A CA 1
ATOM 7493 C C . VAL A 1 942 ? -2.072 -26.149 -17.173 1.00 88.31 942 VAL A C 1
ATOM 7495 O O . VAL A 1 942 ? -1.074 -26.594 -17.738 1.00 88.31 942 VAL A O 1
ATOM 7498 N N . LYS A 1 943 ? -3.301 -26.606 -17.444 1.00 85.50 943 LYS A N 1
ATOM 7499 C CA . LYS A 1 943 ? -3.561 -27.609 -18.490 1.00 85.50 943 LYS A CA 1
ATOM 7500 C C . LYS A 1 943 ? -3.153 -27.073 -19.862 1.00 85.50 943 LYS A C 1
ATOM 7502 O O . LYS A 1 943 ? -3.520 -25.961 -20.235 1.00 85.50 943 LYS A O 1
ATOM 7507 N N . GLY A 1 944 ? -2.419 -27.871 -20.627 1.00 86.56 944 GLY A N 1
ATOM 7508 C CA . GLY A 1 944 ? -1.775 -27.464 -21.875 1.00 86.56 944 GLY A CA 1
ATOM 7509 C C . GLY A 1 944 ? -0.675 -26.417 -21.679 1.00 86.56 944 GLY A C 1
ATOM 7510 O O . GLY A 1 944 ? -0.292 -25.750 -22.646 1.00 86.56 944 GLY A O 1
ATOM 7511 N N . GLY A 1 945 ? -0.222 -26.219 -20.439 1.00 92.62 945 GLY A N 1
ATOM 7512 C CA . GLY A 1 945 ? 0.781 -25.238 -20.063 1.00 92.62 945 GLY A CA 1
ATOM 7513 C C . GLY A 1 945 ? 2.174 -25.643 -20.527 1.00 92.62 945 GLY A C 1
ATOM 7514 O O . GLY A 1 945 ? 2.564 -26.806 -20.428 1.00 92.62 945 GLY A O 1
ATOM 7515 N N . LEU A 1 946 ? 2.929 -24.663 -21.012 1.00 95.00 946 LEU A N 1
ATOM 7516 C CA . LEU A 1 946 ? 4.330 -24.793 -21.378 1.00 95.00 946 LEU A CA 1
ATOM 7517 C C . LEU A 1 946 ? 5.160 -23.815 -20.549 1.00 95.00 946 LEU A C 1
ATOM 7519 O O . LEU A 1 946 ? 4.960 -22.602 -20.641 1.00 95.00 946 LEU A O 1
ATOM 7523 N N . ALA A 1 947 ? 6.118 -24.340 -19.791 1.00 96.50 947 ALA A N 1
ATOM 7524 C CA . ALA A 1 947 ? 7.001 -23.528 -18.968 1.00 96.50 947 ALA A CA 1
ATOM 7525 C C . ALA A 1 947 ? 8.490 -23.740 -19.273 1.00 96.50 947 ALA A C 1
ATOM 7527 O O . ALA A 1 947 ? 8.898 -24.758 -19.835 1.00 96.50 947 ALA A O 1
ATOM 7528 N N . ILE A 1 948 ? 9.309 -22.762 -18.886 1.00 96.31 948 ILE A N 1
ATOM 7529 C CA . ILE A 1 948 ? 10.771 -22.836 -18.945 1.00 96.31 948 ILE A CA 1
ATOM 7530 C C . ILE A 1 948 ? 11.354 -22.838 -17.543 1.00 96.31 948 ILE A C 1
ATOM 7532 O O . ILE A 1 948 ? 11.008 -22.019 -16.689 1.00 96.31 948 ILE A O 1
ATOM 7536 N N . CYS A 1 949 ? 12.314 -23.731 -17.383 1.00 92.75 949 CYS A N 1
ATOM 7537 C CA . CYS A 1 949 ? 13.210 -23.831 -16.265 1.00 92.75 949 CYS A CA 1
ATOM 7538 C C . CYS A 1 949 ? 14.555 -23.202 -16.631 1.00 92.75 949 CYS A C 1
ATOM 7540 O O . CYS A 1 949 ? 15.340 -23.807 -17.363 1.00 92.75 949 CYS A O 1
ATOM 7542 N N . GLY A 1 950 ? 14.777 -21.965 -16.185 1.00 88.94 950 GLY A N 1
ATOM 7543 C CA . GLY A 1 950 ? 15.997 -21.222 -16.472 1.00 88.94 950 GLY A CA 1
ATOM 7544 C C . GLY A 1 950 ? 17.091 -21.476 -15.438 1.00 88.94 950 GLY A C 1
ATOM 7545 O O . GLY A 1 950 ? 16.821 -21.745 -14.265 1.00 88.94 950 GLY A O 1
ATOM 7546 N N . LYS A 1 951 ? 18.345 -21.347 -15.874 1.00 84.12 951 LYS A N 1
ATOM 7547 C CA . LYS A 1 951 ? 19.515 -21.349 -14.989 1.00 84.12 951 LYS A CA 1
ATOM 7548 C C . LYS A 1 951 ? 19.524 -20.117 -14.067 1.00 84.12 951 LYS A C 1
ATOM 7550 O O . LYS A 1 951 ? 18.813 -19.143 -14.307 1.00 84.12 951 LYS A O 1
ATOM 7555 N N . ILE A 1 952 ? 20.345 -20.159 -13.016 1.00 85.88 952 ILE A N 1
ATOM 7556 C CA . ILE A 1 952 ? 20.582 -19.030 -12.103 1.00 85.88 952 ILE A CA 1
ATOM 7557 C C . ILE A 1 952 ? 21.015 -17.793 -12.902 1.00 85.88 952 ILE A C 1
ATOM 7559 O O . ILE A 1 952 ? 21.948 -17.862 -13.702 1.00 85.88 952 ILE A O 1
ATOM 7563 N N . ALA A 1 953 ? 20.353 -16.663 -12.660 1.00 86.00 953 ALA A N 1
ATOM 7564 C CA . ALA A 1 953 ? 20.733 -15.369 -13.207 1.00 86.00 953 ALA A CA 1
ATOM 7565 C C . ALA A 1 953 ? 21.720 -14.674 -12.265 1.00 86.00 953 ALA A C 1
ATOM 7567 O O . ALA A 1 953 ? 21.360 -14.337 -11.133 1.00 86.00 953 ALA A O 1
ATOM 7568 N N . PHE A 1 954 ? 22.950 -14.455 -12.731 1.00 80.12 954 PHE A N 1
ATOM 7569 C CA . PHE A 1 954 ? 24.009 -13.821 -11.949 1.00 80.12 954 PHE A CA 1
ATOM 7570 C C . PHE A 1 954 ? 24.827 -12.811 -12.767 1.00 80.12 954 PHE A C 1
ATOM 7572 O O . PHE A 1 954 ? 25.258 -13.091 -13.888 1.00 80.12 954 PHE A O 1
ATOM 7579 N N . GLY A 1 955 ? 25.127 -11.668 -12.140 1.00 61.97 955 GLY A N 1
ATOM 7580 C CA . GLY A 1 955 ? 26.205 -10.759 -12.535 1.00 61.97 955 GLY A CA 1
ATOM 7581 C C . GLY A 1 955 ? 26.066 -10.047 -13.890 1.00 61.97 955 GLY A C 1
ATOM 7582 O O . GLY A 1 955 ? 25.016 -10.002 -14.524 1.00 61.97 955 GLY A O 1
ATOM 7583 N N . SER A 1 956 ? 27.177 -9.451 -14.332 1.00 53.03 956 SER A N 1
ATOM 7584 C CA . SER A 1 956 ? 27.306 -8.590 -15.522 1.00 53.03 956 SER A CA 1
ATOM 7585 C C . SER A 1 956 ? 27.362 -9.334 -16.865 1.00 53.03 956 SER A C 1
ATOM 7587 O O . SER A 1 956 ? 27.607 -8.714 -17.900 1.00 53.03 956 SER A O 1
ATOM 7589 N N . LEU A 1 957 ? 27.168 -10.657 -16.865 1.00 59.91 957 LEU A N 1
ATOM 7590 C CA . LEU A 1 957 ? 27.245 -11.497 -18.067 1.00 59.91 957 LEU A CA 1
ATOM 7591 C C . LEU A 1 957 ? 25.930 -11.539 -18.859 1.00 59.91 957 LEU A C 1
ATOM 7593 O O . LEU A 1 957 ? 25.924 -12.004 -19.999 1.00 59.91 957 LEU A O 1
ATOM 7597 N N . LEU A 1 958 ? 24.830 -11.059 -18.272 1.00 80.00 958 LEU A N 1
ATOM 7598 C CA . LEU A 1 958 ? 23.531 -10.994 -18.930 1.00 80.00 958 LEU A CA 1
ATOM 7599 C C . LEU A 1 958 ? 23.366 -9.677 -19.689 1.00 80.00 958 LEU A C 1
ATOM 7601 O O . LEU A 1 958 ? 23.484 -8.588 -19.130 1.00 80.00 958 LEU A O 1
ATOM 7605 N N . ASP A 1 959 ? 23.059 -9.800 -20.976 1.00 86.94 959 ASP A N 1
ATOM 7606 C CA . ASP A 1 959 ? 22.779 -8.679 -21.865 1.00 86.94 959 ASP A CA 1
ATOM 7607 C C . ASP A 1 959 ? 21.257 -8.406 -21.877 1.00 86.94 959 ASP A C 1
ATOM 7609 O O . ASP A 1 959 ? 20.492 -9.283 -22.296 1.00 86.94 959 ASP A O 1
ATOM 7613 N N . PRO A 1 960 ? 20.789 -7.223 -21.430 1.00 89.44 960 PRO A N 1
ATOM 7614 C CA . PRO A 1 960 ? 19.362 -6.909 -21.363 1.00 89.44 960 PRO A CA 1
ATOM 7615 C C . PRO A 1 960 ? 18.629 -6.991 -22.711 1.00 89.44 960 PRO A C 1
ATOM 7617 O O . PRO A 1 960 ? 17.470 -7.410 -22.736 1.00 89.44 960 PRO A O 1
ATOM 7620 N N . LEU A 1 961 ? 19.300 -6.676 -23.827 1.00 89.12 961 LEU A N 1
ATOM 7621 C CA . LEU A 1 961 ? 18.737 -6.791 -25.177 1.00 89.12 961 LEU A CA 1
ATOM 7622 C C . LEU A 1 961 ? 18.476 -8.247 -25.522 1.00 89.12 961 LEU A C 1
ATOM 7624 O O . LEU A 1 961 ? 17.362 -8.621 -25.892 1.00 89.12 961 LEU A O 1
ATOM 7628 N N . LYS A 1 962 ? 19.515 -9.075 -25.373 1.00 90.81 962 LYS A N 1
ATOM 7629 C CA . LYS A 1 962 ? 19.433 -10.509 -25.670 1.00 90.81 962 LYS A CA 1
ATOM 7630 C C . LYS A 1 962 ? 18.398 -11.186 -24.776 1.00 90.81 962 LYS A C 1
ATOM 7632 O O . LYS A 1 962 ? 17.662 -12.044 -25.250 1.00 90.81 962 LYS A O 1
ATOM 7637 N N . LEU A 1 963 ? 18.276 -10.747 -23.521 1.00 92.69 963 LEU A N 1
ATOM 7638 C CA . LEU A 1 963 ? 17.228 -11.211 -22.617 1.00 92.69 963 LEU A CA 1
ATOM 7639 C C . LEU A 1 963 ? 15.829 -10.851 -23.120 1.00 92.69 963 LEU A C 1
ATOM 7641 O O . LEU A 1 963 ? 14.962 -11.718 -23.143 1.00 92.69 963 LEU A O 1
ATOM 7645 N N . VAL A 1 964 ? 15.580 -9.607 -23.539 1.00 96.25 964 VAL A N 1
ATOM 7646 C CA . VAL A 1 964 ? 14.260 -9.212 -24.063 1.00 96.25 964 VAL A CA 1
ATOM 7647 C C . VAL A 1 964 ? 13.939 -9.937 -25.369 1.00 96.25 964 VAL A C 1
ATOM 7649 O O . VAL A 1 964 ? 12.805 -10.390 -25.540 1.00 96.25 964 VAL A O 1
ATOM 7652 N N . GLU A 1 965 ? 14.925 -10.095 -26.258 1.00 95.12 965 GLU A N 1
ATOM 7653 C CA . GLU A 1 965 ? 14.807 -10.922 -27.464 1.00 95.12 965 GLU A CA 1
ATOM 7654 C C . GLU A 1 965 ? 14.393 -12.348 -27.121 1.00 95.12 965 GLU A C 1
ATOM 7656 O O . GLU A 1 965 ? 13.436 -12.875 -27.694 1.00 95.12 965 GLU A O 1
ATOM 7661 N N . TRP A 1 966 ? 15.085 -12.950 -26.156 1.00 95.62 966 TRP A N 1
ATOM 7662 C CA . TRP A 1 966 ? 14.799 -14.291 -25.687 1.00 95.62 966 TRP A CA 1
ATOM 7663 C C . TRP A 1 966 ? 13.387 -14.369 -25.097 1.00 95.62 966 TRP A C 1
ATOM 7665 O O . TRP A 1 966 ? 12.577 -15.145 -25.596 1.00 95.62 966 TRP A O 1
ATOM 7675 N N . PHE A 1 967 ? 13.024 -13.511 -24.137 1.00 97.38 967 PHE A N 1
ATOM 7676 C CA . PHE A 1 967 ? 11.699 -13.507 -23.504 1.00 97.38 967 PHE A CA 1
ATOM 7677 C C . PHE A 1 967 ? 10.548 -13.348 -24.508 1.00 97.38 967 PHE A C 1
ATOM 7679 O O . PHE A 1 967 ? 9.587 -14.122 -24.466 1.00 97.38 967 PHE A O 1
ATOM 7686 N N . GLU A 1 968 ? 10.624 -12.390 -25.438 1.00 96.88 968 GLU A N 1
ATOM 7687 C CA . GLU A 1 968 ? 9.561 -12.213 -26.434 1.00 96.88 968 GLU A CA 1
ATOM 7688 C C . GLU A 1 968 ? 9.530 -13.349 -27.459 1.00 96.88 968 GLU A C 1
ATOM 7690 O O . GLU A 1 968 ? 8.444 -13.708 -27.927 1.00 96.88 968 GLU A O 1
ATOM 7695 N N . MET A 1 969 ? 10.673 -13.964 -27.774 1.00 96.31 969 MET A N 1
ATOM 7696 C CA . MET A 1 969 ? 10.696 -15.165 -28.605 1.00 96.31 969 MET A CA 1
ATOM 7697 C C . MET A 1 969 ? 10.037 -16.349 -27.893 1.00 96.31 969 MET A C 1
ATOM 7699 O O . MET A 1 969 ? 9.183 -17.006 -28.490 1.00 96.31 969 MET A O 1
ATOM 7703 N N . GLN A 1 970 ? 10.339 -16.583 -26.613 1.00 97.12 970 GLN A N 1
ATOM 7704 C CA . GLN A 1 970 ? 9.677 -17.629 -25.826 1.00 97.12 970 GLN A CA 1
ATOM 7705 C C . GLN A 1 970 ? 8.162 -17.393 -25.764 1.00 97.12 970 GLN A C 1
ATOM 7707 O O . GLN A 1 970 ? 7.357 -18.294 -26.015 1.00 97.12 970 GLN A O 1
ATOM 7712 N N . ARG A 1 971 ? 7.751 -16.142 -25.544 1.00 95.75 971 ARG A N 1
ATOM 7713 C CA . ARG A 1 971 ? 6.340 -15.747 -25.520 1.00 95.75 971 ARG A CA 1
ATOM 7714 C C . ARG A 1 971 ? 5.658 -15.901 -26.885 1.00 95.75 971 ARG A C 1
ATOM 7716 O O . ARG A 1 971 ? 4.472 -16.214 -26.944 1.00 95.75 971 ARG A O 1
ATOM 7723 N N . LEU A 1 972 ? 6.373 -15.701 -27.997 1.00 95.06 972 LEU A N 1
ATOM 7724 C CA . LEU A 1 972 ? 5.869 -15.989 -29.348 1.00 95.06 972 LEU A CA 1
ATOM 7725 C C . LEU A 1 972 ? 5.715 -17.480 -29.619 1.00 95.06 972 LEU A C 1
ATOM 7727 O O . LEU A 1 972 ? 4.767 -17.887 -30.289 1.00 95.06 972 LEU A O 1
ATOM 7731 N N . LEU A 1 973 ? 6.632 -18.284 -29.094 1.00 95.31 973 LEU A N 1
ATOM 7732 C CA . LEU A 1 973 ? 6.595 -19.736 -29.207 1.00 95.31 973 LEU A CA 1
ATOM 7733 C C . LEU A 1 973 ? 5.514 -20.379 -28.324 1.00 95.31 973 LEU A C 1
ATOM 7735 O O . LEU A 1 973 ? 5.246 -21.576 -28.466 1.00 95.31 973 LEU A O 1
ATOM 7739 N N . GLY A 1 974 ? 4.836 -19.578 -27.499 1.00 94.69 974 GLY A N 1
ATOM 7740 C CA . GLY A 1 974 ? 3.692 -19.981 -26.689 1.00 94.69 974 GLY A CA 1
ATOM 7741 C C . GLY A 1 974 ? 4.068 -20.441 -25.285 1.00 94.69 974 GLY A C 1
ATOM 7742 O O . GLY A 1 974 ? 3.344 -21.252 -24.724 1.00 94.69 974 GLY A O 1
ATOM 7743 N N . VAL A 1 975 ? 5.192 -19.974 -24.740 1.00 96.88 975 VAL A N 1
ATOM 7744 C CA . VAL A 1 975 ? 5.558 -20.209 -23.338 1.00 96.88 975 VAL A CA 1
ATOM 7745 C C . VAL A 1 975 ? 4.667 -19.367 -22.429 1.00 96.88 975 VAL A C 1
ATOM 7747 O O . VAL A 1 975 ? 4.534 -18.159 -22.632 1.00 96.88 975 VAL A O 1
ATOM 7750 N N . ASP A 1 976 ? 4.074 -20.013 -21.428 1.00 95.69 976 ASP A N 1
ATOM 7751 C CA . ASP A 1 976 ? 3.158 -19.385 -20.474 1.00 95.69 976 ASP A CA 1
ATOM 7752 C C . ASP A 1 976 ? 3.893 -18.888 -19.223 1.00 95.69 976 ASP A C 1
ATOM 7754 O O . ASP A 1 976 ? 3.510 -17.872 -18.642 1.00 95.69 976 ASP A O 1
ATOM 7758 N N . LYS A 1 977 ? 4.958 -19.593 -18.813 1.00 96.38 977 LYS A N 1
ATOM 7759 C CA . LYS A 1 977 ? 5.690 -19.300 -17.577 1.00 96.38 977 LYS A CA 1
ATOM 7760 C C . LYS A 1 977 ? 7.183 -19.561 -17.693 1.00 96.38 977 LYS A C 1
ATOM 7762 O O . LYS A 1 977 ? 7.618 -20.508 -18.339 1.00 96.38 977 LYS A O 1
ATOM 7767 N N . ILE A 1 978 ? 7.976 -18.737 -17.026 1.00 96.69 978 ILE A N 1
ATOM 7768 C CA . ILE A 1 978 ? 9.426 -18.877 -16.925 1.00 96.69 978 ILE A CA 1
ATOM 7769 C C . ILE A 1 978 ? 9.798 -18.758 -15.451 1.00 96.69 978 ILE A C 1
ATOM 7771 O O . ILE A 1 978 ? 9.315 -17.854 -14.771 1.00 96.69 978 ILE A O 1
ATOM 7775 N N . GLN A 1 979 ? 10.648 -19.652 -14.954 1.00 94.44 979 GLN A N 1
ATOM 7776 C CA . GLN A 1 979 ? 11.198 -19.565 -13.604 1.00 94.44 979 GLN A CA 1
ATOM 7777 C C . GLN A 1 979 ? 12.717 -19.411 -13.644 1.00 94.44 979 GLN A C 1
ATOM 7779 O O . GLN A 1 979 ? 13.398 -20.175 -14.325 1.00 94.44 979 GLN A O 1
ATOM 7784 N N . ILE A 1 980 ? 13.231 -18.442 -12.880 1.00 92.06 980 ILE A N 1
ATOM 7785 C CA . ILE A 1 980 ? 14.661 -18.137 -12.746 1.00 92.06 980 ILE A CA 1
ATOM 7786 C C . ILE A 1 980 ? 14.978 -17.827 -11.274 1.00 92.06 980 ILE A C 1
ATOM 7788 O O . ILE A 1 980 ? 14.165 -17.224 -10.567 1.00 92.06 980 ILE A O 1
ATOM 7792 N N . LEU A 1 981 ? 16.166 -18.227 -10.814 1.00 88.44 981 LEU A N 1
ATOM 7793 C CA . LEU A 1 981 ? 16.706 -17.838 -9.507 1.00 88.44 981 LEU A CA 1
ATOM 7794 C C . LEU A 1 981 ? 17.621 -16.610 -9.635 1.00 88.44 981 LEU A C 1
ATOM 7796 O O . LEU A 1 981 ? 18.476 -16.568 -10.518 1.00 88.44 981 LEU A O 1
ATOM 7800 N N . ASP A 1 982 ? 17.443 -15.633 -8.751 1.00 87.31 982 ASP A N 1
ATOM 7801 C CA . ASP A 1 982 ? 18.179 -14.369 -8.681 1.00 87.31 982 ASP A CA 1
ATOM 7802 C C . ASP A 1 982 ? 19.386 -14.488 -7.749 1.00 87.31 982 ASP A C 1
ATOM 7804 O O . ASP A 1 982 ? 19.228 -14.627 -6.536 1.00 87.31 982 ASP A O 1
ATOM 7808 N N . PHE A 1 983 ? 20.591 -14.391 -8.305 1.00 82.56 983 PHE A N 1
ATOM 7809 C CA . PHE A 1 983 ? 21.838 -14.342 -7.547 1.00 82.56 983 PHE A CA 1
ATOM 7810 C C . PHE A 1 983 ? 22.531 -12.976 -7.693 1.00 82.56 983 PHE A C 1
ATOM 7812 O O . PHE A 1 983 ? 23.738 -12.886 -7.909 1.00 82.56 983 PHE A O 1
ATOM 7819 N N . GLY A 1 984 ? 21.753 -11.896 -7.590 1.00 77.50 984 GLY A N 1
ATOM 7820 C CA . GLY A 1 984 ? 22.255 -10.527 -7.642 1.00 77.50 984 GLY A CA 1
ATOM 7821 C C . GLY A 1 984 ? 22.541 -10.084 -9.075 1.00 77.50 984 GLY A C 1
ATOM 7822 O O . GLY A 1 984 ? 23.522 -10.496 -9.701 1.00 77.50 984 GLY A O 1
ATOM 7823 N N . ASN A 1 985 ? 21.678 -9.210 -9.592 1.00 80.25 985 ASN A N 1
ATOM 7824 C CA . ASN A 1 985 ? 21.732 -8.729 -10.967 1.00 80.25 985 ASN A CA 1
ATOM 7825 C C . ASN A 1 985 ? 21.818 -7.194 -11.024 1.00 80.25 985 ASN A C 1
ATOM 7827 O O . ASN A 1 985 ? 21.156 -6.519 -10.232 1.00 80.25 985 ASN A O 1
ATOM 7831 N N . PRO A 1 986 ? 22.590 -6.631 -11.973 1.00 76.69 986 PRO A N 1
ATOM 7832 C CA . PRO A 1 986 ? 22.680 -5.186 -12.157 1.00 76.69 986 PRO A CA 1
ATOM 7833 C C . PRO A 1 986 ? 21.317 -4.588 -12.530 1.00 76.69 986 PRO A C 1
ATOM 7835 O O . PRO A 1 986 ? 20.440 -5.268 -13.071 1.00 76.69 986 PRO A O 1
ATOM 7838 N N . GLU A 1 987 ? 21.126 -3.298 -12.258 1.00 80.56 987 GLU A N 1
ATOM 7839 C CA . GLU A 1 987 ? 19.821 -2.641 -12.367 1.00 80.56 987 GLU A CA 1
ATOM 7840 C C . GLU A 1 987 ? 19.147 -2.774 -13.748 1.00 80.56 987 GLU A C 1
ATOM 7842 O O . GLU A 1 987 ? 17.932 -2.947 -13.845 1.00 80.56 987 GLU A O 1
ATOM 7847 N N . ASN A 1 988 ? 19.914 -2.739 -14.839 1.00 77.44 988 ASN A N 1
ATOM 7848 C CA . ASN A 1 988 ? 19.410 -2.922 -16.205 1.00 77.44 988 ASN A CA 1
ATOM 7849 C C . ASN A 1 988 ? 18.794 -4.315 -16.434 1.00 77.44 988 ASN A C 1
ATOM 7851 O O . ASN A 1 988 ? 17.707 -4.416 -16.999 1.00 77.44 988 ASN A O 1
ATOM 7855 N N . VAL A 1 989 ? 19.442 -5.368 -15.944 1.00 84.31 989 VAL A N 1
ATOM 7856 C CA . VAL A 1 989 ? 18.946 -6.749 -15.988 1.00 84.31 989 VAL A CA 1
ATOM 7857 C C . VAL A 1 989 ? 17.747 -6.907 -15.046 1.00 84.31 989 VAL A C 1
ATOM 7859 O O . VAL A 1 989 ? 16.710 -7.443 -15.441 1.00 84.31 989 VAL A O 1
ATOM 7862 N N . SER A 1 990 ? 17.825 -6.334 -13.842 1.00 84.69 990 SER A N 1
ATOM 7863 C CA . SER A 1 990 ? 16.729 -6.325 -12.864 1.00 84.69 990 SER A CA 1
ATOM 7864 C C . SER A 1 990 ? 15.465 -5.626 -13.392 1.00 84.69 990 SER A C 1
ATOM 7866 O O . SER A 1 990 ? 14.352 -6.070 -13.105 1.00 84.69 990 SER A O 1
ATOM 7868 N N . ARG A 1 991 ? 15.594 -4.589 -14.237 1.00 87.44 991 ARG A N 1
ATOM 7869 C CA . ARG A 1 991 ? 14.455 -3.955 -14.932 1.00 87.44 991 ARG A CA 1
ATOM 7870 C C . ARG A 1 991 ? 13.761 -4.896 -15.922 1.00 87.44 991 ARG A C 1
ATOM 7872 O O . ARG A 1 991 ? 12.528 -4.902 -15.956 1.00 87.44 991 ARG A O 1
ATOM 7879 N N . VAL A 1 992 ? 14.514 -5.699 -16.688 1.00 90.88 992 VAL A N 1
ATOM 7880 C CA . VAL A 1 992 ? 13.941 -6.727 -17.586 1.00 90.88 992 VAL A CA 1
ATOM 7881 C C . VAL A 1 992 ? 13.121 -7.717 -16.777 1.00 90.88 992 VAL A C 1
ATOM 7883 O O . VAL A 1 992 ? 11.940 -7.929 -17.059 1.00 90.88 992 VAL A O 1
ATOM 7886 N N . PHE A 1 993 ? 13.734 -8.288 -15.740 1.00 92.19 993 PHE A N 1
ATOM 7887 C CA . PHE A 1 993 ? 13.079 -9.284 -14.907 1.00 92.19 993 PHE A CA 1
ATOM 7888 C C . PHE A 1 993 ? 11.833 -8.710 -14.223 1.00 92.19 993 PHE A C 1
ATOM 7890 O O . PHE A 1 993 ? 10.760 -9.303 -14.339 1.00 92.19 993 PHE A O 1
ATOM 7897 N N . LYS A 1 994 ? 11.904 -7.507 -13.637 1.00 89.19 994 LYS A N 1
ATOM 7898 C CA . LYS A 1 994 ? 10.751 -6.861 -12.988 1.00 89.19 994 LYS A CA 1
ATOM 7899 C C . LYS A 1 994 ? 9.570 -6.646 -13.936 1.00 89.19 994 LYS A C 1
ATOM 7901 O O . LYS A 1 994 ? 8.414 -6.796 -13.533 1.00 89.19 994 LYS A O 1
ATOM 7906 N N . TYR A 1 995 ? 9.822 -6.310 -15.197 1.00 93.56 995 TYR A N 1
ATOM 7907 C CA . TYR A 1 995 ? 8.748 -6.169 -16.177 1.00 93.56 995 TYR A CA 1
ATOM 7908 C C . TYR A 1 995 ? 8.076 -7.493 -16.500 1.00 93.56 995 TYR A C 1
ATOM 7910 O O . TYR A 1 995 ? 6.851 -7.577 -16.436 1.00 93.56 995 TYR A O 1
ATOM 7918 N N . TYR A 1 996 ? 8.852 -8.537 -16.788 1.00 93.88 996 TYR A N 1
ATOM 7919 C CA . TYR A 1 996 ? 8.270 -9.846 -17.069 1.00 93.88 996 TYR A CA 1
ATOM 7920 C C . TYR A 1 996 ? 7.635 -10.484 -15.825 1.00 93.88 996 TYR A C 1
ATOM 7922 O O . TYR A 1 996 ? 6.686 -11.253 -15.974 1.00 93.88 996 TYR A O 1
ATOM 7930 N N . GLN A 1 997 ? 8.063 -10.106 -14.613 1.00 90.62 997 GLN A N 1
ATOM 7931 C CA . GLN A 1 997 ? 7.347 -10.408 -13.369 1.00 90.62 997 GLN A CA 1
ATOM 7932 C C . GLN A 1 997 ? 6.001 -9.681 -13.302 1.00 90.62 997 GLN A C 1
ATOM 7934 O O . GLN A 1 997 ? 4.982 -10.306 -13.028 1.00 90.62 997 GLN A O 1
ATOM 7939 N N . THR A 1 998 ? 5.973 -8.376 -13.598 1.00 88.69 998 THR A N 1
ATOM 7940 C CA . THR A 1 998 ? 4.738 -7.565 -13.593 1.00 88.69 998 THR A CA 1
ATOM 7941 C C . THR A 1 998 ? 3.731 -8.061 -14.635 1.00 88.69 998 THR A C 1
ATOM 7943 O O . THR A 1 998 ? 2.527 -8.033 -14.400 1.00 88.69 998 THR A O 1
ATOM 7946 N N . LEU A 1 999 ? 4.216 -8.559 -15.776 1.00 87.75 999 LEU A N 1
ATOM 7947 C CA . LEU A 1 999 ? 3.390 -9.199 -16.802 1.00 87.75 999 LEU A CA 1
ATOM 7948 C C . LEU A 1 999 ? 2.891 -10.603 -16.422 1.00 87.75 999 LEU A C 1
ATOM 7950 O O . LEU A 1 999 ? 2.071 -11.160 -17.147 1.00 87.75 999 LEU A O 1
ATOM 7954 N N . GLY A 1 1000 ? 3.405 -11.199 -15.344 1.00 89.06 1000 GLY A N 1
ATOM 7955 C CA . GLY A 1 1000 ? 3.065 -12.555 -14.909 1.00 89.06 1000 GLY A CA 1
ATOM 7956 C C . GLY A 1 1000 ? 3.817 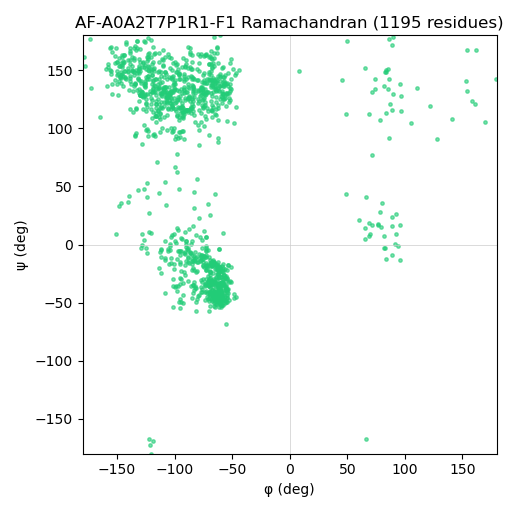-13.686 -15.626 1.00 89.06 1000 GLY A C 1
ATOM 7957 O O . GLY A 1 1000 ? 3.655 -14.840 -15.228 1.00 89.06 1000 GLY A O 1
ATOM 7958 N N . LEU A 1 1001 ? 4.669 -13.386 -16.617 1.00 94.62 1001 LEU A N 1
ATOM 7959 C CA . LEU A 1 1001 ? 5.446 -14.383 -17.372 1.00 94.62 1001 LEU A CA 1
ATOM 7960 C C . LEU A 1 1001 ? 6.593 -14.980 -16.541 1.00 94.62 1001 LEU A C 1
ATOM 7962 O O . LEU A 1 1001 ? 6.849 -16.177 -16.625 1.00 94.62 1001 LEU A O 1
ATOM 7966 N N . LEU A 1 1002 ? 7.284 -14.159 -15.746 1.00 96.19 1002 LEU A N 1
ATOM 7967 C CA . LEU A 1 1002 ? 8.470 -14.563 -14.988 1.00 96.19 1002 LEU A CA 1
ATOM 7968 C C . LEU A 1 1002 ? 8.166 -14.735 -13.494 1.00 96.19 1002 LEU A C 1
ATOM 7970 O O . LEU A 1 1002 ? 7.651 -13.827 -12.845 1.00 96.19 1002 LEU A O 1
ATOM 7974 N N . SER A 1 1003 ? 8.571 -15.873 -12.938 1.00 92.88 1003 SER A N 1
ATOM 7975 C CA . SER A 1 1003 ? 8.783 -16.076 -11.505 1.00 92.88 1003 SER A CA 1
ATOM 7976 C C . SER A 1 1003 ? 10.275 -15.930 -11.197 1.00 92.88 1003 SER A C 1
ATOM 7978 O O . SER A 1 1003 ? 11.082 -16.731 -11.668 1.00 92.88 1003 SER A O 1
ATOM 7980 N N . PHE A 1 1004 ? 10.637 -14.906 -10.422 1.00 89.62 1004 PHE A N 1
ATOM 7981 C CA . PHE A 1 1004 ? 12.022 -14.559 -10.089 1.00 89.62 1004 PHE A CA 1
ATOM 7982 C C . PHE A 1 1004 ? 12.208 -14.607 -8.571 1.00 89.62 1004 PHE A C 1
ATOM 7984 O O . PHE A 1 1004 ? 11.528 -13.870 -7.852 1.00 89.62 1004 PHE A O 1
ATOM 7991 N N . TYR A 1 1005 ? 13.066 -15.508 -8.088 1.00 85.75 1005 TYR A N 1
ATOM 7992 C CA . TYR A 1 1005 ? 13.211 -15.792 -6.655 1.00 85.75 1005 TYR A CA 1
ATOM 7993 C C . TYR A 1 1005 ? 14.632 -15.512 -6.161 1.00 85.75 1005 TYR A C 1
ATOM 7995 O O . TYR A 1 1005 ? 15.567 -16.022 -6.773 1.00 85.75 1005 TYR A O 1
ATOM 8003 N N . PRO A 1 1006 ? 14.814 -14.780 -5.046 1.00 83.25 1006 PRO A N 1
ATOM 8004 C CA . PRO A 1 1006 ? 16.136 -14.534 -4.479 1.00 83.25 1006 PRO A CA 1
ATOM 8005 C C . PRO A 1 1006 ? 16.806 -15.846 -4.068 1.00 83.25 1006 PRO A C 1
ATOM 8007 O O . PRO A 1 1006 ? 16.184 -16.703 -3.438 1.00 83.25 1006 PRO A O 1
ATOM 8010 N N . TYR A 1 1007 ? 18.087 -15.979 -4.392 1.00 82.62 1007 TYR A N 1
ATOM 8011 C CA . TYR A 1 1007 ? 18.892 -17.155 -4.103 1.00 82.62 1007 TYR A CA 1
ATOM 8012 C C . TYR A 1 1007 ? 20.217 -16.768 -3.448 1.00 82.62 1007 TYR A C 1
ATOM 8014 O O . TYR A 1 1007 ? 20.840 -15.760 -3.780 1.00 82.62 1007 TYR A O 1
ATOM 8022 N N . LYS A 1 1008 ? 20.647 -17.579 -2.481 1.00 80.69 1008 LYS A N 1
ATOM 8023 C CA . LYS A 1 1008 ? 21.924 -17.438 -1.778 1.00 80.69 1008 LYS A CA 1
ATOM 8024 C C . LYS A 1 1008 ? 22.580 -18.806 -1.700 1.00 80.69 1008 LYS A C 1
ATOM 8026 O O . LYS A 1 1008 ? 21.901 -19.789 -1.418 1.00 80.69 1008 LYS A O 1
ATOM 8031 N N . LEU A 1 1009 ? 23.889 -18.854 -1.923 1.00 78.44 1009 LEU A N 1
ATOM 8032 C CA . LEU A 1 1009 ? 24.634 -20.107 -1.943 1.00 78.44 1009 LEU A CA 1
ATOM 8033 C C . LEU A 1 1009 ? 24.926 -20.607 -0.516 1.00 78.44 1009 LEU A C 1
ATOM 8035 O O . LEU A 1 1009 ? 25.535 -19.867 0.264 1.00 78.44 1009 LEU A O 1
ATOM 8039 N N . PRO A 1 1010 ? 24.512 -21.840 -0.161 1.00 74.62 1010 PRO A N 1
ATOM 8040 C CA . PRO A 1 1010 ? 24.825 -22.455 1.127 1.00 74.62 1010 PRO A CA 1
ATOM 8041 C C . PRO A 1 1010 ? 26.196 -23.149 1.101 1.00 74.62 1010 PRO A C 1
ATOM 8043 O O . PRO A 1 1010 ? 26.667 -23.548 0.042 1.00 74.62 1010 PRO A O 1
ATOM 8046 N N . GLY A 1 1011 ? 26.833 -23.353 2.255 1.00 68.44 1011 GLY A N 1
ATOM 8047 C CA . GLY A 1 1011 ? 28.060 -24.156 2.368 1.00 68.44 1011 GLY A CA 1
ATOM 8048 C C . GLY A 1 1011 ? 29.365 -23.378 2.169 1.00 68.44 1011 GLY A C 1
ATOM 8049 O O . GLY A 1 1011 ? 29.369 -22.199 1.813 1.00 68.44 1011 GLY A O 1
ATOM 8050 N N . PHE A 1 1012 ? 30.487 -24.048 2.439 1.00 65.12 1012 PHE A N 1
ATOM 8051 C CA . PHE A 1 1012 ? 31.817 -23.442 2.449 1.00 65.12 1012 PHE A CA 1
ATOM 8052 C C . PHE A 1 1012 ? 32.447 -23.404 1.037 1.00 65.12 1012 PHE A C 1
ATOM 8054 O O . PHE A 1 1012 ? 32.316 -24.373 0.293 1.00 65.12 1012 PHE A O 1
ATOM 8061 N N . PRO A 1 1013 ? 33.184 -22.339 0.663 1.00 66.75 1013 PRO A N 1
ATOM 8062 C CA . PRO A 1 1013 ? 33.338 -21.082 1.390 1.00 66.75 1013 PRO A CA 1
ATOM 8063 C C . PRO A 1 1013 ? 32.061 -20.232 1.336 1.00 66.75 1013 PRO A C 1
ATOM 8065 O O . PRO A 1 1013 ? 31.391 -20.131 0.303 1.00 66.75 1013 PRO A O 1
ATOM 8068 N N . TRP A 1 1014 ? 31.736 -19.617 2.475 1.00 66.38 1014 TRP A N 1
ATOM 8069 C CA . TRP A 1 1014 ? 30.581 -18.732 2.608 1.00 66.38 1014 TRP A CA 1
ATOM 8070 C C . TRP A 1 1014 ? 30.752 -17.492 1.730 1.00 66.38 1014 TRP A C 1
ATOM 8072 O O . TRP A 1 1014 ? 31.822 -16.889 1.703 1.00 66.38 1014 TRP A O 1
ATOM 8082 N N . GLY A 1 1015 ? 29.691 -17.103 1.020 1.00 67.12 1015 GLY A N 1
ATOM 8083 C CA . GLY A 1 1015 ? 29.719 -15.924 0.148 1.00 67.12 1015 GLY A CA 1
ATOM 8084 C C . GLY A 1 1015 ? 30.452 -16.127 -1.183 1.00 67.12 1015 GLY A C 1
ATOM 8085 O O . GLY A 1 1015 ? 30.779 -15.142 -1.840 1.00 67.12 1015 GLY A O 1
ATOM 8086 N N . ARG A 1 1016 ? 30.702 -17.378 -1.600 1.00 74.19 1016 ARG A N 1
ATOM 8087 C CA . ARG A 1 1016 ? 31.201 -17.672 -2.954 1.00 74.19 1016 ARG A CA 1
ATOM 8088 C C . ARG A 1 1016 ? 30.237 -17.152 -4.026 1.00 74.19 1016 ARG A C 1
ATOM 8090 O O . ARG A 1 1016 ? 29.034 -17.066 -3.787 1.00 74.19 1016 ARG A O 1
ATOM 8097 N N . GLY A 1 1017 ? 30.770 -16.827 -5.201 1.00 73.88 1017 GLY A N 1
ATOM 8098 C CA . GLY A 1 1017 ? 29.995 -16.421 -6.375 1.00 73.88 1017 GLY A CA 1
ATOM 8099 C C . GLY A 1 1017 ? 30.243 -17.334 -7.574 1.00 73.88 1017 GLY A C 1
ATOM 8100 O O . GLY A 1 1017 ? 30.926 -18.342 -7.448 1.00 73.88 1017 GLY A O 1
ATOM 8101 N N . PHE A 1 1018 ? 29.705 -16.959 -8.735 1.00 73.62 1018 PHE A N 1
ATOM 8102 C CA . PHE A 1 1018 ? 29.930 -17.646 -10.012 1.00 73.62 1018 PHE A CA 1
ATOM 8103 C C . PHE A 1 1018 ? 31.019 -16.916 -10.821 1.00 73.62 1018 PHE A C 1
ATOM 8105 O O . PHE A 1 1018 ? 30.724 -16.150 -11.738 1.00 73.62 1018 PHE A O 1
ATOM 8112 N N . THR A 1 1019 ? 32.284 -17.121 -10.452 1.00 71.00 1019 THR A N 1
ATOM 8113 C CA . THR A 1 1019 ? 33.476 -16.558 -11.121 1.00 71.00 1019 THR A CA 1
ATOM 8114 C C . THR A 1 1019 ? 34.329 -17.644 -11.781 1.00 71.00 1019 THR A C 1
ATOM 8116 O O . THR A 1 1019 ? 34.182 -18.826 -11.461 1.00 71.00 1019 THR A O 1
ATOM 8119 N N . ASP A 1 1020 ? 35.253 -17.268 -12.671 1.00 66.88 1020 ASP A N 1
ATOM 8120 C CA . ASP A 1 1020 ? 36.169 -18.224 -13.310 1.00 66.88 1020 ASP A CA 1
ATOM 8121 C C . ASP A 1 1020 ? 37.044 -18.973 -12.290 1.00 66.88 1020 ASP A C 1
ATOM 8123 O O . ASP A 1 1020 ? 37.292 -20.166 -12.456 1.00 66.88 1020 ASP A O 1
ATOM 8127 N N . GLU A 1 1021 ? 37.418 -18.331 -11.181 1.00 67.62 1021 GLU A N 1
ATOM 8128 C CA . GLU A 1 1021 ? 38.160 -18.964 -10.083 1.00 67.62 1021 GLU A CA 1
ATOM 8129 C C . GLU A 1 1021 ? 37.315 -20.001 -9.333 1.00 67.62 1021 GLU A C 1
ATOM 8131 O O . GLU A 1 1021 ? 37.837 -21.000 -8.848 1.00 67.62 1021 GLU A O 1
ATOM 8136 N N . THR A 1 1022 ? 35.998 -19.798 -9.247 1.00 71.25 1022 THR A N 1
ATOM 8137 C CA . THR A 1 1022 ? 35.081 -20.753 -8.600 1.00 71.25 1022 THR A CA 1
ATOM 8138 C C . THR A 1 1022 ? 34.621 -21.883 -9.525 1.00 71.25 1022 THR A C 1
ATOM 8140 O O . THR A 1 1022 ? 34.122 -22.894 -9.037 1.00 71.25 1022 THR A O 1
ATOM 8143 N N . ARG A 1 1023 ? 34.831 -21.770 -10.849 1.00 67.62 1023 ARG A N 1
ATOM 8144 C CA . ARG A 1 1023 ? 34.460 -22.802 -11.845 1.00 67.62 1023 ARG A CA 1
ATOM 8145 C C . ARG A 1 1023 ? 35.197 -24.122 -11.695 1.00 67.62 1023 ARG A C 1
ATOM 8147 O O . ARG A 1 1023 ? 34.708 -25.138 -12.178 1.00 67.62 1023 ARG A O 1
ATOM 8154 N N . VAL A 1 1024 ? 36.339 -24.119 -11.016 1.00 70.50 1024 VAL A N 1
ATOM 8155 C CA . VAL A 1 1024 ? 37.102 -25.337 -10.717 1.00 70.50 1024 VAL A CA 1
ATOM 8156 C C . VAL A 1 1024 ? 36.639 -26.033 -9.433 1.00 70.50 1024 VAL A C 1
ATOM 8158 O O . VAL A 1 1024 ? 37.114 -27.125 -9.129 1.00 70.50 1024 VAL A O 1
ATOM 8161 N N . LEU A 1 1025 ? 35.724 -25.426 -8.665 1.00 73.38 1025 LEU A N 1
ATOM 8162 C CA . LEU A 1 1025 ? 35.200 -26.025 -7.441 1.00 73.38 1025 LEU A CA 1
ATOM 8163 C C . LEU A 1 1025 ? 34.194 -27.129 -7.772 1.00 73.38 1025 LEU A C 1
ATOM 8165 O O . LEU A 1 1025 ? 33.243 -26.913 -8.522 1.00 73.38 1025 LEU A O 1
ATOM 8169 N N . TYR A 1 1026 ? 34.336 -28.276 -7.103 1.00 76.19 1026 TYR A N 1
ATOM 8170 C CA . TYR A 1 1026 ? 33.369 -29.382 -7.162 1.00 76.19 1026 TYR A CA 1
ATOM 8171 C C . TYR A 1 1026 ? 31.935 -28.952 -6.795 1.00 76.19 1026 TYR A C 1
ATOM 8173 O O . TYR A 1 1026 ? 30.961 -29.525 -7.270 1.00 76.19 1026 TYR A O 1
ATOM 8181 N N . GLN A 1 1027 ? 31.808 -27.905 -5.975 1.00 77.81 1027 GLN A N 1
ATOM 8182 C CA . GLN A 1 1027 ? 30.535 -27.358 -5.513 1.00 77.81 1027 GLN A CA 1
ATOM 8183 C C . GLN A 1 1027 ? 29.747 -26.621 -6.614 1.00 77.81 1027 GLN A C 1
ATOM 8185 O O . GLN A 1 1027 ? 28.520 -26.576 -6.558 1.00 77.81 1027 GLN A O 1
ATOM 8190 N N . LEU A 1 1028 ? 30.406 -26.057 -7.636 1.00 77.25 1028 LEU A N 1
ATOM 8191 C CA . LEU A 1 1028 ? 29.725 -25.187 -8.602 1.00 77.25 1028 LEU A CA 1
ATOM 8192 C C . LEU A 1 1028 ? 28.672 -25.923 -9.458 1.00 77.25 1028 LEU A C 1
ATOM 8194 O O . LEU A 1 1028 ? 27.559 -25.413 -9.584 1.00 77.25 1028 LEU A O 1
ATOM 8198 N N . PRO A 1 1029 ? 28.933 -27.130 -10.003 1.00 77.19 1029 PRO A N 1
ATOM 8199 C CA . PRO A 1 1029 ? 27.904 -27.897 -10.705 1.00 77.19 1029 PRO A CA 1
ATOM 8200 C C . PRO A 1 1029 ? 26.689 -28.237 -9.831 1.00 77.19 1029 PRO A C 1
ATOM 8202 O O . PRO A 1 1029 ? 25.571 -28.296 -10.340 1.00 77.19 1029 PRO A O 1
ATOM 8205 N N . GLN A 1 1030 ? 26.885 -28.451 -8.526 1.00 79.62 1030 GLN A N 1
ATOM 8206 C CA . GLN A 1 1030 ? 25.790 -28.697 -7.580 1.00 79.62 1030 GLN A CA 1
ATOM 8207 C C . GLN A 1 1030 ? 24.924 -27.441 -7.422 1.00 79.62 1030 GLN A C 1
ATOM 8209 O O . GLN A 1 1030 ? 23.699 -27.504 -7.538 1.00 79.62 1030 GLN A O 1
ATOM 8214 N N . ASP A 1 1031 ? 25.576 -26.290 -7.248 1.00 81.06 1031 ASP A N 1
ATOM 8215 C CA . ASP A 1 1031 ? 24.922 -24.990 -7.114 1.00 81.06 1031 ASP A CA 1
ATOM 8216 C C . ASP A 1 1031 ? 24.090 -24.636 -8.355 1.00 81.06 1031 ASP A C 1
ATOM 8218 O O . ASP A 1 1031 ? 22.966 -24.154 -8.229 1.00 81.06 1031 ASP A O 1
ATOM 8222 N N . GLU A 1 1032 ? 24.612 -24.909 -9.555 1.00 80.12 1032 GLU A N 1
ATOM 8223 C CA . GLU A 1 1032 ? 23.913 -24.650 -10.818 1.00 80.12 1032 GLU A CA 1
ATOM 8224 C C . GLU A 1 1032 ? 22.711 -25.578 -11.034 1.00 80.12 1032 GLU A C 1
ATOM 8226 O O . GLU A 1 1032 ? 21.642 -25.124 -11.450 1.00 80.12 1032 GLU A O 1
ATOM 8231 N N . ASN A 1 1033 ? 22.864 -26.873 -10.744 1.00 83.38 1033 ASN A N 1
ATOM 8232 C CA . ASN A 1 1033 ? 21.803 -27.858 -10.953 1.00 83.38 1033 ASN A CA 1
ATOM 8233 C C . ASN A 1 1033 ? 20.664 -27.734 -9.928 1.00 83.38 1033 ASN A C 1
ATOM 8235 O O . ASN A 1 1033 ? 19.539 -28.135 -10.235 1.00 83.38 1033 ASN A O 1
ATOM 8239 N N . PHE A 1 1034 ? 20.903 -27.129 -8.757 1.00 84.75 1034 PHE A N 1
ATOM 8240 C CA . PHE A 1 1034 ? 19.850 -26.857 -7.773 1.00 84.75 1034 PHE A CA 1
ATOM 8241 C C . PHE A 1 1034 ? 18.685 -26.053 -8.372 1.00 84.75 1034 PHE A C 1
ATOM 8243 O O . PHE A 1 1034 ? 17.523 -26.358 -8.104 1.00 84.75 1034 PHE A O 1
ATOM 8250 N N . ALA A 1 1035 ? 18.975 -25.075 -9.238 1.00 85.31 1035 ALA A N 1
ATOM 8251 C CA . ALA A 1 1035 ? 17.944 -24.261 -9.879 1.00 85.31 1035 ALA A CA 1
ATOM 8252 C C . ALA A 1 1035 ? 16.964 -25.099 -10.710 1.00 85.31 1035 ALA A C 1
ATOM 8254 O O . ALA A 1 1035 ? 15.756 -24.886 -10.623 1.00 85.31 1035 ALA A O 1
ATOM 8255 N N . LEU A 1 1036 ? 17.473 -26.079 -11.463 1.00 86.00 1036 LEU A N 1
ATOM 8256 C CA . LEU A 1 1036 ? 16.657 -26.992 -12.269 1.00 86.00 1036 LEU A CA 1
ATOM 8257 C C . LEU A 1 1036 ? 15.866 -27.965 -11.392 1.00 86.00 1036 LEU A C 1
ATOM 8259 O O . LEU A 1 1036 ? 14.714 -28.288 -11.689 1.00 86.00 1036 LEU A O 1
ATOM 8263 N N . PHE A 1 1037 ? 16.474 -28.392 -10.288 1.00 84.69 1037 PHE A N 1
ATOM 8264 C CA . PHE A 1 1037 ? 15.877 -29.310 -9.330 1.00 84.69 1037 PHE A CA 1
ATOM 8265 C C . PHE A 1 1037 ? 14.660 -28.693 -8.623 1.00 84.69 1037 PHE A C 1
ATOM 8267 O O . PHE A 1 1037 ? 13.573 -29.269 -8.646 1.00 84.69 1037 PHE A O 1
ATOM 8274 N N . GLU A 1 1038 ? 14.810 -27.478 -8.090 1.00 85.25 1038 GLU A N 1
ATOM 8275 C CA . GLU A 1 1038 ? 13.737 -26.714 -7.437 1.00 85.25 1038 GLU A CA 1
ATOM 8276 C C . GLU A 1 1038 ? 12.618 -26.341 -8.422 1.00 85.25 1038 GLU A C 1
ATOM 8278 O O . GLU A 1 1038 ? 11.421 -26.432 -8.141 1.00 85.25 1038 GLU A O 1
ATOM 8283 N N . CYS A 1 1039 ? 13.001 -25.918 -9.619 1.00 88.94 1039 CYS A N 1
ATOM 8284 C CA . CYS A 1 1039 ? 12.073 -25.490 -10.652 1.00 88.94 1039 CYS A CA 1
ATOM 8285 C C . CYS A 1 1039 ? 11.188 -26.628 -11.184 1.00 88.94 1039 CYS A C 1
ATOM 8287 O O . CYS A 1 1039 ? 9.992 -26.418 -11.393 1.00 88.94 1039 CYS A O 1
ATOM 8289 N N . ARG A 1 1040 ? 11.722 -27.850 -11.310 1.00 88.12 1040 ARG A N 1
ATOM 8290 C CA . ARG A 1 1040 ? 10.928 -29.049 -11.623 1.00 88.12 1040 ARG A CA 1
ATOM 8291 C C . ARG A 1 1040 ? 9.781 -29.254 -10.624 1.00 88.12 1040 ARG A C 1
ATOM 8293 O O . ARG A 1 1040 ? 8.688 -29.634 -11.037 1.00 88.12 1040 ARG A O 1
ATOM 8300 N N . LEU A 1 1041 ? 9.994 -28.973 -9.336 1.00 87.25 1041 LEU A N 1
ATOM 8301 C CA . LEU A 1 1041 ? 8.944 -29.078 -8.315 1.00 87.25 1041 LEU A CA 1
ATOM 8302 C C . LEU A 1 1041 ? 7.903 -27.958 -8.441 1.00 87.25 1041 LEU A C 1
ATOM 8304 O O . LEU A 1 1041 ? 6.702 -28.214 -8.397 1.00 87.25 1041 LEU A O 1
ATOM 8308 N N . ARG A 1 1042 ? 8.346 -26.712 -8.636 1.00 88.81 1042 ARG A N 1
ATOM 8309 C CA . ARG A 1 1042 ? 7.449 -25.546 -8.722 1.00 88.81 1042 ARG A CA 1
ATOM 8310 C C . ARG A 1 1042 ? 6.600 -25.514 -9.989 1.00 88.81 1042 ARG A C 1
ATOM 8312 O O . ARG A 1 1042 ? 5.482 -25.009 -9.953 1.00 88.81 1042 ARG A O 1
ATOM 8319 N N . LEU A 1 1043 ? 7.104 -26.072 -11.086 1.00 92.06 1043 LEU A N 1
ATOM 8320 C CA . LEU A 1 1043 ? 6.406 -26.147 -12.371 1.00 92.06 1043 LEU A CA 1
ATOM 8321 C C . LEU A 1 1043 ? 5.713 -27.502 -12.598 1.00 92.06 1043 LEU A C 1
ATOM 8323 O O . LEU A 1 1043 ? 5.293 -27.795 -13.714 1.00 92.06 1043 LEU A O 1
ATOM 8327 N N . ALA A 1 1044 ? 5.548 -28.324 -11.555 1.00 90.31 1044 ALA A N 1
ATOM 8328 C CA . ALA A 1 1044 ? 4.969 -29.665 -11.669 1.00 90.31 1044 ALA A CA 1
ATOM 8329 C C . ALA A 1 1044 ? 3.514 -29.697 -12.182 1.00 90.31 1044 ALA A C 1
ATOM 8331 O O . ALA A 1 1044 ? 3.063 -30.735 -12.661 1.00 90.31 1044 ALA A O 1
ATOM 8332 N N . GLY A 1 1045 ? 2.782 -28.581 -12.091 1.00 89.94 1045 GLY A N 1
ATOM 8333 C CA . GLY A 1 1045 ? 1.416 -28.451 -12.611 1.00 89.94 1045 GLY A CA 1
ATOM 8334 C C . GLY A 1 1045 ? 1.315 -28.084 -14.100 1.00 89.94 1045 GLY A C 1
ATOM 8335 O O . GLY A 1 1045 ? 0.202 -27.889 -14.589 1.00 89.94 1045 GLY A O 1
ATOM 8336 N N . TYR A 1 1046 ? 2.442 -27.979 -14.814 1.00 93.56 1046 TYR A N 1
ATOM 8337 C CA . TYR A 1 1046 ? 2.499 -27.739 -16.260 1.00 93.56 1046 TYR A CA 1
ATOM 8338 C C . TYR A 1 1046 ? 2.651 -29.060 -17.025 1.00 93.56 1046 TYR A C 1
ATOM 8340 O O . TYR A 1 1046 ? 3.340 -29.975 -16.575 1.00 93.56 1046 TYR A O 1
ATOM 8348 N N . ASP A 1 1047 ? 2.057 -29.141 -18.217 1.00 91.25 1047 ASP A N 1
ATOM 8349 C CA . ASP A 1 1047 ? 2.121 -30.354 -19.046 1.00 91.25 1047 ASP A CA 1
ATOM 8350 C C . ASP A 1 1047 ? 3.513 -30.557 -19.666 1.00 91.25 1047 ASP A C 1
ATOM 8352 O O . ASP A 1 1047 ? 3.961 -31.694 -19.834 1.00 91.25 1047 ASP A O 1
ATOM 8356 N N . TYR A 1 1048 ? 4.208 -29.459 -19.983 1.00 92.75 1048 TYR A N 1
ATOM 8357 C CA . TYR A 1 1048 ? 5.530 -29.476 -20.607 1.00 92.75 1048 TYR A CA 1
ATOM 8358 C C . TYR A 1 1048 ? 6.463 -28.460 -19.948 1.00 92.75 1048 TYR A C 1
ATOM 8360 O O . TYR A 1 1048 ? 6.117 -27.284 -19.807 1.00 92.75 1048 TYR A O 1
ATOM 8368 N N . VAL A 1 1049 ? 7.677 -28.892 -19.609 1.00 94.50 1049 VAL A N 1
ATOM 8369 C CA . VAL A 1 1049 ? 8.731 -28.018 -19.078 1.00 94.50 1049 VAL A CA 1
ATOM 8370 C C . VAL A 1 1049 ? 9.995 -28.160 -19.921 1.00 94.50 1049 VAL A C 1
ATOM 8372 O O . VAL A 1 1049 ? 10.379 -29.261 -20.312 1.00 94.50 1049 VAL A O 1
ATOM 8375 N N . MET A 1 1050 ? 10.640 -27.043 -20.244 1.00 94.62 1050 MET A N 1
ATOM 8376 C CA . MET A 1 1050 ? 11.912 -27.006 -20.974 1.00 94.62 1050 MET A CA 1
ATOM 8377 C C . MET A 1 1050 ? 13.048 -26.628 -20.030 1.00 94.62 1050 MET A C 1
ATOM 8379 O O . MET A 1 1050 ? 12.933 -25.632 -19.322 1.00 94.62 1050 MET A O 1
ATOM 8383 N N . GLY A 1 1051 ? 14.140 -27.391 -20.035 1.00 93.31 1051 GLY A N 1
ATOM 8384 C CA . GLY A 1 1051 ? 15.389 -26.997 -19.380 1.00 93.31 1051 GLY A CA 1
ATOM 8385 C C . GLY A 1 1051 ? 16.308 -26.364 -20.414 1.00 93.31 1051 GLY A C 1
ATOM 8386 O O . GLY A 1 1051 ? 16.954 -27.097 -21.159 1.00 93.31 1051 GLY A O 1
ATOM 8387 N N . ILE A 1 1052 ? 16.317 -25.033 -20.500 1.00 92.94 1052 ILE A N 1
ATOM 8388 C CA . ILE A 1 1052 ? 17.120 -24.267 -21.468 1.00 92.94 1052 ILE A CA 1
ATOM 8389 C C . ILE A 1 1052 ? 17.696 -23.007 -20.817 1.00 92.94 1052 ILE A C 1
ATOM 8391 O O . ILE A 1 1052 ? 17.108 -22.448 -19.889 1.00 92.94 1052 ILE A O 1
ATOM 8395 N N . ASP A 1 1053 ? 18.834 -22.556 -21.328 1.00 90.25 1053 ASP A N 1
ATOM 8396 C CA . ASP A 1 1053 ? 19.531 -21.358 -20.874 1.00 90.25 1053 ASP A CA 1
ATOM 8397 C C . ASP A 1 1053 ? 18.992 -20.091 -21.584 1.00 90.25 1053 ASP A C 1
ATOM 8399 O O . ASP A 1 1053 ? 18.259 -20.152 -22.577 1.00 90.25 1053 ASP A O 1
ATOM 8403 N N . MET A 1 1054 ? 19.328 -18.907 -21.057 1.00 90.69 1054 MET A N 1
ATOM 8404 C CA . MET A 1 1054 ? 18.824 -17.604 -21.543 1.00 90.69 1054 MET A CA 1
ATOM 8405 C C . MET A 1 1054 ? 19.422 -17.151 -22.893 1.00 90.69 1054 MET A C 1
ATOM 8407 O O . MET A 1 1054 ? 19.171 -16.040 -23.355 1.00 90.69 1054 MET A O 1
ATOM 8411 N N . ASP A 1 1055 ? 20.205 -18.009 -23.536 1.00 90.12 1055 ASP A N 1
ATOM 8412 C CA . ASP A 1 1055 ? 20.807 -17.863 -24.862 1.00 90.12 1055 ASP A CA 1
ATOM 8413 C C . ASP A 1 1055 ? 20.405 -19.010 -25.818 1.00 90.12 1055 ASP A C 1
ATOM 8415 O O . ASP A 1 1055 ? 20.943 -19.147 -26.924 1.00 90.12 1055 ASP A O 1
ATOM 8419 N N . GLU A 1 1056 ? 19.423 -19.819 -25.407 1.00 93.44 1056 GLU A N 1
ATOM 8420 C CA . GLU A 1 1056 ? 18.982 -21.025 -26.101 1.00 93.44 1056 GLU A CA 1
ATOM 8421 C C . GLU A 1 1056 ? 17.505 -20.959 -26.512 1.00 93.44 1056 GLU A C 1
ATOM 8423 O O . GLU A 1 1056 ? 16.638 -20.504 -25.765 1.00 93.44 1056 GLU A O 1
ATOM 8428 N N . ILE A 1 1057 ? 17.192 -21.422 -27.727 1.00 95.69 1057 ILE A N 1
ATOM 8429 C CA . ILE A 1 1057 ? 15.836 -21.382 -28.294 1.00 95.69 1057 ILE A CA 1
ATOM 8430 C C . ILE A 1 1057 ? 15.549 -22.697 -29.016 1.00 95.69 1057 ILE A C 1
ATOM 8432 O O . ILE A 1 1057 ? 16.175 -23.003 -30.029 1.00 95.69 1057 ILE A O 1
ATOM 8436 N N . ILE A 1 1058 ? 14.565 -23.466 -28.544 1.00 95.62 1058 ILE A N 1
ATOM 8437 C CA . ILE A 1 1058 ? 14.062 -24.622 -29.296 1.00 95.62 1058 ILE A CA 1
ATOM 8438 C C . ILE A 1 1058 ? 13.196 -24.096 -30.439 1.00 95.62 1058 ILE A C 1
ATOM 8440 O O . ILE A 1 1058 ? 12.179 -23.439 -30.214 1.00 95.62 1058 ILE A O 1
ATOM 8444 N N . LEU A 1 1059 ? 13.592 -24.383 -31.677 1.00 95.00 1059 LEU A N 1
ATOM 8445 C CA . LEU A 1 1059 ? 12.917 -23.883 -32.865 1.00 95.00 1059 LEU A CA 1
ATOM 8446 C C . LEU A 1 1059 ? 12.242 -25.029 -33.645 1.00 95.00 1059 LEU A C 1
ATOM 8448 O O . LEU A 1 1059 ? 12.937 -25.870 -34.225 1.00 95.00 1059 LEU A O 1
ATOM 8452 N N . PRO A 1 1060 ? 10.896 -25.075 -33.724 1.00 93.81 1060 PRO A N 1
ATOM 8453 C CA . PRO A 1 1060 ? 10.195 -26.039 -34.575 1.00 93.81 1060 PRO A CA 1
ATOM 8454 C C . PRO A 1 1060 ? 10.490 -25.766 -36.054 1.00 93.81 1060 PRO A C 1
ATOM 8456 O O . PRO A 1 1060 ? 10.500 -24.615 -36.476 1.00 93.81 1060 PRO A O 1
ATOM 8459 N N . ARG A 1 1061 ? 10.651 -26.778 -36.906 1.00 90.12 1061 ARG A N 1
ATOM 8460 C CA . ARG A 1 1061 ? 10.834 -26.554 -38.354 1.00 90.12 1061 ARG A CA 1
ATOM 8461 C C . ARG A 1 1061 ? 9.507 -26.328 -39.081 1.00 90.12 1061 ARG A C 1
ATOM 8463 O O . ARG A 1 1061 ? 9.433 -25.420 -39.903 1.00 90.12 1061 ARG A O 1
ATOM 8470 N N . ASN A 1 1062 ? 8.448 -27.039 -38.684 1.00 83.44 1062 ASN A N 1
ATOM 8471 C CA . ASN A 1 1062 ? 7.165 -27.054 -39.408 1.00 83.44 1062 ASN A CA 1
ATOM 8472 C C . ASN A 1 1062 ? 6.005 -26.314 -38.704 1.00 83.44 1062 ASN A C 1
ATOM 8474 O O . ASN A 1 1062 ? 4.999 -26.017 -39.340 1.00 83.44 1062 ASN A O 1
ATOM 8478 N N . SER A 1 1063 ? 6.141 -25.970 -37.417 1.00 83.38 1063 SER A N 1
ATOM 8479 C CA . SER A 1 1063 ? 5.122 -25.249 -36.627 1.00 83.38 1063 SER A CA 1
ATOM 8480 C C . SER A 1 1063 ? 5.554 -23.812 -36.301 1.00 83.38 1063 SER A C 1
ATOM 8482 O O . SER A 1 1063 ? 6.742 -23.493 -36.307 1.00 83.38 1063 SER A O 1
ATOM 8484 N N . LYS A 1 1064 ? 4.590 -22.934 -35.989 1.00 83.56 1064 LYS A N 1
ATOM 8485 C CA . LYS A 1 1064 ? 4.835 -21.564 -35.493 1.00 83.56 1064 LYS A CA 1
ATOM 8486 C C . LYS A 1 1064 ? 4.901 -21.464 -33.962 1.00 83.56 1064 LYS A C 1
ATOM 8488 O O . LYS A 1 1064 ? 5.256 -20.406 -33.460 1.00 83.56 1064 LYS A O 1
ATOM 8493 N N . SER A 1 1065 ? 4.584 -22.532 -33.235 1.00 90.38 1065 SER A N 1
ATOM 8494 C CA . SER A 1 1065 ? 4.622 -22.587 -31.767 1.00 90.38 1065 SER A CA 1
ATOM 8495 C C . SER A 1 1065 ? 5.086 -23.958 -31.269 1.00 90.38 1065 SER A C 1
ATOM 8497 O O . SER A 1 1065 ? 5.088 -24.937 -32.023 1.00 90.38 1065 SER A O 1
ATOM 8499 N N . LEU A 1 1066 ? 5.496 -24.022 -30.001 1.00 93.88 1066 LEU A N 1
ATOM 8500 C CA . LEU A 1 1066 ? 6.065 -25.221 -29.382 1.00 93.88 1066 LEU A CA 1
ATOM 8501 C C . LEU A 1 1066 ? 5.010 -26.206 -28.872 1.00 93.88 1066 LEU A C 1
ATOM 8503 O O . LEU A 1 1066 ? 5.225 -27.410 -28.946 1.00 93.88 1066 LEU A O 1
ATOM 8507 N N . LYS A 1 1067 ? 3.845 -25.730 -28.417 1.00 90.81 1067 LYS A N 1
ATOM 8508 C CA . LYS A 1 1067 ? 2.796 -26.615 -27.879 1.00 90.81 1067 LYS A CA 1
ATOM 8509 C C . LYS A 1 1067 ? 2.350 -27.705 -28.871 1.00 90.81 1067 LYS A C 1
ATOM 8511 O O . LYS A 1 1067 ? 2.382 -28.867 -28.479 1.00 90.81 1067 LYS A O 1
ATOM 8516 N N . PRO A 1 1068 ? 2.027 -27.404 -30.150 1.00 88.50 1068 PRO A N 1
ATOM 8517 C CA . PRO A 1 1068 ? 1.667 -28.443 -31.117 1.00 88.50 1068 PRO A CA 1
ATOM 8518 C C . PRO A 1 1068 ? 2.810 -29.424 -31.394 1.00 88.50 1068 PRO A C 1
ATOM 8520 O O . PRO A 1 1068 ? 2.563 -30.610 -31.567 1.00 88.50 1068 PRO A O 1
ATOM 8523 N N . LEU A 1 1069 ? 4.061 -28.944 -31.390 1.00 90.12 1069 LEU A N 1
ATOM 8524 C CA . LEU A 1 1069 ? 5.247 -29.784 -31.574 1.00 90.12 1069 LEU A CA 1
ATOM 8525 C C . LEU A 1 1069 ? 5.383 -30.794 -30.426 1.00 90.12 1069 LEU A C 1
ATOM 8527 O O . LEU A 1 1069 ? 5.612 -31.974 -30.665 1.00 90.12 1069 LEU A O 1
ATOM 8531 N N . PHE A 1 1070 ? 5.260 -30.342 -29.180 1.00 88.38 1070 PHE A N 1
ATOM 8532 C CA . PHE A 1 1070 ? 5.409 -31.220 -28.018 1.00 88.38 1070 PHE A CA 1
ATOM 8533 C C . PHE A 1 1070 ? 4.215 -32.148 -27.843 1.00 88.38 1070 PHE A C 1
ATOM 8535 O O . PHE A 1 1070 ? 4.408 -33.308 -27.489 1.00 88.38 1070 PHE A O 1
ATOM 8542 N N . GLN A 1 1071 ? 3.011 -31.682 -28.179 1.00 83.75 1071 GLN A N 1
ATOM 8543 C CA . GLN A 1 1071 ? 1.846 -32.549 -28.313 1.00 83.75 1071 GLN A CA 1
ATOM 8544 C C . GLN A 1 1071 ? 2.111 -33.645 -29.340 1.00 83.75 1071 GLN A C 1
ATOM 8546 O O . GLN A 1 1071 ? 1.897 -34.804 -29.024 1.00 83.75 1071 GLN A O 1
ATOM 8551 N N . GLU A 1 1072 ? 2.635 -33.322 -30.522 1.00 85.25 1072 GLU A N 1
ATOM 8552 C CA . GLU A 1 1072 ? 2.956 -34.319 -31.543 1.00 85.25 1072 GLU A CA 1
ATOM 8553 C C . GLU A 1 1072 ? 4.032 -35.302 -31.072 1.00 85.25 1072 GLU A C 1
ATOM 8555 O O . GLU A 1 1072 ? 3.799 -36.497 -31.157 1.00 85.25 1072 GLU A O 1
ATOM 8560 N N . ILE A 1 1073 ? 5.172 -34.829 -30.552 1.00 85.62 1073 ILE A N 1
ATOM 8561 C CA . ILE A 1 1073 ? 6.332 -35.668 -30.191 1.00 85.62 1073 ILE A CA 1
ATOM 8562 C C . ILE A 1 1073 ? 6.053 -36.543 -28.969 1.00 85.62 1073 ILE A C 1
ATOM 8564 O O . ILE A 1 1073 ? 6.335 -37.738 -28.979 1.00 85.62 1073 ILE A O 1
ATOM 8568 N N . LEU A 1 1074 ? 5.516 -35.958 -27.900 1.00 79.06 1074 LEU A N 1
ATOM 8569 C CA . LEU A 1 1074 ? 5.351 -36.658 -26.626 1.00 79.06 1074 LEU A CA 1
ATOM 8570 C C . LEU A 1 1074 ? 4.037 -37.451 -26.554 1.00 79.06 1074 LEU A C 1
ATOM 8572 O O . LEU A 1 1074 ? 3.857 -38.220 -25.613 1.00 79.06 1074 LEU A O 1
ATOM 8576 N N . SER A 1 1075 ? 3.138 -37.312 -27.542 1.00 71.00 1075 SER A N 1
ATOM 8577 C CA . SER A 1 1075 ? 1.969 -38.196 -27.702 1.00 71.00 1075 SER A CA 1
ATOM 8578 C C . SER A 1 1075 ? 2.222 -39.412 -28.597 1.00 71.00 1075 SER A C 1
ATOM 8580 O O . SER A 1 1075 ? 1.365 -40.291 -28.656 1.00 71.00 1075 SER A O 1
ATOM 8582 N N . GLN A 1 1076 ? 3.391 -39.512 -29.251 1.00 76.81 1076 GLN A N 1
ATOM 8583 C CA . GLN A 1 1076 ? 3.734 -40.672 -30.095 1.00 76.81 1076 GLN A CA 1
ATOM 8584 C C . GLN A 1 1076 ? 3.789 -41.977 -29.296 1.00 76.81 1076 GLN A C 1
ATOM 8586 O O . GLN A 1 1076 ? 3.588 -43.052 -29.855 1.00 76.81 1076 GLN A O 1
ATOM 8591 N N . SER A 1 1077 ? 4.059 -41.884 -27.994 1.00 81.44 1077 SER A N 1
ATOM 8592 C CA . SER A 1 1077 ? 4.036 -43.006 -27.064 1.00 81.44 1077 SER A CA 1
ATOM 8593 C C . SER A 1 1077 ? 3.619 -42.531 -25.673 1.00 81.44 1077 SER A C 1
ATOM 8595 O O . SER A 1 1077 ? 4.049 -41.473 -25.208 1.00 81.44 1077 SER A O 1
ATOM 8597 N N . SER A 1 1078 ? 2.807 -43.337 -24.984 1.00 82.31 1078 SER A N 1
ATOM 8598 C CA . SER A 1 1078 ? 2.471 -43.127 -23.571 1.00 82.31 1078 SER A CA 1
ATOM 8599 C C . SER A 1 1078 ? 3.694 -43.195 -22.656 1.00 82.31 1078 SER A C 1
ATOM 8601 O O . SER A 1 1078 ? 3.673 -42.574 -21.595 1.00 82.31 1078 SER A O 1
ATOM 8603 N N . GLU A 1 1079 ? 4.757 -43.873 -23.096 1.00 87.88 1079 GLU A N 1
ATOM 8604 C CA . GLU A 1 1079 ? 5.967 -44.125 -22.310 1.00 87.88 1079 GLU A CA 1
ATOM 8605 C C . GLU A 1 1079 ? 7.017 -43.012 -22.437 1.00 87.88 1079 GLU A C 1
ATOM 8607 O O . GLU A 1 1079 ? 8.027 -43.044 -21.748 1.00 87.88 1079 GLU A O 1
ATOM 8612 N N . LEU A 1 1080 ? 6.824 -41.990 -23.279 1.00 91.25 1080 LEU A N 1
ATOM 8613 C CA . LEU A 1 1080 ? 7.805 -40.903 -23.380 1.00 91.25 1080 LEU A CA 1
ATOM 8614 C C . LEU A 1 1080 ? 7.704 -39.936 -22.194 1.00 91.25 1080 LEU A C 1
ATOM 8616 O O . LEU A 1 1080 ? 6.653 -39.341 -21.943 1.00 91.25 1080 LEU A O 1
ATOM 8620 N N . ALA A 1 1081 ? 8.820 -39.731 -21.496 1.00 92.62 1081 ALA A N 1
ATOM 8621 C CA . ALA A 1 1081 ? 8.968 -38.722 -20.447 1.00 92.62 1081 ALA A CA 1
ATOM 8622 C C . ALA A 1 1081 ? 9.616 -37.433 -20.950 1.00 92.62 1081 ALA A C 1
ATOM 8624 O O . ALA A 1 1081 ? 9.258 -36.352 -20.483 1.00 92.62 1081 ALA A O 1
ATOM 8625 N N . ALA A 1 1082 ? 10.573 -37.537 -21.873 1.00 93.88 1082 ALA A N 1
ATOM 8626 C CA . ALA A 1 1082 ? 11.344 -36.394 -22.341 1.00 93.88 1082 ALA A CA 1
ATOM 8627 C C . ALA A 1 1082 ? 11.804 -36.539 -23.792 1.00 93.88 1082 ALA A C 1
ATOM 8629 O O . ALA A 1 1082 ? 11.938 -37.642 -24.327 1.00 93.88 1082 ALA A O 1
ATOM 8630 N N . ALA A 1 1083 ? 12.081 -35.397 -24.409 1.00 93.94 1083 ALA A N 1
ATOM 8631 C CA . ALA A 1 1083 ? 12.612 -35.296 -25.755 1.00 93.94 1083 ALA A CA 1
ATOM 8632 C C . ALA A 1 1083 ? 13.846 -34.383 -25.768 1.00 93.94 1083 ALA A C 1
ATOM 8634 O O . ALA A 1 1083 ? 13.795 -33.263 -25.257 1.00 93.94 1083 ALA A O 1
ATOM 8635 N N . TYR A 1 1084 ? 14.939 -34.866 -26.359 1.00 95.00 1084 TYR A N 1
ATOM 8636 C CA . TYR A 1 1084 ? 16.199 -34.146 -26.540 1.00 95.00 1084 TYR A CA 1
ATOM 8637 C C . TYR A 1 1084 ? 16.283 -33.510 -27.924 1.00 95.00 1084 TYR A C 1
ATOM 8639 O O . TYR A 1 1084 ? 15.814 -34.078 -28.911 1.00 95.00 1084 TYR A O 1
ATOM 8647 N N . PHE A 1 1085 ? 16.938 -32.356 -28.011 1.00 95.19 1085 PHE A N 1
ATOM 8648 C CA . PHE A 1 1085 ? 17.069 -31.593 -29.249 1.00 95.19 1085 PHE A CA 1
ATOM 8649 C C . PHE A 1 1085 ? 18.532 -31.395 -29.616 1.00 95.19 1085 PHE A C 1
ATOM 8651 O O . PHE A 1 1085 ? 19.311 -30.895 -28.803 1.00 95.19 1085 PHE A O 1
ATOM 8658 N N . TYR A 1 1086 ? 18.876 -31.713 -30.869 1.00 94.12 1086 TYR A N 1
ATOM 8659 C CA . TYR A 1 1086 ? 20.181 -31.368 -31.426 1.00 94.12 1086 TYR A CA 1
ATOM 8660 C C . TYR A 1 1086 ? 20.459 -29.878 -31.373 1.00 94.12 1086 TYR A C 1
ATOM 8662 O O . TYR A 1 1086 ? 19.556 -29.073 -31.576 1.00 94.12 1086 TYR A O 1
ATOM 8670 N N . VAL A 1 1087 ? 21.723 -29.529 -31.135 1.00 91.81 1087 VAL A N 1
ATOM 8671 C CA . VAL A 1 1087 ? 22.155 -28.139 -30.992 1.00 91.81 1087 VAL A CA 1
ATOM 8672 C C . VAL A 1 1087 ? 22.796 -27.645 -32.273 1.00 91.81 1087 VAL A C 1
ATOM 8674 O O . VAL A 1 1087 ? 23.635 -28.317 -32.868 1.00 91.81 1087 VAL A O 1
ATOM 8677 N N . GLN A 1 1088 ? 22.426 -26.444 -32.686 1.00 92.94 1088 GLN A N 1
ATOM 8678 C CA . GLN A 1 1088 ? 23.155 -25.659 -33.667 1.00 92.94 1088 GLN A CA 1
ATOM 8679 C C . GLN A 1 1088 ? 23.740 -24.442 -32.968 1.00 92.94 1088 GLN A C 1
ATOM 8681 O O . GLN A 1 1088 ? 23.007 -23.602 -32.444 1.00 92.94 1088 GLN A O 1
ATOM 8686 N N . PHE A 1 1089 ? 25.068 -24.355 -32.964 1.00 91.19 1089 PHE A N 1
ATOM 8687 C CA . PHE A 1 1089 ? 25.768 -23.233 -32.356 1.00 91.19 1089 PHE A CA 1
ATOM 8688 C C . PHE A 1 1089 ? 25.853 -22.086 -33.351 1.00 91.19 1089 PHE A C 1
ATOM 8690 O O . PHE A 1 1089 ? 26.492 -22.225 -34.395 1.00 91.19 1089 PHE A O 1
ATOM 8697 N N . PHE A 1 1090 ? 25.230 -20.966 -33.009 1.00 92.12 1090 PHE A N 1
ATOM 8698 C CA . PHE A 1 1090 ? 25.324 -19.698 -33.719 1.00 92.12 1090 PHE A CA 1
ATOM 8699 C C . PHE A 1 1090 ? 26.422 -18.874 -33.056 1.00 92.12 1090 PHE A C 1
ATOM 8701 O O . PHE A 1 1090 ? 26.217 -18.268 -32.002 1.00 92.12 1090 PHE A O 1
ATOM 8708 N N . VAL A 1 1091 ? 27.612 -18.927 -33.652 1.00 88.81 1091 VAL A N 1
ATOM 8709 C CA . VAL A 1 1091 ? 28.832 -18.373 -33.063 1.00 88.81 1091 VAL A CA 1
ATOM 8710 C C . VAL A 1 1091 ? 29.111 -16.993 -33.634 1.00 88.81 1091 VAL A C 1
ATOM 8712 O O . VAL A 1 1091 ? 29.191 -16.826 -34.852 1.00 88.81 1091 VAL A O 1
ATOM 8715 N N . GLU A 1 1092 ? 29.249 -15.999 -32.755 1.00 88.06 1092 GLU A N 1
ATOM 8716 C CA . GLU A 1 1092 ? 29.400 -14.591 -33.150 1.00 88.06 1092 GLU A CA 1
ATOM 8717 C C . GLU A 1 1092 ? 30.616 -14.370 -34.072 1.00 88.06 1092 GLU A C 1
ATOM 8719 O O . GLU A 1 1092 ? 30.566 -13.576 -35.014 1.00 88.06 1092 GLU A O 1
ATOM 8724 N N . GLU A 1 1093 ? 31.689 -15.131 -33.857 1.00 89.31 1093 GLU A N 1
ATOM 8725 C CA . GLU A 1 1093 ? 32.937 -15.092 -34.618 1.00 89.31 1093 GLU A CA 1
ATOM 8726 C C . GLU A 1 1093 ? 32.801 -15.607 -36.064 1.00 89.31 1093 GLU A C 1
ATOM 8728 O O . GLU A 1 1093 ? 33.653 -15.297 -36.896 1.00 89.31 1093 GLU A O 1
ATOM 8733 N N . PHE A 1 1094 ? 31.721 -16.320 -36.420 1.00 87.88 1094 PHE A N 1
ATOM 8734 C CA . PHE A 1 1094 ? 31.435 -16.685 -37.824 1.00 87.88 1094 PHE A CA 1
ATOM 8735 C C . PHE A 1 1094 ? 31.019 -15.477 -38.675 1.00 87.88 1094 PHE A C 1
ATOM 8737 O O . PHE A 1 1094 ? 30.948 -15.554 -39.909 1.00 87.88 1094 PHE A O 1
ATOM 8744 N N . GLY A 1 1095 ? 30.765 -14.355 -38.003 1.00 84.94 1095 GLY A N 1
ATOM 8745 C CA . GLY A 1 1095 ? 30.351 -13.104 -38.593 1.00 84.94 1095 GLY A CA 1
ATOM 8746 C C . GLY A 1 1095 ? 28.841 -13.047 -38.842 1.00 84.94 1095 GLY A C 1
ATOM 8747 O O . GLY A 1 1095 ? 28.195 -14.068 -39.095 1.00 84.94 1095 GLY A O 1
ATOM 8748 N N . PRO A 1 1096 ? 28.262 -11.839 -38.782 1.00 88.38 1096 PRO A N 1
ATOM 8749 C CA . PRO A 1 1096 ? 26.859 -11.619 -39.092 1.00 88.38 1096 PRO A CA 1
ATOM 8750 C C . PRO A 1 1096 ? 26.586 -11.860 -40.579 1.00 88.38 1096 PRO A C 1
ATOM 8752 O O . PRO A 1 1096 ? 27.358 -11.436 -41.441 1.00 88.38 1096 PRO A O 1
ATOM 8755 N N . GLU A 1 1097 ? 25.464 -12.507 -40.873 1.00 87.88 1097 GLU A N 1
ATOM 8756 C CA . GLU A 1 1097 ? 24.986 -12.692 -42.247 1.00 87.88 1097 GLU A CA 1
ATOM 8757 C C . GLU A 1 1097 ? 24.226 -11.448 -42.725 1.00 87.88 1097 GLU A C 1
ATOM 8759 O O . GLU A 1 1097 ? 24.386 -11.018 -43.863 1.00 87.88 1097 GLU A O 1
ATOM 8764 N N . ASP A 1 1098 ? 23.439 -10.851 -41.828 1.00 83.88 1098 ASP A N 1
ATOM 8765 C CA . ASP A 1 1098 ? 22.753 -9.579 -42.029 1.00 83.88 1098 ASP A CA 1
ATOM 8766 C C . ASP A 1 1098 ? 23.179 -8.622 -40.913 1.00 83.88 1098 ASP A C 1
ATOM 8768 O O . ASP A 1 1098 ? 22.677 -8.681 -39.791 1.00 83.88 1098 ASP A O 1
ATOM 8772 N N . LYS A 1 1099 ? 24.158 -7.763 -41.212 1.00 82.69 1099 LYS A N 1
ATOM 8773 C CA . LYS A 1 1099 ? 24.698 -6.779 -40.259 1.00 82.69 1099 LYS A CA 1
ATOM 8774 C C . LYS A 1 1099 ? 23.636 -5.789 -39.784 1.00 82.69 1099 LYS A C 1
ATOM 8776 O O . LYS A 1 1099 ? 23.737 -5.317 -38.652 1.00 82.69 1099 LYS A O 1
ATOM 8781 N N . ASP A 1 1100 ? 22.631 -5.544 -40.617 1.00 84.56 1100 ASP A N 1
ATOM 8782 C CA . ASP A 1 1100 ? 21.603 -4.529 -40.412 1.00 84.56 1100 ASP A CA 1
ATOM 8783 C C . ASP A 1 1100 ? 20.353 -5.109 -39.732 1.00 84.56 1100 ASP A C 1
ATOM 8785 O O . ASP A 1 1100 ? 19.446 -4.369 -39.337 1.00 84.56 1100 ASP A O 1
ATOM 8789 N N . ALA A 1 1101 ? 20.304 -6.431 -39.530 1.00 86.38 1101 ALA A N 1
ATOM 8790 C CA . ALA A 1 1101 ? 19.223 -7.070 -38.799 1.00 86.38 1101 ALA A CA 1
ATOM 8791 C C . ALA A 1 1101 ? 19.118 -6.504 -37.363 1.00 86.38 1101 ALA A C 1
ATOM 8793 O O . ALA A 1 1101 ? 20.121 -6.429 -36.636 1.00 86.38 1101 ALA A O 1
ATOM 8794 N N . PRO A 1 1102 ? 17.899 -6.132 -36.917 1.00 84.12 1102 PRO A N 1
ATOM 8795 C CA . PRO A 1 1102 ? 17.702 -5.393 -35.670 1.00 84.12 1102 PRO A CA 1
ATOM 8796 C C . PRO A 1 1102 ? 17.850 -6.253 -34.411 1.00 84.12 1102 PRO A C 1
ATOM 8798 O O . PRO A 1 1102 ? 18.013 -5.692 -33.335 1.00 84.12 1102 PRO A O 1
ATOM 8801 N N . LEU A 1 1103 ? 17.778 -7.581 -34.542 1.00 93.00 1103 LEU A N 1
ATOM 8802 C CA . LEU A 1 1103 ? 17.857 -8.528 -33.429 1.00 93.00 1103 LEU A CA 1
ATOM 8803 C C . LEU A 1 1103 ? 19.093 -9.413 -33.579 1.00 93.00 1103 LEU A C 1
ATOM 8805 O O . LEU A 1 1103 ? 19.413 -9.828 -34.698 1.00 93.00 1103 LEU A O 1
ATOM 8809 N N . HIS A 1 1104 ? 19.754 -9.739 -32.468 1.00 92.69 1104 HIS A N 1
ATOM 8810 C CA . HIS A 1 1104 ? 20.929 -10.617 -32.432 1.00 92.69 1104 HIS A CA 1
ATOM 8811 C C . HIS A 1 1104 ? 20.654 -11.945 -33.139 1.00 92.69 1104 HIS A C 1
ATOM 8813 O O . HIS A 1 1104 ? 21.388 -12.327 -34.055 1.00 92.69 1104 HIS A O 1
ATOM 8819 N N . VAL A 1 1105 ? 19.520 -12.571 -32.823 1.00 92.44 1105 VAL A N 1
ATOM 8820 C CA . VAL A 1 1105 ? 19.117 -13.860 -33.406 1.00 92.44 1105 VAL A CA 1
ATOM 8821 C C . VAL A 1 1105 ? 18.805 -13.805 -34.909 1.00 92.44 1105 VAL A C 1
ATOM 8823 O O . VAL A 1 1105 ? 18.770 -14.834 -35.576 1.00 92.44 1105 VAL A O 1
ATOM 8826 N N . LEU A 1 1106 ? 18.570 -12.612 -35.465 1.00 93.00 1106 LEU A N 1
ATOM 8827 C CA . LEU A 1 1106 ? 18.359 -12.402 -36.904 1.00 93.00 1106 LEU A CA 1
ATOM 8828 C C . LEU A 1 1106 ? 19.651 -12.021 -37.639 1.00 93.00 1106 LEU A C 1
ATOM 8830 O O . LEU A 1 1106 ? 19.748 -12.214 -38.848 1.00 93.00 1106 LEU A O 1
ATOM 8834 N N . ARG A 1 1107 ? 20.634 -11.489 -36.908 1.00 92.69 1107 ARG A N 1
ATOM 8835 C CA . ARG A 1 1107 ? 21.935 -11.053 -37.422 1.00 92.69 1107 ARG A CA 1
ATOM 8836 C C . ARG A 1 1107 ? 22.889 -12.228 -37.616 1.00 92.69 1107 ARG A C 1
ATOM 8838 O O . ARG A 1 1107 ? 23.565 -12.333 -38.645 1.00 92.69 1107 ARG A O 1
ATOM 8845 N N . TYR A 1 1108 ? 22.934 -13.124 -36.636 1.00 92.50 1108 TYR A N 1
ATOM 8846 C CA . TYR A 1 1108 ? 23.803 -14.295 -36.648 1.00 92.50 1108 TYR A CA 1
ATOM 8847 C C . TYR A 1 1108 ? 23.026 -15.514 -37.135 1.00 92.50 1108 TYR A C 1
ATOM 8849 O O . TYR A 1 1108 ? 22.399 -16.215 -36.355 1.00 92.50 1108 TYR A O 1
ATOM 8857 N N . LEU A 1 1109 ? 23.069 -15.754 -38.449 1.00 92.62 1109 LEU A N 1
ATOM 8858 C CA . LEU A 1 1109 ? 22.383 -16.881 -39.101 1.00 92.62 1109 LEU A CA 1
ATOM 8859 C C . LEU A 1 1109 ? 23.337 -18.015 -39.494 1.00 92.62 1109 LEU A C 1
ATOM 8861 O O . LEU A 1 1109 ? 22.900 -19.048 -39.996 1.00 92.62 1109 LEU A O 1
ATOM 8865 N N . ARG A 1 1110 ? 24.644 -17.829 -39.295 1.00 91.81 1110 ARG A N 1
ATOM 8866 C CA . ARG A 1 1110 ? 25.644 -18.873 -39.522 1.00 91.81 1110 ARG A CA 1
ATOM 8867 C C . ARG A 1 1110 ? 25.743 -19.744 -38.284 1.00 91.81 1110 ARG A C 1
ATOM 8869 O O . ARG A 1 1110 ? 25.961 -19.234 -37.188 1.00 91.81 1110 ARG A O 1
ATOM 8876 N N . SER A 1 1111 ? 25.605 -21.047 -38.469 1.00 91.31 1111 SER A N 1
ATOM 8877 C CA . SER A 1 1111 ? 25.666 -22.023 -37.392 1.00 91.31 1111 SER A CA 1
ATOM 8878 C C . SER A 1 1111 ? 26.445 -23.262 -37.784 1.00 91.31 1111 SER A C 1
ATOM 8880 O O . SER A 1 1111 ? 26.732 -23.501 -38.953 1.00 91.31 1111 SER A O 1
ATOM 8882 N N . THR A 1 1112 ? 26.799 -24.086 -36.808 1.00 91.50 1112 THR A N 1
ATOM 8883 C CA . THR A 1 1112 ? 27.282 -25.437 -37.098 1.00 91.50 1112 THR A CA 1
ATOM 8884 C C . THR A 1 1112 ? 26.153 -26.316 -37.659 1.00 91.50 1112 THR A C 1
ATOM 8886 O O . THR A 1 1112 ? 24.970 -26.063 -37.402 1.00 91.50 1112 THR A O 1
ATOM 8889 N N . PRO A 1 1113 ? 26.480 -27.428 -38.344 1.00 90.44 1113 PRO A N 1
ATOM 8890 C CA . PRO A 1 1113 ? 25.553 -28.550 -38.450 1.00 90.44 1113 PRO A CA 1
ATOM 8891 C C . PRO A 1 1113 ? 25.048 -28.980 -37.064 1.00 90.44 1113 PRO A C 1
ATOM 8893 O O . PRO A 1 1113 ? 25.714 -28.732 -36.056 1.00 90.44 1113 PRO A O 1
ATOM 8896 N N . ALA A 1 1114 ? 23.877 -29.613 -37.025 1.00 90.31 1114 ALA A N 1
ATOM 8897 C CA . ALA A 1 1114 ? 23.262 -30.105 -35.796 1.00 90.31 1114 ALA A CA 1
ATOM 8898 C C . ALA A 1 1114 ? 24.192 -31.093 -35.061 1.00 90.31 1114 ALA A C 1
ATOM 8900 O O . ALA A 1 1114 ? 24.720 -32.026 -35.667 1.00 90.31 1114 ALA A O 1
ATOM 8901 N N . ARG A 1 1115 ? 24.395 -30.861 -33.764 1.00 86.94 1115 ARG A N 1
ATOM 8902 C CA . ARG A 1 1115 ? 25.417 -31.485 -32.910 1.00 86.94 1115 ARG A CA 1
ATOM 8903 C C . ARG A 1 1115 ? 24.804 -32.127 -31.671 1.00 86.94 1115 ARG A C 1
ATOM 8905 O O . ARG A 1 1115 ? 23.723 -31.717 -31.243 1.00 86.94 1115 ARG A O 1
ATOM 8912 N N . TRP A 1 1116 ? 25.487 -33.129 -31.119 1.00 81.75 1116 TRP A N 1
ATOM 8913 C CA . TRP A 1 1116 ? 25.036 -33.892 -29.949 1.00 81.75 1116 TRP A CA 1
ATOM 8914 C C . TRP A 1 1116 ? 25.683 -33.466 -28.632 1.00 81.75 1116 TRP A C 1
ATOM 8916 O O . TRP A 1 1116 ? 25.152 -33.737 -27.562 1.00 81.75 1116 TRP A O 1
ATOM 8926 N N . GLU A 1 1117 ? 26.789 -32.735 -28.711 1.00 74.88 1117 GLU A N 1
ATOM 8927 C CA . GLU A 1 1117 ? 27.701 -32.463 -27.604 1.00 74.88 1117 GLU A CA 1
ATOM 8928 C C . GLU A 1 1117 ? 27.105 -31.594 -26.468 1.00 74.88 1117 GLU A C 1
ATOM 8930 O O . GLU A 1 1117 ? 27.699 -31.531 -25.395 1.00 74.88 1117 GLU A O 1
ATOM 8935 N N . CYS A 1 1118 ? 25.948 -30.938 -26.660 1.00 74.94 1118 CYS A N 1
ATOM 8936 C CA . CYS A 1 1118 ? 25.309 -30.074 -25.647 1.00 74.94 1118 CYS A CA 1
ATOM 8937 C C . CYS A 1 1118 ? 23.767 -30.093 -25.680 1.00 74.94 1118 CYS A C 1
ATOM 8939 O O . CYS A 1 1118 ? 23.157 -29.046 -25.470 1.00 74.94 1118 CYS A O 1
ATOM 8941 N N . TYR A 1 1119 ? 23.119 -31.228 -25.978 1.00 86.56 1119 TYR A N 1
ATOM 8942 C CA . TYR A 1 1119 ? 21.649 -31.282 -26.041 1.00 86.56 1119 TYR A CA 1
ATOM 8943 C C . TYR A 1 1119 ? 20.956 -30.608 -24.851 1.00 86.56 1119 TYR A C 1
ATOM 8945 O O . TYR A 1 1119 ? 21.412 -30.662 -23.706 1.00 86.56 1119 TYR A O 1
ATOM 8953 N N . LYS A 1 1120 ? 19.788 -30.043 -25.149 1.00 92.12 1120 LYS A N 1
ATOM 8954 C CA . LYS A 1 1120 ? 18.788 -29.644 -24.163 1.00 92.12 1120 LYS A CA 1
ATOM 8955 C C . LYS A 1 1120 ? 17.508 -30.408 -24.413 1.00 92.12 1120 LYS A C 1
ATOM 8957 O O . LYS A 1 1120 ? 17.367 -31.099 -25.427 1.00 92.12 1120 LYS A O 1
ATOM 8962 N N . TYR A 1 1121 ? 16.585 -30.304 -23.476 1.00 93.19 1121 TYR A N 1
ATOM 8963 C CA . TYR A 1 1121 ? 15.436 -31.185 -23.432 1.00 93.19 1121 TYR A CA 1
ATOM 8964 C C . TYR A 1 1121 ? 14.160 -30.448 -23.045 1.00 93.19 1121 TYR A C 1
ATOM 8966 O O . TYR A 1 1121 ? 14.161 -29.399 -22.395 1.00 93.19 1121 TYR A O 1
ATOM 8974 N N . THR A 1 1122 ? 13.047 -31.067 -23.411 1.00 93.88 1122 THR A N 1
ATOM 8975 C CA . THR A 1 1122 ? 11.750 -30.824 -22.792 1.00 93.88 1122 THR A CA 1
ATOM 8976 C C . THR A 1 1122 ? 11.267 -32.109 -22.146 1.00 93.88 1122 THR A C 1
ATOM 8978 O O . THR A 1 1122 ? 11.594 -33.199 -22.619 1.00 93.88 1122 THR A O 1
ATOM 8981 N N . TYR A 1 1123 ? 10.510 -31.995 -21.066 1.00 92.94 1123 TYR A N 1
ATOM 8982 C CA . TYR A 1 1123 ? 10.050 -33.136 -20.300 1.00 92.94 1123 TYR A CA 1
ATOM 8983 C C . TYR A 1 1123 ? 8.643 -32.923 -19.748 1.00 92.94 1123 TYR A C 1
ATOM 8985 O O . TYR A 1 1123 ? 8.182 -31.791 -19.583 1.00 92.94 1123 TYR A O 1
ATOM 8993 N N . ILE A 1 1124 ? 7.974 -34.036 -19.456 1.00 91.94 1124 ILE A N 1
ATOM 8994 C CA . ILE A 1 1124 ? 6.710 -34.080 -18.725 1.00 91.94 1124 ILE A CA 1
ATOM 8995 C C . ILE A 1 1124 ? 7.062 -34.224 -17.241 1.00 91.94 1124 ILE A C 1
ATOM 8997 O O . ILE A 1 1124 ? 7.633 -35.259 -16.864 1.00 91.94 1124 ILE A O 1
ATOM 9001 N N . PRO A 1 1125 ? 6.740 -33.238 -16.380 1.00 91.06 1125 PRO A N 1
ATOM 9002 C CA . PRO A 1 1125 ? 7.119 -33.277 -14.967 1.00 91.06 1125 PRO A CA 1
ATOM 9003 C C . PRO A 1 1125 ? 6.679 -34.558 -14.254 1.00 91.06 1125 PRO A C 1
ATOM 9005 O O . PRO A 1 1125 ? 7.477 -35.173 -13.551 1.00 91.06 1125 PRO A O 1
ATOM 9008 N N . ALA A 1 1126 ? 5.458 -35.028 -14.528 1.00 87.69 1126 ALA A N 1
ATOM 9009 C CA . ALA A 1 1126 ? 4.883 -36.229 -13.917 1.00 87.69 1126 ALA A CA 1
ATOM 9010 C C . ALA A 1 1126 ? 5.586 -37.552 -14.292 1.00 87.69 1126 ALA A C 1
ATOM 9012 O O . ALA A 1 1126 ? 5.380 -38.559 -13.622 1.00 87.69 1126 ALA A O 1
ATOM 9013 N N . ARG A 1 1127 ? 6.395 -37.573 -15.359 1.00 91.25 1127 ARG A N 1
ATOM 9014 C CA . ARG A 1 1127 ? 7.093 -38.777 -15.862 1.00 91.25 1127 ARG A CA 1
ATOM 9015 C C . ARG A 1 1127 ? 8.606 -38.712 -15.677 1.00 91.25 1127 ARG A C 1
ATOM 9017 O O . ARG A 1 1127 ? 9.328 -39.654 -15.990 1.00 91.25 1127 ARG A O 1
ATOM 9024 N N . THR A 1 1128 ? 9.092 -37.582 -15.190 1.00 89.69 1128 THR A N 1
ATOM 9025 C CA . THR A 1 1128 ? 10.516 -37.306 -15.061 1.00 89.69 1128 THR A CA 1
ATOM 9026 C C . THR A 1 1128 ? 10.927 -37.496 -13.619 1.00 89.69 1128 THR A C 1
ATOM 9028 O O . THR A 1 1128 ? 10.179 -37.117 -12.728 1.00 89.69 1128 THR A O 1
ATOM 9031 N N . ASN A 1 1129 ? 12.123 -38.008 -13.366 1.00 84.25 1129 ASN A N 1
ATOM 9032 C CA . ASN A 1 1129 ? 12.686 -38.172 -12.029 1.00 84.25 1129 ASN A CA 1
ATOM 9033 C C . ASN A 1 1129 ? 13.582 -36.985 -11.634 1.00 84.25 1129 ASN A C 1
ATOM 9035 O O . ASN A 1 1129 ? 13.405 -36.371 -10.588 1.00 84.25 1129 ASN A O 1
ATOM 9039 N N . GLN A 1 1130 ? 14.504 -36.608 -12.521 1.00 82.12 1130 GLN A N 1
ATOM 9040 C CA . GLN A 1 1130 ? 15.505 -35.567 -12.281 1.00 82.12 1130 GLN A CA 1
ATOM 9041 C C . GLN A 1 1130 ? 15.879 -34.871 -13.592 1.00 82.12 1130 GLN A C 1
ATOM 9043 O O . GLN A 1 1130 ? 15.869 -35.501 -14.648 1.00 82.12 1130 GLN A O 1
ATOM 9048 N N . GLY A 1 1131 ? 16.238 -33.589 -13.507 1.00 82.81 1131 GLY A N 1
ATOM 9049 C CA . GLY A 1 1131 ? 16.866 -32.834 -14.590 1.00 82.81 1131 GLY A CA 1
ATOM 9050 C C . GLY A 1 1131 ? 18.170 -32.187 -14.119 1.00 82.81 1131 GLY A C 1
ATOM 9051 O O . GLY A 1 1131 ? 18.252 -31.698 -12.995 1.00 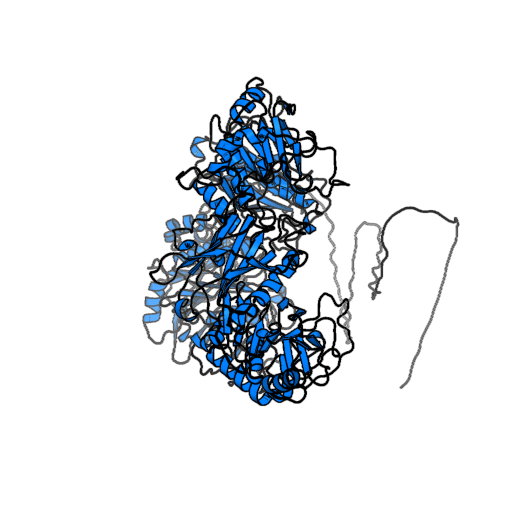82.81 1131 GLY A O 1
ATOM 9052 N N . THR A 1 1132 ? 19.178 -32.199 -14.981 1.00 83.62 1132 THR A N 1
ATOM 9053 C CA . THR A 1 1132 ? 20.436 -31.445 -14.874 1.00 83.62 1132 THR A CA 1
ATOM 9054 C C . THR A 1 1132 ? 20.571 -30.537 -16.093 1.00 83.62 1132 THR A C 1
ATOM 9056 O O . THR A 1 1132 ? 19.756 -30.614 -17.009 1.00 83.62 1132 THR A O 1
ATOM 9059 N N . THR A 1 1133 ? 21.603 -29.704 -16.173 1.00 81.75 1133 THR A N 1
ATOM 9060 C CA . THR A 1 1133 ? 21.796 -28.789 -17.312 1.00 81.75 1133 THR A CA 1
ATOM 9061 C C . THR A 1 1133 ? 21.744 -29.466 -18.692 1.00 81.75 1133 THR A C 1
ATOM 9063 O O . THR A 1 1133 ? 21.292 -28.828 -19.642 1.00 81.75 1133 THR A O 1
ATOM 9066 N N . HIS A 1 1134 ? 22.162 -30.734 -18.817 1.00 83.75 1134 HIS A N 1
ATOM 9067 C CA . HIS A 1 1134 ? 22.250 -31.447 -20.106 1.00 83.75 1134 HIS A CA 1
ATOM 9068 C C . HIS A 1 1134 ? 21.570 -32.821 -20.135 1.00 83.75 1134 HIS A C 1
ATOM 9070 O O . HIS A 1 1134 ? 21.543 -33.466 -21.182 1.00 83.75 1134 HIS A O 1
ATOM 9076 N N . SER A 1 1135 ? 21.015 -33.291 -19.018 1.00 85.56 1135 SER A N 1
ATOM 9077 C CA . SER A 1 1135 ? 20.357 -34.596 -18.956 1.00 85.56 1135 SER A CA 1
ATOM 9078 C C . SER A 1 1135 ? 19.053 -34.552 -18.174 1.00 85.56 1135 SER A C 1
ATOM 9080 O O . SER A 1 1135 ? 18.891 -33.790 -17.226 1.00 85.56 1135 SER A O 1
ATOM 9082 N N . VAL A 1 1136 ? 18.131 -35.416 -18.572 1.00 89.75 1136 VAL A N 1
ATOM 9083 C CA . VAL A 1 1136 ? 16.930 -35.785 -17.835 1.00 89.75 1136 VAL A CA 1
ATOM 9084 C C . VAL A 1 1136 ? 16.943 -37.280 -17.598 1.00 89.75 1136 VAL A C 1
ATOM 9086 O O . VAL A 1 1136 ? 17.131 -38.071 -18.525 1.00 89.75 1136 VAL A O 1
ATOM 9089 N N . SER A 1 1137 ? 16.681 -37.643 -16.352 1.00 88.94 1137 SER A N 1
ATOM 9090 C CA . SER A 1 1137 ? 16.438 -39.013 -15.932 1.00 88.94 1137 SER A CA 1
ATOM 9091 C C . SER A 1 1137 ? 14.926 -39.207 -15.802 1.00 88.94 1137 SER A C 1
ATOM 9093 O O . SER A 1 1137 ? 14.314 -38.526 -14.973 1.00 88.94 1137 SER A O 1
ATOM 9095 N N . PRO A 1 1138 ? 14.293 -40.081 -16.602 1.00 91.31 1138 PRO A N 1
ATOM 9096 C CA . PRO A 1 1138 ? 12.878 -40.405 -16.457 1.00 91.31 1138 PRO A CA 1
ATOM 9097 C C . PRO A 1 1138 ? 12.616 -41.282 -15.223 1.00 91.31 1138 PRO A C 1
ATOM 9099 O O . PRO A 1 1138 ? 13.542 -41.867 -14.655 1.00 91.31 1138 PRO A O 1
ATOM 9102 N N . TYR A 1 1139 ? 11.356 -41.376 -14.793 1.00 89.56 1139 TYR A N 1
ATOM 9103 C CA . TYR A 1 1139 ? 10.961 -42.414 -13.838 1.00 89.56 1139 TYR A CA 1
ATOM 9104 C C . TYR A 1 1139 ? 11.057 -43.808 -14.485 1.00 89.56 1139 TYR A C 1
ATOM 9106 O O . TYR A 1 1139 ? 10.891 -43.921 -15.702 1.00 89.56 1139 TYR A O 1
ATOM 9114 N N . PRO A 1 1140 ? 11.286 -44.882 -13.700 1.00 89.06 1140 PRO A N 1
ATOM 9115 C CA . PRO A 1 1140 ? 11.275 -46.245 -14.223 1.00 89.06 1140 PRO A CA 1
ATOM 9116 C C . PRO A 1 1140 ? 9.996 -46.542 -15.017 1.00 89.06 1140 PRO A C 1
ATOM 9118 O O . PRO A 1 1140 ? 8.896 -46.267 -14.542 1.00 89.06 1140 PRO A O 1
ATOM 9121 N N . GLY A 1 1141 ? 10.152 -47.111 -16.213 1.00 87.56 1141 GLY A N 1
ATOM 9122 C CA . GLY A 1 1141 ? 9.049 -47.394 -17.137 1.00 87.56 1141 GLY A CA 1
ATOM 9123 C C . GLY A 1 1141 ? 8.827 -46.324 -18.205 1.00 87.56 1141 GLY A C 1
ATOM 9124 O O . GLY A 1 1141 ? 8.160 -46.614 -19.187 1.00 87.56 1141 GLY A O 1
ATOM 9125 N N . PHE A 1 1142 ? 9.430 -45.139 -18.068 1.00 92.56 1142 PHE A N 1
ATOM 9126 C CA . PHE A 1 1142 ? 9.390 -44.110 -19.102 1.00 92.56 1142 PHE A CA 1
ATOM 9127 C C . PHE A 1 1142 ? 10.732 -43.959 -19.822 1.00 92.56 1142 PHE A C 1
ATOM 9129 O O . PHE A 1 1142 ? 11.801 -44.067 -19.220 1.00 92.56 1142 PHE A O 1
ATOM 9136 N N . ASP A 1 1143 ? 10.658 -43.623 -21.104 1.00 92.06 1143 ASP A N 1
ATOM 9137 C CA . ASP A 1 1143 ? 11.789 -43.474 -22.009 1.00 92.06 1143 ASP A CA 1
ATOM 9138 C C . ASP A 1 1143 ? 12.028 -42.015 -22.408 1.00 92.06 1143 ASP A C 1
ATOM 9140 O O . ASP A 1 1143 ? 11.202 -41.113 -22.217 1.00 92.06 1143 ASP A O 1
ATOM 9144 N N . THR A 1 1144 ? 13.189 -41.785 -23.015 1.00 93.06 1144 THR A N 1
ATOM 9145 C CA . THR A 1 1144 ? 13.526 -40.515 -23.660 1.00 93.06 1144 THR A CA 1
ATOM 9146 C C . THR A 1 1144 ? 13.761 -40.730 -25.146 1.00 93.06 1144 THR A C 1
ATOM 9148 O O . THR A 1 1144 ? 14.171 -41.809 -25.571 1.00 93.06 1144 THR A O 1
ATOM 9151 N N . THR A 1 1145 ? 13.506 -39.703 -25.950 1.00 93.06 1145 THR A N 1
ATOM 9152 C CA . THR A 1 1145 ? 13.747 -39.747 -27.396 1.00 93.06 1145 THR A CA 1
ATOM 9153 C C . THR A 1 1145 ? 14.590 -38.566 -27.849 1.00 93.06 1145 THR A C 1
ATOM 9155 O O . THR A 1 1145 ? 14.616 -37.525 -27.194 1.00 93.06 1145 THR A O 1
ATOM 9158 N N . VAL A 1 1146 ? 15.273 -38.708 -28.982 1.00 92.94 1146 VAL A N 1
ATOM 9159 C CA . VAL A 1 1146 ? 15.991 -37.605 -29.627 1.00 92.94 1146 VAL A CA 1
ATOM 9160 C C . VAL A 1 1146 ? 15.190 -37.153 -30.839 1.00 92.94 1146 VAL A C 1
ATOM 9162 O O . VAL A 1 1146 ? 14.869 -37.941 -31.727 1.00 92.94 1146 VAL A O 1
ATOM 9165 N N . VAL A 1 1147 ? 14.868 -35.867 -30.881 1.00 92.81 1147 VAL A N 1
ATOM 9166 C CA . VAL A 1 1147 ? 14.060 -35.275 -31.944 1.00 92.81 1147 VAL A CA 1
ATOM 9167 C C . VAL A 1 1147 ? 14.925 -35.077 -33.191 1.00 92.81 1147 VAL A C 1
ATOM 9169 O O . VAL A 1 1147 ? 15.982 -34.444 -33.101 1.00 92.81 1147 VAL A O 1
ATOM 9172 N N . PRO A 1 1148 ? 14.494 -35.562 -34.372 1.00 93.12 1148 PRO A N 1
ATOM 9173 C CA . PRO A 1 1148 ? 15.203 -35.294 -35.617 1.00 93.12 1148 PRO A CA 1
ATOM 9174 C C . PRO A 1 1148 ? 15.344 -33.787 -35.869 1.00 93.12 1148 PRO A C 1
ATOM 9176 O O . PRO A 1 1148 ? 14.374 -33.036 -35.754 1.00 93.12 1148 PRO A O 1
ATOM 9179 N N . SER A 1 1149 ? 16.528 -33.341 -36.298 1.00 91.38 1149 SER A N 1
ATOM 9180 C CA . SER A 1 1149 ? 16.820 -31.917 -36.561 1.00 91.38 1149 SER A CA 1
ATOM 9181 C C . SER A 1 1149 ? 15.956 -31.294 -37.672 1.00 91.38 1149 SER A C 1
ATOM 9183 O O . SER A 1 1149 ? 15.773 -30.072 -37.719 1.00 91.38 1149 SER A O 1
ATOM 9185 N N . ALA A 1 1150 ? 15.389 -32.134 -38.548 1.00 90.75 1150 ALA A N 1
ATOM 9186 C CA . ALA A 1 1150 ? 14.399 -31.756 -39.556 1.00 90.75 1150 ALA A CA 1
ATOM 9187 C C . ALA A 1 1150 ? 13.018 -31.417 -38.959 1.00 90.75 1150 ALA A C 1
ATOM 9189 O O . ALA A 1 1150 ? 12.226 -30.744 -39.614 1.00 90.75 1150 ALA A O 1
ATOM 9190 N N . THR A 1 1151 ? 12.736 -31.844 -37.726 1.00 92.19 1151 THR A N 1
ATOM 9191 C CA . THR A 1 1151 ? 11.482 -31.585 -37.005 1.00 92.19 1151 THR A CA 1
ATOM 9192 C C . THR A 1 1151 ? 11.625 -30.385 -36.073 1.00 92.19 1151 THR A C 1
ATOM 9194 O O . THR A 1 1151 ? 10.808 -29.463 -36.123 1.00 92.19 1151 THR A O 1
ATOM 9197 N N . ALA A 1 1152 ? 12.676 -30.358 -35.251 1.00 94.50 1152 ALA A N 1
ATOM 9198 C CA . ALA A 1 1152 ? 13.022 -29.234 -34.385 1.00 94.50 1152 ALA A CA 1
ATOM 9199 C C . ALA A 1 1152 ? 14.504 -29.285 -34.002 1.00 94.50 1152 ALA A C 1
ATOM 9201 O O . ALA A 1 1152 ? 15.123 -30.347 -34.004 1.00 94.50 1152 ALA A O 1
ATOM 9202 N N . VAL A 1 1153 ? 15.072 -28.133 -33.662 1.00 94.81 1153 VAL A N 1
ATOM 9203 C CA . VAL A 1 1153 ? 16.487 -28.008 -33.300 1.00 94.81 1153 VAL A CA 1
ATOM 9204 C C . VAL A 1 1153 ? 16.656 -26.913 -32.249 1.00 94.81 1153 VAL A C 1
ATOM 9206 O O . VAL A 1 1153 ? 15.894 -25.946 -32.234 1.00 94.81 1153 VAL A O 1
ATOM 9209 N N . LEU A 1 1154 ? 17.635 -27.058 -31.365 1.00 95.56 1154 LEU A N 1
ATOM 9210 C CA . LEU A 1 1154 ? 18.016 -26.038 -30.397 1.00 95.56 1154 LEU A CA 1
ATOM 9211 C C . LEU A 1 1154 ? 18.998 -25.060 -31.046 1.00 95.56 1154 LEU A C 1
ATOM 9213 O O . LEU A 1 1154 ? 20.078 -25.451 -31.485 1.00 95.56 1154 LEU A O 1
ATOM 9217 N N . HIS A 1 1155 ? 18.643 -23.784 -31.084 1.00 95.44 1155 HIS A N 1
ATOM 9218 C CA . HIS A 1 1155 ? 19.562 -22.712 -31.436 1.00 95.44 1155 HIS A CA 1
ATOM 9219 C C . HIS A 1 1155 ? 20.287 -22.271 -30.169 1.00 95.44 1155 HIS A C 1
ATOM 9221 O O . HIS A 1 1155 ? 19.625 -21.871 -29.216 1.00 95.44 1155 HIS A O 1
ATOM 9227 N N . HIS A 1 1156 ? 21.619 -22.311 -30.171 1.00 92.69 1156 HIS A N 1
ATOM 9228 C CA . HIS A 1 1156 ? 22.443 -21.797 -29.076 1.00 92.69 1156 HIS A CA 1
ATOM 9229 C C . HIS A 1 1156 ? 23.298 -20.633 -29.572 1.00 92.69 1156 HIS A C 1
ATOM 9231 O O . HIS A 1 1156 ? 24.207 -20.834 -30.381 1.00 92.69 1156 HIS A O 1
ATOM 9237 N N . TYR A 1 1157 ? 23.000 -19.419 -29.112 1.00 91.44 1157 TYR A N 1
ATOM 9238 C CA . TYR A 1 1157 ? 23.683 -18.195 -29.530 1.00 91.44 1157 TYR A CA 1
ATOM 9239 C C . TYR A 1 1157 ? 24.794 -17.832 -28.552 1.00 91.44 1157 TYR A C 1
ATOM 9241 O O . TYR A 1 1157 ? 24.525 -17.461 -27.416 1.00 91.44 1157 TYR A O 1
ATOM 9249 N N . ARG A 1 1158 ? 26.056 -17.902 -28.980 1.00 86.12 1158 ARG A N 1
ATOM 9250 C CA . ARG A 1 1158 ? 27.188 -17.710 -28.061 1.00 86.12 1158 ARG A CA 1
ATOM 9251 C C . ARG A 1 1158 ? 28.459 -17.227 -28.747 1.00 86.12 1158 ARG A C 1
ATOM 9253 O O . ARG A 1 1158 ? 28.578 -17.256 -29.967 1.00 86.12 1158 ARG A O 1
ATOM 9260 N N . LYS A 1 1159 ? 29.443 -16.836 -27.938 1.00 85.69 1159 LYS A N 1
ATOM 9261 C CA . LYS A 1 1159 ? 30.839 -16.686 -28.377 1.00 85.69 1159 LYS A CA 1
ATOM 9262 C C . LYS A 1 1159 ? 31.521 -18.044 -28.497 1.00 85.69 1159 LYS A C 1
ATOM 9264 O O . LYS A 1 1159 ? 31.028 -19.038 -27.945 1.00 85.69 1159 LYS A O 1
ATOM 9269 N N . CYS A 1 1160 ? 32.653 -18.064 -29.192 1.00 81.31 1160 CYS A N 1
ATOM 9270 C CA . CYS A 1 1160 ? 33.419 -19.269 -29.468 1.00 81.31 1160 CYS A CA 1
ATOM 9271 C C . CYS A 1 1160 ? 33.599 -20.135 -28.201 1.00 81.31 1160 CYS A C 1
ATOM 9273 O O . CYS A 1 1160 ? 34.160 -19.668 -27.206 1.00 81.31 1160 CYS A O 1
ATOM 9275 N N . PRO A 1 1161 ? 33.092 -21.383 -28.195 1.00 71.12 1161 PRO A N 1
ATOM 9276 C CA . PRO A 1 1161 ? 33.207 -22.271 -27.047 1.00 71.12 1161 PRO A CA 1
ATOM 9277 C C . PRO A 1 1161 ? 34.666 -22.638 -26.757 1.00 71.12 1161 PRO A C 1
ATOM 9279 O O . PRO A 1 1161 ? 35.392 -23.049 -27.657 1.00 71.12 1161 PRO A O 1
ATOM 9282 N N . HIS A 1 1162 ? 35.062 -22.619 -25.482 1.00 65.12 1162 HIS A N 1
ATOM 9283 C CA . HIS A 1 1162 ? 36.401 -23.048 -25.047 1.00 65.12 1162 HIS A CA 1
ATOM 9284 C C . HIS A 1 1162 ? 36.723 -24.520 -25.361 1.00 65.12 1162 HIS A C 1
ATOM 9286 O O . HIS A 1 1162 ? 37.887 -24.900 -25.401 1.00 65.12 1162 HIS A O 1
ATOM 9292 N N . VAL A 1 1163 ? 35.701 -25.349 -25.601 1.00 64.44 1163 VAL A N 1
ATOM 9293 C CA . VAL A 1 1163 ? 35.855 -26.764 -25.979 1.00 64.44 1163 VAL A CA 1
ATOM 9294 C C . VAL A 1 1163 ? 36.321 -26.959 -27.424 1.00 64.44 1163 VAL A C 1
ATOM 9296 O O . VAL A 1 1163 ? 36.647 -28.079 -27.815 1.00 64.44 1163 VAL A O 1
ATOM 9299 N N . TRP A 1 1164 ? 36.345 -25.901 -28.239 1.00 70.44 1164 TRP A N 1
ATOM 9300 C CA . TRP A 1 1164 ? 36.905 -25.963 -29.583 1.00 70.44 1164 TRP A CA 1
ATOM 9301 C C . TRP A 1 1164 ? 38.361 -25.491 -29.580 1.00 70.44 1164 TRP A C 1
ATOM 9303 O O . TRP A 1 1164 ? 38.625 -24.352 -29.199 1.00 70.44 1164 TRP A O 1
ATOM 9313 N N . PRO A 1 1165 ? 39.308 -26.318 -30.066 1.00 64.38 1165 PRO A N 1
ATOM 9314 C CA . PRO A 1 1165 ? 40.713 -25.923 -30.178 1.00 64.38 1165 PRO A CA 1
ATOM 9315 C C . PRO A 1 1165 ? 40.927 -24.697 -31.080 1.00 64.38 1165 PRO A C 1
ATOM 9317 O O . PRO A 1 1165 ? 41.885 -23.952 -30.894 1.00 64.38 1165 PRO A O 1
ATOM 9320 N N . THR A 1 1166 ? 40.043 -24.489 -32.065 1.00 64.62 1166 THR A N 1
ATOM 9321 C CA . THR A 1 1166 ? 40.028 -23.325 -32.962 1.00 64.62 1166 THR A CA 1
ATOM 9322 C C . THR A 1 1166 ? 38.592 -22.858 -33.223 1.00 64.62 1166 THR A C 1
ATOM 9324 O O . THR A 1 1166 ? 37.667 -23.664 -33.315 1.00 64.62 1166 THR A O 1
ATOM 9327 N N . CYS A 1 1167 ? 38.388 -21.553 -33.426 1.00 72.25 1167 CYS A N 1
ATOM 9328 C CA . CYS A 1 1167 ? 37.073 -20.963 -33.734 1.00 72.25 1167 CYS A CA 1
ATOM 9329 C C . CYS A 1 1167 ? 36.700 -21.035 -35.229 1.00 72.25 1167 CYS A C 1
ATOM 9331 O O . CYS A 1 1167 ? 36.027 -20.149 -35.751 1.00 72.25 1167 CYS A O 1
ATOM 9333 N N . THR A 1 1168 ? 37.149 -22.076 -35.939 1.00 69.94 1168 THR A N 1
ATOM 9334 C CA . THR A 1 1168 ? 36.984 -22.245 -37.397 1.00 69.94 1168 THR A CA 1
ATOM 9335 C C . THR A 1 1168 ? 36.295 -23.558 -37.821 1.00 69.94 1168 THR A C 1
ATOM 9337 O O . THR A 1 1168 ? 36.725 -24.185 -38.793 1.00 69.94 1168 THR A O 1
ATOM 9340 N N . PRO A 1 1169 ? 35.237 -24.036 -37.140 1.00 74.00 1169 PRO A N 1
ATOM 9341 C CA . PRO A 1 1169 ? 34.514 -25.219 -37.593 1.00 74.00 1169 PRO A CA 1
ATOM 9342 C C . PRO A 1 1169 ? 33.730 -24.955 -38.891 1.00 74.00 1169 PRO A C 1
ATOM 9344 O O . PRO A 1 1169 ? 33.424 -23.816 -39.258 1.00 74.00 1169 PRO A O 1
ATOM 9347 N N . VAL A 1 1170 ? 33.350 -26.044 -39.568 1.00 80.88 1170 VAL A N 1
ATOM 9348 C CA . VAL A 1 1170 ? 32.417 -25.999 -40.704 1.00 80.88 1170 VAL A CA 1
ATOM 9349 C C . VAL A 1 1170 ? 31.095 -25.383 -40.244 1.00 80.88 1170 VAL A C 1
ATOM 9351 O O . VAL A 1 1170 ? 30.494 -25.854 -39.274 1.00 80.88 1170 VAL A O 1
ATOM 9354 N N . HIS A 1 1171 ? 30.645 -24.353 -40.957 1.00 84.31 1171 HIS A N 1
ATOM 9355 C CA . HIS A 1 1171 ? 29.391 -23.656 -40.698 1.00 84.31 1171 HIS A CA 1
ATOM 9356 C C . HIS A 1 1171 ? 28.477 -23.691 -41.928 1.00 84.31 1171 HIS A C 1
ATOM 9358 O O . HIS A 1 1171 ? 28.923 -23.795 -43.069 1.00 84.31 1171 HIS A O 1
ATOM 9364 N N . ILE A 1 1172 ? 27.180 -23.615 -41.665 1.00 91.69 1172 ILE A N 1
ATOM 9365 C CA . ILE A 1 1172 ? 26.074 -23.523 -42.613 1.00 91.69 1172 ILE A CA 1
ATOM 9366 C C . ILE A 1 1172 ? 25.268 -22.260 -42.304 1.00 91.69 1172 ILE A C 1
ATOM 9368 O O . ILE A 1 1172 ? 25.387 -21.694 -41.220 1.00 91.69 1172 ILE A O 1
ATOM 9372 N N . THR A 1 1173 ? 24.424 -21.823 -43.234 1.00 92.75 1173 THR A N 1
ATOM 9373 C CA . THR A 1 1173 ? 23.506 -20.699 -42.999 1.00 92.75 1173 THR A CA 1
ATOM 9374 C C . THR A 1 1173 ? 22.100 -21.229 -42.731 1.00 92.75 1173 THR A C 1
ATOM 9376 O O . THR A 1 1173 ? 21.500 -21.858 -43.601 1.00 92.75 1173 THR A O 1
ATOM 9379 N N . ASP A 1 1174 ? 21.551 -20.942 -41.551 1.00 92.19 1174 ASP A N 1
ATOM 9380 C CA . ASP A 1 1174 ? 20.193 -21.297 -41.141 1.00 92.19 1174 ASP A CA 1
ATOM 9381 C C . ASP A 1 1174 ? 19.337 -20.032 -40.977 1.00 92.19 1174 ASP A C 1
ATOM 9383 O O . ASP A 1 1174 ? 19.546 -19.223 -40.076 1.00 92.19 1174 ASP A O 1
ATOM 9387 N N . ARG A 1 1175 ? 18.348 -19.855 -41.861 1.00 92.88 1175 ARG A N 1
ATOM 9388 C CA . ARG A 1 1175 ? 17.448 -18.684 -41.867 1.00 92.88 1175 ARG A CA 1
ATOM 9389 C C . ARG A 1 1175 ? 16.085 -18.961 -41.230 1.00 92.88 1175 ARG A C 1
ATOM 9391 O O . ARG A 1 1175 ? 15.174 -18.146 -41.355 1.00 92.88 1175 ARG A O 1
ATOM 9398 N N . SER A 1 1176 ? 15.897 -20.108 -40.581 1.00 92.12 1176 SER A N 1
ATOM 9399 C CA . SER A 1 1176 ? 14.575 -20.551 -40.115 1.00 92.12 1176 SER A CA 1
ATOM 9400 C C . SER A 1 1176 ? 13.935 -19.613 -39.087 1.00 92.12 1176 SER A C 1
ATOM 9402 O O . SER A 1 1176 ? 12.718 -19.418 -39.117 1.00 92.12 1176 SER A O 1
ATOM 9404 N N . ILE A 1 1177 ? 14.733 -18.965 -38.234 1.00 92.38 1177 ILE A N 1
ATOM 9405 C CA . ILE A 1 1177 ? 14.239 -18.005 -37.239 1.00 92.38 1177 ILE A CA 1
ATOM 9406 C C . ILE A 1 1177 ? 13.701 -16.708 -37.873 1.00 92.38 1177 ILE A C 1
ATOM 9408 O O . ILE A 1 1177 ? 12.791 -16.081 -37.326 1.00 92.38 1177 ILE A O 1
ATOM 9412 N N . ALA A 1 1178 ? 14.150 -16.358 -39.086 1.00 91.06 1178 ALA A N 1
ATOM 9413 C CA . ALA A 1 1178 ? 13.728 -15.147 -39.793 1.00 91.06 1178 ALA A CA 1
ATOM 9414 C C . ALA A 1 1178 ? 12.227 -15.126 -40.124 1.00 91.06 1178 ALA A C 1
ATOM 9416 O O . ALA A 1 1178 ? 11.633 -14.058 -40.268 1.00 91.06 1178 ALA A O 1
ATOM 9417 N N . ARG A 1 1179 ? 11.550 -16.281 -40.159 1.00 92.25 1179 ARG A N 1
ATOM 9418 C CA . ARG A 1 1179 ? 10.091 -16.331 -40.369 1.00 92.25 1179 ARG A CA 1
ATOM 9419 C C . ARG A 1 1179 ? 9.290 -15.627 -39.263 1.00 92.25 1179 ARG A C 1
ATOM 9421 O O . ARG A 1 1179 ? 8.145 -15.245 -39.495 1.00 92.25 1179 ARG A O 1
ATOM 9428 N N . PHE A 1 1180 ? 9.874 -15.456 -38.074 1.00 93.06 1180 PHE A N 1
ATOM 9429 C CA . PHE A 1 1180 ? 9.254 -14.745 -36.953 1.00 93.06 1180 PHE A CA 1
ATOM 9430 C C . PHE A 1 1180 ? 9.533 -13.244 -36.972 1.00 93.06 1180 PHE A C 1
ATOM 9432 O O . PHE A 1 1180 ? 8.862 -12.506 -36.259 1.00 93.06 1180 PHE A O 1
ATOM 9439 N N . GLN A 1 1181 ? 10.456 -12.773 -37.816 1.00 92.06 1181 GLN A N 1
ATOM 9440 C CA . GLN A 1 1181 ? 10.927 -11.387 -37.857 1.00 92.06 1181 GLN A CA 1
ATOM 9441 C C . GLN A 1 1181 ? 9.787 -10.362 -37.868 1.00 92.06 1181 GLN A C 1
ATOM 9443 O O . GLN A 1 1181 ? 9.813 -9.412 -37.093 1.00 92.06 1181 GLN A O 1
ATOM 9448 N N . ARG A 1 1182 ? 8.752 -10.569 -38.696 1.00 92.69 1182 ARG A N 1
ATOM 9449 C CA . ARG A 1 1182 ? 7.623 -9.625 -38.820 1.00 92.69 1182 ARG A CA 1
ATOM 9450 C C . ARG A 1 1182 ? 6.829 -9.429 -37.525 1.00 92.69 1182 ARG A C 1
ATOM 9452 O O . ARG A 1 1182 ? 6.165 -8.409 -37.396 1.00 92.69 1182 ARG A O 1
ATOM 9459 N N . VAL A 1 1183 ? 6.879 -10.391 -36.604 1.00 94.12 1183 VAL A N 1
ATOM 9460 C CA . VAL A 1 1183 ? 6.151 -10.345 -35.328 1.00 94.12 1183 VAL A CA 1
ATOM 9461 C C . VAL A 1 1183 ? 7.104 -10.107 -34.156 1.00 94.12 1183 VAL A C 1
ATOM 9463 O O . VAL A 1 1183 ? 6.799 -9.306 -33.280 1.00 94.12 1183 VAL A O 1
ATOM 9466 N N . LEU A 1 1184 ? 8.269 -10.758 -34.153 1.00 94.06 1184 LEU A N 1
ATOM 9467 C CA . LEU A 1 1184 ? 9.266 -10.638 -33.092 1.00 94.06 1184 LEU A CA 1
ATOM 9468 C C . LEU A 1 1184 ? 9.869 -9.233 -33.042 1.00 94.06 1184 LEU A C 1
ATOM 9470 O O . LEU A 1 1184 ? 9.975 -8.671 -31.961 1.00 94.06 1184 LEU A O 1
ATOM 9474 N N . VAL A 1 1185 ? 10.194 -8.629 -34.192 1.00 93.94 1185 VAL A N 1
ATOM 9475 C CA . VAL A 1 1185 ? 10.825 -7.299 -34.223 1.00 93.94 1185 VAL A CA 1
ATOM 9476 C C . VAL A 1 1185 ? 9.927 -6.216 -33.614 1.00 93.94 1185 VAL A C 1
ATOM 9478 O O . VAL A 1 1185 ? 10.425 -5.492 -32.755 1.00 93.94 1185 VAL A O 1
ATOM 9481 N N . PRO A 1 1186 ? 8.632 -6.081 -33.976 1.00 95.56 1186 PRO A N 1
ATOM 9482 C CA . PRO A 1 1186 ? 7.753 -5.117 -33.313 1.00 95.56 1186 PRO A CA 1
ATOM 9483 C C . PRO A 1 1186 ? 7.585 -5.384 -31.815 1.00 95.56 1186 PRO A C 1
ATOM 9485 O O . PRO A 1 1186 ? 7.665 -4.450 -31.032 1.00 95.56 1186 PRO A O 1
ATOM 9488 N N . ARG A 1 1187 ? 7.420 -6.649 -31.406 1.00 95.38 1187 ARG A N 1
ATOM 9489 C CA . ARG A 1 1187 ? 7.225 -7.013 -29.993 1.00 95.38 1187 ARG A CA 1
ATOM 9490 C C . ARG A 1 1187 ? 8.443 -6.704 -29.135 1.00 95.38 1187 ARG A C 1
ATOM 9492 O O . ARG A 1 1187 ? 8.308 -6.051 -28.106 1.00 95.38 1187 ARG A O 1
ATOM 9499 N N . VAL A 1 1188 ? 9.622 -7.137 -29.584 1.00 94.00 1188 VAL A N 1
ATOM 9500 C CA . VAL A 1 1188 ? 10.890 -6.812 -28.931 1.00 94.00 1188 VAL A CA 1
ATOM 9501 C C . VAL A 1 1188 ? 11.044 -5.307 -28.895 1.00 94.00 1188 VAL A C 1
ATOM 9503 O O . VAL A 1 1188 ? 11.291 -4.780 -27.828 1.00 94.00 1188 VAL A O 1
ATOM 9506 N N . ARG A 1 1189 ? 10.781 -4.593 -29.993 1.00 90.50 1189 ARG A N 1
ATOM 9507 C CA . ARG A 1 1189 ? 10.831 -3.128 -30.007 1.00 90.50 1189 ARG A CA 1
ATOM 9508 C C . ARG A 1 1189 ? 9.875 -2.488 -28.999 1.00 90.50 1189 ARG A C 1
ATOM 9510 O O . ARG A 1 1189 ? 10.287 -1.539 -28.360 1.00 90.50 1189 ARG A O 1
ATOM 9517 N N . ASP A 1 1190 ? 8.653 -2.987 -28.828 1.00 91.00 1190 ASP A N 1
ATOM 9518 C CA . ASP A 1 1190 ? 7.657 -2.443 -27.890 1.00 91.00 1190 ASP A CA 1
ATOM 9519 C C . ASP A 1 1190 ? 7.971 -2.762 -26.416 1.00 91.00 1190 ASP A C 1
ATOM 9521 O O . ASP A 1 1190 ? 7.722 -1.951 -25.517 1.00 91.00 1190 ASP A O 1
ATOM 9525 N N . VAL A 1 1191 ? 8.546 -3.931 -26.127 1.00 88.81 1191 VAL A N 1
ATOM 9526 C CA . VAL A 1 1191 ? 9.024 -4.245 -24.771 1.00 88.81 1191 VAL A CA 1
ATOM 9527 C C . VAL A 1 1191 ? 10.289 -3.481 -24.481 1.00 88.81 1191 VAL A C 1
ATOM 9529 O O . VAL A 1 1191 ? 10.349 -2.781 -23.475 1.00 88.81 1191 VAL A O 1
ATOM 9532 N N . LEU A 1 1192 ? 11.223 -3.520 -25.428 1.00 84.12 1192 LEU A N 1
ATOM 9533 C CA . LEU A 1 1192 ? 12.271 -2.542 -25.564 1.00 84.12 1192 LEU A CA 1
ATOM 9534 C C . LEU A 1 1192 ? 11.693 -1.136 -25.738 1.00 84.12 1192 LEU A C 1
ATOM 9536 O O . LEU A 1 1192 ? 12.506 -0.314 -26.028 1.00 84.12 1192 LEU A O 1
ATOM 9540 N N . LYS A 1 1193 ? 10.395 -0.797 -25.578 1.00 83.38 1193 LYS A N 1
ATOM 9541 C CA . LYS A 1 1193 ? 9.808 0.572 -25.491 1.00 83.38 1193 LYS A CA 1
ATOM 9542 C C . LYS A 1 1193 ? 9.221 0.975 -24.141 1.00 83.38 1193 LYS A C 1
ATOM 9544 O O . LYS A 1 1193 ? 9.121 2.160 -23.812 1.00 83.38 1193 LYS A O 1
ATOM 9549 N N . THR A 1 1194 ? 8.829 -0.009 -23.355 1.00 80.88 1194 THR A N 1
ATOM 9550 C CA . THR A 1 1194 ? 8.427 0.122 -21.952 1.00 80.88 1194 THR A CA 1
ATOM 9551 C C . THR A 1 1194 ? 9.526 0.181 -20.825 1.00 80.88 1194 THR A C 1
ATOM 9553 O O . THR A 1 1194 ? 9.522 1.152 -20.067 1.00 80.88 1194 THR A O 1
ATOM 9556 N N . LEU A 1 1195 ? 10.440 -0.805 -20.655 1.00 71.00 1195 LEU A N 1
ATOM 9557 C CA . LEU A 1 1195 ? 11.546 -0.927 -19.645 1.00 71.00 1195 LEU A CA 1
ATOM 9558 C C . LEU A 1 1195 ? 12.610 0.161 -19.565 1.00 71.00 1195 LEU A C 1
ATOM 9560 O O . LEU A 1 1195 ? 13.387 0.213 -18.611 1.00 71.00 1195 LEU A O 1
ATOM 9564 N N . LYS A 1 1196 ? 12.735 0.991 -20.573 1.00 80.31 1196 LYS A N 1
ATOM 9565 C CA . LYS A 1 1196 ? 13.802 1.979 -20.577 1.00 80.31 1196 LYS A CA 1
ATOM 9566 C C . LYS A 1 1196 ? 15.241 1.463 -20.725 1.00 80.31 1196 LYS A C 1
ATOM 9568 O O . LYS A 1 1196 ? 16.171 2.178 -20.400 1.00 80.31 1196 LYS A O 1
ATOM 9573 N N . LEU A 1 1197 ? 15.357 0.227 -21.212 1.00 59.00 1197 LEU A N 1
ATOM 9574 C CA . LEU A 1 1197 ? 16.393 -0.335 -22.069 1.00 59.00 1197 LEU A CA 1
ATOM 9575 C C . LEU A 1 1197 ? 16.079 -0.064 -23.530 1.00 59.00 1197 LEU A C 1
ATOM 9577 O O . LEU A 1 1197 ? 15.981 1.121 -23.904 1.00 59.00 1197 LEU A O 1
#